Protein 5WQI (pdb70)

B-factor: mean 29.14, std 9.28, range [11.32, 88.11]

Secondary structure (DSSP, 8-state):
--HHHHHHHHHHHHHHHHH-SHHHHTTTEEEEEEEEE-SGGG-EEE-HHHHHHHHHHHHTTEEEEEEEES-GGG-EEETTTTEEEEEEEEEEEETTEEEEEEEEEEEEE-TTSSSEEEEEEEE-HHHHHHHHHHHHT---/--HHHHHHHHHHHHHHHHH-SHHHHTTTEEEEEEEEESSSTT---B-HHHHHHHHHHHTTTEEEEEEEES-GGG-EEETTTTEEEEEEEEEEEETTEEEEEEEEEEEEE-TTSSSEEEEEEEE-HHHHHHHHHHHTT---/--HHHHHHHHHHHHHHHHH-STTGGGTTEEEEEEEEEPSGGG-EEE-HHHHHHHHHHHHTTEEEEEEEES-GGG-EEETTTTEEEEEEEEEEEETTEEEEEEEEEEEEE-TTSSSEEEEEEEE-HHHHHHHHHHHTT---/--HHHHHHHHHHHHHHHHH--TTTTTTTEEEEEEEEE-SGGG--EE-HHHHHHHHHHHHTTEEEEEEEES-GGG-EEETTTTEEEEEEEEEEEETTEEEEEEEEEEEEE-TTSSSEEEEEEEE-HHHHHHHHHHHTT---/--HHHHHHHHHHHHHHHHH--TTGGGTTEEEEEEEEE-SGGG-EEE-HHHHHHHHHHHHTTBS--EEEES-GGG-EEETTTTEEEEEEEEEEEETTEEEEEEEEEEEEE-TTSSSEEEEEEEE-HHHHHHHHHHHHT---/--HHHHHHHHHHHHHHHHH-STTGGGTTEEEEEEEEE-SGGG-EEE-HHHHHHHHHHHTTTEEEEEEEES-GGG-EEETTTTEEEEEEEEEEEETTEEEEEEEEEEEEE-TTSSSEEEEEEEE-HHHHHHHHHHHTT--

Structure (mmCIF, N/CA/C/O backbone):
data_5WQI
#
_entry.id   5WQI
#
_cell.length_a   99.520
_cell.length_b   47.530
_cell.length_c   121.210
_cell.angle_alpha   90.00
_cell.angle_beta   108.09
_cell.angle_gamma   90.00
#
_symmetry.space_group_name_H-M   'P 1 21 1'
#
loop_
_entity.id
_entity.type
_entity.pdbx_description
1 polymer 'Isomerase trt14'
2 non-polymer 'CALCIUM ION'
3 non-polymer '(1R,2S,4aS,4bS,8aS,10S,10aS)-2-[(2S)-3-methoxy-2-methyl-2-oxidanyl-3-oxidanylidene-propanoyl]-2,3,4b,8,8,10a-hexamethyl-10-oxidanyl-7,9-bis(oxidanylidene)-1,4a,5,6,8a,10-hexahydrophenanthrene-1-carboxylic acid'
4 water water
#
loop_
_atom_site.group_PDB
_atom_site.id
_atom_site.type_symbol
_atom_site.label_atom_id
_atom_site.label_alt_id
_atom_site.label_comp_id
_atom_site.label_asym_id
_atom_site.label_entity_id
_atom_site.label_seq_id
_atom_site.pdbx_PDB_ins_code
_atom_site.Cartn_x
_atom_site.Cartn_y
_atom_site.Cartn_z
_atom_site.occupancy
_atom_site.B_iso_or_equiv
_atom_site.auth_seq_id
_atom_site.auth_comp_id
_atom_site.auth_asym_id
_atom_site.auth_atom_id
_atom_site.pdbx_PDB_model_num
ATOM 1 N N . PRO A 1 23 ? 21.645 57.046 32.374 1.00 34.59 3 PRO A N 1
ATOM 2 C CA . PRO A 1 23 ? 21.782 55.900 31.465 1.00 31.19 3 PRO A CA 1
ATOM 3 C C . PRO A 1 23 ? 21.835 54.560 32.202 1.00 25.51 3 PRO A C 1
ATOM 4 O O . PRO A 1 23 ? 22.536 54.414 33.222 1.00 30.96 3 PRO A O 1
ATOM 8 N N . THR A 1 24 ? 21.102 53.584 31.671 1.00 27.01 4 THR A N 1
ATOM 9 C CA . THR A 1 24 ? 21.049 52.248 32.241 1.00 24.42 4 THR A CA 1
ATOM 10 C C . THR A 1 24 ? 22.356 51.499 31.973 1.00 24.24 4 THR A C 1
ATOM 11 O O . THR A 1 24 ? 23.208 51.932 31.197 1.00 23.30 4 THR A O 1
ATOM 15 N N . ARG A 1 25 ? 22.511 50.355 32.645 1.00 23.45 5 ARG A N 1
ATOM 16 C CA . ARG A 1 25 ? 23.624 49.462 32.347 1.00 23.68 5 ARG A CA 1
ATOM 17 C C . ARG A 1 25 ? 23.663 49.098 30.866 1.00 23.13 5 ARG A C 1
ATOM 18 O O . ARG A 1 25 ? 24.723 49.120 30.232 1.00 20.49 5 ARG A O 1
ATOM 26 N N . GLU A 1 26 ? 22.503 48.785 30.295 1.00 21.45 6 GLU A N 1
ATOM 27 C CA . GLU A 1 26 ? 22.433 48.406 28.889 1.00 24.63 6 GLU A CA 1
ATOM 28 C C . GLU A 1 26 ? 22.758 49.585 27.973 1.00 22.41 6 GLU A C 1
ATOM 29 O O . GLU A 1 26 ? 23.388 49.399 26.925 1.00 23.41 6 GLU A O 1
ATOM 35 N N . ASP A 1 27 ? 22.344 50.804 28.347 1.00 17.59 7 ASP A N 1
ATOM 36 C CA . ASP A 1 27 ? 22.719 51.984 27.570 1.00 22.17 7 ASP A CA 1
ATOM 37 C C . ASP A 1 27 ? 24.235 52.135 27.491 1.00 19.57 7 ASP A C 1
ATOM 38 O O . ASP A 1 27 ? 24.789 52.395 26.412 1.00 17.59 7 ASP A O 1
ATOM 43 N N . LEU A 1 28 ? 24.917 52.023 28.641 1.00 17.37 8 LEU A N 1
ATOM 44 C CA . LEU A 1 28 ? 26.366 52.215 28.674 1.00 17.15 8 LEU A CA 1
ATOM 45 C C . LEU A 1 28 ? 27.086 51.181 27.808 1.00 18.22 8 LEU A C 1
ATOM 46 O O . LEU A 1 28 ? 28.013 51.517 27.059 1.00 16.05 8 LEU A O 1
ATOM 51 N N . VAL A 1 29 ? 26.685 49.913 27.917 1.00 16.82 9 VAL A N 1
ATOM 52 C CA . VAL A 1 29 ? 27.305 48.860 27.123 1.00 16.70 9 VAL A CA 1
ATOM 53 C C . VAL A 1 29 ? 27.059 49.094 25.639 1.00 17.05 9 VAL A C 1
ATOM 54 O O . VAL A 1 29 ? 27.961 48.913 24.814 1.00 14.81 9 VAL A O 1
ATOM 58 N N . ALA A 1 30 ? 25.851 49.548 25.281 1.00 17.70 10 ALA A N 1
ATOM 59 C CA . ALA A 1 30 ? 25.544 49.765 23.864 1.00 16.13 10 ALA A CA 1
ATOM 60 C C . ALA A 1 30 ? 26.454 50.822 23.258 1.00 17.53 10 ALA A C 1
ATOM 61 O O . ALA A 1 30 ? 26.921 50.675 22.122 1.00 14.89 10 ALA A O 1
ATOM 63 N N . THR A 1 31 ? 26.720 51.899 23.997 1.00 15.95 11 THR A N 1
ATOM 64 C CA . THR A 1 31 ? 27.656 52.904 23.490 1.00 14.75 11 THR A CA 1
ATOM 65 C C . THR A 1 31 ? 29.058 52.323 23.326 1.00 13.58 11 THR A C 1
ATOM 66 O O . THR A 1 31 ? 29.730 52.564 22.316 1.00 14.51 11 THR A O 1
ATOM 70 N N . ALA A 1 32 ? 29.520 51.555 24.313 1.00 13.92 12 ALA A N 1
ATOM 71 C CA . ALA A 1 32 ? 30.834 50.929 24.199 1.00 14.03 12 ALA A CA 1
ATOM 72 C C . ALA A 1 32 ? 30.887 49.969 23.014 1.00 12.25 12 ALA A C 1
ATOM 73 O O . ALA A 1 32 ? 31.895 49.910 22.304 1.00 17.18 12 ALA A O 1
ATOM 75 N N . LYS A 1 33 ? 29.802 49.224 22.769 1.00 12.60 13 LYS A N 1
ATOM 76 C CA . LYS A 1 33 ? 29.762 48.328 21.608 1.00 14.65 13 LYS A CA 1
ATOM 77 C C . LYS A 1 33 ? 29.719 49.110 20.295 1.00 13.15 13 LYS A C 1
ATOM 78 O O . LYS A 1 33 ? 30.294 48.674 19.283 1.00 14.28 13 LYS A O 1
ATOM 84 N N . LEU A 1 34 ? 29.026 50.258 20.273 1.00 14.50 14 LEU A N 1
ATOM 85 C CA . LEU A 1 34 ? 29.067 51.096 19.068 1.00 14.79 14 LEU A CA 1
ATOM 86 C C . LEU A 1 34 ? 30.468 51.645 18.829 1.00 14.27 14 LEU A C 1
ATOM 87 O O . LEU A 1 34 ? 30.954 51.664 17.684 1.00 14.94 14 LEU A O 1
ATOM 92 N N . PHE A 1 35 ? 31.145 52.078 19.901 1.00 14.56 15 PHE A N 1
ATOM 93 C CA . PHE A 1 35 ? 32.533 52.491 19.768 1.00 13.88 15 PHE A CA 1
ATOM 94 C C . PHE A 1 35 ? 33.358 51.410 19.082 1.00 14.96 15 PHE A C 1
ATOM 95 O O . PHE A 1 35 ? 34.116 51.691 18.145 1.00 15.11 15 PHE A O 1
ATOM 103 N N . ILE A 1 36 ? 33.232 50.164 19.554 1.00 13.02 16 ILE A N 1
ATOM 104 C CA . ILE A 1 36 ? 33.961 49.042 18.962 1.00 14.50 16 ILE A CA 1
ATOM 105 C C . ILE A 1 36 ? 33.568 48.828 17.502 1.00 14.96 16 ILE A C 1
ATOM 106 O O . ILE A 1 36 ? 34.426 48.570 16.645 1.00 15.24 16 ILE A O 1
ATOM 111 N N . ALA A 1 37 ? 32.267 48.892 17.195 1.00 13.72 17 ALA A N 1
ATOM 112 C CA . ALA A 1 37 ? 31.838 48.762 15.797 1.00 16.41 17 ALA A CA 1
ATOM 113 C C . ALA A 1 37 ? 32.559 49.767 14.902 1.00 16.35 17 ALA A C 1
ATOM 114 O O . ALA A 1 37 ? 33.119 49.411 13.853 1.00 13.63 17 ALA A O 1
ATOM 116 N N . LYS A 1 38 ? 32.580 51.034 15.320 1.00 15.62 18 LYS A N 1
ATOM 117 C CA . LYS A 1 38 ? 33.188 52.056 14.478 1.00 17.11 18 LYS A CA 1
ATOM 118 C C . LYS A 1 38 ? 34.706 51.961 14.492 1.00 16.89 18 LYS A C 1
ATOM 119 O O . LYS A 1 38 ? 35.344 52.226 13.473 1.00 17.80 18 LYS A O 1
ATOM 125 N N . TYR A 1 39 ? 35.283 51.563 15.628 1.00 17.87 19 TYR A N 1
ATOM 126 C CA . TYR A 1 39 ? 36.711 51.295 15.715 1.00 17.36 19 TYR A CA 1
ATOM 127 C C . TYR A 1 39 ? 37.155 50.296 14.656 1.00 18.74 19 TYR A C 1
ATOM 128 O O . TYR A 1 39 ? 38.218 50.459 14.039 1.00 17.17 19 TYR A O 1
ATOM 137 N N . ASN A 1 40 ? 36.348 49.257 14.427 1.00 17.19 20 ASN A N 1
ATOM 138 C CA . ASN A 1 40 ? 36.692 48.208 13.473 1.00 20.78 20 ASN A CA 1
ATOM 139 C C . ASN A 1 40 ? 36.547 48.653 12.022 1.00 20.69 20 ASN A C 1
ATOM 140 O O . ASN A 1 40 ? 37.063 47.972 11.125 1.00 19.96 20 ASN A O 1
ATOM 145 N N . GLU A 1 41 ? 35.879 49.776 11.765 1.00 18.27 21 GLU A N 1
ATOM 146 C CA . GLU A 1 41 ? 35.993 50.394 10.444 1.00 18.83 21 GLU A CA 1
ATOM 147 C C . GLU A 1 41 ? 37.369 51.012 10.226 1.00 18.07 21 GLU A C 1
ATOM 148 O O . GLU A 1 41 ? 37.786 51.194 9.074 1.00 20.54 21 GLU A O 1
ATOM 154 N N . PHE A 1 42 ? 38.062 51.353 11.310 1.00 18.05 22 PHE A N 1
ATOM 155 C CA . PHE A 1 42 ? 39.459 51.766 11.322 1.00 21.10 22 PHE A CA 1
ATOM 156 C C . PHE A 1 42 ? 39.779 52.842 10.277 1.00 21.70 22 PHE A C 1
ATOM 157 O O . PHE A 1 42 ? 40.667 52.693 9.435 1.00 21.58 22 PHE A O 1
ATOM 165 N N . THR A 1 43 ? 39.062 53.950 10.366 1.00 18.28 23 THR A N 1
ATOM 166 C CA . THR A 1 43 ? 39.364 55.153 9.606 1.00 20.61 23 THR A CA 1
ATOM 167 C C . THR A 1 43 ? 39.434 56.306 10.600 1.00 20.57 23 THR A C 1
ATOM 168 O O . THR A 1 43 ? 38.854 56.222 11.681 1.00 17.97 23 THR A O 1
ATOM 172 N N . PRO A 1 44 ? 40.171 57.376 10.279 1.00 24.35 24 PRO A N 1
ATOM 173 C CA . PRO A 1 44 ? 40.194 58.505 11.231 1.00 20.02 24 PRO A CA 1
ATOM 174 C C . PRO A 1 44 ? 38.802 59.023 11.528 1.00 23.45 24 PRO A C 1
ATOM 175 O O . PRO A 1 44 ? 38.510 59.387 12.676 1.00 25.34 24 PRO A O 1
ATOM 179 N N . GLU A 1 45 ? 37.911 59.004 10.533 1.00 20.41 25 GLU A N 1
ATOM 180 C CA . GLU A 1 45 ? 36.542 59.447 10.770 1.00 21.07 25 GLU A CA 1
ATOM 181 C C . GLU A 1 45 ? 35.817 58.504 11.718 1.00 21.27 25 GLU A C 1
ATOM 182 O O . GLU A 1 45 ? 35.056 58.953 12.580 1.00 20.08 25 GLU A O 1
ATOM 188 N N . SER A 1 46 ? 36.047 57.195 11.583 1.00 18.61 26 SER A N 1
ATOM 189 C CA . SER A 1 46 ? 35.259 56.237 12.358 1.00 18.71 26 SER A CA 1
ATOM 190 C C . SER A 1 46 ? 35.736 56.131 13.801 1.00 18.39 26 SER A C 1
ATOM 191 O O . SER A 1 46 ? 34.908 55.934 14.705 1.00 18.51 26 SER A O 1
ATOM 194 N N . ILE A 1 47 ? 37.039 56.279 14.054 1.00 16.05 27 ILE A N 1
ATOM 195 C CA . ILE A 1 47 ? 37.526 56.120 15.426 1.00 18.00 27 ILE A CA 1
ATOM 196 C C . ILE A 1 47 ? 37.207 57.323 16.304 1.00 18.23 27 ILE A C 1
ATOM 197 O O . ILE A 1 47 ? 37.345 57.235 17.527 1.00 16.55 27 ILE A O 1
ATOM 202 N N . ILE A 1 48 ? 36.783 58.449 15.719 1.00 17.54 28 ILE A N 1
ATOM 203 C CA . ILE A 1 48 ? 36.306 59.589 16.506 1.00 20.51 28 ILE A CA 1
ATOM 204 C C . ILE A 1 48 ? 34.792 59.642 16.614 1.00 18.66 28 ILE A C 1
ATOM 205 O O . ILE A 1 48 ? 34.269 60.501 17.341 1.00 17.49 28 ILE A O 1
ATOM 210 N N . SER A 1 49 ? 34.069 58.781 15.896 1.00 16.68 29 SER A N 1
ATOM 211 C CA . SER A 1 49 ? 32.648 59.017 15.671 1.00 15.02 29 SER A CA 1
ATOM 212 C C . SER A 1 49 ? 31.784 58.704 16.888 1.00 16.37 29 SER A C 1
ATOM 213 O O . SER A 1 49 ? 30.595 59.042 16.881 1.00 18.19 29 SER A O 1
ATOM 216 N N . VAL A 1 50 ? 32.343 58.081 17.926 1.00 16.01 30 VAL A N 1
ATOM 217 C CA . VAL A 1 50 ? 31.605 57.775 19.148 1.00 14.88 30 VAL A CA 1
ATOM 218 C C . VAL A 1 50 ? 32.258 58.433 20.360 1.00 16.65 30 VAL A C 1
ATOM 219 O O . VAL A 1 50 ? 32.074 57.996 21.495 1.00 17.89 30 VAL A O 1
ATOM 223 N N . ARG A 1 51 ? 33.017 59.490 20.128 1.00 16.11 31 ARG A N 1
ATOM 224 C CA . ARG A 1 51 ? 33.745 60.173 21.183 1.00 16.94 31 ARG A CA 1
ATOM 225 C C . ARG A 1 51 ? 33.265 61.616 21.302 1.00 18.92 31 ARG A C 1
ATOM 226 O O . ARG A 1 51 ? 32.871 62.235 20.312 1.00 18.46 31 ARG A O 1
ATOM 234 N N . THR A 1 52 ? 33.291 62.151 22.530 1.00 21.72 32 THR A N 1
ATOM 235 C CA . THR A 1 52 ? 33.089 63.581 22.686 1.00 23.66 32 THR A CA 1
ATOM 236 C C . THR A 1 52 ? 34.293 64.325 22.114 1.00 20.06 32 THR A C 1
ATOM 237 O O . THR A 1 52 ? 35.399 63.775 22.049 1.00 18.63 32 THR A O 1
ATOM 241 N N . PRO A 1 53 ? 34.103 65.560 21.648 1.00 19.14 33 PRO A N 1
ATOM 242 C CA . PRO A 1 53 ? 35.229 66.261 21.003 1.00 21.47 33 PRO A CA 1
ATOM 243 C C . PRO A 1 53 ? 36.354 66.619 21.954 1.00 20.75 33 PRO A C 1
ATOM 244 O O . PRO A 1 53 ? 37.503 66.733 21.510 1.00 23.78 33 PRO A O 1
ATOM 248 N N . ASN A 1 54 ? 36.076 66.804 23.237 1.00 18.69 34 ASN A N 1
ATOM 249 C CA . ASN A 1 54 ? 37.146 67.060 24.202 1.00 22.44 34 ASN A CA 1
ATOM 250 C C . ASN A 1 54 ? 37.667 65.785 24.861 1.00 23.48 34 ASN A C 1
ATOM 251 O O . ASN A 1 54 ? 38.459 65.865 25.810 1.00 21.91 34 ASN A O 1
ATOM 256 N N . SER A 1 55 ? 37.277 64.617 24.360 1.00 20.57 35 SER A N 1
ATOM 257 C CA . SER A 1 55 ? 37.678 63.362 24.982 1.00 19.36 35 SER A CA 1
ATOM 258 C C . SER A 1 55 ? 39.169 63.114 24.809 1.00 17.38 35 SER A C 1
ATOM 259 O O . SER A 1 55 ? 39.789 63.522 23.820 1.00 20.21 35 SER A O 1
ATOM 262 N N . VAL A 1 56 ? 39.751 62.419 25.777 1.00 19.43 36 VAL A N 1
ATOM 263 C CA . VAL A 1 56 ? 41.149 62.023 25.680 1.00 21.08 36 VAL A CA 1
ATOM 264 C C . VAL A 1 56 ? 41.243 60.514 25.842 1.00 23.03 36 VAL A C 1
ATOM 265 O O . VAL A 1 56 ? 40.454 59.886 26.556 1.00 22.04 36 VAL A O 1
ATOM 269 N N . SER A 1 57 ? 42.242 59.944 25.188 1.00 18.91 37 SER A N 1
ATOM 270 C CA . SER A 1 57 ? 42.468 58.509 25.165 1.00 22.65 37 SER A CA 1
ATOM 271 C C . SER A 1 57 ? 43.801 58.238 25.839 1.00 23.93 37 SER A C 1
ATOM 272 O O . SER A 1 57 ? 44.850 58.668 25.339 1.00 23.45 37 SER A O 1
ATOM 275 N N . HIS A 1 58 ? 43.752 57.542 26.968 1.00 22.80 38 HIS A N 1
ATOM 276 C CA . HIS A 1 58 ? 44.924 57.246 27.782 1.00 25.04 38 HIS A CA 1
ATOM 277 C C . HIS A 1 58 ? 45.431 55.840 27.488 1.00 25.82 38 HIS A C 1
ATOM 278 O O . HIS A 1 58 ? 44.644 54.911 27.294 1.00 25.26 38 HIS A O 1
ATOM 285 N N . ARG A 1 59 ? 46.745 55.683 27.469 1.00 24.06 39 ARG A N 1
ATOM 286 C CA . ARG A 1 59 ? 47.363 54.371 27.374 1.00 25.82 39 ARG A CA 1
ATOM 287 C C . ARG A 1 59 ? 47.995 54.062 28.724 1.00 25.68 39 ARG A C 1
ATOM 288 O O . ARG A 1 59 ? 48.842 54.827 29.198 1.00 30.34 39 ARG A O 1
ATOM 296 N N . LEU A 1 60 ? 47.561 52.966 29.349 1.00 20.40 40 LEU A N 1
ATOM 297 C CA . LEU A 1 60 ? 48.042 52.574 30.666 1.00 22.94 40 LEU A CA 1
ATOM 298 C C . LEU A 1 60 ? 49.453 52.000 30.582 1.00 21.28 40 LEU A C 1
ATOM 299 O O . LEU A 1 60 ? 49.941 51.635 29.509 1.00 20.19 40 LEU A O 1
ATOM 304 N N . PHE A 1 61 ? 50.100 51.925 31.755 1.00 22.99 41 PHE A N 1
ATOM 305 C CA . PHE A 1 61 ? 51.418 51.334 31.997 1.00 22.52 41 PHE A CA 1
ATOM 306 C C . PHE A 1 61 ? 52.539 52.308 31.647 1.00 25.04 41 PHE A C 1
ATOM 307 O O . PHE A 1 61 ? 52.542 52.910 30.560 1.00 25.01 41 PHE A O 1
ATOM 315 N N . PRO A 1 62 ? 53.503 52.481 32.560 1.00 23.11 42 PRO A N 1
ATOM 316 C CA . PRO A 1 62 ? 54.561 53.486 32.347 1.00 25.49 42 PRO A CA 1
ATOM 317 C C . PRO A 1 62 ? 55.340 53.330 31.051 1.00 24.04 42 PRO A C 1
ATOM 318 O O . PRO A 1 62 ? 55.697 54.346 30.445 1.00 31.69 42 PRO A O 1
ATOM 322 N N . THR A 1 63 ? 55.617 52.102 30.593 1.00 27.01 43 THR A N 1
ATOM 323 C CA . THR A 1 63 ? 56.476 51.959 29.420 1.00 22.31 43 THR A CA 1
ATOM 324 C C . THR A 1 63 ? 55.778 52.380 28.134 1.00 29.96 43 THR A C 1
ATOM 325 O O . THR A 1 63 ? 56.455 52.628 27.135 1.00 28.17 43 THR A O 1
ATOM 329 N N . ARG A 1 64 ? 54.448 52.476 28.136 1.00 25.90 44 ARG A N 1
ATOM 330 C CA . ARG A 1 64 ? 53.713 52.874 26.940 1.00 30.88 44 ARG A CA 1
ATOM 331 C C . ARG A 1 64 ? 52.746 54.020 27.214 1.00 32.81 44 ARG A C 1
ATOM 332 O O . ARG A 1 64 ? 51.869 54.288 26.387 1.00 33.14 44 ARG A O 1
ATOM 340 N N . ASN A 1 65 ? 52.901 54.704 28.343 1.00 30.28 45 ASN A N 1
ATOM 341 C CA . ASN A 1 65 ? 51.961 55.738 28.756 1.00 31.13 45 ASN A CA 1
ATOM 342 C C . ASN A 1 65 ? 51.869 56.842 27.709 1.00 33.62 45 ASN A C 1
ATOM 343 O O . ASN A 1 65 ? 52.879 57.305 27.175 1.00 33.67 45 ASN A O 1
ATOM 348 N N . ALA A 1 66 ? 50.642 57.246 27.398 1.00 32.17 46 ALA A N 1
ATOM 349 C CA . ALA A 1 66 ? 50.413 58.294 26.414 1.00 32.93 46 ALA A CA 1
ATOM 350 C C . ALA A 1 66 ? 48.988 58.800 26.584 1.00 33.59 46 ALA A C 1
ATOM 351 O O . ALA A 1 66 ? 48.153 58.159 27.228 1.00 30.82 46 ALA A O 1
ATOM 353 N N . THR A 1 67 ? 48.727 59.973 26.009 1.00 28.83 47 THR A N 1
ATOM 354 C CA . THR A 1 67 ? 47.425 60.622 26.079 1.00 25.49 47 THR A CA 1
ATOM 355 C C . THR A 1 67 ? 47.201 61.330 24.751 1.00 27.12 47 THR A C 1
ATOM 356 O O . THR A 1 67 ? 48.090 62.038 24.269 1.00 27.49 47 THR A O 1
ATOM 360 N N . ARG A 1 68 ? 46.037 61.116 24.144 1.00 21.42 48 ARG A N 1
ATOM 361 C CA . ARG A 1 68 ? 45.769 61.624 22.807 1.00 22.62 48 ARG A CA 1
ATOM 362 C C . ARG A 1 68 ? 44.396 62.266 22.780 1.00 23.59 48 ARG A C 1
ATOM 363 O O . ARG A 1 68 ? 43.409 61.647 23.195 1.00 22.04 48 ARG A O 1
ATOM 371 N N . ASN A 1 69 ? 44.331 63.502 22.300 1.00 24.20 49 ASN A N 1
ATOM 372 C CA . ASN A 1 69 ? 43.035 64.099 22.044 1.00 22.09 49 ASN A CA 1
ATOM 373 C C . ASN A 1 69 ? 42.520 63.590 20.700 1.00 21.09 49 ASN A C 1
ATOM 374 O O . ASN A 1 69 ? 43.133 62.733 20.050 1.00 20.05 49 ASN A O 1
ATOM 379 N N . ILE A 1 70 ? 41.379 64.135 20.278 1.00 21.67 50 ILE A N 1
ATOM 380 C CA . ILE A 1 70 ? 40.732 63.681 19.049 1.00 19.34 50 ILE A CA 1
ATOM 381 C C . ILE A 1 70 ? 41.669 63.851 17.854 1.00 21.35 50 ILE A C 1
ATOM 382 O O . ILE A 1 70 ? 41.852 62.929 17.046 1.00 19.09 50 ILE A O 1
ATOM 387 N N . GLY A 1 71 ? 42.284 65.032 17.732 1.00 19.52 51 GLY A N 1
ATOM 388 C CA . GLY A 1 71 ? 43.188 65.278 16.617 1.00 20.11 51 GLY A CA 1
ATOM 389 C C . GLY A 1 71 ? 44.390 64.351 16.618 1.00 20.99 51 GLY A C 1
ATOM 390 O O . GLY A 1 71 ? 44.777 63.820 15.576 1.00 21.96 51 GLY A O 1
ATOM 391 N N . GLU A 1 72 ? 44.985 64.130 17.792 1.00 24.85 52 GLU A N 1
ATOM 392 C CA . GLU A 1 72 ? 46.103 63.196 17.880 1.00 23.34 52 GLU A CA 1
ATOM 393 C C . GLU A 1 72 ? 45.657 61.764 17.605 1.00 22.80 52 GLU A C 1
ATOM 394 O O . GLU A 1 72 ? 46.432 60.967 17.057 1.00 21.05 52 GLU A O 1
ATOM 400 N N . SER A 1 73 ? 44.410 61.434 17.958 1.00 22.76 53 SER A N 1
ATOM 401 C CA . SER A 1 73 ? 43.869 60.101 17.689 1.00 21.01 53 SER A CA 1
ATOM 402 C C . SER A 1 73 ? 43.720 59.856 16.195 1.00 20.88 53 SER A C 1
ATOM 403 O O . SER A 1 73 ? 44.076 58.781 15.703 1.00 22.55 53 SER A O 1
ATOM 406 N N . MET A 1 74 ? 43.166 60.834 15.457 1.00 19.54 54 MET A N 1
ATOM 407 C CA . MET A 1 74 ? 43.060 60.698 14.007 1.00 20.87 54 MET A CA 1
ATOM 408 C C . MET A 1 74 ? 44.431 60.568 13.365 1.00 22.19 54 MET A C 1
ATOM 409 O O . MET A 1 74 ? 44.616 59.787 12.421 1.00 20.69 54 MET A O 1
ATOM 414 N N . GLU A 1 75 ? 45.392 61.355 13.844 1.00 20.84 55 GLU A N 1
ATOM 415 C CA . GLU A 1 75 ? 46.763 61.268 13.354 1.00 24.03 55 GLU A CA 1
ATOM 416 C C . GLU A 1 75 ? 47.350 59.887 13.623 1.00 23.20 55 GLU A C 1
ATOM 417 O O . GLU A 1 75 ? 47.957 59.276 12.739 1.00 22.89 55 GLU A O 1
ATOM 423 N N . ALA A 1 76 ? 47.162 59.376 14.844 1.00 21.70 56 ALA A N 1
ATOM 424 C CA . ALA A 1 76 ? 47.662 58.044 15.179 1.00 23.61 56 ALA A CA 1
ATOM 425 C C . ALA A 1 76 ? 47.008 56.977 14.314 1.00 22.06 56 ALA A C 1
ATOM 426 O O . ALA A 1 76 ? 47.680 56.049 13.847 1.00 23.69 56 ALA A O 1
ATOM 428 N N . CYS A 1 77 ? 45.697 57.092 14.077 1.00 23.85 57 CYS A N 1
ATOM 429 C CA . CYS A 1 77 ? 45.018 56.128 13.218 1.00 22.12 57 CYS A CA 1
ATOM 430 C C . CYS A 1 77 ? 45.598 56.146 11.808 1.00 24.41 57 CYS A C 1
ATOM 431 O O . CYS A 1 77 ? 45.849 55.091 11.214 1.00 23.71 57 CYS A O 1
ATOM 434 N N . ALA A 1 78 ? 45.810 57.339 11.243 1.00 23.38 58 ALA A N 1
ATOM 435 C CA . ALA A 1 78 ? 46.363 57.397 9.891 1.00 21.49 58 ALA A CA 1
ATOM 436 C C . ALA A 1 78 ? 47.764 56.795 9.850 1.00 23.30 58 ALA A C 1
ATOM 437 O O . ALA A 1 78 ? 48.109 56.065 8.909 1.00 22.65 58 ALA A O 1
ATOM 439 N N . ASN A 1 79 ? 48.565 57.038 10.893 1.00 20.49 59 ASN A N 1
ATOM 440 C CA . ASN A 1 79 ? 49.902 56.457 10.940 1.00 22.99 59 ASN A CA 1
ATOM 441 C C . ASN A 1 79 ? 49.846 54.942 11.089 1.00 23.68 59 ASN A C 1
ATOM 442 O O . ASN A 1 79 ? 50.635 54.227 10.462 1.00 19.98 59 ASN A O 1
ATOM 447 N N . ALA A 1 80 ? 48.936 54.438 11.928 1.00 20.96 60 ALA A N 1
ATOM 448 C CA . ALA A 1 80 ? 48.755 52.994 12.047 1.00 25.80 60 ALA A CA 1
ATOM 449 C C . ALA A 1 80 ? 48.343 52.371 10.716 1.00 23.42 60 ALA A C 1
ATOM 450 O O . ALA A 1 80 ? 48.785 51.265 10.378 1.00 23.65 60 ALA A O 1
ATOM 452 N N . LYS A 1 81 ? 47.501 53.069 9.944 1.00 20.33 61 LYS A N 1
ATOM 453 C CA . LYS A 1 81 ? 47.061 52.555 8.656 1.00 22.60 61 LYS A CA 1
ATOM 454 C C . LYS A 1 81 ? 48.208 52.432 7.656 1.00 23.30 61 LYS A C 1
ATOM 455 O O . LYS A 1 81 ? 48.086 51.681 6.685 1.00 22.11 61 LYS A O 1
ATOM 461 N N . GLU A 1 82 ? 49.310 53.158 7.861 1.00 22.74 62 GLU A N 1
ATOM 462 C CA . GLU A 1 82 ? 50.490 52.927 7.033 1.00 24.36 62 GLU A CA 1
ATOM 463 C C . GLU A 1 82 ? 51.120 51.569 7.313 1.00 23.42 62 GLU A C 1
ATOM 464 O O . GLU A 1 82 ? 51.827 51.033 6.453 1.00 23.96 62 GLU A O 1
ATOM 470 N N . VAL A 1 83 ? 50.882 50.992 8.489 1.00 23.36 63 VAL A N 1
ATOM 471 C CA . VAL A 1 83 ? 51.521 49.745 8.882 1.00 20.56 63 VAL A CA 1
ATOM 472 C C . VAL A 1 83 ? 50.545 48.577 8.849 1.00 21.42 63 VAL A C 1
ATOM 473 O O . VAL A 1 83 ? 50.886 47.497 8.362 1.00 23.93 63 VAL A O 1
ATOM 477 N N . PHE A 1 84 ? 49.315 48.795 9.309 1.00 19.94 64 PHE A N 1
ATOM 478 C CA . PHE A 1 84 ? 48.300 47.754 9.412 1.00 20.13 64 PHE A CA 1
ATOM 479 C C . PHE A 1 84 ? 47.496 47.680 8.120 1.00 24.46 64 PHE A C 1
ATOM 480 O O . PHE A 1 84 ? 46.828 48.648 7.745 1.00 24.19 64 PHE A O 1
ATOM 488 N N . LYS A 1 85 ? 47.537 46.525 7.459 1.00 24.82 65 LYS A N 1
ATOM 489 C CA . LYS A 1 85 ? 46.646 46.312 6.326 1.00 29.23 65 LYS A CA 1
ATOM 490 C C . LYS A 1 85 ? 45.206 46.150 6.792 1.00 29.70 65 LYS A C 1
ATOM 491 O O . LYS A 1 85 ? 44.276 46.546 6.091 1.00 26.89 65 LYS A O 1
ATOM 497 N N . SER A 1 86 ? 45.008 45.588 7.977 1.00 27.61 66 SER A N 1
ATOM 498 C CA . SER A 1 86 ? 43.683 45.413 8.543 1.00 24.60 66 SER A CA 1
ATOM 499 C C . SER A 1 86 ? 43.846 45.273 10.043 1.00 23.30 66 SER A C 1
ATOM 500 O O . SER A 1 86 ? 44.913 44.903 10.531 1.00 21.49 66 SER A O 1
ATOM 503 N N . LEU A 1 87 ? 42.776 45.578 10.766 1.00 26.85 67 LEU A N 1
ATOM 504 C CA . LEU A 1 87 ? 42.801 45.493 12.215 1.00 23.01 67 LEU A CA 1
ATOM 505 C C . LEU A 1 87 ? 41.374 45.368 12.722 1.00 30.32 67 LEU A C 1
ATOM 506 O O . LEU A 1 87 ? 40.514 46.179 12.364 1.00 28.33 67 LEU A O 1
ATOM 511 N N . THR A 1 88 ? 41.123 44.355 13.548 1.00 23.80 68 THR A N 1
ATOM 512 C CA . THR A 1 88 ? 39.816 44.160 14.159 1.00 23.36 68 THR A CA 1
ATOM 513 C C . THR A 1 88 ? 40.015 43.832 15.626 1.00 23.19 68 THR A C 1
ATOM 514 O O . THR A 1 88 ? 40.963 43.129 15.983 1.00 19.16 68 THR A O 1
ATOM 518 N N . VAL A 1 89 ? 39.145 44.383 16.473 1.00 21.13 69 VAL A N 1
ATOM 519 C CA . VAL A 1 89 ? 39.098 44.041 17.886 1.00 20.70 69 VAL A CA 1
ATOM 520 C C . VAL A 1 89 ? 37.740 43.425 18.174 1.00 20.17 69 VAL A C 1
ATOM 521 O O . VAL A 1 89 ? 36.741 43.723 17.509 1.00 19.43 69 VAL A O 1
ATOM 525 N N . SER A 1 90 ? 37.696 42.556 19.169 1.00 16.20 70 SER A N 1
ATOM 526 C CA . SER A 1 90 ? 36.405 41.978 19.514 1.00 18.65 70 SER A CA 1
ATOM 527 C C . SER A 1 90 ? 36.358 41.693 21.002 1.00 17.63 70 SER A C 1
ATOM 528 O O . SER A 1 90 ? 37.344 41.218 21.577 1.00 15.84 70 SER A O 1
ATOM 531 N N . VAL A 1 91 ? 35.222 42.020 21.621 1.00 15.58 71 VAL A N 1
ATOM 532 C CA . VAL A 1 91 ? 34.980 41.622 23.001 1.00 16.63 71 VAL A CA 1
ATOM 533 C C . VAL A 1 91 ? 34.908 40.107 23.035 1.00 18.16 71 VAL A C 1
ATOM 534 O O . VAL A 1 91 ? 34.122 39.498 22.303 1.00 19.30 71 VAL A O 1
ATOM 538 N N . ILE A 1 92 ? 35.742 39.496 23.871 1.00 15.68 72 ILE A N 1
ATOM 539 C CA . ILE A 1 92 ? 35.889 38.045 23.849 1.00 18.33 72 ILE A CA 1
ATOM 540 C C . ILE A 1 92 ? 34.672 37.369 24.460 1.00 16.88 72 ILE A C 1
ATOM 541 O O . ILE A 1 92 ? 34.185 36.351 23.945 1.00 17.64 72 ILE A O 1
ATOM 546 N N . ASP A 1 93 ? 34.149 37.926 25.551 1.00 14.45 73 ASP A N 1
ATOM 547 C CA . ASP A 1 93 ? 33.087 37.263 26.292 1.00 17.46 73 ASP A CA 1
ATOM 548 C C . ASP A 1 93 ? 32.332 38.339 27.050 1.00 19.90 73 ASP A C 1
ATOM 549 O O . ASP A 1 93 ? 32.903 38.982 27.936 1.00 18.18 73 ASP A O 1
ATOM 554 N N . ASP A 1 94 ? 31.060 38.550 26.704 1.00 15.87 74 ASP A N 1
ATOM 555 C CA . ASP A 1 94 ? 30.284 39.558 27.420 1.00 17.01 74 ASP A CA 1
ATOM 556 C C . ASP A 1 94 ? 30.202 39.266 28.916 1.00 19.76 74 ASP A C 1
ATOM 557 O O . ASP A 1 94 ? 29.905 40.177 29.695 1.00 16.67 74 ASP A O 1
ATOM 562 N N . ASN A 1 95 ? 30.462 38.025 29.341 1.00 18.43 75 ASN A N 1
ATOM 563 C CA . ASN A 1 95 ? 30.481 37.765 30.780 1.00 20.34 75 ASN A CA 1
ATOM 564 C C . ASN A 1 95 ? 31.640 38.469 31.485 1.00 20.97 75 ASN A C 1
ATOM 565 O O . ASN A 1 95 ? 31.563 38.672 32.703 1.00 22.98 75 ASN A O 1
ATOM 570 N N . ASP A 1 96 ? 32.716 38.804 30.759 1.00 20.35 76 ASP A N 1
ATOM 571 C CA . ASP A 1 96 ? 33.857 39.528 31.327 1.00 20.58 76 ASP A CA 1
ATOM 572 C C . ASP A 1 96 ? 33.548 41.001 31.574 1.00 21.59 76 ASP A C 1
ATOM 573 O O . ASP A 1 96 ? 34.278 41.658 32.318 1.00 19.62 76 ASP A O 1
ATOM 578 N N . THR A 1 97 ? 32.534 41.546 30.907 1.00 15.85 77 THR A N 1
ATOM 579 C CA . THR A 1 97 ? 32.331 42.987 30.873 1.00 16.98 77 THR A CA 1
ATOM 580 C C . THR A 1 97 ? 31.949 43.516 32.257 1.00 16.53 77 THR A C 1
ATOM 581 O O . THR A 1 97 ? 31.165 42.897 32.984 1.00 18.03 77 THR A O 1
ATOM 585 N N . ILE A 1 98 ? 32.531 44.658 32.626 1.00 15.21 78 ILE A N 1
ATOM 586 C CA . ILE A 1 98 ? 32.304 45.295 33.922 1.00 18.22 78 ILE A CA 1
ATOM 587 C C . ILE A 1 98 ? 31.606 46.620 33.666 1.00 18.29 78 ILE A C 1
ATOM 588 O O . ILE A 1 98 ? 32.018 47.366 32.777 1.00 15.99 78 ILE A O 1
ATOM 593 N N . VAL A 1 99 ? 30.555 46.923 34.430 1.00 15.99 79 VAL A N 1
ATOM 594 C CA . VAL A 1 99 ? 29.803 48.159 34.205 1.00 17.62 79 VAL A CA 1
ATOM 595 C C . VAL A 1 99 ? 29.536 48.839 35.537 1.00 20.14 79 VAL A C 1
ATOM 596 O O . VAL A 1 99 ? 28.953 48.233 36.440 1.00 20.03 79 VAL A O 1
ATOM 600 N N . ASP A 1 100 ? 29.904 50.115 35.630 1.00 19.53 80 ASP A N 1
ATOM 601 C CA . ASP A 1 100 ? 29.719 50.942 36.827 1.00 20.86 80 ASP A CA 1
ATOM 602 C C . ASP A 1 100 ? 28.738 52.049 36.460 1.00 20.28 80 ASP A C 1
ATOM 603 O O . ASP A 1 100 ? 29.132 53.062 35.873 1.00 19.51 80 ASP A O 1
ATOM 608 N N . GLU A 1 101 ? 27.463 51.860 36.811 1.00 20.77 81 GLU A N 1
ATOM 609 C CA . GLU A 1 101 ? 26.454 52.845 36.436 1.00 21.75 81 GLU A CA 1
ATOM 610 C C . GLU A 1 101 ? 26.703 54.195 37.090 1.00 21.39 81 GLU A C 1
ATOM 611 O O . GLU A 1 101 ? 26.321 55.231 36.536 1.00 26.80 81 GLU A O 1
ATOM 617 N N . ARG A 1 102 ? 27.359 54.215 38.245 1.00 21.27 82 ARG A N 1
ATOM 618 C CA . ARG A 1 102 ? 27.527 55.472 38.964 1.00 23.32 82 ARG A CA 1
ATOM 619 C C . ARG A 1 102 ? 28.595 56.347 38.330 1.00 24.39 82 ARG A C 1
ATOM 620 O O . ARG A 1 102 ? 28.440 57.571 38.271 1.00 21.90 82 ARG A O 1
ATOM 628 N N . THR A 1 103 ? 29.700 55.753 37.883 1.00 19.24 83 THR A N 1
ATOM 629 C CA . THR A 1 103 ? 30.722 56.518 37.187 1.00 20.64 83 THR A CA 1
ATOM 630 C C . THR A 1 103 ? 30.595 56.420 35.671 1.00 16.51 83 THR A C 1
ATOM 631 O O . THR A 1 103 ? 31.437 56.979 34.960 1.00 17.78 83 THR A O 1
ATOM 635 N N . ARG A 1 104 ? 29.556 55.739 35.171 1.00 19.79 84 ARG A N 1
ATOM 636 C CA . ARG A 1 104 ? 29.305 55.595 33.729 1.00 19.70 84 ARG A CA 1
ATOM 637 C C . ARG A 1 104 ? 30.476 54.923 33.013 1.00 19.48 84 ARG A C 1
ATOM 638 O O . ARG A 1 104 ? 30.852 55.303 31.900 1.00 18.40 84 ARG A O 1
ATOM 646 N N . LYS A 1 105 ? 31.034 53.885 33.634 1.00 18.13 85 LYS A N 1
ATOM 647 C CA . LYS A 1 105 ? 32.201 53.218 33.077 1.00 16.54 85 LYS A CA 1
ATOM 648 C C . LYS A 1 105 ? 31.873 51.790 32.658 1.00 17.21 85 LYS A C 1
ATOM 649 O O . LYS A 1 105 ? 31.042 51.106 33.263 1.00 15.13 85 LYS A O 1
ATOM 655 N N . VAL A 1 106 ? 32.536 51.365 31.591 1.00 17.60 86 VAL A N 1
ATOM 656 C CA . VAL A 1 106 ? 32.425 50.025 31.041 1.00 16.53 86 VAL A CA 1
ATOM 657 C C . VAL A 1 106 ? 33.843 49.526 30.815 1.00 16.12 86 VAL A C 1
ATOM 658 O O . VAL A 1 106 ? 34.702 50.287 30.365 1.00 16.59 86 VAL A O 1
ATOM 662 N N . VAL A 1 107 ? 34.095 48.262 31.145 1.00 14.56 87 VAL A N 1
ATOM 663 C CA . VAL A 1 107 ? 35.393 47.633 30.888 1.00 14.39 87 VAL A CA 1
ATOM 664 C C . VAL A 1 107 ? 35.181 46.440 29.952 1.00 15.31 87 VAL A C 1
ATOM 665 O O . VAL A 1 107 ? 34.389 45.541 30.255 1.00 16.87 87 VAL A O 1
ATOM 669 N N . PHE A 1 108 ? 35.881 46.439 28.816 1.00 16.15 88 PHE A N 1
ATOM 670 C CA . PHE A 1 108 ? 35.934 45.300 27.908 1.00 14.64 88 PHE A CA 1
ATOM 671 C C . PHE A 1 108 ? 37.308 44.641 27.960 1.00 15.96 88 PHE A C 1
ATOM 672 O O . PHE A 1 108 ? 38.330 45.319 28.064 1.00 15.25 88 PHE A O 1
ATOM 680 N N . TYR A 1 109 ? 37.337 43.317 27.815 1.00 14.55 89 TYR A N 1
ATOM 681 C CA . TYR A 1 109 ? 38.577 42.606 27.516 1.00 14.44 89 TYR A CA 1
ATOM 682 C C . TYR A 1 109 ? 38.478 42.084 26.087 1.00 14.82 89 TYR A C 1
ATOM 683 O O . TYR A 1 109 ? 37.531 41.366 25.748 1.00 15.30 89 TYR A O 1
ATOM 692 N N . LEU A 1 110 ? 39.439 42.465 25.249 1.00 15.21 90 LEU A N 1
ATOM 693 C CA . LEU A 1 110 ? 39.302 42.345 23.804 1.00 13.00 90 LEU A CA 1
ATOM 694 C C . LEU A 1 110 ? 40.440 41.539 23.198 1.00 16.78 90 LEU A C 1
ATOM 695 O O . LEU A 1 110 ? 41.573 41.567 23.684 1.00 14.98 90 LEU A O 1
ATOM 700 N N . ALA A 1 111 ? 40.114 40.834 22.120 1.00 16.26 91 ALA A N 1
ATOM 701 C CA . ALA A 1 111 ? 41.093 40.260 21.216 1.00 17.27 91 ALA A CA 1
ATOM 702 C C . ALA A 1 111 ? 41.336 41.247 20.085 1.00 21.11 91 ALA A C 1
ATOM 703 O O . ALA A 1 111 ? 40.392 41.839 19.554 1.00 19.60 91 ALA A O 1
ATOM 705 N N . SER A 1 112 ? 42.598 41.444 19.734 1.00 15.54 92 SER A N 1
ATOM 706 C CA . SER A 1 112 ? 42.951 42.282 18.595 1.00 17.35 92 SER A CA 1
ATOM 707 C C . SER A 1 112 ? 43.714 41.448 17.577 1.00 20.04 92 SER A C 1
ATOM 708 O O . SER A 1 112 ? 44.608 40.676 17.941 1.00 19.95 92 SER A O 1
ATOM 711 N N . ARG A 1 113 ? 43.375 41.630 16.300 1.00 18.30 93 ARG A N 1
ATOM 712 C CA . ARG A 1 113 ? 43.904 40.781 15.241 1.00 22.22 93 ARG A CA 1
ATOM 713 C C . ARG A 1 113 ? 44.086 41.617 13.982 1.00 25.26 93 ARG A C 1
ATOM 714 O O . ARG A 1 113 ? 43.217 42.422 13.641 1.00 23.40 93 ARG A O 1
ATOM 722 N N . GLY A 1 114 ? 45.216 41.439 13.302 1.00 24.76 94 GLY A N 1
ATOM 723 C CA . GLY A 1 114 ? 45.430 42.207 12.085 1.00 26.75 94 GLY A CA 1
ATOM 724 C C . GLY A 1 114 ? 46.583 41.658 11.276 1.00 23.48 94 GLY A C 1
ATOM 725 O O . GLY A 1 114 ? 47.336 40.790 11.727 1.00 26.32 94 GLY A O 1
ATOM 726 N N . ASP A 1 115 ? 46.705 42.176 10.059 1.00 25.41 95 ASP A N 1
ATOM 727 C CA . ASP A 1 115 ? 47.872 41.917 9.226 1.00 28.88 95 ASP A CA 1
ATOM 728 C C . ASP A 1 115 ? 48.587 43.234 8.954 1.00 26.17 95 ASP A C 1
ATOM 729 O O . ASP A 1 115 ? 47.948 44.275 8.770 1.00 26.95 95 ASP A O 1
ATOM 734 N N . THR A 1 116 ? 49.917 43.189 8.967 1.00 24.28 96 THR A N 1
ATOM 735 C CA . THR A 1 116 ? 50.747 44.381 8.885 1.00 23.92 96 THR A CA 1
ATOM 736 C C . THR A 1 116 ? 51.880 44.136 7.896 1.00 23.10 96 THR A C 1
ATOM 737 O O . THR A 1 116 ? 52.121 43.010 7.449 1.00 25.08 96 THR A O 1
ATOM 741 N N . ILE A 1 117 ? 52.614 45.206 7.589 1.00 25.34 97 ILE A N 1
ATOM 742 C CA . ILE A 1 117 ? 53.765 45.085 6.704 1.00 26.31 97 ILE A CA 1
ATOM 743 C C . ILE A 1 117 ? 54.921 44.347 7.352 1.00 29.90 97 ILE A C 1
ATOM 744 O O . ILE A 1 117 ? 55.900 44.040 6.668 1.00 27.22 97 ILE A O 1
ATOM 749 N N . VAL A 1 118 ? 54.849 44.055 8.652 1.00 22.06 98 VAL A N 1
ATOM 750 C CA . VAL A 1 118 ? 55.898 43.258 9.273 1.00 25.37 98 VAL A CA 1
ATOM 751 C C . VAL A 1 118 ? 55.304 41.995 9.890 1.00 27.74 98 VAL A C 1
ATOM 752 O O . VAL A 1 118 ? 55.843 41.454 10.857 1.00 26.32 98 VAL A O 1
ATOM 756 N N . GLY A 1 119 ? 54.206 41.502 9.323 1.00 28.83 99 GLY A N 1
ATOM 757 C CA . GLY A 1 119 ? 53.635 40.241 9.761 1.00 31.17 99 GLY A CA 1
ATOM 758 C C . GLY A 1 119 ? 52.370 40.402 10.586 1.00 27.38 99 GLY A C 1
ATOM 759 O O . GLY A 1 119 ? 51.820 41.491 10.758 1.00 23.56 99 GLY A O 1
ATOM 760 N N . GLU A 1 120 ? 51.912 39.269 11.112 1.00 29.43 100 GLU A N 1
ATOM 761 C CA . GLU A 1 120 ? 50.625 39.214 11.795 1.00 29.88 100 GLU A CA 1
ATOM 762 C C . GLU A 1 120 ? 50.660 39.966 13.125 1.00 27.28 100 GLU A C 1
ATOM 763 O O . GLU A 1 120 ? 51.667 39.962 13.844 1.00 23.95 100 GLU A O 1
ATOM 769 N N . TRP A 1 121 ? 49.550 40.629 13.438 1.00 26.06 101 TRP A N 1
ATOM 770 C CA . TRP A 1 121 ? 49.297 41.186 14.759 1.00 22.66 101 TRP A CA 1
ATOM 771 C C . TRP A 1 121 ? 48.248 40.330 15.455 1.00 22.26 101 TRP A C 1
ATOM 772 O O . TRP A 1 121 ? 47.164 40.108 14.909 1.00 21.84 101 TRP A O 1
ATOM 783 N N . LYS A 1 122 ? 48.570 39.862 16.660 1.00 20.28 102 LYS A N 1
ATOM 784 C CA . LYS A 1 122 ? 47.645 39.068 17.458 1.00 20.39 102 LYS A CA 1
ATOM 785 C C . LYS A 1 122 ? 47.927 39.351 18.925 1.00 20.87 102 LYS A C 1
ATOM 786 O O . LYS A 1 122 ? 49.026 39.059 19.410 1.00 19.47 102 LYS A O 1
ATOM 792 N N . SER A 1 123 ? 46.951 39.912 19.631 1.00 20.01 103 SER A N 1
ATOM 793 C CA . SER A 1 123 ? 47.169 40.299 21.022 1.00 19.14 103 SER A CA 1
ATOM 794 C C . SER A 1 123 ? 45.814 40.407 21.712 1.00 18.98 103 SER A C 1
ATOM 795 O O . SER A 1 123 ? 44.770 40.089 21.137 1.00 19.58 103 SER A O 1
ATOM 798 N N . GLU A 1 124 ? 45.847 40.832 22.974 1.00 17.09 104 GLU A N 1
ATOM 799 C CA . GLU A 1 124 ? 44.644 41.117 23.738 1.00 16.70 104 GLU A CA 1
ATOM 800 C C . GLU A 1 124 ? 44.870 42.401 24.514 1.00 16.73 104 GLU A C 1
ATOM 801 O O . GLU A 1 124 ? 46.012 42.770 24.815 1.00 18.00 104 GLU A O 1
ATOM 807 N N . CYS A 1 125 ? 43.770 43.076 24.850 1.00 15.33 105 CYS A N 1
ATOM 808 C CA . CYS A 1 125 ? 43.878 44.350 25.542 1.00 17.76 105 CYS A CA 1
ATOM 809 C C . CYS A 1 125 ? 42.629 44.598 26.380 1.00 16.73 105 CYS A C 1
ATOM 810 O O . CYS A 1 125 ? 41.584 43.973 26.189 1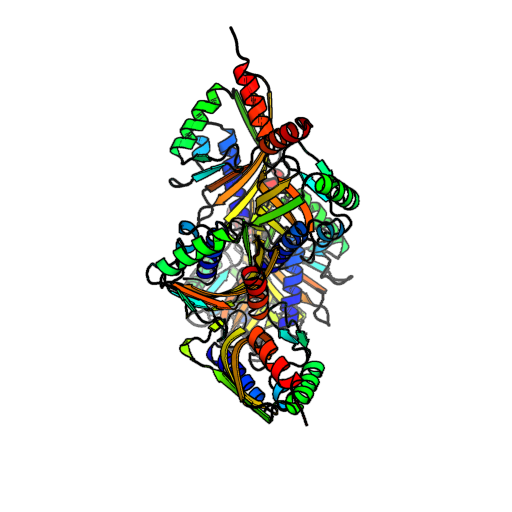.00 16.74 105 CYS A O 1
ATOM 813 N N . ILE A 1 126 ? 42.758 45.510 27.334 1.00 16.00 106 ILE A N 1
ATOM 814 C CA . ILE A 1 126 ? 41.647 45.917 28.180 1.00 15.64 106 ILE A CA 1
ATOM 815 C C . ILE A 1 126 ? 41.346 47.370 27.849 1.00 17.06 106 ILE A C 1
ATOM 816 O O . ILE A 1 126 ? 42.260 48.204 27.808 1.00 19.33 106 ILE A O 1
ATOM 821 N N . PHE A 1 127 ? 40.083 47.656 27.532 1.00 17.34 107 PHE A N 1
ATOM 822 C CA . PHE A 1 127 ? 39.612 49.016 27.288 1.00 16.59 107 PHE A CA 1
ATOM 823 C C . PHE A 1 127 ? 38.657 49.398 28.401 1.00 17.79 107 PHE A C 1
ATOM 824 O O . PHE A 1 127 ? 37.730 48.643 28.703 1.00 16.30 107 PHE A O 1
ATOM 832 N N . ILE A 1 128 ? 38.869 50.575 28.979 1.00 14.90 108 ILE A N 1
ATOM 833 C CA . ILE A 1 128 ? 37.955 51.172 29.935 1.00 15.93 108 ILE A CA 1
ATOM 834 C C . ILE A 1 128 ? 37.363 52.407 29.276 1.00 16.53 108 ILE A C 1
ATOM 835 O O . ILE A 1 128 ? 38.099 53.227 28.715 1.00 15.24 108 ILE A O 1
ATOM 840 N N . PHE A 1 129 ? 36.038 52.523 29.313 1.00 18.19 109 PHE A N 1
ATOM 841 C CA . PHE A 1 129 ? 35.332 53.666 28.754 1.00 16.55 109 PHE A CA 1
ATOM 842 C C . PHE A 1 129 ? 34.619 54.398 29.877 1.00 17.47 109 PHE A C 1
ATOM 843 O O . PHE A 1 129 ? 33.970 53.774 30.711 1.00 18.66 109 PHE A O 1
ATOM 851 N N . GLN A 1 130 ? 34.699 55.716 29.874 1.00 18.21 110 GLN A N 1
ATOM 852 C CA . GLN A 1 130 ? 33.792 56.526 30.673 1.00 18.96 110 GLN A CA 1
ATOM 853 C C . GLN A 1 130 ? 32.891 57.295 29.726 1.00 17.33 110 GLN A C 1
ATOM 854 O O . GLN A 1 130 ? 33.377 58.007 28.840 1.00 19.74 110 GLN A O 1
ATOM 860 N N . MET A 1 131 ? 31.589 57.118 29.886 1.00 16.03 111 MET A N 1
ATOM 861 C CA . MET A 1 131 ? 30.637 57.693 28.950 1.00 16.31 111 MET A CA 1
ATOM 862 C C . MET A 1 131 ? 30.284 59.117 29.350 1.00 22.38 111 MET A C 1
ATOM 863 O O . MET A 1 131 ? 30.457 59.527 30.500 1.00 20.38 111 MET A O 1
ATOM 868 N N . SER A 1 132 ? 29.739 59.857 28.386 1.00 20.72 112 SER A N 1
ATOM 869 C CA . SER A 1 132 ? 29.171 61.167 28.658 1.00 24.23 112 SER A CA 1
ATOM 870 C C . SER A 1 132 ? 28.020 61.058 29.660 1.00 23.62 112 SER A C 1
ATOM 871 O O . SER A 1 132 ? 27.511 59.972 29.968 1.00 21.79 112 SER A O 1
ATOM 874 N N . GLU A 1 133 ? 27.589 62.220 30.157 1.00 27.08 113 GLU A N 1
ATOM 875 C CA . GLU A 1 133 ? 26.491 62.230 31.119 1.00 29.22 113 GLU A CA 1
ATOM 876 C C . GLU A 1 133 ? 25.239 61.585 30.542 1.00 26.48 113 GLU A C 1
ATOM 877 O O . GLU A 1 133 ? 24.540 60.847 31.244 1.00 24.50 113 GLU A O 1
ATOM 883 N N . ASP A 1 134 ? 24.951 61.822 29.262 1.00 24.59 114 ASP A N 1
ATOM 884 C CA . ASP A 1 134 ? 23.774 61.199 28.656 1.00 29.59 114 ASP A CA 1
ATOM 885 C C . ASP A 1 134 ? 24.010 59.748 28.246 1.00 24.28 114 ASP A C 1
ATOM 886 O O . ASP A 1 134 ? 23.091 59.116 27.716 1.00 23.03 114 ASP A O 1
ATOM 891 N N . GLY A 1 135 ? 25.205 59.212 28.486 1.00 22.30 115 GLY A N 1
ATOM 892 C CA . GLY A 1 135 ? 25.510 57.830 28.190 1.00 22.78 115 GLY A CA 1
ATOM 893 C C . GLY A 1 135 ? 25.725 57.498 26.725 1.00 23.73 115 GLY A C 1
ATOM 894 O O . GLY A 1 135 ? 26.081 56.356 26.420 1.00 21.63 115 GLY A O 1
ATOM 895 N N . LYS A 1 136 ? 25.543 58.451 25.808 1.00 19.55 116 LYS A N 1
ATOM 896 C CA . LYS A 1 136 ? 25.552 58.143 24.381 1.00 21.22 116 LYS A CA 1
ATOM 897 C C . LYS A 1 136 ? 26.928 58.227 23.734 1.00 20.31 116 LYS A C 1
ATOM 898 O O . LYS A 1 136 ? 27.067 57.793 22.589 1.00 16.80 116 LYS A O 1
ATOM 904 N N . LEU A 1 137 ? 27.943 58.765 24.420 1.00 18.35 117 LEU A N 1
ATOM 905 C CA . LEU A 1 137 ? 29.255 58.953 23.816 1.00 17.76 117 LEU A CA 1
ATOM 906 C C . LEU A 1 137 ? 30.351 58.589 24.808 1.00 17.27 117 LEU A C 1
ATOM 907 O O . LEU A 1 137 ? 30.160 58.639 26.027 1.00 19.66 117 LEU A O 1
ATOM 912 N N . VAL A 1 138 ? 31.523 58.263 24.265 1.00 17.36 118 VAL A N 1
ATOM 913 C CA . VAL A 1 138 ? 32.706 57.975 25.066 1.00 16.69 118 VAL A CA 1
ATOM 914 C C . VAL A 1 138 ? 33.407 59.291 25.380 1.00 20.02 118 VAL A C 1
ATOM 915 O O . VAL A 1 138 ? 33.856 59.999 24.471 1.00 19.82 118 VAL A O 1
ATOM 919 N N . ASP A 1 139 ? 33.524 59.610 26.665 1.00 19.67 119 ASP A N 1
ATOM 920 C CA . ASP A 1 139 ? 34.149 60.853 27.089 1.00 18.58 119 ASP A CA 1
ATOM 921 C C . ASP A 1 139 ? 35.606 60.685 27.502 1.00 22.51 119 ASP A C 1
ATOM 922 O O . ASP A 1 139 ? 36.359 61.667 27.490 1.00 25.01 119 ASP A O 1
ATOM 927 N N . ARG A 1 140 ? 36.019 59.471 27.860 1.00 19.39 120 ARG A N 1
ATOM 928 C CA . ARG A 1 140 ? 37.403 59.207 28.215 1.00 18.95 120 ARG A CA 1
ATOM 929 C C . ARG A 1 140 ? 37.659 57.724 27.980 1.00 20.14 120 ARG A C 1
ATOM 930 O O . ARG A 1 140 ? 36.765 56.905 28.208 1.00 18.66 120 ARG A O 1
ATOM 938 N N . ILE A 1 141 ? 38.862 57.392 27.498 1.00 17.61 121 ILE A N 1
ATOM 939 C CA . ILE A 1 141 ? 39.280 56.012 27.266 1.00 19.16 121 ILE A CA 1
ATOM 940 C C . ILE A 1 141 ? 40.596 55.750 27.980 1.00 19.46 121 ILE A C 1
ATOM 941 O O . ILE A 1 141 ? 41.516 56.574 27.919 1.00 21.99 121 ILE A O 1
ATOM 946 N N . TRP A 1 142 ? 40.711 54.575 28.601 1.00 16.18 122 TRP A N 1
ATOM 947 C CA . TRP A 1 142 ? 41.995 54.045 29.054 1.00 18.37 122 TRP A CA 1
ATOM 948 C C . TRP A 1 142 ? 42.206 52.687 28.396 1.00 18.60 122 TRP A C 1
ATOM 949 O O . TRP A 1 142 ? 41.282 51.868 28.350 1.00 20.60 122 TRP A O 1
ATOM 960 N N . ALA A 1 143 ? 43.407 52.447 27.883 1.00 16.24 123 ALA A N 1
ATOM 961 C CA . ALA A 1 143 ? 43.687 51.212 27.164 1.00 19.15 123 ALA A CA 1
ATOM 962 C C . ALA A 1 143 ? 44.926 50.555 27.737 1.00 18.50 123 ALA A C 1
ATOM 963 O O . ALA A 1 143 ? 45.985 51.183 27.806 1.00 18.42 123 ALA A O 1
ATOM 965 N N . GLY A 1 144 ? 44.793 49.295 28.130 1.00 18.11 124 GLY A N 1
ATOM 966 C CA . GLY A 1 144 ? 45.924 48.549 28.644 1.00 18.19 124 GLY A CA 1
ATOM 967 C C . GLY A 1 144 ? 46.314 47.526 27.604 1.00 17.76 124 GLY A C 1
ATOM 968 O O . GLY A 1 144 ? 45.518 46.633 27.293 1.00 16.24 124 GLY A O 1
ATOM 969 N N . PHE A 1 145 ? 47.499 47.683 27.018 1.00 13.91 125 PHE A N 1
ATOM 970 C CA . PHE A 1 145 ? 48.022 46.742 26.041 1.00 15.60 125 PHE A CA 1
ATOM 971 C C . PHE A 1 145 ? 49.087 45.846 26.669 1.00 15.07 125 PHE A C 1
ATOM 972 O O . PHE A 1 145 ? 49.604 46.113 27.754 1.00 13.33 125 PHE A O 1
ATOM 980 N N . ASP A 1 146 ? 49.393 44.766 25.958 1.00 14.20 126 ASP A N 1
ATOM 981 C CA . ASP A 1 146 ? 50.512 43.863 26.233 1.00 17.07 126 ASP A CA 1
ATOM 982 C C . ASP A 1 146 ? 51.783 44.577 25.783 1.00 17.12 126 ASP A C 1
ATOM 983 O O . ASP A 1 146 ? 52.131 44.562 24.596 1.00 16.32 126 ASP A O 1
ATOM 988 N N . THR A 1 147 ? 52.489 45.204 26.728 1.00 14.61 127 THR A N 1
ATOM 989 C CA . THR A 1 147 ? 53.553 46.118 26.328 1.00 16.08 127 THR A CA 1
ATOM 990 C C . THR A 1 147 ? 54.764 45.365 25.789 1.00 18.65 127 THR A C 1
ATOM 991 O O . THR A 1 147 ? 55.458 45.868 24.896 1.00 16.55 127 THR A O 1
ATOM 995 N N . ALA A 1 148 ? 55.033 44.161 26.306 1.00 15.76 128 ALA A N 1
ATOM 996 C CA . ALA A 1 148 ? 56.089 43.341 25.722 1.00 19.35 128 ALA A CA 1
ATOM 997 C C . ALA A 1 148 ? 55.767 43.006 24.271 1.00 20.08 128 ALA A C 1
ATOM 998 O O . ALA A 1 148 ? 56.644 43.046 23.399 1.00 19.22 128 ALA A O 1
ATOM 1000 N N . TYR A 1 149 ? 54.499 42.707 23.984 1.00 19.25 129 TYR A N 1
ATOM 1001 C CA . TYR A 1 149 ? 54.120 42.436 22.606 1.00 18.34 129 TYR A CA 1
ATOM 1002 C C . TYR A 1 149 ? 54.302 43.677 21.736 1.00 18.77 129 TYR A C 1
ATOM 1003 O O . TYR A 1 149 ? 54.805 43.583 20.605 1.00 17.15 129 TYR A O 1
ATOM 1012 N N . MET A 1 150 ? 53.914 44.846 22.250 1.00 17.38 130 MET A N 1
ATOM 1013 C CA . MET A 1 150 ? 54.129 46.089 21.514 1.00 19.90 130 MET A CA 1
ATOM 1014 C C . MET A 1 150 ? 55.607 46.322 21.244 1.00 21.03 130 MET A C 1
ATOM 1015 O O . MET A 1 150 ? 55.980 46.749 20.145 1.00 19.91 130 MET A O 1
ATOM 1020 N N . ASP A 1 151 ? 56.464 46.068 22.241 1.00 21.06 131 ASP A N 1
ATOM 1021 C CA . ASP A 1 151 ? 57.904 46.218 22.030 1.00 21.39 131 ASP A CA 1
ATOM 1022 C C . ASP A 1 151 ? 58.405 45.275 20.947 1.00 22.02 131 ASP A C 1
ATOM 1023 O O . ASP A 1 151 ? 59.225 45.664 20.109 1.00 24.31 131 ASP A O 1
ATOM 1028 N N . GLU A 1 152 ? 57.942 44.023 20.952 1.00 20.12 132 GLU A N 1
ATOM 1029 C CA . GLU A 1 152 ? 58.364 43.096 19.905 1.00 22.99 132 GLU A CA 1
ATOM 1030 C C . GLU A 1 152 ? 57.910 43.586 18.537 1.00 25.27 132 GLU A C 1
ATOM 1031 O O . GLU A 1 152 ? 58.670 43.547 17.563 1.00 19.87 132 GLU A O 1
ATOM 1037 N N . PHE A 1 153 ? 56.674 44.066 18.454 1.00 20.49 133 PHE A N 1
ATOM 1038 C CA . PHE A 1 153 ? 56.158 44.576 17.188 1.00 22.54 133 PHE A CA 1
ATOM 1039 C C . PHE A 1 153 ? 56.964 45.772 16.698 1.00 21.14 133 PHE A C 1
ATOM 1040 O O . PHE A 1 153 ? 57.266 45.881 15.498 1.00 21.08 133 PHE A O 1
ATOM 1048 N N . GLU A 1 154 ? 57.287 46.700 17.609 1.00 22.57 134 GLU A N 1
ATOM 1049 C CA . GLU A 1 154 ? 58.092 47.869 17.260 1.00 24.04 134 GLU A CA 1
ATOM 1050 C C . GLU A 1 154 ? 59.490 47.470 16.797 1.00 26.65 134 GLU A C 1
ATOM 1051 O O . GLU A 1 154 ? 60.052 48.095 15.887 1.00 24.90 134 GLU A O 1
ATOM 1057 N N . SER A 1 155 ? 60.082 46.449 17.426 1.00 24.27 135 SER A N 1
ATOM 1058 C CA . SER A 1 155 ? 61.391 45.994 16.973 1.00 26.60 135 SER A CA 1
ATOM 1059 C C . SER A 1 155 ? 61.317 45.448 15.551 1.00 25.43 135 SER A C 1
ATOM 1060 O O . SER A 1 155 ? 62.274 45.594 14.784 1.00 25.46 135 SER A O 1
ATOM 1063 N N . ARG A 1 156 ? 60.189 44.831 15.180 1.00 23.61 136 ARG A N 1
ATOM 1064 C CA . ARG A 1 156 ? 59.989 44.440 13.785 1.00 25.48 136 ARG A CA 1
ATOM 1065 C C . ARG A 1 156 ? 59.915 45.668 12.884 1.00 25.86 136 ARG A C 1
ATOM 1066 O O . ARG A 1 156 ? 60.566 45.712 11.835 1.00 26.54 136 ARG A O 1
ATOM 1074 N N . LEU A 1 157 ? 59.161 46.695 13.296 1.00 25.59 137 LEU A N 1
ATOM 1075 C CA . LEU A 1 157 ? 59.117 47.947 12.539 1.00 25.15 137 LEU A CA 1
ATOM 1076 C C . LEU A 1 157 ? 60.491 48.603 12.459 1.00 28.93 137 LEU A C 1
ATOM 1077 O O . LEU A 1 157 ? 60.930 49.033 11.381 1.00 28.19 137 LEU A O 1
ATOM 1082 N N . ASP A 1 158 ? 61.181 48.700 13.598 1.00 26.01 138 ASP A N 1
ATOM 1083 C CA . ASP A 1 158 ? 62.491 49.337 13.671 1.00 26.49 138 ASP A CA 1
ATOM 1084 C C . ASP A 1 158 ? 63.557 48.588 12.881 1.00 28.99 138 ASP A C 1
ATOM 1085 O O . ASP A 1 158 ? 64.641 49.143 12.654 1.00 29.26 138 ASP A O 1
ATOM 1090 N N . GLY A 1 159 ? 63.277 47.362 12.451 1.00 28.54 139 GLY A N 1
ATOM 1091 C CA . GLY A 1 159 ? 64.194 46.578 11.652 1.00 30.61 139 GLY A CA 1
ATOM 1092 C C . GLY A 1 159 ? 63.888 46.550 10.172 1.00 32.19 139 GLY A C 1
ATOM 1093 O O . GLY A 1 159 ? 64.469 45.726 9.452 1.00 31.59 139 GLY A O 1
ATOM 1094 N N . ILE A 1 160 ? 62.994 47.413 9.686 1.00 29.16 140 ILE A N 1
ATOM 1095 C CA . ILE A 1 160 ? 62.701 47.457 8.260 1.00 32.80 140 ILE A CA 1
ATOM 1096 C C . ILE A 1 160 ? 63.974 47.797 7.494 1.00 31.05 140 ILE A C 1
ATOM 1097 O O . ILE A 1 160 ? 64.712 48.717 7.865 1.00 29.85 140 ILE A O 1
ATOM 1102 N N . THR A 1 161 ? 64.257 47.016 6.449 1.00 34.75 141 THR A N 1
ATOM 1103 C CA . THR A 1 161 ? 65.348 47.259 5.511 1.00 33.64 141 THR A CA 1
ATOM 1104 C C . THR A 1 161 ? 64.867 46.854 4.126 1.00 35.64 141 THR A C 1
ATOM 1105 O O . THR A 1 161 ? 63.993 45.995 3.989 1.00 37.85 141 THR A O 1
ATOM 1109 N N . PHE A 1 162 ? 65.438 47.461 3.094 1.00 32.94 142 PHE A N 1
ATOM 1110 C CA . PHE A 1 162 ? 64.888 47.230 1.752 1.00 36.08 142 PHE A CA 1
ATOM 1111 C C . PHE A 1 162 ? 65.607 46.094 1.028 1.00 33.17 142 PHE A C 1
ATOM 1112 O O . PHE A 1 162 ? 66.801 45.876 1.235 1.00 39.27 142 PHE A O 1
ATOM 1120 N N . PRO B 1 23 ? 21.795 28.211 30.087 1.00 29.93 3 PRO B N 1
ATOM 1121 C CA . PRO B 1 23 ? 22.760 29.215 29.635 1.00 26.33 3 PRO B CA 1
ATOM 1122 C C . PRO B 1 23 ? 22.131 30.593 29.482 1.00 21.76 3 PRO B C 1
ATOM 1123 O O . PRO B 1 23 ? 21.002 30.723 28.997 1.00 24.88 3 PRO B O 1
ATOM 1127 N N . THR B 1 24 ? 22.860 31.617 29.906 1.00 21.41 4 THR B N 1
ATOM 1128 C CA . THR B 1 24 ? 22.364 32.976 29.799 1.00 21.42 4 THR B CA 1
ATOM 1129 C C . THR B 1 24 ? 22.543 33.512 28.380 1.00 19.16 4 THR B C 1
ATOM 1130 O O . THR B 1 24 ? 23.159 32.886 27.516 1.00 15.52 4 THR B O 1
ATOM 1134 N N . ARG B 1 25 ? 21.995 34.709 28.162 1.00 19.56 5 ARG B N 1
ATOM 1135 C CA . ARG B 1 25 ? 22.233 35.435 26.923 1.00 20.01 5 ARG B CA 1
ATOM 1136 C C . ARG B 1 25 ? 23.724 35.581 26.658 1.00 17.39 5 ARG B C 1
ATOM 1137 O O . ARG B 1 25 ? 24.209 35.287 25.556 1.00 16.03 5 ARG B O 1
ATOM 1145 N N . GLU B 1 26 ? 24.471 36.009 27.683 1.00 18.80 6 GLU B N 1
ATOM 1146 C CA . GLU B 1 26 ? 25.908 36.208 27.547 1.00 19.45 6 GLU B CA 1
ATOM 1147 C C . GLU B 1 26 ? 26.623 34.896 27.244 1.00 16.92 6 GLU B C 1
ATOM 1148 O O . GLU B 1 26 ? 27.599 34.871 26.483 1.00 15.57 6 GLU B O 1
ATOM 1154 N N . ASP B 1 27 ? 26.170 33.801 27.857 1.00 16.25 7 ASP B N 1
ATOM 1155 C CA . ASP B 1 27 ? 26.789 32.503 27.621 1.00 18.46 7 ASP B CA 1
ATOM 1156 C C . ASP B 1 27 ? 26.609 32.086 26.168 1.00 15.40 7 ASP B C 1
ATOM 1157 O O . ASP B 1 27 ? 27.552 31.607 25.521 1.00 16.77 7 ASP B O 1
ATOM 1162 N N . LEU B 1 28 ? 25.383 32.235 25.652 1.00 13.55 8 LEU B N 1
ATOM 1163 C CA . LEU B 1 28 ? 25.107 31.863 24.263 1.00 16.82 8 LEU B CA 1
ATOM 1164 C C . LEU B 1 28 ? 25.944 32.688 23.292 1.00 14.09 8 LEU B C 1
ATOM 1165 O O . LEU B 1 28 ? 26.516 32.156 22.337 1.00 13.85 8 LEU B O 1
ATOM 1170 N N . VAL B 1 29 ? 26.020 33.996 23.519 1.00 14.11 9 VAL B N 1
ATOM 1171 C CA . VAL B 1 29 ? 26.808 34.827 22.622 1.00 15.41 9 VAL B CA 1
ATOM 1172 C C . VAL B 1 29 ? 28.291 34.511 22.763 1.00 13.29 9 VAL B C 1
ATOM 1173 O O . VAL B 1 29 ? 29.037 34.568 21.775 1.00 14.53 9 VAL B O 1
ATOM 1177 N N . ALA B 1 30 ? 28.742 34.141 23.969 1.00 13.34 10 ALA B N 1
ATOM 1178 C CA . ALA B 1 30 ? 30.157 33.824 24.138 1.00 15.23 10 ALA B CA 1
ATOM 1179 C C . ALA B 1 30 ? 30.541 32.618 23.292 1.00 14.42 10 ALA B C 1
ATOM 1180 O O . ALA B 1 30 ? 31.618 32.583 22.687 1.00 14.60 10 ALA B O 1
ATOM 1182 N N . THR B 1 31 ? 29.664 31.621 23.227 1.00 16.04 11 THR B N 1
ATOM 1183 C CA . THR B 1 31 ? 29.926 30.472 22.374 1.00 16.04 11 THR B CA 1
ATOM 1184 C C . THR B 1 31 ? 29.960 30.876 20.901 1.00 14.48 11 THR B C 1
ATOM 1185 O O . THR B 1 31 ? 30.842 30.438 20.154 1.00 15.60 11 THR B O 1
ATOM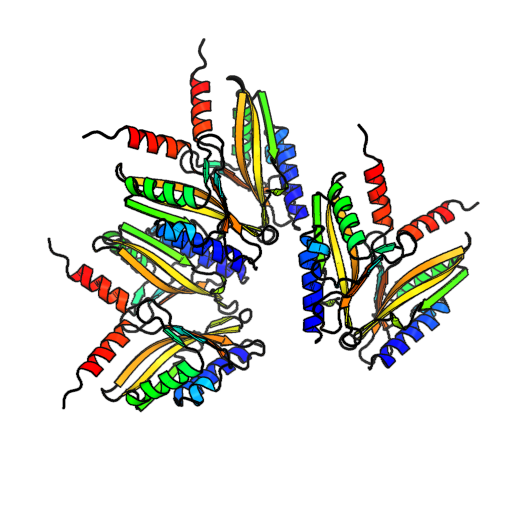 1189 N N . ALA B 1 32 ? 29.010 31.710 20.466 1.00 13.93 12 ALA B N 1
ATOM 1190 C CA . ALA B 1 32 ? 29.023 32.181 19.081 1.00 16.21 12 ALA B CA 1
ATOM 1191 C C . ALA B 1 32 ? 30.291 32.978 18.785 1.00 14.89 12 ALA B C 1
ATOM 1192 O O . ALA B 1 32 ? 30.887 32.841 17.712 1.00 14.48 12 ALA B O 1
ATOM 1194 N N . LYS B 1 33 ? 30.712 33.818 19.736 1.00 16.46 13 LYS B N 1
ATOM 1195 C CA . LYS B 1 33 ? 31.955 34.564 19.584 1.00 16.11 13 LYS B CA 1
ATOM 1196 C C . LYS B 1 33 ? 33.145 33.625 19.432 1.00 14.48 13 LYS B C 1
ATOM 1197 O O . LYS B 1 33 ? 33.995 33.821 18.552 1.00 16.12 13 LYS B O 1
ATOM 1203 N N . LEU B 1 34 ? 33.216 32.593 20.276 1.00 15.44 14 LEU B N 1
ATOM 1204 C CA . LEU B 1 34 ? 34.332 31.650 20.206 1.00 17.01 14 LEU B CA 1
ATOM 1205 C C . LEU B 1 34 ? 34.353 30.921 18.870 1.00 16.05 14 LEU B C 1
ATOM 1206 O O . LEU B 1 34 ? 35.422 30.706 18.283 1.00 17.93 14 LEU B O 1
ATOM 1211 N N . PHE B 1 35 ? 33.180 30.517 18.387 1.00 16.00 15 PHE B N 1
ATOM 1212 C CA . PHE B 1 35 ? 33.093 29.890 17.072 1.00 17.35 15 PHE B CA 1
ATOM 1213 C C . PHE B 1 35 ? 33.735 30.773 16.014 1.00 15.12 15 PHE B C 1
ATOM 1214 O O . PHE B 1 35 ? 34.553 30.312 15.210 1.00 15.30 15 PHE B O 1
ATOM 1222 N N . ILE B 1 36 ? 33.398 32.064 16.025 1.00 16.90 16 ILE B N 1
ATOM 1223 C CA . ILE B 1 36 ? 33.937 32.990 15.038 1.00 14.97 16 ILE B CA 1
ATOM 1224 C C . ILE B 1 36 ? 35.448 33.151 15.213 1.00 15.37 16 ILE B C 1
ATOM 1225 O O . ILE B 1 36 ? 36.199 33.161 14.227 1.00 17.98 16 ILE B O 1
ATOM 1230 N N . ALA B 1 37 ? 35.921 33.297 16.455 1.00 16.74 17 ALA B N 1
ATOM 1231 C CA . ALA B 1 37 ? 37.361 33.436 16.666 1.00 18.96 17 ALA B CA 1
ATOM 1232 C C . ALA B 1 37 ? 38.117 32.225 16.128 1.00 21.15 17 ALA B C 1
ATOM 1233 O O . ALA B 1 37 ? 39.158 32.377 15.476 1.00 19.50 17 ALA B O 1
ATOM 1235 N N . LYS B 1 38 ? 37.600 31.015 16.370 1.00 19.43 18 LYS B N 1
ATOM 1236 C CA . LYS B 1 38 ? 38.254 29.813 15.847 1.00 21.47 18 LYS B CA 1
ATOM 1237 C C . LYS B 1 38 ? 38.047 29.686 14.344 1.00 19.66 18 LYS B C 1
ATOM 1238 O O . LYS B 1 38 ? 38.943 29.241 13.619 1.00 20.28 18 LYS B O 1
ATOM 1244 N N . TYR B 1 39 ? 36.860 30.052 13.864 1.00 19.66 19 TYR B N 1
ATOM 1245 C CA . TYR B 1 39 ? 36.598 30.096 12.429 1.00 20.80 19 TYR B CA 1
ATOM 1246 C C . TYR B 1 39 ? 37.687 30.876 11.702 1.00 19.38 19 TYR B C 1
ATOM 1247 O O . TYR B 1 39 ? 38.199 30.433 10.662 1.00 19.16 19 TYR B O 1
ATOM 1256 N N . ASN B 1 40 ? 38.083 32.020 12.268 1.00 20.63 20 ASN B N 1
ATOM 1257 C CA . ASN B 1 40 ? 39.077 32.887 11.645 1.00 20.87 20 ASN B CA 1
ATOM 1258 C C . ASN B 1 40 ? 40.468 32.258 11.623 1.00 24.24 20 ASN B C 1
ATOM 1259 O O . ASN B 1 40 ? 41.275 32.580 10.739 1.00 23.12 20 ASN B O 1
ATOM 1264 N N . GLU B 1 41 ? 40.766 31.356 12.561 1.00 19.65 21 GLU B N 1
ATOM 1265 C CA . GLU B 1 41 ? 42.006 30.583 12.459 1.00 23.09 21 GLU B CA 1
ATOM 1266 C C . GLU B 1 41 ? 42.034 29.722 11.201 1.00 22.90 21 GLU B C 1
ATOM 1267 O O . GLU B 1 41 ? 43.113 29.423 10.681 1.00 22.77 21 GLU B O 1
ATOM 1273 N N . PHE B 1 42 ? 40.863 29.284 10.727 1.00 21.12 22 PHE B N 1
ATOM 1274 C CA . PHE B 1 42 ? 40.683 28.753 9.372 1.00 21.47 22 PHE B CA 1
ATOM 1275 C C . PHE B 1 42 ? 41.551 27.519 9.090 1.00 23.80 22 PHE B C 1
ATOM 1276 O O . PHE B 1 42 ? 42.185 27.405 8.036 1.00 23.78 22 PHE B O 1
ATOM 1284 N N . THR B 1 43 ? 41.560 26.580 10.032 1.00 20.80 23 THR B N 1
ATOM 1285 C CA . THR B 1 43 ? 42.082 25.242 9.811 1.00 21.08 23 THR B CA 1
ATOM 1286 C C . THR B 1 43 ? 40.978 24.214 10.019 1.00 22.53 23 THR B C 1
ATOM 1287 O O . THR B 1 43 ? 40.002 24.479 10.729 1.00 20.10 23 THR B O 1
ATOM 1291 N N . PRO B 1 44 ? 41.102 23.025 9.422 1.00 21.90 24 PRO B N 1
ATOM 1292 C CA . PRO B 1 44 ? 40.100 21.978 9.681 1.00 24.99 24 PRO B CA 1
ATOM 1293 C C . PRO B 1 44 ? 39.856 21.726 11.161 1.00 21.79 24 PRO B C 1
ATOM 1294 O O . PRO B 1 44 ? 38.707 21.498 11.559 1.00 23.41 24 PRO B O 1
ATOM 1298 N N . GLU B 1 45 ? 40.903 21.787 11.990 1.00 19.09 25 GLU B N 1
ATOM 1299 C CA . GLU B 1 45 ? 40.729 21.558 13.420 1.00 22.59 25 GLU B CA 1
ATOM 1300 C C . GLU B 1 45 ? 39.991 22.716 14.080 1.00 23.22 25 GLU B C 1
ATOM 1301 O O . GLU B 1 45 ? 39.152 22.502 14.961 1.00 22.43 25 GLU B O 1
ATOM 1307 N N . SER B 1 46 ? 40.312 23.950 13.688 1.00 20.58 26 SER B N 1
ATOM 1308 C CA . SER B 1 46 ? 39.740 25.101 14.372 1.00 18.70 26 SER B CA 1
ATOM 1309 C C . SER B 1 46 ? 38.264 25.265 14.023 1.00 19.72 26 SER B C 1
ATOM 1310 O O . SER B 1 46 ? 37.460 25.641 14.881 1.00 20.79 26 SER B O 1
ATOM 1313 N N . ILE B 1 47 ? 37.883 24.975 12.778 1.00 17.84 27 ILE B N 1
ATOM 1314 C CA . ILE B 1 47 ? 36.504 25.257 12.375 1.00 19.30 27 ILE B CA 1
ATOM 1315 C C . ILE B 1 47 ? 35.518 24.233 12.912 1.00 19.34 27 ILE B C 1
ATOM 1316 O O . ILE B 1 47 ? 34.303 24.469 12.837 1.00 18.64 27 ILE B O 1
ATOM 1321 N N . ILE B 1 48 ? 35.999 23.115 13.467 1.00 15.87 28 ILE B N 1
ATOM 1322 C CA . ILE B 1 48 ? 35.132 22.157 14.145 1.00 18.87 28 ILE B CA 1
ATOM 1323 C C . ILE B 1 48 ? 35.193 22.291 15.649 1.00 18.34 28 ILE B C 1
ATOM 1324 O O . ILE B 1 48 ? 34.437 21.609 16.351 1.00 19.98 28 ILE B O 1
ATOM 1329 N N . SER B 1 49 ? 36.078 23.143 16.175 1.00 17.91 29 SER B N 1
ATOM 1330 C CA . SER B 1 49 ? 36.429 23.070 17.592 1.00 16.40 29 SER B CA 1
ATOM 1331 C C . SER B 1 49 ? 35.322 23.568 18.506 1.00 19.93 29 SER B C 1
ATOM 1332 O O . SER B 1 49 ? 35.391 23.332 19.717 1.00 16.74 29 SER B O 1
ATOM 1335 N N . VAL B 1 50 ? 34.307 24.246 17.971 1.00 15.82 30 VAL B N 1
ATOM 1336 C CA . VAL B 1 50 ? 33.208 24.750 18.784 1.00 15.73 30 VAL B CA 1
ATOM 1337 C C . VAL B 1 50 ? 31.872 24.167 18.311 1.00 18.32 30 VAL B C 1
ATOM 1338 O O . VAL B 1 50 ? 30.815 24.723 18.576 1.00 18.32 30 VAL B O 1
ATOM 1342 N N . ARG B 1 51 ? 31.911 23.032 17.618 1.00 16.32 31 ARG B N 1
ATOM 1343 C CA . ARG B 1 51 ? 30.714 22.385 17.102 1.00 17.04 31 ARG B CA 1
ATOM 1344 C C . ARG B 1 51 ? 30.519 21.010 17.735 1.00 18.21 31 ARG B C 1
ATOM 1345 O O . ARG B 1 51 ? 31.488 20.290 18.009 1.00 18.75 31 ARG B O 1
ATOM 1353 N N . THR B 1 52 ? 29.249 20.643 17.936 1.00 16.52 32 THR B N 1
ATOM 1354 C CA . THR B 1 52 ? 28.937 19.280 18.341 1.00 19.37 32 THR B CA 1
ATOM 1355 C C . THR B 1 52 ? 29.244 18.319 17.191 1.00 17.47 32 THR B C 1
ATOM 1356 O O . THR B 1 52 ? 29.243 18.715 16.021 1.00 18.37 32 THR B O 1
ATOM 1360 N N . PRO B 1 53 ? 29.570 17.062 17.496 1.00 17.66 33 PRO B N 1
ATOM 1361 C CA . PRO B 1 53 ? 30.066 16.170 16.428 1.00 18.47 33 PRO B CA 1
ATOM 1362 C C . PRO B 1 53 ? 29.009 15.800 15.410 1.00 18.32 33 PRO B C 1
ATOM 1363 O O . PRO B 1 53 ? 29.369 15.469 14.276 1.00 23.58 33 PRO B O 1
ATOM 1367 N N . ASN B 1 54 ? 27.725 15.842 15.763 1.00 17.31 34 ASN B N 1
ATOM 1368 C CA . ASN B 1 54 ? 26.650 15.583 14.808 1.00 19.97 34 ASN B CA 1
ATOM 1369 C C . ASN B 1 54 ? 26.053 16.865 14.247 1.00 22.11 34 ASN B C 1
ATOM 1370 O O . ASN B 1 54 ? 25.057 16.805 13.518 1.00 20.06 34 ASN B O 1
ATOM 137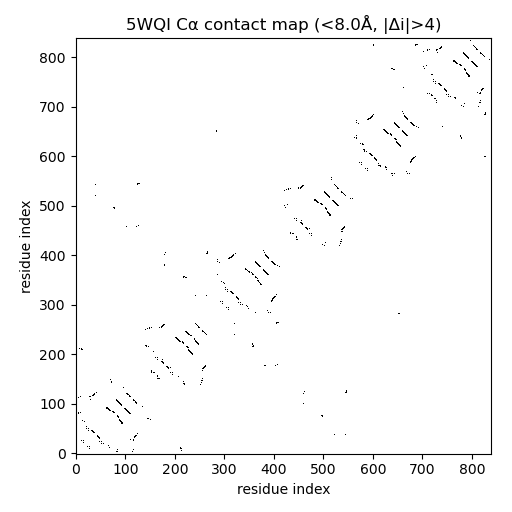5 N N . SER B 1 55 ? 26.645 18.015 14.564 1.00 18.21 35 SER B N 1
ATOM 1376 C CA . SER B 1 55 ? 26.160 19.293 14.057 1.00 17.80 35 SER B CA 1
ATOM 1377 C C . SER B 1 55 ? 26.178 19.326 12.540 1.00 16.75 35 SER B C 1
ATOM 1378 O O . SER B 1 55 ? 27.075 18.786 11.885 1.00 17.87 35 SER B O 1
ATOM 1381 N N . VAL B 1 56 ? 25.213 20.046 11.981 1.00 18.91 36 VAL B N 1
ATOM 1382 C CA . VAL B 1 56 ? 25.133 20.252 10.545 1.00 19.47 36 VAL B CA 1
ATOM 1383 C C . VAL B 1 56 ? 25.168 21.749 10.258 1.00 19.06 36 VAL B C 1
ATOM 1384 O O . VAL B 1 56 ? 24.583 22.551 10.995 1.00 20.52 36 VAL B O 1
ATOM 1388 N N . SER B 1 57 ? 25.851 22.114 9.183 1.00 21.16 37 SER B N 1
ATOM 1389 C CA . SER B 1 57 ? 25.893 23.475 8.677 1.00 20.23 37 SER B CA 1
ATOM 1390 C C . SER B 1 57 ? 25.013 23.569 7.431 1.00 21.41 37 SER B C 1
ATOM 1391 O O . SER B 1 57 ? 25.199 22.801 6.482 1.00 24.73 37 SER B O 1
ATOM 1394 N N . HIS B 1 58 ? 24.067 24.504 7.439 1.00 20.01 38 HIS B N 1
ATOM 1395 C CA . HIS B 1 58 ? 23.120 24.722 6.350 1.00 23.64 38 HIS B CA 1
ATOM 1396 C C . HIS B 1 58 ? 23.365 26.075 5.692 1.00 24.46 38 HIS B C 1
ATOM 1397 O O . HIS B 1 58 ? 24.010 26.965 6.245 1.00 19.65 38 HIS B O 1
ATOM 1404 N N . ARG B 1 59 ? 22.775 26.249 4.521 1.00 24.89 39 ARG B N 1
ATOM 1405 C CA . ARG B 1 59 ? 22.723 27.551 3.874 1.00 27.04 39 ARG B CA 1
ATOM 1406 C C . ARG B 1 59 ? 21.278 28.003 3.756 1.00 25.87 39 ARG B C 1
ATOM 1407 O O . ARG B 1 59 ? 20.365 27.185 3.586 1.00 28.30 39 ARG B O 1
ATOM 1415 N N . LEU B 1 60 ? 21.072 29.303 3.898 1.00 22.18 40 LEU B N 1
ATOM 1416 C CA . LEU B 1 60 ? 19.802 29.866 3.500 1.00 25.78 40 LEU B CA 1
ATOM 1417 C C . LEU B 1 60 ? 19.816 30.055 1.980 1.00 26.11 40 LEU B C 1
ATOM 1418 O O . LEU B 1 60 ? 20.858 29.932 1.334 1.00 28.91 40 LEU B O 1
ATOM 1423 N N . PHE B 1 61 ? 18.650 30.333 1.408 1.00 28.84 41 PHE B N 1
ATOM 1424 C CA . PHE B 1 61 ? 18.521 30.622 -0.027 1.00 26.03 41 PHE B CA 1
ATOM 1425 C C . PHE B 1 61 ? 18.762 29.395 -0.901 1.00 27.47 41 PHE B C 1
ATOM 1426 O O . PHE B 1 61 ? 19.768 28.689 -0.737 1.00 29.89 41 PHE B O 1
ATOM 1434 N N . PRO B 1 62 ? 17.880 29.139 -1.869 1.00 31.31 42 PRO B N 1
ATOM 1435 C CA . PRO B 1 62 ? 18.074 27.979 -2.753 1.00 31.04 42 PRO B CA 1
ATOM 1436 C C . PRO B 1 62 ? 19.341 28.017 -3.598 1.00 31.73 42 PRO B C 1
ATOM 1437 O O . PRO B 1 62 ? 19.941 26.955 -3.807 1.00 32.75 42 PRO B O 1
ATOM 1441 N N . THR B 1 63 ? 19.781 29.195 -4.063 1.00 28.70 43 THR B N 1
ATOM 1442 C CA . THR B 1 63 ? 20.668 29.265 -5.230 1.00 31.59 43 THR B CA 1
ATOM 1443 C C . THR B 1 63 ? 21.923 28.406 -5.073 1.00 42.81 43 THR B C 1
ATOM 1444 O O . THR B 1 63 ? 22.233 27.582 -5.945 1.00 54.66 43 THR B O 1
ATOM 1448 N N . ARG B 1 64 ? 22.667 28.586 -3.993 1.00 35.04 44 ARG B N 1
ATOM 1449 C CA . ARG B 1 64 ? 23.886 27.809 -3.786 1.00 39.24 44 ARG B CA 1
ATOM 1450 C C . ARG B 1 64 ? 23.777 26.966 -2.520 1.00 36.40 44 ARG B C 1
ATOM 1451 O O . ARG B 1 64 ? 24.736 26.817 -1.759 1.00 32.78 44 ARG B O 1
ATOM 1459 N N . ASN B 1 65 ? 22.597 26.393 -2.295 1.00 32.23 45 ASN B N 1
ATOM 1460 C CA . ASN B 1 65 ? 22.335 25.683 -1.049 1.00 33.97 45 ASN B CA 1
ATOM 1461 C C . ASN B 1 65 ? 23.281 24.498 -0.883 1.00 31.28 45 ASN B C 1
ATOM 1462 O O . ASN B 1 65 ? 23.641 23.826 -1.851 1.00 36.48 45 ASN B O 1
ATOM 1467 N N . ALA B 1 66 ? 23.681 24.242 0.365 1.00 33.14 46 ALA B N 1
ATOM 1468 C CA . ALA B 1 66 ? 24.586 23.145 0.688 1.00 29.96 46 ALA B CA 1
ATOM 1469 C C . ALA B 1 66 ? 24.466 22.817 2.175 1.00 31.81 46 ALA B C 1
ATOM 1470 O O . ALA B 1 66 ? 24.190 23.694 2.997 1.00 27.72 46 ALA B O 1
ATOM 1472 N N . THR B 1 67 ? 24.674 21.542 2.504 1.00 27.22 47 THR B N 1
ATOM 1473 C CA . THR B 1 67 ? 24.528 21.020 3.860 1.00 27.53 47 THR B CA 1
ATOM 1474 C C . THR B 1 67 ? 25.760 20.189 4.193 1.00 28.41 47 THR B C 1
ATOM 1475 O O . THR B 1 67 ? 26.136 19.306 3.417 1.00 26.97 47 THR B O 1
ATOM 1479 N N . ARG B 1 68 ? 26.406 20.480 5.328 1.00 22.28 48 ARG B N 1
ATOM 1480 C 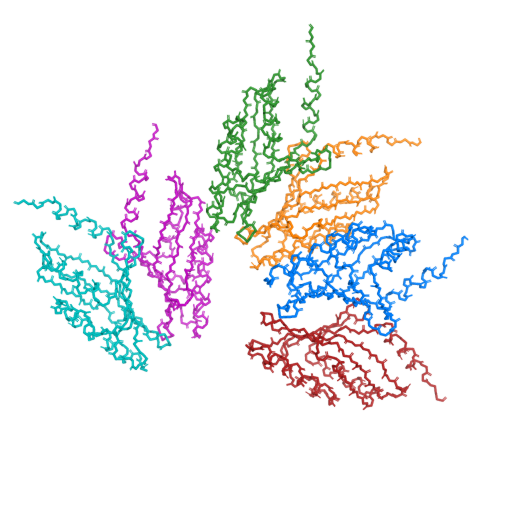CA . ARG B 1 68 ? 27.686 19.851 5.636 1.00 23.32 48 ARG B CA 1
ATOM 1481 C C . ARG B 1 68 ? 27.731 19.369 7.078 1.00 23.76 48 ARG B C 1
ATOM 1482 O O . ARG B 1 68 ? 27.493 20.147 8.011 1.00 22.24 48 ARG B O 1
ATOM 1490 N N . ASN B 1 69 ? 28.066 18.094 7.256 1.00 23.15 49 ASN B N 1
ATOM 1491 C CA . ASN B 1 69 ? 28.351 17.576 8.586 1.00 20.74 49 ASN B CA 1
ATOM 1492 C C . ASN B 1 69 ? 29.809 17.922 8.916 1.00 19.21 49 ASN B C 1
ATOM 1493 O O . ASN B 1 69 ? 30.477 18.648 8.174 1.00 18.08 49 ASN B O 1
ATOM 1498 N N . ILE B 1 70 ? 30.345 17.368 10.001 1.00 18.10 50 ILE B N 1
ATOM 1499 C CA . ILE B 1 70 ? 31.671 17.790 10.458 1.00 18.23 50 ILE B CA 1
ATOM 1500 C C . ILE B 1 70 ? 32.748 17.402 9.449 1.00 20.65 50 ILE B C 1
ATOM 1501 O O . ILE B 1 70 ? 33.620 18.213 9.110 1.00 16.83 50 ILE B O 1
ATOM 1506 N N . GLY B 1 71 ? 32.700 16.169 8.939 1.00 20.26 51 GLY B N 1
ATOM 1507 C CA . GLY B 1 71 ? 33.731 15.732 8.004 1.00 19.15 51 GLY B CA 1
ATOM 1508 C C . GLY B 1 71 ? 33.679 16.479 6.682 1.00 20.25 51 GLY B C 1
ATOM 1509 O O . GLY B 1 71 ? 34.720 16.817 6.104 1.00 20.43 51 GLY B O 1
ATOM 1510 N N . GLU B 1 72 ? 32.469 16.740 6.181 1.00 21.59 52 GLU B N 1
ATOM 1511 C CA . GLU B 1 72 ? 32.322 17.546 4.973 1.00 22.07 52 GLU B CA 1
ATOM 1512 C C . GLU B 1 72 ? 32.817 18.968 5.190 1.00 20.58 52 GLU B C 1
ATOM 1513 O O . GLU B 1 72 ? 33.389 19.575 4.273 1.00 19.97 52 GLU B O 1
ATOM 1519 N N . SER B 1 73 ? 32.618 19.509 6.398 1.00 20.33 53 SER B N 1
ATOM 1520 C CA . SER B 1 73 ? 33.102 20.856 6.691 1.00 20.77 53 SER B CA 1
ATOM 1521 C C . SER B 1 73 ? 34.620 20.900 6.711 1.00 21.27 53 SER B C 1
ATOM 1522 O O . SER B 1 73 ? 35.223 21.852 6.208 1.00 21.62 53 SER B O 1
ATOM 1525 N N . MET B 1 74 ? 35.261 19.886 7.308 1.00 19.23 54 MET B N 1
ATOM 1526 C CA . MET B 1 74 ? 36.719 19.841 7.285 1.00 20.26 54 MET B CA 1
ATOM 1527 C C . MET B 1 74 ? 37.232 19.735 5.856 1.00 20.69 54 MET B C 1
ATOM 1528 O O . MET B 1 74 ? 38.195 20.418 5.477 1.00 21.44 54 MET B O 1
ATOM 1533 N N . GLU B 1 75 ? 36.583 18.898 5.043 1.00 21.32 55 GLU B N 1
ATOM 1534 C CA . GLU B 1 75 ? 36.974 18.755 3.645 1.00 24.64 55 GLU B CA 1
ATOM 1535 C C . GLU B 1 75 ? 36.808 20.069 2.891 1.00 24.46 55 GLU B C 1
ATOM 1536 O O . GLU B 1 75 ? 37.699 20.484 2.136 1.00 24.64 55 GLU B O 1
ATOM 1542 N N . ALA B 1 76 ? 35.683 20.749 3.103 1.00 21.49 56 ALA B N 1
ATOM 1543 C CA . ALA B 1 76 ? 35.444 22.012 2.415 1.00 22.30 56 ALA B CA 1
ATOM 1544 C C . ALA B 1 76 ? 36.424 23.085 2.876 1.00 24.58 56 ALA B C 1
ATOM 1545 O O . ALA B 1 76 ? 36.859 23.923 2.074 1.00 24.54 56 ALA B O 1
ATOM 1547 N N . CYS B 1 77 ? 36.801 23.067 4.158 1.00 20.23 57 CYS B N 1
ATOM 1548 C CA . CYS B 1 77 ? 37.832 23.979 4.631 1.00 19.09 57 CYS B CA 1
ATOM 1549 C C . CYS B 1 77 ? 39.159 23.720 3.922 1.00 24.46 57 CYS B C 1
ATOM 1550 O O . CYS B 1 77 ? 39.812 24.654 3.442 1.00 21.41 57 CYS B O 1
ATOM 1553 N N . ALA B 1 78 ? 39.575 22.454 3.839 1.00 22.98 58 ALA B N 1
ATOM 1554 C CA . ALA B 1 78 ? 40.834 22.165 3.149 1.00 26.44 58 ALA B CA 1
ATOM 1555 C C . ALA B 1 78 ? 40.767 22.587 1.680 1.00 24.43 58 ALA B C 1
ATOM 1556 O O . ALA B 1 78 ? 41.724 23.156 1.142 1.00 25.33 58 ALA B O 1
ATOM 1558 N N . ASN B 1 79 ? 39.639 22.339 1.020 1.00 21.54 59 ASN B N 1
ATOM 1559 C CA . ASN B 1 79 ? 39.482 22.818 -0.347 1.00 25.66 59 ASN B CA 1
ATOM 1560 C C . ASN B 1 79 ? 39.566 24.339 -0.405 1.00 26.29 59 ASN B C 1
ATOM 1561 O O . ASN B 1 79 ? 40.271 24.895 -1.252 1.00 24.23 59 ASN B O 1
ATOM 1566 N N . ALA B 1 80 ? 38.857 25.033 0.499 1.00 23.65 60 ALA B N 1
ATOM 1567 C CA . ALA B 1 80 ? 38.834 26.496 0.446 1.00 24.06 60 ALA B CA 1
ATOM 1568 C C . ALA B 1 80 ? 40.216 27.096 0.687 1.00 22.35 60 ALA B C 1
ATOM 1569 O O . ALA B 1 80 ? 40.529 28.175 0.162 1.00 22.17 60 ALA B O 1
ATOM 1571 N N . LYS B 1 81 ? 41.064 26.416 1.461 1.00 21.80 61 LYS B N 1
ATOM 1572 C CA . LYS B 1 81 ? 42.414 26.923 1.680 1.00 21.72 61 LYS B CA 1
ATOM 1573 C C . LYS B 1 81 ? 43.269 26.878 0.415 1.00 19.74 61 LYS B C 1
ATOM 1574 O O . LYS B 1 81 ? 44.321 27.521 0.377 1.00 20.29 61 LYS B O 1
ATOM 1580 N N . GLU B 1 82 ? 42.851 26.149 -0.617 1.00 23.64 62 GLU B N 1
ATOM 1581 C CA . GLU B 1 82 ? 43.566 26.242 -1.886 1.00 22.32 62 GLU B CA 1
ATOM 1582 C C . GLU B 1 82 ? 43.316 27.579 -2.572 1.00 23.75 62 GLU B C 1
ATOM 1583 O O . GLU B 1 82 ? 44.139 28.012 -3.384 1.00 22.23 62 GLU B O 1
ATOM 1589 N N . VAL B 1 83 ? 42.215 28.244 -2.240 1.00 18.42 63 VAL B N 1
ATOM 1590 C CA . VAL B 1 83 ? 41.806 29.490 -2.879 1.00 20.25 63 VAL B CA 1
ATOM 1591 C C . VAL B 1 83 ? 42.070 30.684 -1.976 1.00 22.26 63 VAL B C 1
ATOM 1592 O O . VAL B 1 83 ? 42.615 31.696 -2.417 1.00 24.71 63 VAL B O 1
ATOM 1596 N N . PHE B 1 84 ? 41.669 30.579 -0.707 1.00 21.16 64 PHE B N 1
ATOM 1597 C CA . PHE B 1 84 ? 41.824 31.644 0.274 1.00 20.34 64 PHE B CA 1
ATOM 1598 C C . PHE B 1 84 ? 43.154 31.481 0.986 1.00 24.06 64 PHE B C 1
ATOM 1599 O O . PHE B 1 84 ? 43.362 30.494 1.698 1.00 25.03 64 PHE B O 1
ATOM 1607 N N . LYS B 1 85 ? 44.039 32.457 0.815 1.00 22.23 65 LYS B N 1
ATOM 1608 C CA . LYS B 1 85 ? 45.232 32.489 1.642 1.00 28.28 65 LYS B CA 1
ATOM 1609 C C . LYS B 1 85 ? 44.877 32.849 3.080 1.00 30.79 65 LYS B C 1
ATOM 1610 O O . LYS B 1 85 ? 45.415 32.258 4.023 1.00 31.12 65 LYS B O 1
ATOM 1616 N N . SER B 1 86 ? 43.934 33.774 3.263 1.00 24.86 66 SER B N 1
ATOM 1617 C CA . SER B 1 86 ? 43.522 34.235 4.584 1.00 25.94 66 SER B CA 1
ATOM 1618 C C . SER B 1 86 ? 42.026 34.517 4.569 1.00 29.05 66 SER B C 1
ATOM 1619 O O . SER B 1 86 ? 41.444 34.788 3.517 1.00 23.95 66 SER B O 1
ATOM 1622 N N . LEU B 1 87 ? 41.417 34.488 5.756 1.00 24.32 67 LEU B N 1
ATOM 1623 C CA . LEU B 1 87 ? 40.002 34.787 5.901 1.00 25.10 67 LEU B CA 1
ATOM 1624 C C . LEU B 1 87 ? 39.758 35.422 7.261 1.00 29.32 67 LEU B C 1
ATOM 1625 O O . LEU B 1 87 ? 40.315 34.982 8.272 1.00 27.30 67 LEU B O 1
ATOM 1630 N N . THR B 1 88 ? 38.916 36.451 7.287 1.00 25.40 68 THR B N 1
ATOM 1631 C CA . THR B 1 88 ? 38.489 37.057 8.548 1.00 24.98 68 THR B CA 1
ATOM 1632 C C . THR B 1 88 ? 37.008 37.372 8.434 1.00 27.15 68 THR B C 1
ATOM 1633 O O . THR B 1 88 ? 36.611 38.080 7.503 1.00 21.81 68 THR B O 1
ATOM 1637 N N . VAL B 1 89 ? 36.192 36.838 9.351 1.00 21.26 69 VAL B N 1
ATOM 1638 C CA . VAL B 1 89 ? 34.825 37.312 9.516 1.00 18.88 69 VAL B CA 1
ATOM 1639 C C . VAL B 1 89 ? 34.739 38.008 10.861 1.00 21.09 69 VAL B C 1
ATOM 1640 O O . VAL B 1 89 ? 35.389 37.602 11.837 1.00 18.49 69 VAL B O 1
ATOM 1644 N N . SER B 1 90 ? 33.994 39.103 10.895 1.00 18.90 70 SER B N 1
ATOM 1645 C CA . SER B 1 90 ? 33.897 39.878 12.117 1.00 16.48 70 SER B CA 1
ATOM 1646 C C . SER B 1 90 ? 32.479 40.396 12.262 1.00 18.19 70 SER B C 1
ATOM 1647 O O . SER B 1 90 ? 31.815 40.744 11.274 1.00 15.74 70 SER B O 1
ATOM 1650 N N . VAL B 1 91 ? 32.021 40.428 13.508 1.00 15.55 71 VAL B N 1
ATOM 1651 C CA . VAL B 1 91 ? 30.694 40.950 13.795 1.00 16.94 71 VAL B CA 1
ATOM 1652 C C . VAL B 1 91 ? 30.723 42.447 13.536 1.00 19.44 71 VAL B C 1
ATOM 1653 O O . VAL B 1 91 ? 31.533 43.174 14.121 1.00 18.56 71 VAL B O 1
ATOM 1657 N N . ILE B 1 92 ? 29.841 42.914 12.660 1.00 15.68 72 ILE B N 1
ATOM 1658 C CA . ILE B 1 92 ? 29.874 44.324 12.293 1.00 15.48 72 ILE B CA 1
ATOM 1659 C C . ILE B 1 92 ? 29.501 45.199 13.479 1.00 17.22 72 ILE B C 1
ATOM 1660 O O . ILE B 1 92 ? 30.184 46.188 13.770 1.00 20.30 72 ILE B O 1
ATOM 1665 N N . ASP B 1 93 ? 28.454 44.833 14.216 1.00 13.80 73 ASP B N 1
ATOM 1666 C CA . ASP B 1 93 ? 28.055 45.644 15.368 1.00 14.72 73 ASP B CA 1
ATOM 1667 C C . ASP B 1 93 ? 27.371 44.727 16.371 1.00 15.33 73 ASP B C 1
ATOM 1668 O O . ASP B 1 93 ? 26.292 44.202 16.089 1.00 14.63 73 ASP B O 1
ATOM 1673 N N . ASP B 1 94 ? 28.009 44.534 17.529 1.00 12.74 74 ASP B N 1
ATOM 1674 C CA . ASP B 1 94 ? 27.454 43.671 18.572 1.00 14.01 74 ASP B CA 1
ATOM 1675 C C . ASP B 1 94 ? 26.064 44.116 18.995 1.00 13.59 74 ASP B C 1
ATOM 1676 O O . ASP B 1 94 ? 25.285 43.307 19.508 1.00 13.99 74 ASP B O 1
ATOM 1681 N N . ASN B 1 95 ? 25.751 45.407 18.850 1.00 13.98 75 ASN B N 1
ATOM 1682 C CA . ASN B 1 95 ? 24.411 45.876 19.184 1.00 14.68 75 ASN B CA 1
ATOM 1683 C C . ASN B 1 95 ? 23.332 45.234 18.317 1.00 19.30 75 ASN B C 1
ATOM 1684 O O . ASN B 1 95 ? 22.172 45.158 18.744 1.00 16.91 75 ASN B O 1
ATOM 1689 N N . ASP B 1 96 ? 23.688 44.757 17.127 1.00 15.64 76 ASP B N 1
ATOM 1690 C CA . ASP B 1 96 ? 22.733 44.167 16.197 1.00 17.24 76 ASP B CA 1
ATOM 1691 C C . ASP B 1 96 ? 22.584 42.665 16.381 1.00 16.28 76 ASP B C 1
ATOM 1692 O O . ASP B 1 96 ? 21.722 42.0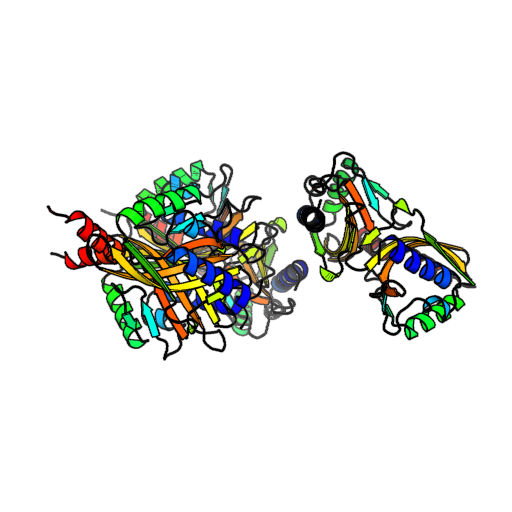57 15.738 1.00 16.57 76 ASP B O 1
ATOM 1697 N N . THR B 1 97 ? 23.373 42.076 17.268 1.00 13.91 77 THR B N 1
ATOM 1698 C CA . THR B 1 97 ? 23.295 40.648 17.547 1.00 13.81 77 THR B CA 1
ATOM 1699 C C . THR B 1 97 ? 21.956 40.291 18.185 1.00 14.06 77 THR B C 1
ATOM 1700 O O . THR B 1 97 ? 21.449 41.012 19.040 1.00 14.17 77 THR B O 1
ATOM 1704 N N . ILE B 1 98 ? 21.354 39.193 17.715 1.00 15.28 78 ILE B N 1
ATOM 1705 C CA . ILE B 1 98 ? 20.029 38.754 18.144 1.00 14.59 78 ILE B CA 1
ATOM 1706 C C . ILE B 1 98 ? 20.197 37.471 18.946 1.00 15.49 78 ILE B C 1
ATOM 1707 O O . ILE B 1 98 ? 20.935 36.572 18.525 1.00 13.49 78 ILE B O 1
ATOM 1712 N N . VAL B 1 99 ? 19.516 37.369 20.090 1.00 15.20 79 VAL B N 1
ATOM 1713 C CA . VAL B 1 99 ? 19.684 36.201 20.953 1.00 15.94 79 VAL B CA 1
ATOM 1714 C C . VAL B 1 99 ? 18.316 35.729 21.420 1.00 17.14 79 VAL B C 1
ATOM 1715 O O . VAL B 1 99 ? 17.532 36.525 21.941 1.00 16.47 79 VAL B O 1
ATOM 1719 N N . ASP B 1 100 ? 18.043 34.432 21.261 1.00 18.31 80 ASP B N 1
ATOM 1720 C CA . ASP B 1 100 ? 16.800 33.811 21.726 1.00 19.47 80 ASP B CA 1
ATOM 1721 C C . ASP B 1 100 ? 17.194 32.782 22.782 1.00 18.09 80 ASP B C 1
ATOM 1722 O O . ASP B 1 100 ? 17.642 31.679 22.447 1.00 15.99 80 ASP B O 1
ATOM 1727 N N . GLU B 1 101 ? 17.053 33.157 24.065 1.00 16.63 81 GLU B N 1
ATOM 1728 C CA . GLU B 1 101 ? 17.459 32.263 25.145 1.00 21.44 81 GLU B CA 1
ATOM 1729 C C . GLU B 1 101 ? 16.652 30.968 25.167 1.00 22.13 81 GLU B C 1
ATOM 1730 O O . GLU B 1 101 ? 17.169 29.925 25.587 1.00 26.76 81 GLU B O 1
ATOM 1736 N N . ARG B 1 102 ? 15.383 31.017 24.760 1.00 20.56 82 ARG B N 1
ATOM 1737 C CA . ARG B 1 102 ? 14.538 29.822 24.788 1.00 22.85 82 ARG B CA 1
ATOM 1738 C C . ARG B 1 102 ? 14.988 28.793 23.761 1.00 23.91 82 ARG B C 1
ATOM 1739 O O . ARG B 1 102 ? 15.098 27.601 24.071 1.00 24.11 82 ARG B O 1
ATOM 1747 N N . THR B 1 103 ? 15.211 29.215 22.519 1.00 20.78 83 THR B N 1
ATOM 1748 C CA . THR B 1 103 ? 15.656 28.280 21.498 1.00 21.39 83 THR B CA 1
ATOM 1749 C C . THR B 1 103 ? 17.175 28.188 21.416 1.00 18.12 83 THR B C 1
ATOM 1750 O O . THR B 1 103 ? 17.692 27.444 20.573 1.00 20.54 83 THR B O 1
ATOM 1754 N N . ARG B 1 104 ? 17.890 28.931 22.263 1.00 19.95 84 ARG B N 1
ATOM 1755 C CA . ARG B 1 104 ? 19.356 28.900 22.317 1.00 17.11 84 ARG B CA 1
ATOM 1756 C C . ARG B 1 104 ? 19.963 29.345 20.990 1.00 16.56 84 ARG B C 1
ATOM 1757 O O . ARG B 1 104 ? 20.945 28.773 20.511 1.00 17.44 84 ARG B O 1
ATOM 1765 N N . LYS B 1 105 ? 19.372 30.367 20.375 1.00 16.73 85 LYS B N 1
ATOM 1766 C CA . LYS B 1 105 ? 19.832 30.801 19.061 1.00 15.37 85 LYS B CA 1
ATOM 1767 C C . LYS B 1 105 ? 20.492 32.175 19.124 1.00 16.25 85 LYS B C 1
ATOM 1768 O O . LYS B 1 105 ? 20.085 33.046 19.891 1.00 14.42 85 LYS B O 1
ATOM 1774 N N . VAL B 1 106 ? 21.508 32.362 18.281 1.00 15.20 86 VAL B N 1
ATOM 1775 C CA . VAL B 1 106 ? 22.226 33.623 18.160 1.00 16.39 86 VAL B CA 1
ATOM 1776 C C . VAL B 1 106 ? 22.338 33.958 16.678 1.00 14.14 86 VAL B C 1
ATOM 1777 O O . VAL B 1 106 ? 22.615 33.073 15.864 1.00 15.12 86 VAL B O 1
ATOM 1781 N N . VAL B 1 107 ? 22.130 35.228 16.333 1.00 13.33 87 VAL B N 1
ATOM 1782 C CA . VAL B 1 107 ? 22.267 35.707 14.958 1.00 11.32 87 VAL B CA 1
ATOM 1783 C C . VAL B 1 107 ? 23.335 36.795 14.927 1.00 13.43 87 VAL B C 1
ATOM 1784 O O . VAL B 1 107 ? 23.224 37.797 15.642 1.00 13.65 87 VAL B O 1
ATOM 1788 N N . PHE B 1 108 ? 24.354 36.605 14.088 1.00 12.79 88 PHE B N 1
ATOM 1789 C CA . PHE B 1 108 ? 25.381 37.603 13.818 1.00 12.82 88 PHE B CA 1
ATOM 1790 C C . PHE B 1 108 ? 25.224 38.108 12.387 1.00 17.28 88 PHE B C 1
ATOM 1791 O O . PHE B 1 108 ? 24.943 37.320 11.480 1.00 13.39 88 PHE B O 1
ATOM 1799 N N . TYR B 1 109 ? 25.457 39.401 12.168 1.00 14.27 89 TYR B N 1
ATOM 1800 C CA . TYR B 1 109 ? 25.661 39.929 10.823 1.00 16.04 89 TYR B CA 1
ATOM 1801 C C . TYR B 1 109 ? 27.127 40.341 10.709 1.00 14.40 89 TYR B C 1
ATOM 1802 O O . TYR B 1 109 ? 27.616 41.158 11.504 1.00 16.56 89 TYR B O 1
ATOM 1811 N N . LEU B 1 110 ? 27.826 39.760 9.732 1.00 15.21 90 LEU B N 1
ATOM 1812 C CA . LEU B 1 110 ? 29.282 39.732 9.700 1.00 16.32 90 LEU B CA 1
ATOM 1813 C C . LEU B 1 110 ? 29.826 40.348 8.421 1.00 16.40 90 LEU B C 1
ATOM 1814 O O . LEU B 1 110 ? 29.215 40.252 7.353 1.00 14.83 90 LEU B O 1
ATOM 1819 N N . ALA B 1 111 ? 30.991 40.967 8.559 1.00 15.24 91 ALA B N 1
ATOM 1820 C CA . ALA B 1 111 ? 31.840 41.310 7.435 1.00 17.27 91 ALA B CA 1
ATOM 1821 C C . ALA B 1 111 ? 32.791 40.151 7.168 1.00 18.80 91 ALA B C 1
ATOM 1822 O O . ALA B 1 111 ? 33.340 39.569 8.099 1.00 17.45 91 ALA B O 1
ATOM 1824 N N . SER B 1 112 ? 32.962 39.789 5.897 1.00 15.31 92 SER B N 1
ATOM 1825 C CA . SER B 1 112 ? 33.929 38.766 5.522 1.00 15.47 92 SER B CA 1
ATOM 1826 C C . SER B 1 112 ? 34.975 39.392 4.610 1.00 21.91 92 SER B C 1
ATOM 1827 O O . SER B 1 112 ? 34.643 40.179 3.717 1.00 17.43 92 SER B O 1
ATOM 1830 N N . ARG B 1 113 ? 36.242 39.064 4.863 1.00 21.16 93 ARG B N 1
ATOM 1831 C CA . ARG B 1 113 ? 37.360 39.606 4.098 1.00 23.50 93 ARG B CA 1
ATOM 1832 C C . ARG B 1 113 ? 38.393 38.514 3.890 1.00 23.57 93 ARG B C 1
ATOM 1833 O O . ARG B 1 113 ? 38.731 37.786 4.828 1.00 23.23 93 ARG B O 1
ATOM 1841 N N . GLY B 1 114 ? 38.901 38.401 2.679 1.00 24.99 94 GLY B N 1
ATOM 1842 C CA . GLY B 1 114 ? 39.902 37.388 2.406 1.00 25.01 94 GLY B CA 1
ATOM 1843 C C . GLY B 1 114 ? 40.876 37.833 1.341 1.00 22.06 94 GLY B C 1
ATOM 1844 O O . GLY B 1 114 ? 40.564 38.675 0.493 1.00 22.25 94 GLY B O 1
ATOM 1845 N N . ASP B 1 115 ? 42.068 37.261 1.396 1.00 25.05 95 ASP B N 1
ATOM 1846 C CA . ASP B 1 115 ? 43.027 37.334 0.306 1.00 25.98 95 ASP B CA 1
ATOM 1847 C C . ASP B 1 115 ? 42.998 35.995 -0.417 1.00 21.42 95 ASP B C 1
ATOM 1848 O O . ASP B 1 115 ? 43.142 34.946 0.217 1.00 24.22 95 ASP B O 1
ATOM 1853 N N . THR B 1 116 ? 42.772 36.024 -1.726 1.00 23.13 96 THR B N 1
ATOM 1854 C CA . THR B 1 116 ? 42.554 34.798 -2.482 1.00 24.37 96 THR B CA 1
ATOM 1855 C C . THR B 1 116 ? 43.453 34.790 -3.708 1.00 25.26 96 THR B C 1
ATOM 1856 O O . THR B 1 116 ? 44.093 35.791 -4.045 1.00 22.50 96 THR B O 1
ATOM 1860 N N . ILE B 1 117 ? 43.494 33.638 -4.382 1.00 20.59 97 ILE B N 1
ATOM 1861 C CA . ILE B 1 117 ? 44.324 33.529 -5.573 1.00 26.65 97 ILE B CA 1
ATOM 1862 C C . ILE B 1 117 ? 43.781 34.367 -6.717 1.00 29.26 97 ILE B C 1
ATOM 1863 O O . ILE B 1 117 ? 44.490 34.582 -7.699 1.00 26.38 97 ILE B O 1
ATOM 1868 N N . VAL B 1 118 ? 42.552 34.876 -6.614 1.00 22.71 98 VAL B N 1
ATOM 1869 C CA . VAL B 1 118 ? 42.045 35.781 -7.637 1.00 26.70 98 VAL B CA 1
ATOM 1870 C C . VAL B 1 118 ? 41.822 37.186 -7.078 1.00 23.73 98 VAL B C 1
ATOM 1871 O O . VAL B 1 118 ? 41.058 37.973 -7.641 1.00 28.32 98 VAL B O 1
ATOM 1875 N N . GLY B 1 119 ? 42.476 37.508 -5.979 1.00 22.65 99 GLY B N 1
ATOM 1876 C CA . GLY B 1 119 ? 42.391 38.845 -5.429 1.00 27.09 99 GLY B CA 1
ATOM 1877 C C . GLY B 1 119 ? 41.487 38.952 -4.216 1.00 26.60 99 GLY B C 1
ATOM 1878 O O . GLY B 1 119 ? 41.259 37.965 -3.506 1.00 23.50 99 GLY B O 1
ATOM 1879 N N . GLU B 1 120 ? 40.956 40.148 -3.985 1.00 22.43 100 GLU B N 1
ATOM 1880 C CA . GLU B 1 120 ? 40.244 40.430 -2.744 1.00 25.17 100 GLU B CA 1
ATOM 1881 C C . GLU B 1 120 ? 38.886 39.738 -2.703 1.00 24.03 100 GLU B C 1
ATOM 1882 O O . GLU B 1 120 ? 38.122 39.774 -3.673 1.00 22.47 100 GLU B O 1
ATOM 1888 N N . TRP B 1 121 ? 38.575 39.138 -1.553 1.00 21.39 101 TRP B N 1
ATOM 1889 C CA . TRP B 1 121 ? 37.215 38.738 -1.203 1.00 20.54 101 TRP B CA 1
ATOM 1890 C C . TRP B 1 121 ? 36.667 39.744 -0.195 1.00 18.48 101 TRP B C 1
ATOM 1891 O O . TRP B 1 121 ? 37.313 40.028 0.820 1.00 18.99 101 TRP B O 1
ATOM 1902 N N . LYS B 1 122 ? 35.489 40.292 -0.476 1.00 18.95 102 LYS B N 1
ATOM 1903 C CA . LYS B 1 122 ? 34.917 41.306 0.406 1.00 18.88 102 LYS B CA 1
ATOM 1904 C C . LYS B 1 122 ? 33.409 41.164 0.360 1.00 17.52 102 LYS B C 1
ATOM 1905 O O . LYS B 1 122 ? 32.796 41.430 -0.674 1.00 14.85 102 LYS B O 1
ATOM 1911 N N . SER B 1 123 ? 32.798 40.759 1.470 1.00 16.89 103 SER B N 1
ATOM 1912 C CA . SER B 1 123 ? 31.364 40.529 1.412 1.00 15.01 103 SER B CA 1
ATOM 1913 C C . SER B 1 123 ? 30.778 40.677 2.812 1.00 16.51 103 SER B C 1
ATOM 1914 O O . SER B 1 123 ? 31.449 41.133 3.740 1.00 13.58 103 SER B O 1
ATOM 1917 N N . GLU B 1 124 ? 29.507 40.319 2.951 1.00 17.15 104 GLU B N 1
ATOM 1918 C CA . GLU B 1 124 ? 28.856 40.270 4.257 1.00 14.35 104 GLU B CA 1
ATOM 1919 C C . GLU B 1 124 ? 27.972 39.034 4.278 1.00 16.21 104 GLU B C 1
ATOM 1920 O O . GLU B 1 124 ? 27.563 38.531 3.228 1.00 15.87 104 GLU B O 1
ATOM 1926 N N . CYS B 1 125 ? 27.661 38.557 5.484 1.00 14.32 105 CYS B N 1
ATOM 1927 C CA . CYS B 1 125 ? 26.865 37.349 5.610 1.00 15.13 105 CYS B CA 1
ATOM 1928 C C . CYS B 1 125 ? 26.148 37.340 6.952 1.00 16.72 105 CYS B C 1
ATOM 1929 O O . CYS B 1 125 ? 26.561 38.005 7.912 1.00 15.65 105 CYS B O 1
ATOM 1932 N N . ILE B 1 126 ? 25.061 36.570 7.009 1.00 14.22 106 ILE B N 1
ATOM 1933 C CA . ILE B 1 126 ? 24.309 36.347 8.242 1.00 14.96 106 ILE B CA 1
ATOM 1934 C C . ILE B 1 126 ? 24.545 34.910 8.688 1.00 15.36 106 ILE B C 1
ATOM 1935 O O . ILE B 1 126 ? 24.416 33.975 7.887 1.00 18.00 106 ILE B O 1
ATOM 1940 N N . PHE B 1 127 ? 24.947 34.737 9.946 1.00 16.53 107 PHE B N 1
ATOM 1941 C CA . PHE B 1 127 ? 25.153 33.423 10.544 1.00 13.78 107 PHE B CA 1
ATOM 1942 C C . PHE B 1 127 ? 24.115 33.244 11.639 1.00 17.29 107 PHE B C 1
ATOM 1943 O O . PHE B 1 127 ? 23.991 34.103 12.516 1.00 15.23 107 PHE B O 1
ATOM 1951 N N . ILE B 1 128 ? 23.354 32.155 11.578 1.00 14.78 108 ILE B N 1
ATOM 1952 C CA . ILE B 1 128 ? 22.436 31.792 12.653 1.00 16.54 108 ILE B CA 1
ATOM 1953 C C . ILE B 1 128 ? 22.986 30.552 13.338 1.00 16.22 108 ILE B C 1
ATOM 1954 O O . ILE B 1 128 ? 23.294 29.553 12.677 1.00 16.03 108 ILE B O 1
ATOM 1959 N N . PHE B 1 129 ? 23.094 30.605 14.654 1.00 15.05 109 PHE B N 1
ATOM 1960 C CA . PHE B 1 129 ? 23.604 29.494 15.435 1.00 17.18 109 PHE B CA 1
ATOM 1961 C C . PHE B 1 129 ? 22.488 28.980 16.324 1.00 18.26 109 PHE B C 1
ATOM 1962 O O . PHE B 1 129 ? 21.737 29.771 16.902 1.00 19.59 109 PHE B O 1
ATOM 1970 N N . GLN B 1 130 ? 22.394 27.668 16.468 1.00 16.18 110 GLN B N 1
ATOM 1971 C CA . GLN B 1 130 ? 21.641 27.095 17.577 1.00 18.07 110 GLN B CA 1
ATOM 1972 C C . GLN B 1 130 ? 22.623 26.340 18.460 1.00 20.81 110 GLN B C 1
ATOM 1973 O O . GLN B 1 130 ? 23.368 25.477 17.974 1.00 19.22 110 GLN B O 1
ATOM 1979 N N . MET B 1 131 ? 22.635 26.669 19.748 1.00 18.28 111 MET B N 1
ATOM 1980 C CA . MET B 1 131 ? 23.620 26.082 20.639 1.00 21.04 111 MET B CA 1
ATOM 1981 C C . MET B 1 131 ? 23.103 24.778 21.249 1.00 22.12 111 MET B C 1
ATOM 1982 O O . MET B 1 131 ? 21.904 24.491 21.254 1.00 23.86 111 MET B O 1
ATOM 1987 N N . SER B 1 132 ? 24.042 23.982 21.742 1.00 18.80 112 SER B N 1
ATOM 1988 C CA . SER B 1 132 ? 23.731 22.794 22.521 1.00 24.18 112 SER B CA 1
ATOM 1989 C C . SER B 1 132 ? 22.956 23.168 23.785 1.00 23.73 112 SER B C 1
ATOM 1990 O O . SER B 1 132 ? 22.930 24.326 24.211 1.00 20.99 112 SER B O 1
ATOM 1993 N N . GLU B 1 133 ? 22.337 22.155 24.403 1.00 26.63 113 GLU B N 1
ATOM 1994 C CA . GLU B 1 133 ? 21.505 22.411 25.576 1.00 27.56 113 GLU B CA 1
ATOM 1995 C C . GLU B 1 133 ? 22.282 23.142 26.667 1.00 24.12 113 GLU B C 1
ATOM 1996 O O . GLU B 1 133 ? 21.728 24.001 27.361 1.00 24.14 113 GLU B O 1
ATOM 2002 N N . ASP B 1 134 ? 23.566 22.832 26.830 1.00 23.92 114 ASP B N 1
ATOM 2003 C CA . ASP B 1 134 ? 24.344 23.505 27.860 1.00 26.28 114 ASP B CA 1
ATOM 2004 C C . ASP B 1 134 ? 24.892 24.856 27.404 1.00 23.70 114 ASP B C 1
ATOM 2005 O O . ASP B 1 134 ? 25.563 25.526 28.192 1.00 20.67 114 ASP B O 1
ATOM 2010 N N . GLY B 1 135 ? 24.635 25.256 26.154 1.00 24.37 115 GLY B N 1
ATOM 2011 C CA . GLY B 1 135 ? 25.028 26.558 25.646 1.00 23.69 115 GLY B CA 1
ATOM 2012 C C . GLY B 1 135 ? 26.468 26.691 25.184 1.00 21.39 115 GLY B C 1
ATOM 2013 O O . GLY B 1 135 ? 26.838 27.754 24.663 1.00 20.48 115 GLY B O 1
ATOM 2014 N N . LYS B 1 136 ? 27.287 25.657 25.327 1.00 20.61 116 LYS B N 1
ATOM 2015 C CA . LYS B 1 136 ? 28.733 25.771 25.139 1.00 20.62 116 LYS B CA 1
ATOM 2016 C C . LYS B 1 136 ? 29.205 25.394 23.740 1.00 22.55 116 LYS B C 1
ATOM 2017 O O . LYS B 1 136 ? 30.371 25.630 23.410 1.00 18.98 116 LYS B O 1
ATOM 2023 N N . LEU B 1 137 ? 28.343 24.825 22.914 1.00 16.44 117 LEU B N 1
ATOM 2024 C CA . LEU B 1 137 ? 28.740 24.351 21.597 1.00 18.55 117 LEU B CA 1
ATOM 2025 C C . LEU B 1 137 ? 27.694 24.757 20.579 1.00 21.06 117 LEU B C 1
ATOM 2026 O O . LEU B 1 137 ? 26.521 24.928 20.904 1.00 20.07 117 LEU B O 1
ATOM 2031 N N . VAL B 1 138 ? 28.136 24.903 19.337 1.00 19.41 118 VAL B N 1
ATOM 2032 C CA . VAL B 1 138 ? 27.226 25.154 18.228 1.00 21.04 118 VAL B CA 1
ATOM 2033 C C . VAL B 1 138 ? 26.684 23.820 17.731 1.00 18.98 118 VAL B C 1
ATOM 2034 O O . VAL B 1 138 ? 27.447 22.963 17.273 1.00 18.71 118 VAL B O 1
ATOM 2038 N N . ASP B 1 139 ? 25.368 23.653 17.793 1.00 17.66 119 ASP B N 1
ATOM 2039 C CA . ASP B 1 139 ? 24.729 22.407 17.377 1.00 20.43 119 ASP B CA 1
ATOM 2040 C C . ASP B 1 139 ? 24.184 22.442 15.952 1.00 21.10 119 ASP B C 1
ATOM 2041 O O . ASP B 1 139 ? 24.106 21.394 15.301 1.00 20.50 119 ASP B O 1
ATOM 2046 N N . ARG B 1 140 ? 23.790 23.611 15.456 1.00 19.03 120 ARG B N 1
ATOM 2047 C CA . ARG B 1 140 ? 23.343 23.785 14.081 1.00 19.89 120 ARG B CA 1
ATOM 2048 C C . ARG B 1 140 ? 23.771 25.175 13.637 1.00 18.63 120 ARG B C 1
ATOM 2049 O O . ARG B 1 140 ? 23.787 26.098 14.452 1.00 17.03 120 ARG B O 1
ATOM 2057 N N . ILE B 1 141 ? 24.146 25.317 12.362 1.00 19.02 121 ILE B N 1
ATOM 2058 C CA . ILE B 1 141 ? 24.514 26.609 11.779 1.00 17.38 121 ILE B CA 1
ATOM 2059 C C . ILE B 1 141 ? 23.729 26.812 10.491 1.00 19.57 121 ILE B C 1
ATOM 2060 O O . ILE B 1 141 ? 23.652 25.896 9.663 1.00 20.14 121 ILE B O 1
ATOM 2065 N N . TRP B 1 142 ? 23.187 28.022 10.297 1.00 15.42 122 TRP B N 1
ATOM 2066 C CA . TRP B 1 142 ? 22.648 28.441 9.004 1.00 16.67 122 TRP B CA 1
ATOM 2067 C C . TRP B 1 142 ? 23.404 29.685 8.549 1.00 17.04 122 TRP B C 1
ATOM 2068 O O . TRP B 1 142 ? 23.537 30.648 9.315 1.00 20.98 122 TRP B O 1
ATOM 2079 N N . ALA B 1 143 ? 23.909 29.662 7.320 1.00 16.17 123 ALA B N 1
ATOM 2080 C CA . ALA B 1 143 ? 24.676 30.770 6.759 1.00 15.98 123 ALA B CA 1
ATOM 2081 C C . ALA B 1 143 ? 23.930 31.364 5.567 1.00 18.47 123 ALA B C 1
ATOM 2082 O O . ALA B 1 143 ? 23.675 30.665 4.583 1.00 18.59 123 ALA B O 1
ATOM 2084 N N . GLY B 1 144 ? 23.600 32.652 5.651 1.00 14.99 124 GLY B N 1
ATOM 2085 C CA . GLY B 1 144 ? 23.047 33.369 4.523 1.00 18.37 124 GLY B CA 1
ATOM 2086 C C . GLY B 1 144 ? 24.105 34.223 3.851 1.00 17.82 124 GLY B C 1
ATOM 2087 O O . GLY B 1 144 ? 24.563 35.211 4.429 1.00 15.74 124 GLY B O 1
ATOM 2088 N N . PHE B 1 145 ? 24.527 33.831 2.656 1.00 14.69 125 PHE B N 1
ATOM 2089 C CA . PHE B 1 145 ? 25.563 34.540 1.916 1.00 14.14 125 PHE B CA 1
ATOM 2090 C C . PHE B 1 145 ? 24.935 35.426 0.843 1.00 16.96 125 PHE B C 1
ATOM 2091 O O . PHE B 1 145 ? 23.769 35.267 0.472 1.00 16.49 125 PHE B O 1
ATOM 2099 N N . ASP B 1 146 ? 25.719 36.397 0.383 1.00 16.58 126 ASP B N 1
ATOM 2100 C CA . ASP B 1 146 ? 25.381 37.237 -0.765 1.00 16.90 126 ASP B CA 1
ATOM 2101 C C . ASP B 1 146 ? 25.609 36.389 -2.016 1.00 19.43 126 ASP B C 1
ATOM 2102 O O . ASP B 1 146 ? 26.734 36.285 -2.505 1.00 17.04 126 ASP B O 1
ATOM 2107 N N . THR B 1 147 ? 24.545 35.770 -2.532 1.00 16.29 127 THR B N 1
ATOM 2108 C CA . THR B 1 147 ? 24.725 34.726 -3.546 1.00 19.15 127 THR B CA 1
ATOM 2109 C C . THR B 1 147 ? 25.179 35.290 -4.892 1.00 21.61 127 THR B C 1
ATOM 2110 O O . THR B 1 147 ? 25.911 34.611 -5.620 1.00 19.06 127 THR B O 1
ATOM 2114 N N . ALA B 1 148 ? 24.770 36.517 -5.237 1.00 20.11 128 ALA B N 1
ATOM 2115 C CA . ALA B 1 148 ? 25.274 37.147 -6.457 1.00 19.54 128 ALA B CA 1
ATOM 2116 C C . ALA B 1 148 ? 26.775 37.413 -6.357 1.00 20.86 128 ALA B C 1
ATOM 2117 O O . ALA B 1 148 ? 27.510 37.233 -7.339 1.00 18.86 128 ALA B O 1
ATOM 2119 N N . TYR B 1 149 ? 27.255 37.816 -5.177 1.00 19.41 129 TYR B N 1
ATOM 2120 C CA . TYR B 1 149 ? 28.696 38.011 -5.004 1.00 19.55 129 TYR B CA 1
ATOM 2121 C C . TYR B 1 149 ? 29.450 36.689 -5.105 1.00 18.97 129 TYR B C 1
ATOM 2122 O O . TYR B 1 149 ? 30.565 36.647 -5.640 1.00 20.08 129 TYR B O 1
ATOM 2131 N N . MET B 1 150 ? 28.874 35.602 -4.584 1.00 18.61 130 MET B N 1
ATOM 2132 C CA . MET B 1 150 ? 29.498 34.294 -4.769 1.00 22.22 130 MET B CA 1
ATOM 2133 C C . MET B 1 150 ? 29.614 33.967 -6.248 1.00 24.98 130 MET B C 1
ATOM 2134 O O . MET B 1 150 ? 30.663 33.506 -6.718 1.00 23.78 130 MET B O 1
ATOM 2139 N N . ASP B 1 151 ? 28.539 34.205 -6.997 1.00 23.31 131 ASP B N 1
ATOM 2140 C CA . ASP B 1 151 ? 28.568 33.968 -8.440 1.00 27.61 131 ASP B CA 1
ATOM 2141 C C . ASP B 1 151 ? 29.686 34.755 -9.102 1.00 23.73 131 ASP B C 1
ATOM 2142 O O . ASP B 1 151 ? 30.444 34.213 -9.916 1.00 27.64 131 ASP B O 1
ATOM 2147 N N . GLU B 1 152 ? 29.795 36.046 -8.772 1.00 23.15 132 GLU B N 1
ATOM 2148 C CA . GLU B 1 152 ? 30.883 36.863 -9.296 1.00 23.12 132 GLU B CA 1
ATOM 2149 C C . GLU B 1 152 ? 32.242 36.280 -8.928 1.00 28.66 132 GLU B C 1
ATOM 2150 O O . GLU B 1 152 ? 33.158 36.238 -9.764 1.00 23.68 132 GLU B O 1
ATOM 2156 N N . PHE B 1 153 ? 32.395 35.820 -7.682 1.00 24.27 133 PHE B N 1
ATOM 2157 C CA . PHE B 1 153 ? 33.685 35.280 -7.266 1.00 22.41 133 PHE B CA 1
ATOM 2158 C C . PHE B 1 153 ? 34.024 34.005 -8.025 1.00 24.43 133 PHE B C 1
ATOM 2159 O O . PHE B 1 153 ? 35.172 33.816 -8.442 1.00 26.28 133 PHE B O 1
ATOM 2167 N N . GLU B 1 154 ? 33.050 33.117 -8.216 1.00 24.86 134 GLU B N 1
ATOM 2168 C CA . GLU B 1 154 ? 33.332 31.927 -9.005 1.00 28.71 134 GLU B CA 1
ATOM 2169 C C . GLU B 1 154 ? 33.671 32.282 -10.448 1.00 28.00 134 GLU B C 1
ATOM 2170 O O . GLU B 1 154 ? 34.494 31.609 -11.077 1.00 27.84 134 GLU B O 1
ATOM 2176 N N . SER B 1 155 ? 33.064 33.336 -10.995 1.00 28.08 135 SER B N 1
ATOM 2177 C CA . SER B 1 155 ? 33.422 33.715 -12.355 1.00 29.76 135 SER B CA 1
ATOM 2178 C C . SER B 1 155 ? 34.853 34.234 -12.416 1.00 31.37 135 SER B C 1
ATOM 2179 O O . SER B 1 155 ? 35.528 34.078 -13.444 1.00 29.30 135 SER B O 1
ATOM 2182 N N . ARG B 1 156 ? 35.339 34.832 -11.323 1.00 25.92 136 ARG B N 1
ATOM 2183 C CA . ARG B 1 156 ? 36.752 35.183 -11.229 1.00 28.25 136 ARG B CA 1
ATOM 2184 C C . ARG B 1 156 ? 37.614 33.929 -11.141 1.00 26.93 136 ARG B C 1
ATOM 2185 O O . ARG B 1 156 ? 38.629 33.811 -11.839 1.00 30.92 136 ARG B O 1
ATOM 2193 N N . LEU B 1 157 ? 37.232 32.984 -10.275 1.00 24.28 137 LEU B N 1
ATOM 2194 C CA . LEU B 1 157 ? 37.930 31.701 -10.227 1.00 24.85 137 LEU B CA 1
ATOM 2195 C C . LEU B 1 157 ? 37.944 31.036 -11.597 1.00 28.05 137 LEU B C 1
ATOM 2196 O O . LEU B 1 157 ? 39.000 30.612 -12.083 1.00 29.04 137 LEU B O 1
ATOM 2201 N N . ASP B 1 158 ? 36.775 30.929 -12.233 1.00 24.84 138 ASP B N 1
ATOM 2202 C CA . ASP B 1 158 ? 36.714 30.311 -13.558 1.00 28.25 138 ASP B CA 1
ATOM 2203 C C . ASP B 1 158 ? 37.384 31.142 -14.641 1.00 28.06 138 ASP B C 1
ATOM 2204 O O . ASP B 1 158 ? 37.432 30.686 -15.787 1.00 29.10 138 ASP B O 1
ATOM 2209 N N . GLY B 1 159 ? 37.899 32.325 -14.321 1.00 28.66 139 GLY B N 1
ATOM 2210 C CA . GLY B 1 159 ? 38.606 33.167 -15.264 1.00 30.97 139 GLY B CA 1
ATOM 2211 C C . GLY B 1 159 ? 40.114 33.135 -15.143 1.00 32.63 139 GLY B C 1
ATOM 2212 O O . GLY B 1 159 ? 40.787 33.918 -15.826 1.00 31.68 139 GLY B O 1
ATOM 2213 N N . ILE B 1 160 ? 40.663 32.256 -14.298 1.00 24.68 140 ILE B N 1
ATOM 2214 C CA . ILE B 1 160 ? 42.106 32.141 -14.116 1.00 32.28 140 ILE B CA 1
ATOM 2215 C C . ILE B 1 160 ? 42.796 31.886 -15.451 1.00 33.98 140 ILE B C 1
ATOM 2216 O O . ILE B 1 160 ? 42.411 30.978 -16.196 1.00 30.18 140 ILE B O 1
ATOM 2221 N N . THR B 1 161 ? 43.831 32.680 -15.756 1.00 36.86 141 THR B N 1
ATOM 2222 C CA . THR B 1 161 ? 44.677 32.443 -16.925 1.00 37.64 141 THR B CA 1
ATOM 2223 C C . THR B 1 161 ? 46.139 32.663 -16.553 1.00 38.46 141 THR B C 1
ATOM 2224 O O . THR B 1 161 ? 46.462 33.561 -15.768 1.00 35.99 141 THR B O 1
ATOM 2228 N N . PHE B 1 162 ? 47.015 31.824 -17.101 1.00 35.77 142 PHE B N 1
ATOM 2229 C CA . PHE B 1 162 ? 48.463 32.033 -17.026 1.00 33.78 142 PHE B CA 1
ATOM 2230 C C . PHE B 1 162 ? 49.143 31.301 -18.179 1.00 35.30 142 PHE B C 1
ATOM 2231 O O . PHE B 1 162 ? 48.467 30.769 -19.057 1.00 37.29 142 PHE B O 1
ATOM 2239 N N . PRO C 1 23 ? 6.866 44.043 26.021 1.00 35.38 3 PRO C N 1
ATOM 2240 C CA . PRO C 1 23 ? 6.172 43.102 25.129 1.00 29.17 3 PRO C CA 1
ATOM 2241 C C . PRO C 1 23 ? 6.650 41.673 25.341 1.00 29.58 3 PRO C C 1
ATOM 2242 O O . PRO C 1 23 ? 7.853 41.433 25.452 1.00 31.75 3 PRO C O 1
ATOM 2246 N N . THR C 1 24 ? 5.714 40.736 25.397 1.00 27.42 4 THR C N 1
ATOM 2247 C CA . THR C 1 24 ? 6.065 39.353 25.653 1.00 30.88 4 THR C CA 1
ATOM 2248 C C . THR C 1 24 ? 6.564 38.693 24.371 1.00 29.43 4 THR C C 1
ATOM 2249 O O . THR C 1 24 ? 6.464 39.244 23.274 1.00 25.91 4 THR C O 1
ATOM 2253 N N . ARG C 1 25 ? 7.129 37.499 24.534 1.00 27.93 5 ARG C N 1
ATOM 2254 C CA . ARG C 1 25 ? 7.520 36.697 23.384 1.00 27.09 5 ARG C CA 1
ATOM 2255 C C . ARG C 1 25 ? 6.355 36.538 22.418 1.00 29.86 5 ARG C C 1
ATOM 2256 O O . ARG C 1 25 ? 6.494 36.742 21.206 1.00 25.80 5 ARG C O 1
ATOM 2264 N N . GLU C 1 26 ? 5.183 36.194 22.954 1.00 26.75 6 GLU C N 1
ATOM 2265 C CA . GLU C 1 26 ? 4.012 35.969 22.120 1.00 28.17 6 GLU C CA 1
ATOM 2266 C C . GLU C 1 26 ? 3.482 37.260 21.501 1.00 25.91 6 GLU C C 1
ATOM 2267 O O . GLU C 1 26 ? 2.960 37.229 20.380 1.00 26.78 6 GLU C O 1
ATOM 2273 N N . ASP C 1 27 ? 3.588 38.393 22.205 1.00 22.61 7 ASP C N 1
ATOM 2274 C CA . ASP C 1 27 ? 3.186 39.665 21.605 1.00 27.95 7 ASP C CA 1
ATOM 2275 C C . ASP C 1 27 ? 4.022 39.979 20.372 1.00 25.79 7 ASP C C 1
ATOM 2276 O O . ASP C 1 27 ? 3.495 40.419 19.344 1.00 26.02 7 ASP C O 1
ATOM 2281 N N . LEU C 1 28 ? 5.339 39.788 20.471 1.00 23.93 8 LEU C N 1
ATOM 2282 C CA . LEU C 1 28 ? 6.225 40.145 19.368 1.00 25.86 8 LEU C CA 1
ATOM 2283 C C . LEU C 1 28 ? 5.937 39.295 18.137 1.00 23.32 8 LEU C C 1
ATOM 2284 O O . LEU C 1 28 ? 5.834 39.819 17.020 1.00 24.09 8 LEU C O 1
ATOM 2289 N N . VAL C 1 29 ? 5.788 37.978 18.325 1.00 22.83 9 VAL C N 1
ATOM 2290 C CA . VAL C 1 29 ? 5.494 37.091 17.196 1.00 21.47 9 VAL C CA 1
ATOM 2291 C C . VAL C 1 29 ? 4.170 37.479 16.534 1.00 26.57 9 VAL C C 1
ATOM 2292 O O . VAL C 1 29 ? 4.062 37.520 15.298 1.00 24.37 9 VAL C O 1
ATOM 2296 N N . ALA C 1 30 ? 3.145 37.776 17.341 1.00 25.40 10 ALA C N 1
ATOM 2297 C CA . ALA C 1 30 ? 1.850 38.141 16.768 1.00 24.42 10 ALA C CA 1
ATOM 2298 C C . ALA C 1 30 ? 1.963 39.389 15.902 1.00 24.29 10 ALA C C 1
ATOM 2299 O O . ALA C 1 30 ? 1.420 39.428 14.794 1.00 25.85 10 ALA C O 1
ATOM 2301 N N . THR C 1 31 ? 2.689 40.408 16.367 1.00 24.61 11 THR C N 1
ATOM 2302 C CA . THR C 1 31 ? 2.871 41.604 15.547 1.00 25.77 11 THR C CA 1
ATOM 2303 C C . THR C 1 31 ? 3.611 41.266 14.254 1.00 26.88 11 THR C C 1
ATOM 2304 O O . THR C 1 31 ? 3.214 41.704 13.167 1.00 27.09 11 THR C O 1
ATOM 2308 N N . ALA C 1 32 ? 4.666 40.450 14.347 1.00 25.13 12 ALA C N 1
ATOM 2309 C CA . ALA C 1 32 ? 5.380 40.030 13.142 1.00 25.17 12 ALA C CA 1
ATOM 2310 C C . ALA C 1 32 ? 4.465 39.265 12.186 1.00 25.72 12 ALA C C 1
ATOM 2311 O O . ALA C 1 32 ? 4.518 39.469 10.965 1.00 23.31 12 ALA C O 1
ATOM 2313 N N . LYS C 1 33 ? 3.617 38.382 12.718 1.00 26.21 13 LYS C N 1
ATOM 2314 C CA . LYS C 1 33 ? 2.706 37.637 11.851 1.00 27.64 13 LYS C CA 1
ATOM 2315 C C . LYS C 1 33 ? 1.632 38.539 11.249 1.00 27.85 13 LYS C C 1
ATOM 2316 O O . LYS C 1 33 ? 1.207 38.321 10.109 1.00 29.61 13 LYS C O 1
ATOM 2322 N N . LEU C 1 34 ? 1.191 39.550 11.995 1.00 27.28 14 LEU C N 1
ATOM 2323 C CA . LEU C 1 34 ? 0.282 40.547 11.444 1.00 30.18 14 LEU C CA 1
ATOM 2324 C C . LEU C 1 34 ? 0.935 41.324 10.306 1.00 27.52 14 LEU C C 1
ATOM 2325 O O . LEU C 1 34 ? 0.283 41.640 9.298 1.00 28.51 14 LEU C O 1
ATOM 2330 N N . PHE C 1 35 ? 2.225 41.643 10.446 1.00 23.20 15 PHE C N 1
ATOM 2331 C CA . PHE C 1 35 ? 2.953 42.263 9.344 1.00 25.64 15 PHE C CA 1
ATOM 2332 C C . PHE C 1 35 ? 2.937 41.364 8.113 1.00 24.32 15 PHE C C 1
ATOM 2333 O O . PHE C 1 35 ? 2.725 41.833 6.991 1.00 25.57 15 PHE C O 1
ATOM 2341 N N . ILE C 1 36 ? 3.196 40.070 8.303 1.00 21.70 16 ILE C N 1
ATOM 2342 C CA . ILE C 1 36 ? 3.197 39.143 7.172 1.00 25.00 16 ILE C CA 1
ATOM 2343 C C . ILE C 1 36 ? 1.815 39.084 6.524 1.00 28.71 16 ILE C C 1
ATOM 2344 O O . ILE C 1 36 ? 1.687 39.081 5.290 1.00 26.43 16 ILE C O 1
ATOM 2349 N N . ALA C 1 37 ? 0.760 39.053 7.344 1.00 27.70 17 ALA C N 1
ATOM 2350 C CA . ALA C 1 37 ? -0.600 38.977 6.813 1.00 29.52 17 ALA C CA 1
ATOM 2351 C C . ALA C 1 37 ? -0.925 40.194 5.953 1.00 29.25 17 ALA C C 1
ATOM 2352 O O . ALA C 1 37 ? -1.410 40.056 4.826 1.00 31.41 17 ALA C O 1
ATOM 2354 N N . LYS C 1 38 ? -0.653 41.399 6.463 1.00 30.93 18 LYS C N 1
ATOM 2355 C CA . LYS C 1 38 ? -0.872 42.600 5.658 1.00 32.60 18 LYS C CA 1
ATOM 2356 C C . LYS C 1 38 ? 0.086 42.670 4.472 1.00 35.53 18 LYS C C 1
ATOM 2357 O O . LYS C 1 38 ? -0.266 43.209 3.415 1.00 33.81 18 LYS C O 1
ATOM 2363 N N . TYR C 1 39 ? 1.298 42.142 4.634 1.00 30.79 19 TYR C N 1
ATOM 2364 C CA . TYR C 1 39 ? 2.247 42.080 3.531 1.00 29.46 19 TYR C CA 1
ATOM 2365 C C . TYR C 1 39 ? 1.676 41.297 2.358 1.00 31.52 19 TYR C C 1
ATOM 2366 O O . TYR C 1 39 ? 1.786 41.723 1.202 1.00 31.78 19 TYR C O 1
ATOM 2375 N N . ASN C 1 40 ? 1.054 40.148 2.637 1.00 30.63 20 ASN C N 1
ATOM 2376 C CA . ASN C 1 40 ? 0.485 39.317 1.586 1.00 31.49 20 ASN C CA 1
ATOM 2377 C C . ASN C 1 40 ? -0.745 39.943 0.934 1.00 33.21 20 ASN C C 1
ATOM 2378 O O . ASN C 1 40 ? -1.150 39.484 -0.140 1.00 34.25 20 ASN C O 1
ATOM 2383 N N . GLU C 1 41 ? -1.342 40.976 1.539 1.00 29.45 21 GLU C N 1
ATOM 2384 C CA . GLU C 1 41 ? -2.310 41.785 0.796 1.00 33.14 21 GLU C CA 1
ATOM 2385 C C . GLU C 1 41 ? -1.635 42.488 -0.375 1.00 35.21 21 GLU C C 1
ATOM 2386 O O . GLU C 1 41 ? -2.255 42.701 -1.425 1.00 31.99 21 GLU C O 1
ATOM 2392 N N . PHE C 1 42 ? -0.364 42.855 -0.208 1.00 33.63 22 PHE C N 1
ATOM 2393 C CA . PHE C 1 42 ? 0.484 43.338 -1.299 1.00 30.61 22 PHE C CA 1
ATOM 2394 C C . PHE C 1 42 ? -0.097 44.595 -1.947 1.00 33.24 22 PHE C C 1
ATOM 2395 O O . PHE C 1 42 ? -0.225 44.698 -3.170 1.00 32.96 22 PHE C O 1
ATOM 2403 N N . THR C 1 43 ? -0.462 45.560 -1.106 1.00 30.83 23 THR C N 1
ATOM 2404 C CA . THR C 1 43 ? -0.759 46.901 -1.579 1.00 30.87 23 THR C CA 1
ATOM 2405 C C . THR C 1 43 ? 0.168 47.887 -0.884 1.00 32.06 23 THR C C 1
ATOM 2406 O O . THR C 1 43 ? 0.645 47.616 0.230 1.00 29.44 23 THR C O 1
ATOM 2410 N N . PRO C 1 44 ? 0.464 49.029 -1.512 1.00 27.85 24 PRO C N 1
ATOM 2411 C CA . PRO C 1 44 ? 1.303 50.025 -0.831 1.00 29.13 24 PRO C CA 1
ATOM 2412 C C . PRO C 1 44 ? 0.773 50.394 0.540 1.00 33.90 24 PRO C C 1
ATOM 2413 O O . PRO C 1 44 ? 1.562 50.652 1.461 1.00 33.01 24 PRO C O 1
ATOM 2417 N N . GLU C 1 45 ? -0.551 50.404 0.705 1.00 31.56 25 GLU C N 1
ATOM 2418 C CA . GLU C 1 45 ? -1.131 50.685 2.012 1.00 36.18 25 GLU C CA 1
ATOM 2419 C C . GLU C 1 45 ? -0.872 49.541 2.987 1.00 34.74 25 GLU C C 1
ATOM 2420 O O . GLU C 1 45 ? -0.493 49.767 4.144 1.00 34.20 25 GLU C O 1
ATOM 2426 N N . SER C 1 46 ? -1.072 48.302 2.534 1.00 31.76 26 SER C N 1
ATOM 2427 C CA . SER C 1 46 ? -1.008 47.163 3.443 1.00 32.45 26 SER C CA 1
ATOM 2428 C C . SER C 1 46 ? 0.408 46.919 3.961 1.00 32.93 26 SER C C 1
ATOM 2429 O O . SER C 1 46 ? 0.578 46.531 5.123 1.00 28.11 26 SER C O 1
ATOM 2432 N N . ILE C 1 47 ? 1.429 47.155 3.129 1.00 26.75 27 ILE C N 1
ATOM 2433 C CA . ILE C 1 47 ? 2.802 46.834 3.522 1.00 28.71 27 ILE C CA 1
ATOM 2434 C C . ILE C 1 47 ? 3.392 47.858 4.476 1.00 31.23 27 ILE C C 1
ATOM 2435 O O . ILE C 1 47 ? 4.468 47.616 5.044 1.00 29.14 27 ILE C O 1
ATOM 2440 N N . ILE C 1 48 ? 2.708 48.981 4.693 1.00 28.86 28 ILE C N 1
ATOM 2441 C CA . ILE C 1 48 ? 3.099 49.956 5.702 1.00 31.21 28 ILE C CA 1
ATOM 2442 C C . ILE C 1 48 ? 2.130 50.004 6.876 1.00 28.81 28 ILE C C 1
ATOM 2443 O O . ILE C 1 48 ? 2.361 50.767 7.819 1.00 31.64 28 ILE C O 1
ATOM 2448 N N . SER C 1 49 ? 1.051 49.217 6.851 1.00 30.65 29 SER C N 1
ATOM 2449 C CA . SER C 1 49 ? 0.008 49.360 7.859 1.00 33.65 29 SER C CA 1
ATOM 2450 C C . SER C 1 49 ? 0.441 48.876 9.242 1.00 31.92 29 SER C C 1
ATOM 2451 O O . SER C 1 49 ? -0.231 49.197 10.228 1.00 30.01 29 SER C O 1
ATOM 2454 N N . VAL C 1 50 ? 1.523 48.106 9.343 1.00 31.45 30 VAL C N 1
ATOM 2455 C CA . VAL C 1 50 ? 2.004 47.628 10.632 1.00 28.98 30 VAL C CA 1
ATOM 2456 C C . VAL C 1 50 ? 3.372 48.226 10.965 1.00 30.02 30 VAL C C 1
ATOM 2457 O O . VAL C 1 50 ? 4.080 47.717 11.824 1.00 32.18 30 VAL C O 1
ATOM 2461 N N . ARG C 1 51 ? 3.749 49.317 10.313 1.00 25.61 31 ARG C N 1
ATOM 2462 C CA . ARG C 1 51 ? 5.028 49.955 10.569 1.00 29.70 31 ARG C CA 1
ATOM 2463 C C . ARG C 1 51 ? 4.828 51.268 11.307 1.00 28.17 31 ARG C C 1
ATOM 2464 O O . ARG C 1 51 ? 3.751 51.871 11.265 1.00 30.91 31 ARG C O 1
ATOM 2472 N N . THR C 1 52 ? 5.882 51.687 12.032 1.00 25.42 32 THR C N 1
ATOM 2473 C CA . THR C 1 52 ? 5.878 53.003 12.651 1.00 27.38 32 THR C CA 1
ATOM 2474 C C . THR C 1 52 ? 6.146 54.064 11.585 1.00 30.61 32 THR C C 1
ATOM 2475 O O . THR C 1 52 ? 6.763 53.774 10.558 1.00 28.26 32 THR C O 1
ATOM 2479 N N . PRO C 1 53 ? 5.693 55.302 11.804 1.00 35.34 33 PRO C N 1
ATOM 2480 C CA . PRO C 1 53 ? 5.897 56.340 10.775 1.00 33.24 33 PRO C CA 1
ATOM 2481 C C . PRO C 1 53 ? 7.363 56.611 10.453 1.00 31.27 33 PRO C C 1
ATOM 2482 O O . PRO C 1 53 ? 7.671 56.949 9.304 1.00 32.75 33 PRO C O 1
ATOM 2486 N N . ASN C 1 54 ? 8.274 56.475 11.414 1.00 31.88 34 ASN C N 1
ATOM 2487 C CA . ASN C 1 54 ? 9.697 56.676 11.159 1.00 36.36 34 ASN C CA 1
ATOM 2488 C C . ASN C 1 54 ? 10.450 55.369 10.916 1.00 29.67 34 ASN C C 1
ATOM 2489 O O . ASN C 1 54 ? 11.681 55.375 10.893 1.00 30.46 34 ASN C O 1
ATOM 2494 N N . SER C 1 55 ? 9.741 54.259 10.727 1.00 31.10 35 SER C N 1
ATOM 2495 C CA . SER C 1 55 ? 10.389 52.972 10.509 1.00 26.72 35 SER C CA 1
ATOM 2496 C C . SER C 1 55 ? 11.202 52.974 9.215 1.00 30.84 35 SER C C 1
ATOM 2497 O O . SER C 1 55 ? 10.851 53.634 8.231 1.00 26.92 35 SER C O 1
ATOM 2500 N N . VAL C 1 56 ? 12.283 52.197 9.215 1.00 26.11 36 VAL C N 1
ATOM 2501 C CA . VAL C 1 56 ? 13.140 52.031 8.047 1.00 26.49 36 VAL C CA 1
ATOM 2502 C C . VAL C 1 56 ? 13.280 50.541 7.746 1.00 29.47 36 VAL C C 1
ATOM 2503 O O . VAL C 1 56 ? 13.328 49.716 8.663 1.00 28.11 36 VAL C O 1
ATOM 2507 N N . SER C 1 57 ? 13.316 50.192 6.463 1.00 25.27 37 SER C N 1
ATOM 2508 C CA . SER C 1 57 ? 13.545 48.819 6.031 1.00 25.71 37 SER C CA 1
ATOM 2509 C C . SER C 1 57 ? 14.917 48.741 5.368 1.00 28.04 37 SER C C 1
ATOM 2510 O O . SER C 1 57 ? 15.180 49.464 4.401 1.00 29.32 37 SER C O 1
ATOM 2513 N N . HIS C 1 58 ? 15.791 47.893 5.910 1.00 24.76 38 HIS C N 1
ATOM 2514 C CA . HIS C 1 58 ? 17.131 47.671 5.387 1.00 23.56 38 HIS C CA 1
ATOM 2515 C C . HIS C 1 58 ? 17.147 46.403 4.553 1.00 24.39 38 HIS C C 1
ATOM 2516 O O . HIS C 1 58 ? 16.631 45.363 4.966 1.00 23.83 38 HIS C O 1
ATOM 2523 N N . ARG C 1 59 ? 17.756 46.475 3.390 1.00 25.02 39 ARG C N 1
ATOM 2524 C CA . ARG C 1 59 ? 17.997 45.279 2.604 1.00 23.61 39 ARG C CA 1
ATOM 2525 C C . ARG C 1 59 ? 19.439 44.866 2.862 1.00 23.55 39 ARG C C 1
ATOM 2526 O O . ARG C 1 59 ? 20.351 45.679 2.698 1.00 26.06 39 ARG C O 1
ATOM 2534 N N . LEU C 1 60 ? 19.631 43.626 3.300 1.00 18.10 40 LEU C N 1
ATOM 2535 C CA . LEU C 1 60 ? 20.957 43.117 3.619 1.00 20.02 40 LEU C CA 1
ATOM 2536 C C . LEU C 1 60 ? 21.752 42.829 2.348 1.00 19.02 40 LEU C C 1
ATOM 2537 O O . LEU C 1 60 ? 21.198 42.714 1.256 1.00 20.70 40 LEU C O 1
ATOM 2542 N N . PHE C 1 61 ? 23.073 42.678 2.533 1.00 19.17 41 PHE C N 1
ATOM 2543 C CA . PHE C 1 61 ? 24.090 42.237 1.584 1.00 20.49 41 PHE C CA 1
ATOM 2544 C C . PHE C 1 61 ? 24.542 43.379 0.675 1.00 21.69 41 PHE C C 1
ATOM 2545 O O . PHE C 1 61 ? 23.723 44.186 0.209 1.00 21.13 41 PHE C O 1
ATOM 2553 N N . PRO C 1 62 ? 25.846 43.458 0.396 1.00 18.67 42 PRO C N 1
ATOM 2554 C CA . PRO C 1 62 ? 26.355 44.575 -0.414 1.00 23.03 42 PRO C CA 1
ATOM 2555 C C . PRO C 1 62 ? 25.717 44.700 -1.792 1.00 23.79 42 PRO C C 1
ATOM 2556 O O . PRO C 1 62 ? 25.423 45.827 -2.205 1.00 27.94 42 PRO C O 1
ATOM 2560 N N . THR C 1 63 ? 25.504 43.599 -2.530 1.00 20.12 43 THR C N 1
ATOM 2561 C CA . THR C 1 63 ? 25.035 43.754 -3.912 1.00 24.22 43 THR C CA 1
ATOM 2562 C C . THR C 1 63 ? 23.623 44.327 -3.982 1.00 28.04 43 THR C C 1
ATOM 2563 O O . THR C 1 63 ? 23.220 44.836 -5.035 1.00 25.31 43 THR C O 1
ATOM 2567 N N . ARG C 1 64 ? 22.860 44.275 -2.892 1.00 26.57 44 ARG C N 1
ATOM 2568 C CA . ARG C 1 64 ? 21.510 44.822 -2.920 1.00 28.69 44 ARG C CA 1
ATOM 2569 C C . ARG C 1 64 ? 21.265 45.831 -1.803 1.00 29.98 44 ARG C C 1
ATOM 2570 O O . ARG C 1 64 ? 20.110 46.103 -1.471 1.00 32.91 44 ARG C O 1
ATOM 2578 N N . ASN C 1 65 ? 22.324 46.406 -1.239 1.00 28.07 45 ASN C N 1
ATOM 2579 C CA . ASN C 1 65 ? 22.197 47.264 -0.068 1.00 32.36 45 ASN C CA 1
ATOM 2580 C C . ASN C 1 65 ? 21.258 48.435 -0.341 1.00 37.47 45 ASN C C 1
ATOM 2581 O O . ASN C 1 65 ? 21.422 49.165 -1.321 1.00 33.48 45 ASN C O 1
ATOM 2586 N N . ALA C 1 66 ? 20.266 48.609 0.532 1.00 35.22 46 ALA C N 1
ATOM 2587 C CA . ALA C 1 66 ? 19.306 49.690 0.366 1.00 37.34 46 ALA C CA 1
ATOM 2588 C C . ALA C 1 66 ? 18.625 49.969 1.693 1.00 34.46 46 ALA C C 1
ATOM 2589 O O . ALA C 1 66 ? 18.638 49.147 2.612 1.00 34.21 46 ALA C O 1
ATOM 2591 N N . THR C 1 67 ? 18.005 51.142 1.759 1.00 35.99 47 THR C N 1
ATOM 2592 C CA . THR C 1 67 ? 17.287 51.609 2.932 1.00 34.92 47 THR C CA 1
ATOM 2593 C C . THR C 1 67 ? 16.076 52.403 2.456 1.00 35.90 47 THR C C 1
ATOM 2594 O O . THR C 1 67 ? 16.218 53.301 1.622 1.00 35.06 47 THR C O 1
ATOM 2598 N N . ARG C 1 68 ? 14.888 52.056 2.954 1.00 31.10 48 ARG C N 1
ATOM 2599 C CA . ARG C 1 68 ? 13.651 52.679 2.494 1.00 29.65 48 ARG C CA 1
ATOM 2600 C C . ARG C 1 68 ? 12.777 53.051 3.681 1.00 31.17 48 ARG C C 1
ATOM 2601 O O . ARG C 1 68 ? 12.428 52.187 4.492 1.00 26.73 48 ARG C O 1
ATOM 2609 N N . ASN C 1 69 ? 12.392 54.325 3.756 1.00 31.01 49 ASN C N 1
ATOM 2610 C CA . ASN C 1 69 ? 11.381 54.760 4.708 1.00 28.47 49 ASN C CA 1
ATOM 2611 C C . ASN C 1 69 ? 9.987 54.358 4.219 1.00 29.49 49 ASN C C 1
ATOM 2612 O O . ASN C 1 69 ? 9.821 53.684 3.193 1.00 29.34 49 ASN C O 1
ATOM 2617 N N . ILE C 1 70 ? 8.961 54.772 4.971 1.00 28.66 50 ILE C N 1
ATOM 2618 C CA . ILE C 1 70 ? 7.590 54.396 4.633 1.00 29.50 50 ILE C CA 1
ATOM 2619 C C . ILE C 1 70 ? 7.244 54.827 3.212 1.00 28.94 50 ILE C C 1
ATOM 2620 O O . ILE C 1 70 ? 6.614 54.077 2.454 1.00 28.17 50 ILE C O 1
ATOM 2625 N N . GLY C 1 71 ? 7.641 56.041 2.834 1.00 30.16 51 GLY C N 1
ATOM 2626 C CA . GLY C 1 71 ? 7.286 56.550 1.518 1.00 29.47 51 GLY C CA 1
ATOM 2627 C C . GLY C 1 71 ? 7.972 55.806 0.390 1.00 30.88 51 GLY C C 1
ATOM 2628 O O . GLY C 1 71 ? 7.336 55.454 -0.611 1.00 32.90 51 GLY C O 1
ATOM 2629 N N . GLU C 1 72 ? 9.277 55.550 0.533 1.00 29.11 52 GLU C N 1
ATOM 2630 C CA . GLU C 1 72 ? 9.998 54.800 -0.489 1.00 30.34 52 GLU C CA 1
ATOM 2631 C C . GLU C 1 72 ? 9.509 53.359 -0.563 1.00 30.57 52 GLU C C 1
ATOM 2632 O O . GLU C 1 72 ? 9.520 52.754 -1.641 1.00 30.65 52 GLU C O 1
ATOM 2638 N N . SER C 1 73 ? 9.038 52.813 0.560 1.00 27.60 53 SER C N 1
ATOM 2639 C CA . SER C 1 73 ? 8.470 51.470 0.565 1.00 27.90 53 SER C CA 1
ATOM 2640 C C . SER C 1 73 ? 7.157 51.427 -0.205 1.00 26.97 53 SER C C 1
ATOM 2641 O O . SER C 1 73 ? 6.918 50.505 -0.993 1.00 28.53 53 SER C O 1
ATOM 2644 N N . MET C 1 74 ? 6.271 52.394 0.041 1.00 27.84 54 MET C N 1
ATOM 2645 C CA . MET C 1 74 ? 5.036 52.454 -0.736 1.00 29.18 54 MET C CA 1
ATOM 2646 C C . MET C 1 74 ? 5.342 52.570 -2.220 1.00 27.69 54 MET C C 1
ATOM 2647 O O . MET C 1 74 ? 4.712 51.905 -3.050 1.00 28.09 54 MET C O 1
ATOM 2652 N N . GLU C 1 75 ? 6.326 53.396 -2.564 1.00 30.28 55 GLU C N 1
ATOM 2653 C CA . GLU C 1 75 ? 6.693 53.588 -3.963 1.00 33.46 55 GLU C CA 1
ATOM 2654 C C . GLU C 1 75 ? 7.216 52.295 -4.574 1.00 33.01 55 GLU C C 1
ATOM 2655 O O . GLU C 1 75 ? 6.820 51.911 -5.682 1.00 30.65 55 GLU C O 1
ATOM 2661 N N . ALA C 1 76 ? 8.104 51.600 -3.853 1.00 31.34 56 ALA C N 1
ATOM 2662 C CA . ALA C 1 76 ? 8.660 50.347 -4.350 1.00 29.72 56 ALA C CA 1
ATOM 2663 C C . ALA C 1 76 ? 7.589 49.280 -4.489 1.00 30.08 56 ALA C C 1
ATOM 2664 O O . ALA C 1 76 ? 7.676 48.431 -5.381 1.00 28.05 56 ALA C O 1
ATOM 2666 N N . CYS C 1 77 ? 6.575 49.300 -3.619 1.00 27.14 57 CYS C N 1
ATOM 2667 C CA . CYS C 1 77 ? 5.497 48.330 -3.745 1.00 27.00 57 CYS C CA 1
ATOM 2668 C C . CYS C 1 77 ? 4.685 48.575 -5.011 1.00 28.14 57 CYS C C 1
ATOM 2669 O O . CYS C 1 77 ? 4.371 47.632 -5.746 1.00 26.53 57 CYS C O 1
ATOM 2672 N N . ALA C 1 78 ? 4.323 49.833 -5.275 1.00 30.48 58 ALA C N 1
ATOM 2673 C CA . ALA C 1 78 ? 3.578 50.136 -6.496 1.00 26.43 58 ALA C CA 1
ATOM 2674 C C . ALA C 1 78 ? 4.358 49.699 -7.734 1.00 26.80 58 ALA C C 1
ATOM 2675 O O . ALA C 1 78 ? 3.794 49.081 -8.644 1.00 31.76 58 ALA C O 1
ATOM 2677 N N . ASN C 1 79 ? 5.664 49.984 -7.766 1.00 27.57 59 ASN C N 1
ATOM 2678 C CA . ASN C 1 79 ? 6.519 49.522 -8.859 1.00 30.63 59 ASN C CA 1
ATOM 2679 C C . ASN C 1 79 ? 6.513 48.003 -8.980 1.00 30.94 59 ASN C C 1
ATOM 2680 O O . ASN C 1 79 ? 6.434 47.464 -10.091 1.00 30.73 59 ASN C O 1
ATOM 2685 N N . ALA C 1 80 ? 6.606 47.292 -7.850 1.00 28.66 60 ALA C N 1
ATOM 2686 C CA . ALA C 1 80 ? 6.665 45.836 -7.910 1.00 27.26 60 ALA C CA 1
ATOM 2687 C C . ALA C 1 80 ? 5.362 45.234 -8.422 1.00 24.08 60 ALA C C 1
ATOM 2688 O O . ALA C 1 80 ? 5.381 44.169 -9.053 1.00 25.79 60 ALA C O 1
ATOM 2690 N N . LYS C 1 81 ? 4.225 45.888 -8.161 1.00 22.55 61 LYS C N 1
ATOM 2691 C CA . LYS C 1 81 ? 2.942 45.366 -8.622 1.00 29.13 61 LYS C CA 1
ATOM 2692 C C . LYS C 1 81 ? 2.793 45.442 -10.142 1.00 26.28 61 LYS C C 1
ATOM 2693 O O . LYS C 1 81 ? 1.928 44.758 -10.701 1.00 27.83 61 LYS C O 1
ATOM 2699 N N . GLU C 1 82 ? 3.621 46.246 -10.815 1.00 26.92 62 GLU C N 1
ATOM 2700 C CA . GLU C 1 82 ? 3.666 46.226 -12.277 1.00 28.97 62 GLU C CA 1
ATOM 2701 C C . GLU C 1 82 ? 4.183 44.892 -12.800 1.00 31.90 62 GLU C C 1
ATOM 2702 O O . GLU C 1 82 ? 3.841 44.482 -13.917 1.00 29.22 62 GLU C O 1
ATOM 2708 N N . VAL C 1 83 ? 5.020 44.218 -12.019 1.00 23.60 63 VAL C N 1
ATOM 2709 C CA . VAL C 1 83 ? 5.659 42.981 -12.431 1.00 24.46 63 VAL C CA 1
ATOM 2710 C C . VAL C 1 83 ? 5.023 41.776 -11.758 1.00 25.57 63 VAL C C 1
ATOM 2711 O O . VAL C 1 83 ? 4.836 40.734 -12.389 1.00 26.27 63 VAL C O 1
ATOM 2715 N N . PHE C 1 84 ? 4.703 41.903 -10.472 1.00 26.96 64 PHE C N 1
ATOM 2716 C CA . PHE C 1 84 ? 4.121 40.814 -9.693 1.00 27.69 64 PHE C CA 1
ATOM 2717 C C . PHE C 1 84 ? 2.602 40.885 -9.783 1.00 30.40 64 PHE C C 1
ATOM 2718 O O . PHE C 1 84 ? 1.982 41.807 -9.242 1.00 30.58 64 PHE C O 1
ATOM 2726 N N . LYS C 1 85 ? 2.007 39.910 -10.470 1.00 29.92 65 LYS C N 1
ATOM 2727 C CA . LYS C 1 85 ? 0.554 39.788 -10.467 1.00 35.38 65 LYS C CA 1
ATOM 2728 C C . LYS C 1 85 ? 0.054 39.350 -9.102 1.00 34.68 65 LYS C C 1
ATOM 2729 O O . LYS C 1 85 ? -1.052 39.717 -8.695 1.00 33.72 65 LYS C O 1
ATOM 2735 N N . SER C 1 86 ? 0.863 38.578 -8.381 1.00 33.80 66 SER C N 1
ATOM 2736 C CA . SER C 1 86 ? 0.518 38.127 -7.044 1.00 30.94 66 SER C CA 1
ATOM 2737 C C . SER C 1 86 ? 1.808 37.801 -6.315 1.00 34.24 66 SER C C 1
ATOM 2738 O O . SER C 1 86 ? 2.815 37.461 -6.938 1.00 32.84 66 SER C O 1
ATOM 2741 N N . LEU C 1 87 ? 1.760 37.892 -4.994 1.00 33.66 67 LEU C N 1
ATOM 2742 C CA . LEU C 1 87 ? 2.921 37.580 -4.174 1.00 33.87 67 LEU C CA 1
ATOM 2743 C C . LEU C 1 87 ? 2.439 37.029 -2.843 1.00 33.69 67 LEU C C 1
ATOM 2744 O O . LEU C 1 87 ? 1.587 37.643 -2.194 1.00 37.77 67 LEU C O 1
ATOM 2749 N N . THR C 1 88 ? 2.964 35.872 -2.449 1.00 28.06 68 THR C N 1
ATOM 2750 C CA . THR C 1 88 ? 2.722 35.335 -1.116 1.00 32.23 68 THR C CA 1
ATOM 2751 C C . THR C 1 88 ? 4.055 34.985 -0.476 1.00 33.61 68 THR C C 1
ATOM 2752 O O . THR C 1 88 ? 4.925 34.391 -1.125 1.00 32.05 68 THR C O 1
ATOM 2756 N N . VAL C 1 89 ? 4.217 35.375 0.784 1.00 31.61 69 VAL C N 1
ATOM 2757 C CA . VAL C 1 89 ? 5.339 34.949 1.608 1.00 31.81 69 VAL C CA 1
ATOM 2758 C C . VAL C 1 89 ? 4.772 34.252 2.835 1.00 31.54 69 VAL C C 1
ATOM 2759 O O . VAL C 1 89 ? 3.767 34.689 3.406 1.00 34.23 69 VAL C O 1
ATOM 2763 N N . SER C 1 90 ? 5.380 33.138 3.206 1.00 27.47 70 SER C N 1
ATOM 2764 C CA . SER C 1 90 ? 4.842 32.352 4.299 1.00 31.14 70 SER C CA 1
ATOM 2765 C C . SER C 1 90 ? 5.980 31.808 5.149 1.00 27.23 70 SER C C 1
ATOM 2766 O O . SER C 1 90 ? 7.033 31.416 4.630 1.00 24.37 70 SER C O 1
ATOM 2769 N N . VAL C 1 91 ? 5.754 31.793 6.460 1.00 25.82 71 VAL C N 1
ATOM 2770 C CA . VAL C 1 91 ? 6.731 31.223 7.374 1.00 24.29 71 VAL C CA 1
ATOM 2771 C C . VAL C 1 91 ? 6.861 29.745 7.062 1.00 26.69 71 VAL C C 1
ATOM 2772 O O . VAL C 1 91 ? 5.872 29.002 7.092 1.00 31.84 71 VAL C O 1
ATOM 2776 N N . ILE C 1 92 ? 8.077 29.310 6.733 1.00 25.66 72 ILE C N 1
ATOM 2777 C CA . ILE C 1 92 ? 8.261 27.931 6.295 1.00 29.09 72 ILE C CA 1
ATOM 2778 C C . ILE C 1 92 ? 8.016 26.964 7.446 1.00 35.42 72 ILE C C 1
ATOM 2779 O O . ILE C 1 92 ? 7.429 25.890 7.257 1.00 30.06 72 ILE C O 1
ATOM 2784 N N . ASP C 1 93 ? 8.423 27.342 8.657 1.00 30.25 73 ASP C N 1
ATOM 2785 C CA . ASP C 1 93 ? 8.318 26.450 9.807 1.00 30.87 73 ASP C CA 1
ATOM 2786 C C . ASP C 1 93 ? 8.366 27.304 11.068 1.00 32.07 73 ASP C C 1
ATOM 2787 O O . ASP C 1 93 ? 9.431 27.829 11.417 1.00 29.30 73 ASP C O 1
ATOM 2792 N N . ASP C 1 94 ? 7.225 27.420 11.757 1.00 32.72 74 ASP C N 1
ATOM 2793 C CA . ASP C 1 94 ? 7.176 28.194 12.995 1.00 33.10 74 ASP C CA 1
ATOM 2794 C C . ASP C 1 94 ? 8.192 27.730 14.029 1.00 31.38 74 ASP C C 1
ATOM 2795 O O . ASP C 1 94 ? 8.562 28.520 14.903 1.00 28.85 74 ASP C O 1
ATOM 2800 N N . ASN C 1 95 ? 8.647 26.474 13.967 1.00 30.87 75 ASN C N 1
ATOM 2801 C CA . ASN C 1 95 ? 9.633 26.022 14.944 1.00 33.38 75 ASN C CA 1
ATOM 2802 C C . ASN C 1 95 ? 10.987 26.692 14.754 1.00 29.96 75 ASN C C 1
ATOM 2803 O O . ASN C 1 95 ? 11.813 26.654 15.665 1.00 27.31 75 ASN C O 1
ATOM 2808 N N . ASP C 1 96 ? 11.234 27.299 13.600 1.00 28.94 76 ASP C N 1
ATOM 2809 C CA . ASP C 1 96 ? 12.515 27.929 13.330 1.00 27.31 76 ASP C CA 1
ATOM 2810 C C . ASP C 1 96 ? 12.539 29.409 13.678 1.00 25.46 76 ASP C C 1
ATOM 2811 O O . ASP C 1 96 ? 13.609 30.025 13.613 1.00 24.86 76 ASP C O 1
ATOM 2816 N N . THR C 1 97 ? 11.393 29.988 14.027 1.00 24.39 77 THR C N 1
ATOM 2817 C CA . THR C 1 97 ? 11.312 31.410 14.327 1.00 20.17 77 THR C CA 1
ATOM 2818 C C . THR C 1 97 ? 12.159 31.764 15.545 1.00 22.11 77 THR C C 1
ATOM 2819 O O . THR C 1 97 ? 12.241 31.002 16.513 1.00 21.42 77 THR C O 1
ATOM 2823 N N . ILE C 1 98 ? 12.807 32.926 15.486 1.00 18.40 78 ILE C N 1
ATOM 2824 C CA . ILE C 1 98 ? 13.730 33.386 16.520 1.00 17.81 78 ILE C CA 1
ATOM 2825 C C . ILE C 1 98 ? 13.112 34.604 17.178 1.00 16.71 78 ILE C C 1
ATOM 2826 O O . ILE C 1 98 ? 12.697 35.533 16.482 1.00 18.08 78 ILE C O 1
ATOM 2831 N N . VAL C 1 99 ? 13.052 34.615 18.509 1.00 17.26 79 VAL C N 1
ATOM 2832 C CA . VAL C 1 99 ? 12.454 35.744 19.224 1.00 19.71 79 VAL C CA 1
ATOM 2833 C C . VAL C 1 99 ? 13.406 36.211 20.319 1.00 17.85 79 VAL C C 1
ATOM 2834 O O . VAL C 1 99 ? 13.773 35.434 21.203 1.00 19.66 79 VAL C O 1
ATOM 2838 N N . ASP C 1 100 ? 13.775 37.480 20.268 1.00 17.20 80 ASP C N 1
ATOM 2839 C CA . ASP C 1 100 ? 14.664 38.123 21.232 1.00 18.96 80 ASP C CA 1
ATOM 2840 C C . ASP C 1 100 ? 13.843 39.168 21.979 1.00 20.58 80 ASP C C 1
ATOM 2841 O O . ASP C 1 100 ? 13.688 40.298 21.511 1.00 16.65 80 ASP C O 1
ATOM 2846 N N . GLU C 1 101 ? 13.359 38.800 23.167 1.00 19.74 81 GLU C N 1
ATOM 2847 C CA . GLU C 1 101 ? 12.515 39.717 23.924 1.00 22.43 81 GLU C CA 1
ATOM 2848 C C . GLU C 1 101 ? 13.259 40.982 24.315 1.00 21.37 81 GLU C C 1
ATOM 2849 O O . GLU C 1 101 ? 12.652 42.052 24.393 1.00 24.77 81 GLU C O 1
ATOM 2855 N N . ARG C 1 102 ? 14.569 40.887 24.556 1.00 22.49 82 ARG C N 1
ATOM 2856 C CA . ARG C 1 102 ? 15.312 42.048 25.037 1.00 23.41 82 ARG C CA 1
ATOM 2857 C C . ARG C 1 102 ? 15.409 43.144 23.981 1.00 26.12 82 ARG C C 1
ATOM 2858 O O . ARG C 1 102 ? 15.323 44.334 24.309 1.00 26.78 82 ARG C O 1
ATOM 2866 N N . THR C 1 103 ? 15.628 42.777 22.719 1.00 21.54 83 THR C N 1
ATOM 2867 C CA . THR C 1 103 ? 15.725 43.763 21.652 1.00 21.74 83 THR C CA 1
ATOM 2868 C C . THR C 1 103 ? 14.437 43.867 20.834 1.00 21.81 83 THR C C 1
ATOM 2869 O O . THR C 1 103 ? 14.413 44.573 19.815 1.00 20.25 83 THR C O 1
ATOM 2873 N N . ARG C 1 104 ? 13.384 43.160 21.253 1.00 19.82 84 ARG C N 1
ATOM 2874 C CA . ARG C 1 104 ? 12.078 43.174 20.595 1.00 22.39 84 ARG C CA 1
ATOM 2875 C C . ARG C 1 104 ? 12.185 42.742 19.136 1.00 20.53 84 ARG C C 1
ATOM 2876 O O . ARG C 1 104 ? 11.542 43.318 18.256 1.00 19.00 84 ARG C O 1
ATOM 2884 N N . LYS C 1 105 ? 12.971 41.697 18.881 1.00 17.76 85 LYS C N 1
ATOM 2885 C CA . LYS C 1 105 ? 13.204 41.239 17.521 1.00 17.16 85 LYS C CA 1
ATOM 2886 C C . LYS C 1 105 ? 12.613 39.857 17.280 1.00 18.80 85 LYS C C 1
ATOM 2887 O O . LYS C 1 105 ? 12.620 38.993 18.165 1.00 18.89 85 LYS C O 1
ATOM 2893 N N . VAL C 1 106 ? 12.075 39.676 16.076 1.00 16.05 86 VAL C N 1
ATOM 2894 C CA . VAL C 1 106 ? 11.586 38.395 15.587 1.00 16.64 86 VAL C CA 1
ATOM 2895 C C . VAL C 1 106 ? 12.251 38.146 14.240 1.00 15.89 86 VAL C C 1
ATOM 2896 O O . VAL C 1 106 ? 12.397 39.072 13.435 1.00 17.15 86 VAL C O 1
ATOM 2900 N N . VAL C 1 107 ? 12.656 36.903 13.997 1.00 15.92 87 VAL C N 1
ATOM 2901 C CA . VAL C 1 107 ? 13.275 36.506 12.735 1.00 16.69 87 VAL C CA 1
ATOM 2902 C C . VAL C 1 107 ? 12.419 35.403 12.129 1.00 17.53 87 VAL C C 1
ATOM 2903 O O . VAL C 1 107 ? 12.195 34.366 12.771 1.00 17.91 87 VAL C O 1
ATOM 2907 N N . PHE C 1 108 ? 11.941 35.628 10.900 1.00 18.18 88 PHE C N 1
ATOM 2908 C CA . PHE C 1 108 ? 11.212 34.640 10.111 1.00 19.67 88 PHE C CA 1
ATOM 2909 C C . PHE C 1 108 ? 12.079 34.178 8.947 1.00 19.25 88 PHE C C 1
ATOM 2910 O O . PHE C 1 108 ? 12.733 34.996 8.294 1.00 20.55 88 PHE C O 1
ATOM 2918 N N . TYR C 1 109 ? 12.076 32.880 8.670 1.00 18.66 89 TYR C N 1
ATOM 2919 C CA . TYR C 1 109 ? 12.608 32.366 7.412 1.00 18.62 89 TYR C CA 1
ATOM 2920 C C . TYR C 1 109 ? 11.423 31.994 6.516 1.00 23.23 89 TYR C C 1
ATOM 2921 O O . TYR C 1 109 ? 10.614 31.135 6.875 1.00 22.72 89 TYR C O 1
ATOM 2930 N N . LEU C 1 110 ? 11.325 32.639 5.356 1.00 23.32 90 LEU C N 1
ATOM 2931 C CA . LEU C 1 110 ? 10.087 32.679 4.592 1.00 20.95 90 LEU C CA 1
ATOM 2932 C C . LEU C 1 110 ? 10.265 32.105 3.192 1.00 24.51 90 LEU C C 1
ATOM 2933 O O . LEU C 1 110 ? 11.324 32.247 2.576 1.00 22.66 90 LEU C O 1
ATOM 2938 N N . ALA C 1 111 ? 9.201 31.471 2.690 1.00 22.41 91 ALA C N 1
ATOM 2939 C CA . ALA C 1 111 ? 9.084 31.114 1.283 1.00 28.30 91 ALA C CA 1
ATOM 2940 C C . ALA C 1 111 ? 8.382 32.251 0.557 1.00 27.59 91 ALA C C 1
ATOM 2941 O O . ALA C 1 111 ? 7.409 32.801 1.070 1.00 25.84 91 ALA C O 1
ATOM 2943 N N . SER C 1 112 ? 8.895 32.628 -0.615 1.00 26.77 92 SER C N 1
ATOM 2944 C CA . SER C 1 112 ? 8.274 33.667 -1.425 1.00 29.07 92 SER C CA 1
ATOM 2945 C C . SER C 1 112 ? 7.867 33.054 -2.754 1.00 31.72 92 SER C C 1
ATOM 2946 O O . SER C 1 112 ? 8.680 32.392 -3.403 1.00 28.95 92 SER C O 1
ATOM 2949 N N . ARG C 1 113 ? 6.602 33.239 -3.131 1.00 30.13 93 ARG C N 1
ATOM 2950 C CA . ARG C 1 113 ? 6.072 32.689 -4.369 1.00 33.31 93 ARG C CA 1
ATOM 2951 C C . ARG C 1 113 ? 5.297 33.796 -5.069 1.00 30.20 93 ARG C C 1
ATOM 2952 O O . ARG C 1 113 ? 4.508 34.496 -4.429 1.00 30.33 93 ARG C O 1
ATOM 2960 N N . GLY C 1 114 ? 5.572 34.002 -6.357 1.00 32.19 94 GLY C N 1
ATOM 2961 C CA . GLY C 1 114 ? 4.857 35.029 -7.094 1.00 32.72 94 GLY C CA 1
ATOM 2962 C C . GLY C 1 114 ? 4.537 34.669 -8.532 1.00 31.19 94 GLY C C 1
ATOM 2963 O O . GLY C 1 114 ? 5.284 33.933 -9.186 1.00 31.38 94 GLY C O 1
ATOM 2964 N N . ASP C 1 115 ? 3.408 35.169 -9.029 1.00 34.12 95 ASP C N 1
ATOM 2965 C CA . ASP C 1 115 ? 3.045 35.073 -10.436 1.00 33.90 95 ASP C CA 1
ATOM 2966 C C . ASP C 1 115 ? 3.413 36.403 -11.087 1.00 30.72 95 ASP C C 1
ATOM 2967 O O . ASP C 1 115 ? 2.878 37.447 -10.702 1.00 31.64 95 ASP C O 1
ATOM 2972 N N . THR C 1 116 ? 4.350 36.378 -12.032 1.00 28.19 96 THR C N 1
ATOM 2973 C CA . THR C 1 116 ? 4.859 37.620 -12.593 1.00 27.50 96 THR C CA 1
ATOM 2974 C C . THR C 1 116 ? 4.656 37.655 -14.103 1.00 29.76 96 THR C C 1
ATOM 2975 O O . THR C 1 116 ? 4.318 36.655 -14.743 1.00 28.25 96 THR C O 1
ATOM 2979 N N . ILE C 1 117 ? 4.904 38.836 -14.669 1.00 28.23 97 ILE C N 1
ATOM 2980 C CA . ILE C 1 117 ? 4.809 38.996 -16.110 1.00 30.43 97 ILE C CA 1
ATOM 2981 C C . ILE C 1 117 ? 5.872 38.185 -16.841 1.00 32.72 97 ILE C C 1
ATOM 2982 O O . ILE C 1 117 ? 5.753 37.979 -18.051 1.00 33.15 97 ILE C O 1
ATOM 2987 N N . VAL C 1 118 ? 6.919 37.717 -16.157 1.00 26.54 98 VAL C N 1
ATOM 2988 C CA . VAL C 1 118 ? 7.910 36.893 -16.841 1.00 29.23 98 VAL C CA 1
ATOM 2989 C C . VAL C 1 118 ? 7.914 35.482 -16.268 1.00 29.19 98 VAL C C 1
ATOM 2990 O O . VAL C 1 118 ? 8.916 34.764 -16.363 1.00 33.98 98 VAL C O 1
ATOM 2994 N N . GLY C 1 119 ? 6.800 35.064 -15.692 1.00 27.85 99 GLY C N 1
ATOM 2995 C CA . GLY C 1 119 ? 6.694 33.722 -15.158 1.00 31.33 99 GLY C CA 1
ATOM 2996 C C . GLY C 1 119 ? 6.769 33.672 -13.643 1.00 29.90 99 GLY C C 1
ATOM 2997 O O . GLY C 1 119 ? 6.543 34.653 -12.933 1.00 27.26 99 GLY C O 1
ATOM 2998 N N . GLU C 1 120 ? 7.090 32.484 -13.148 1.00 32.98 100 GLU C N 1
ATOM 2999 C CA . GLU C 1 120 ? 6.997 32.197 -11.725 1.00 32.41 100 GLU C CA 1
ATOM 3000 C C . GLU C 1 120 ? 8.150 32.850 -10.965 1.00 30.17 100 GLU C C 1
ATOM 3001 O O . GLU C 1 120 ? 9.298 32.846 -11.421 1.00 31.90 100 GLU C O 1
ATOM 3007 N N . TRP C 1 121 ? 7.825 33.450 -9.822 1.00 28.89 101 TRP C N 1
ATOM 3008 C CA . TRP C 1 121 ? 8.815 33.825 -8.822 1.00 28.81 101 TRP C CA 1
ATOM 3009 C C . TRP C 1 121 ? 8.797 32.751 -7.742 1.00 26.25 101 TRP C C 1
ATOM 3010 O O . TRP C 1 121 ? 7.728 32.401 -7.233 1.00 26.36 101 TRP C O 1
ATOM 3021 N N . LYS C 1 122 ? 9.970 32.211 -7.418 1.00 25.00 102 LYS C N 1
ATOM 3022 C CA . LYS C 1 122 ? 10.067 31.172 -6.393 1.00 31.14 102 LYS C CA 1
ATOM 3023 C C . LYS C 1 122 ? 11.379 31.366 -5.641 1.00 27.78 102 LYS C C 1
ATOM 3024 O O . LYS C 1 122 ? 12.449 31.207 -6.229 1.00 25.34 102 LYS C O 1
ATOM 3030 N N . SER C 1 123 ? 11.316 31.726 -4.362 1.00 26.20 103 SER C N 1
ATOM 3031 C CA . SER C 1 123 ? 12.558 31.986 -3.635 1.00 27.68 103 SER C CA 1
ATOM 3032 C C . SER C 1 123 ? 12.285 31.900 -2.136 1.00 26.10 103 SER C C 1
ATOM 3033 O O . SER C 1 123 ? 11.180 31.577 -1.702 1.00 25.94 103 SER C O 1
ATOM 3036 N N . GLU C 1 124 ? 13.315 32.184 -1.346 1.00 23.93 104 GLU C N 1
ATOM 3037 C CA . GLU C 1 124 ? 13.205 32.226 0.105 1.00 23.46 104 GLU C CA 1
ATOM 3038 C C . GLU C 1 124 ? 13.948 33.452 0.605 1.00 22.06 104 GLU C C 1
ATOM 3039 O O . GLU C 1 124 ? 14.858 33.962 -0.058 1.00 21.56 104 GLU C O 1
ATOM 3045 N N . CYS C 1 125 ? 13.553 33.928 1.782 1.00 20.27 105 CYS C N 1
ATOM 3046 C CA . CYS C 1 125 ? 14.149 35.134 2.321 1.00 18.86 105 CYS C CA 1
ATOM 3047 C C . CYS C 1 125 ? 14.051 35.120 3.837 1.00 19.96 105 CYS C C 1
ATOM 3048 O O . CYS C 1 125 ? 13.215 34.429 4.426 1.00 20.17 105 CYS C O 1
ATOM 3051 N N . ILE C 1 126 ? 14.933 35.889 4.464 1.00 18.85 106 ILE C N 1
ATOM 3052 C CA . ILE C 1 126 ? 14.964 36.021 5.915 1.00 18.05 106 ILE C CA 1
ATOM 3053 C C . ILE C 1 126 ? 14.584 37.456 6.251 1.00 17.96 106 ILE C C 1
ATOM 3054 O O . ILE C 1 126 ? 15.097 38.396 5.637 1.00 18.66 106 ILE C O 1
ATOM 3059 N N . PHE C 1 127 ? 13.599 37.617 7.135 1.00 17.54 107 PHE C N 1
ATOM 3060 C CA . PHE C 1 127 ? 13.112 38.924 7.568 1.00 19.83 107 PHE C CA 1
ATOM 3061 C C . PHE C 1 127 ? 13.388 39.069 9.054 1.00 19.77 107 PHE C C 1
ATOM 3062 O O . PHE C 1 127 ? 13.014 38.194 9.841 1.00 16.50 107 PHE C O 1
ATOM 3070 N N . ILE C 1 128 ? 14.008 40.177 9.440 1.00 15.88 108 ILE C N 1
ATOM 3071 C CA . ILE C 1 128 ? 14.209 40.511 10.845 1.00 19.57 108 ILE C CA 1
ATOM 3072 C C . ILE C 1 128 ? 13.367 41.734 11.152 1.00 18.58 108 ILE C C 1
ATOM 3073 O O . ILE C 1 128 ? 13.499 42.765 10.486 1.00 19.78 108 ILE C O 1
ATOM 3078 N N . PHE C 1 129 ? 12.504 41.625 12.155 1.00 17.45 109 PHE C N 1
ATOM 3079 C CA . PHE C 1 129 ? 11.663 42.728 12.593 1.00 19.29 109 PHE C CA 1
ATOM 3080 C C . PHE C 1 129 ? 12.105 43.172 13.978 1.00 20.11 109 PHE C C 1
ATOM 3081 O O . PHE C 1 129 ? 12.249 42.334 14.864 1.00 19.90 109 PHE C O 1
ATOM 3089 N N . GLN C 1 130 ? 12.284 44.479 14.175 1.00 18.69 110 GLN C N 1
ATOM 3090 C CA . GLN C 1 130 ? 12.388 45.043 15.516 1.00 19.20 110 GLN C CA 1
ATOM 3091 C C . GLN C 1 130 ? 11.096 45.791 15.820 1.00 23.05 110 GLN C C 1
ATOM 3092 O O . GLN C 1 130 ? 10.729 46.725 15.096 1.00 19.55 110 GLN C O 1
ATOM 3098 N N . MET C 1 131 ? 10.418 45.384 16.886 1.00 20.85 111 MET C N 1
ATOM 3099 C CA . MET C 1 131 ? 9.118 45.963 17.179 1.00 23.22 111 MET C CA 1
ATOM 3100 C C . MET C 1 131 ? 9.273 47.283 17.921 1.00 24.50 111 MET C C 1
ATOM 3101 O O . MET C 1 131 ? 10.312 47.578 18.508 1.00 22.91 111 MET C O 1
ATOM 3106 N N . SER C 1 132 ? 8.222 48.096 17.860 1.00 25.49 112 SER C N 1
ATOM 3107 C CA . SER C 1 132 ? 8.180 49.308 18.656 1.00 28.52 112 SER C CA 1
ATOM 3108 C C . SER C 1 132 ? 8.220 48.947 20.140 1.00 27.00 112 SER C C 1
ATOM 3109 O O . SER C 1 132 ? 8.084 47.785 20.529 1.00 27.40 112 SER C O 1
ATOM 3112 N N . GLU C 1 133 ? 8.381 49.974 20.975 1.00 28.46 113 GLU C N 1
ATOM 3113 C CA . GLU C 1 133 ? 8.492 49.742 22.414 1.00 33.03 113 GLU C CA 1
ATOM 3114 C C . GLU C 1 133 ? 7.251 49.053 22.976 1.00 30.48 113 GLU C C 1
ATOM 3115 O O . GLU C 1 133 ? 7.356 48.184 23.849 1.00 29.86 113 GLU C O 1
ATOM 3121 N N . ASP C 1 134 ? 6.068 49.402 22.485 1.00 32.29 114 ASP C N 1
ATOM 3122 C CA . ASP C 1 134 ? 4.879 48.733 22.998 1.00 31.97 114 ASP C CA 1
ATOM 3123 C C . ASP C 1 134 ? 4.599 47.399 22.313 1.00 34.52 114 ASP C C 1
ATOM 3124 O O . ASP C 1 134 ? 3.607 46.742 22.651 1.00 31.99 114 ASP C O 1
ATOM 3129 N N . GLY C 1 135 ? 5.428 46.992 21.353 1.00 32.13 115 GLY C N 1
ATOM 3130 C CA . GLY C 1 135 ? 5.258 45.713 20.697 1.00 31.35 115 GLY C CA 1
ATOM 3131 C C . GLY C 1 135 ? 4.192 45.662 19.624 1.00 28.26 115 GLY C C 1
ATOM 3132 O O . GLY C 1 135 ? 3.995 44.599 19.023 1.00 31.03 115 GLY C O 1
ATOM 3133 N N . LYS C 1 136 ? 3.511 46.771 19.351 1.00 31.40 116 LYS C N 1
ATOM 3134 C CA . LYS C 1 136 ? 2.339 46.768 18.486 1.00 30.77 116 LYS C CA 1
ATOM 3135 C C . LYS C 1 136 ? 2.653 47.054 17.021 1.00 30.97 116 LYS C C 1
ATOM 3136 O O . LYS C 1 136 ? 1.827 46.744 16.151 1.00 27.49 116 LYS C O 1
ATOM 3142 N N . LEU C 1 137 ? 3.814 47.632 16.725 1.00 26.81 117 LEU C N 1
ATOM 3143 C CA . LEU C 1 137 ? 4.158 48.001 15.360 1.00 24.93 117 LEU C CA 1
ATOM 3144 C C . LEU C 1 137 ? 5.605 47.615 15.057 1.00 26.77 117 LEU C C 1
ATOM 3145 O O . LEU C 1 137 ? 6.427 47.440 15.958 1.00 23.66 117 LEU C O 1
ATOM 3150 N N . VAL C 1 138 ? 5.912 47.507 13.771 1.00 24.91 118 VAL C N 1
ATOM 3151 C CA . VAL C 1 138 ? 7.268 47.203 13.327 1.00 25.07 118 VAL C CA 1
ATOM 3152 C C . VAL C 1 138 ? 8.022 48.510 13.146 1.00 24.49 118 VAL C C 1
ATOM 3153 O O . VAL C 1 138 ? 7.662 49.336 12.295 1.00 25.97 118 VAL C O 1
ATOM 3157 N N . ASP C 1 139 ? 9.084 48.684 13.931 1.00 22.52 119 ASP C N 1
ATOM 3158 C CA . ASP C 1 139 ? 9.905 49.888 13.939 1.00 23.04 119 ASP C CA 1
ATOM 3159 C C . ASP C 1 139 ? 11.137 49.797 13.046 1.00 28.35 119 ASP C C 1
ATOM 3160 O O . ASP C 1 139 ? 11.627 50.830 12.578 1.00 26.11 119 ASP C O 1
ATOM 3165 N N . ARG C 1 140 ? 11.660 48.597 12.812 1.00 24.03 120 ARG C N 1
ATOM 3166 C CA . ARG C 1 140 ? 12.785 48.424 11.907 1.00 24.17 120 ARG C CA 1
ATOM 3167 C C . ARG C 1 140 ? 12.661 47.058 11.257 1.00 22.67 120 ARG C C 1
ATOM 3168 O O . ARG C 1 140 ? 12.143 46.118 11.865 1.00 23.16 120 ARG C O 1
ATOM 3176 N N . ILE C 1 141 ? 13.125 46.960 10.011 1.00 21.24 121 ILE C N 1
ATOM 3177 C CA . ILE C 1 141 ? 13.103 45.720 9.245 1.00 22.72 121 ILE C CA 1
ATOM 3178 C C . ILE C 1 141 ? 14.460 45.542 8.581 1.00 22.64 121 ILE C C 1
ATOM 3179 O O . ILE C 1 141 ? 15.043 46.508 8.073 1.00 25.20 121 ILE C O 1
ATOM 3184 N N . TRP C 1 142 ? 14.949 44.306 8.569 1.00 17.17 122 TRP C N 1
ATOM 3185 C CA . TRP C 1 142 ? 16.080 43.920 7.733 1.00 19.82 122 TRP C CA 1
ATOM 3186 C C . TRP C 1 142 ? 15.644 42.717 6.919 1.00 18.99 122 TRP C C 1
ATOM 3187 O O . TRP C 1 142 ? 15.068 41.776 7.472 1.00 20.48 122 TRP C O 1
ATOM 3198 N N . ALA C 1 143 ? 15.904 42.745 5.613 1.00 18.00 123 ALA C N 1
ATOM 3199 C CA . ALA C 1 143 ? 15.467 41.694 4.697 1.00 18.16 123 ALA C CA 1
ATOM 3200 C C . ALA C 1 143 ? 16.676 41.142 3.955 1.00 18.75 123 ALA C C 1
ATOM 3201 O O . ALA C 1 143 ? 17.403 41.895 3.308 1.00 17.67 123 ALA C O 1
ATOM 3203 N N . GLY C 1 144 ? 16.888 39.834 4.052 1.00 17.63 124 GLY C N 1
ATOM 3204 C CA . GLY C 1 144 ? 17.952 39.187 3.306 1.00 16.99 124 GLY C CA 1
ATOM 3205 C C . GLY C 1 144 ? 17.392 38.319 2.195 1.00 19.18 124 GLY C C 1
ATOM 3206 O O . GLY C 1 144 ? 16.756 37.292 2.454 1.00 19.53 124 GLY C O 1
ATOM 3207 N N . PHE C 1 145 ? 17.593 38.743 0.952 1.00 16.38 125 PHE C N 1
ATOM 3208 C CA . PHE C 1 145 ? 17.129 38.005 -0.209 1.00 15.59 125 PHE C CA 1
ATOM 3209 C C . PHE C 1 145 ? 18.271 37.218 -0.843 1.00 18.75 125 PHE C C 1
ATOM 3210 O O . PHE C 1 145 ? 19.458 37.456 -0.572 1.00 16.13 125 PHE C O 1
ATOM 3218 N N . ASP C 1 146 ? 17.882 36.260 -1.688 1.00 17.42 126 ASP C N 1
ATOM 3219 C CA . ASP C 1 146 ? 18.787 35.519 -2.568 1.00 19.58 126 ASP C CA 1
ATOM 3220 C C . ASP C 1 146 ? 19.163 36.452 -3.713 1.00 19.76 126 ASP C C 1
ATOM 3221 O O . ASP C 1 146 ? 18.386 36.646 -4.653 1.00 17.48 126 ASP C O 1
ATOM 3226 N N . THR C 1 147 ? 20.344 37.065 -3.630 1.00 16.29 127 THR C N 1
ATOM 3227 C CA . THR C 1 147 ? 20.661 38.111 -4.594 1.00 19.11 127 THR C CA 1
ATOM 3228 C C . THR C 1 147 ? 20.970 37.545 -5.977 1.00 19.88 127 THR C C 1
ATOM 3229 O O . THR C 1 147 ? 20.718 38.214 -6.983 1.00 19.07 127 THR C O 1
ATOM 3233 N N . ALA C 1 148 ? 21.530 36.338 -6.056 1.00 18.16 128 ALA C N 1
ATOM 3234 C CA . ALA C 1 148 ? 21.719 35.725 -7.366 1.00 20.13 128 ALA C CA 1
ATOM 3235 C C . ALA C 1 148 ? 20.377 35.501 -8.054 1.00 21.58 128 ALA C C 1
ATOM 3236 O O . ALA C 1 148 ? 20.236 35.719 -9.265 1.00 20.76 128 ALA C O 1
ATOM 3238 N N . TYR C 1 149 ? 19.374 35.083 -7.289 1.00 19.27 129 TYR C N 1
ATOM 3239 C CA . TYR C 1 149 ? 18.059 34.885 -7.874 1.00 20.09 129 TYR C CA 1
ATOM 3240 C C . TYR C 1 149 ? 17.458 36.208 -8.330 1.00 22.90 129 TYR C C 1
ATOM 3241 O O . TYR C 1 149 ? 16.845 36.271 -9.403 1.00 20.64 129 TYR C O 1
ATOM 3250 N N . MET C 1 150 ? 17.639 37.277 -7.543 1.00 18.84 130 MET C N 1
ATOM 3251 C CA . MET C 1 150 ? 17.176 38.591 -7.975 1.00 20.83 130 MET C CA 1
ATOM 3252 C C . MET C 1 150 ? 17.840 39.001 -9.285 1.00 24.35 130 MET C C 1
ATOM 3253 O O . MET C 1 150 ? 17.172 39.517 -10.186 1.00 24.72 130 MET C O 1
ATOM 3258 N N . ASP C 1 151 ? 19.148 38.757 -9.419 1.00 22.32 131 ASP C N 1
ATOM 3259 C CA . ASP C 1 151 ? 19.826 39.052 -10.685 1.00 25.46 131 ASP C CA 1
ATOM 3260 C C . ASP C 1 151 ? 19.235 38.242 -11.833 1.00 27.99 131 ASP C C 1
ATOM 3261 O O . ASP C 1 151 ? 18.989 38.773 -12.925 1.00 25.74 131 ASP C O 1
ATOM 3266 N N . GLU C 1 152 ? 19.014 36.943 -11.607 1.00 24.09 132 GLU C N 1
ATOM 3267 C CA . GLU C 1 152 ? 18.435 36.095 -12.643 1.00 26.94 132 GLU C CA 1
ATOM 3268 C C . GLU C 1 152 ? 17.037 36.568 -13.032 1.00 29.97 132 GLU C C 1
ATOM 3269 O O . GLU C 1 152 ? 16.669 36.540 -14.217 1.00 25.48 132 GLU C O 1
ATOM 3275 N N . PHE C 1 153 ? 16.237 36.992 -12.045 1.00 22.94 133 PHE C N 1
ATOM 3276 C CA . PHE C 1 153 ? 14.888 37.474 -12.332 1.00 26.61 133 PHE C CA 1
ATOM 3277 C C . PHE C 1 153 ? 14.919 38.769 -13.138 1.00 29.25 133 PHE C C 1
ATOM 3278 O O . PHE C 1 153 ? 14.112 38.950 -14.061 1.00 28.63 133 PHE C O 1
ATOM 3286 N N . GLU C 1 154 ? 15.844 39.679 -12.810 1.00 28.79 134 GLU C N 1
ATOM 3287 C CA . GLU C 1 154 ? 15.973 40.908 -13.589 1.00 32.18 134 GLU C CA 1
ATOM 3288 C C . GLU C 1 154 ? 16.459 40.630 -15.006 1.00 35.28 134 GLU C C 1
ATOM 3289 O O . GLU C 1 154 ? 16.115 41.379 -15.929 1.00 33.56 134 GLU C O 1
ATOM 3295 N N . SER C 1 155 ? 17.248 39.568 -15.205 1.00 30.06 135 SER C N 1
ATOM 3296 C CA . SER C 1 155 ? 17.638 39.211 -16.566 1.00 34.57 135 SER C CA 1
ATOM 3297 C C . SER C 1 155 ? 16.444 38.677 -17.353 1.00 34.12 135 SER C C 1
ATOM 3298 O O . SER C 1 155 ? 16.352 38.891 -18.567 1.00 33.76 135 SER C O 1
ATOM 3301 N N . ARG C 1 156 ? 15.530 37.965 -16.684 1.00 28.29 136 ARG C N 1
ATOM 3302 C CA . ARG C 1 156 ? 14.275 37.584 -17.326 1.00 34.23 136 ARG C CA 1
ATOM 3303 C C . ARG C 1 156 ? 13.479 38.815 -17.736 1.00 34.06 136 ARG C C 1
ATOM 3304 O O . ARG C 1 156 ? 12.952 38.875 -18.853 1.00 32.99 136 ARG C O 1
ATOM 3312 N N . LEU C 1 157 ? 13.414 39.825 -16.862 1.00 32.63 137 LEU C N 1
ATOM 3313 C CA . LEU C 1 157 ? 12.724 41.064 -17.212 1.00 33.11 137 LEU C CA 1
ATOM 3314 C C . LEU C 1 157 ? 13.363 41.732 -18.426 1.00 39.33 137 LEU C C 1
ATOM 3315 O O . LEU C 1 157 ? 12.668 42.350 -19.241 1.00 41.46 137 LEU C O 1
ATOM 3320 N N . ASP C 1 158 ? 14.684 41.616 -18.572 1.00 38.34 138 ASP C N 1
ATOM 3321 C CA . ASP C 1 158 ? 15.316 42.176 -19.760 1.00 38.97 138 ASP C CA 1
ATOM 3322 C C . ASP C 1 158 ? 14.976 41.409 -21.027 1.00 40.45 138 ASP C C 1
ATOM 3323 O O . ASP C 1 158 ? 15.252 41.905 -22.123 1.00 41.43 138 ASP C O 1
ATOM 3328 N N . GLY C 1 159 ? 14.387 40.226 -20.907 1.00 37.79 139 GLY C N 1
ATOM 3329 C CA . GLY C 1 159 ? 14.022 39.415 -22.040 1.00 39.94 139 GLY C CA 1
ATOM 3330 C C . GLY C 1 159 ? 12.651 39.673 -22.616 1.00 45.12 139 GLY C C 1
ATOM 3331 O O . GLY C 1 159 ? 12.232 38.941 -23.518 1.00 47.22 139 GLY C O 1
ATOM 3332 N N . ILE C 1 160 ? 11.918 40.674 -22.123 1.00 44.24 140 ILE C N 1
ATOM 3333 C CA . ILE C 1 160 ? 10.658 41.037 -22.760 1.00 43.97 140 ILE C CA 1
ATOM 3334 C C . ILE C 1 160 ? 10.958 41.748 -24.072 1.00 44.67 140 ILE C C 1
ATOM 3335 O O . ILE C 1 160 ? 11.739 42.709 -24.118 1.00 39.22 140 ILE C O 1
ATOM 3340 N N . THR C 1 161 ? 10.344 41.268 -25.148 1.00 47.14 141 THR C N 1
ATOM 3341 C CA . THR C 1 161 ? 10.522 41.847 -26.469 1.00 51.02 141 THR C CA 1
ATOM 3342 C C . THR C 1 161 ? 9.188 41.823 -27.201 1.00 51.82 141 THR C C 1
ATOM 3343 O O . THR C 1 161 ? 8.293 41.036 -26.881 1.00 51.44 141 THR C O 1
ATOM 3347 N N . PHE C 1 162 ? 9.061 42.703 -28.187 1.00 50.45 142 PHE C N 1
ATOM 3348 C CA . PHE C 1 162 ? 7.861 42.748 -29.013 1.00 50.04 142 PHE C CA 1
ATOM 3349 C C . PHE C 1 162 ? 8.141 42.243 -30.418 1.00 47.96 142 PHE C C 1
ATOM 3350 O O . PHE C 1 162 ? 7.339 41.500 -30.974 1.00 49.34 142 PHE C O 1
ATOM 3358 N N . PRO D 1 23 ? 25.786 42.674 48.749 1.00 39.50 3 PRO D N 1
ATOM 3359 C CA . PRO D 1 23 ? 26.865 43.569 49.187 1.00 34.62 3 PRO D CA 1
ATOM 3360 C C . PRO D 1 23 ? 26.787 44.926 48.504 1.00 32.55 3 PRO D C 1
ATOM 3361 O O . PRO D 1 23 ? 26.528 44.983 47.304 1.00 39.02 3 PRO D O 1
ATOM 3365 N N . THR D 1 24 ? 27.009 46.003 49.250 1.00 30.35 4 THR D N 1
ATOM 3366 C CA . THR D 1 24 ? 26.895 47.335 48.681 1.00 30.29 4 THR D CA 1
ATOM 3367 C C . THR D 1 24 ? 28.167 47.701 47.924 1.00 29.62 4 THR D C 1
ATOM 3368 O O . THR D 1 24 ? 29.155 46.961 47.920 1.00 29.45 4 THR D O 1
ATOM 3372 N N . ARG D 1 25 ? 28.144 48.873 47.284 1.00 26.34 5 ARG D N 1
ATOM 3373 C CA . ARG D 1 25 ? 29.353 49.384 46.649 1.00 28.74 5 ARG D CA 1
ATOM 3374 C C . ARG D 1 25 ? 30.470 49.556 47.671 1.00 30.41 5 ARG D C 1
ATOM 3375 O O . ARG D 1 25 ? 31.622 49.175 47.423 1.00 26.43 5 ARG D O 1
ATOM 3383 N N . GLU D 1 26 ? 30.144 50.117 48.835 1.00 29.90 6 GLU D N 1
ATOM 3384 C CA . GLU D 1 26 ? 31.154 50.319 49.867 1.00 30.25 6 GLU D CA 1
ATOM 3385 C C . GLU D 1 26 ? 31.641 48.988 50.435 1.00 27.15 6 GLU D C 1
ATOM 3386 O O . GLU D 1 26 ? 32.830 48.844 50.745 1.00 30.34 6 GLU D O 1
ATOM 3392 N N . ASP D 1 27 ? 30.736 48.009 50.582 1.00 26.62 7 ASP D N 1
ATOM 3393 C CA . ASP D 1 27 ? 31.136 46.655 50.972 1.00 26.62 7 ASP D CA 1
ATOM 3394 C C . ASP D 1 27 ? 32.214 46.121 50.038 1.00 29.36 7 ASP D C 1
ATOM 3395 O O . ASP D 1 27 ? 33.241 45.593 50.485 1.00 23.02 7 ASP D O 1
ATOM 3400 N N . LEU D 1 28 ? 31.964 46.211 48.726 1.00 24.32 8 LEU D N 1
ATOM 3401 C CA . LEU D 1 28 ? 32.868 45.617 47.747 1.00 23.67 8 LEU D CA 1
ATOM 3402 C C . LEU D 1 28 ? 34.238 46.277 47.788 1.00 23.28 8 LEU D C 1
ATOM 3403 O O . LEU D 1 28 ? 35.268 45.589 47.767 1.00 23.69 8 LEU D O 1
ATOM 3408 N N . VAL D 1 29 ? 34.273 47.610 47.838 1.00 20.59 9 VAL D N 1
ATOM 3409 C CA . VAL D 1 29 ? 35.553 48.308 47.877 1.00 23.56 9 VAL D CA 1
ATOM 3410 C C . VAL D 1 29 ? 36.320 47.941 49.143 1.00 25.14 9 VAL D C 1
ATOM 3411 O O . VAL D 1 29 ? 37.541 47.756 49.113 1.00 22.14 9 VAL D O 1
ATOM 3415 N N . ALA D 1 30 ? 35.615 47.813 50.269 1.00 25.55 10 ALA D N 1
ATOM 3416 C CA . ALA D 1 30 ? 36.295 47.511 51.529 1.00 23.41 10 ALA D CA 1
ATOM 3417 C C . ALA D 1 30 ? 37.023 46.176 51.450 1.00 23.34 10 ALA D C 1
ATOM 3418 O O . ALA D 1 30 ? 38.170 46.049 51.896 1.00 25.35 10 ALA D O 1
ATOM 3420 N N . THR D 1 31 ? 36.365 45.162 50.885 1.00 23.15 11 THR D N 1
ATOM 3421 C CA . THR D 1 31 ? 36.985 43.850 50.778 1.00 24.47 11 THR D CA 1
ATOM 3422 C C . THR D 1 31 ? 38.185 43.895 49.839 1.00 26.83 11 THR D C 1
ATOM 3423 O O . THR D 1 31 ? 39.253 43.356 50.157 1.00 24.10 11 THR D O 1
ATOM 3427 N N . ALA D 1 32 ? 38.033 44.557 48.686 1.00 23.51 12 ALA D N 1
ATOM 3428 C CA . ALA D 1 32 ? 39.172 44.786 47.799 1.00 21.69 12 ALA D CA 1
ATOM 3429 C C . ALA D 1 32 ? 40.307 45.508 48.519 1.00 22.49 12 ALA D C 1
ATOM 3430 O O . ALA D 1 32 ? 41.476 45.137 48.374 1.00 23.16 12 ALA D O 1
ATOM 3432 N N . LYS D 1 33 ? 39.987 46.563 49.277 1.00 23.18 13 LYS D N 1
ATOM 3433 C CA . LYS D 1 33 ? 41.045 47.287 49.975 1.00 26.60 13 LYS D CA 1
ATOM 3434 C C . LYS D 1 33 ? 41.708 46.422 51.042 1.00 24.20 13 LYS D C 1
ATOM 3435 O O . LYS D 1 33 ? 42.919 46.541 51.269 1.00 25.90 13 LYS D O 1
ATOM 3441 N N . LEU D 1 34 ? 40.952 45.532 51.681 1.00 26.11 14 LEU D N 1
ATOM 3442 C CA . LEU D 1 34 ? 41.569 44.602 52.616 1.00 27.72 14 LEU D CA 1
ATOM 3443 C C . LEU D 1 34 ? 42.492 43.640 51.884 1.00 26.09 14 LEU D C 1
ATOM 3444 O O . LEU D 1 34 ? 43.599 43.351 52.354 1.00 24.12 14 LEU D O 1
ATOM 3449 N N . PHE D 1 35 ? 42.066 43.152 50.713 1.00 20.11 15 PHE D N 1
ATOM 3450 C CA . PHE D 1 35 ? 42.946 42.295 49.929 1.00 22.88 15 PHE D CA 1
ATOM 3451 C C . PHE D 1 35 ? 44.281 42.976 49.666 1.00 21.69 15 PHE D C 1
ATOM 3452 O O . PHE D 1 35 ? 45.336 42.343 49.739 1.00 24.81 15 PHE D O 1
ATOM 3460 N N . ILE D 1 36 ? 44.245 44.262 49.320 1.00 22.22 16 ILE D N 1
ATOM 3461 C CA . ILE D 1 36 ? 45.471 45.001 49.037 1.00 20.81 16 ILE D CA 1
ATOM 3462 C C . ILE D 1 36 ? 46.346 45.098 50.288 1.00 25.88 16 ILE D C 1
ATOM 3463 O O . ILE D 1 36 ? 47.568 44.918 50.221 1.00 22.09 16 ILE D O 1
ATOM 3468 N N . ALA D 1 37 ? 45.741 45.407 51.439 1.00 26.14 17 ALA D N 1
ATOM 3469 C CA . ALA D 1 37 ? 46.513 45.528 52.677 1.00 25.91 17 ALA D CA 1
ATOM 3470 C C . ALA D 1 37 ? 47.251 44.233 52.985 1.00 24.18 17 ALA D C 1
ATOM 3471 O O . ALA D 1 37 ? 48.449 44.241 53.291 1.00 26.30 17 ALA D O 1
ATOM 3473 N N . LYS D 1 38 ? 46.553 43.102 52.876 1.00 24.54 18 LYS D N 1
ATOM 3474 C CA . LYS D 1 38 ? 47.167 41.811 53.152 1.00 26.84 18 LYS D CA 1
ATOM 3475 C C . LYS D 1 38 ? 48.142 41.408 52.051 1.00 29.10 18 LYS D C 1
ATOM 3476 O O . LYS D 1 38 ? 49.121 40.700 52.315 1.00 27.49 18 LYS D O 1
ATOM 3482 N N . TYR D 1 39 ? 47.881 41.833 50.814 1.00 23.34 19 TYR D N 1
ATOM 3483 C CA . TYR D 1 39 ? 48.841 41.652 49.733 1.00 22.25 19 TYR D CA 1
ATOM 3484 C C . TYR D 1 39 ? 50.167 42.300 50.089 1.00 23.00 19 TYR D C 1
ATOM 3485 O O . TYR D 1 39 ? 51.236 41.703 49.915 1.00 23.05 19 TYR D O 1
ATOM 3494 N N . ASN D 1 40 ? 50.113 43.528 50.602 1.00 20.76 20 ASN D N 1
ATOM 3495 C CA . ASN D 1 40 ? 51.342 44.245 50.922 1.00 25.88 20 ASN D CA 1
ATOM 3496 C C . ASN D 1 40 ? 52.082 43.620 52.099 1.00 27.17 20 ASN D C 1
ATOM 3497 O O . ASN D 1 40 ? 53.307 43.747 52.185 1.00 25.81 20 ASN D O 1
ATOM 3502 N N . GLU D 1 41 ? 51.372 42.934 53.000 1.00 28.76 21 GLU D N 1
ATOM 3503 C CA . GLU D 1 41 ? 52.067 42.148 54.018 1.00 27.47 21 GLU D CA 1
ATOM 3504 C C . GLU D 1 41 ? 52.914 41.051 53.385 1.00 28.05 21 GLU D C 1
ATOM 3505 O O . GLU D 1 41 ? 53.985 40.723 53.902 1.00 27.63 21 GLU D O 1
ATOM 3511 N N . PHE D 1 42 ? 52.445 40.461 52.283 1.00 28.84 22 PHE D N 1
ATOM 3512 C CA . PHE D 1 42 ? 53.304 39.737 51.344 1.00 26.46 22 PHE D CA 1
ATOM 3513 C C . PHE D 1 42 ? 53.959 38.496 51.971 1.00 30.15 22 PHE D C 1
ATOM 3514 O O . PHE D 1 42 ? 55.169 38.277 51.861 1.00 27.81 22 PHE D O 1
ATOM 3522 N N . THR D 1 43 ? 53.143 37.675 52.626 1.00 28.72 23 THR D N 1
ATOM 3523 C CA . THR D 1 43 ? 53.498 36.324 53.031 1.00 29.45 23 THR D CA 1
ATOM 3524 C C . THR D 1 43 ? 52.553 35.339 52.350 1.00 29.43 23 THR D C 1
ATOM 3525 O O . THR D 1 43 ? 51.447 35.714 51.949 1.00 30.45 23 THR D O 1
ATOM 3529 N N . PRO D 1 44 ? 52.954 34.074 52.192 1.00 31.86 24 PRO D N 1
ATOM 3530 C CA . PRO D 1 44 ? 52.054 33.106 51.544 1.00 30.89 24 PRO D CA 1
ATOM 3531 C C . PRO D 1 44 ? 50.689 33.008 52.201 1.00 33.48 24 PRO D C 1
ATOM 3532 O O . PRO D 1 44 ? 49.690 32.802 51.502 1.00 29.46 24 PRO D O 1
ATOM 3536 N N . GLU D 1 45 ? 50.611 33.171 53.523 1.00 31.97 25 GLU D N 1
ATOM 3537 C CA . GLU D 1 45 ? 49.317 33.132 54.193 1.00 35.27 25 GLU D CA 1
ATOM 3538 C C . GLU D 1 45 ? 48.545 34.431 54.003 1.00 30.39 25 GLU D C 1
ATOM 3539 O O . GLU D 1 45 ? 47.326 34.400 53.798 1.00 30.16 25 GLU D O 1
ATOM 3545 N N . SER D 1 46 ? 49.227 35.578 54.068 1.00 29.67 26 SER D N 1
ATOM 3546 C CA . SER D 1 46 ? 48.512 36.848 53.981 1.00 29.95 26 SER D CA 1
ATOM 3547 C C . SER D 1 46 ? 47.899 37.064 52.600 1.00 28.26 26 SER D C 1
ATOM 3548 O O . SER D 1 46 ? 46.827 37.671 52.492 1.00 27.62 26 SER D O 1
ATOM 3551 N N . ILE D 1 47 ? 48.556 36.581 51.540 1.00 29.05 27 ILE D N 1
ATOM 3552 C CA . ILE D 1 47 ? 48.069 36.845 50.185 1.00 29.03 27 ILE D CA 1
ATOM 3553 C C . ILE D 1 47 ? 46.895 35.957 49.805 1.00 31.10 27 ILE D C 1
ATOM 3554 O O . ILE D 1 47 ? 46.234 36.220 48.786 1.00 30.38 27 ILE D O 1
ATOM 3559 N N . ILE D 1 48 ? 46.602 34.923 50.596 1.00 28.70 28 ILE D N 1
ATOM 3560 C CA . ILE D 1 48 ? 45.391 34.128 50.408 1.00 29.67 28 ILE D CA 1
ATOM 3561 C C . ILE D 1 48 ? 44.336 34.395 51.470 1.00 29.66 28 ILE D C 1
ATOM 3562 O O . ILE D 1 48 ? 43.211 33.883 51.342 1.00 31.49 28 ILE D O 1
ATOM 3567 N N . SER D 1 49 ? 44.646 35.197 52.492 1.00 28.06 29 SER D N 1
ATOM 3568 C CA . SER D 1 49 ? 43.761 35.349 53.643 1.00 33.79 29 SER D CA 1
ATOM 3569 C C . SER D 1 49 ? 42.418 35.970 53.283 1.00 33.49 29 SER D C 1
ATOM 3570 O O . SER D 1 49 ? 41.448 35.791 54.027 1.00 30.20 29 SER D O 1
ATOM 3573 N N . VAL D 1 50 ? 42.341 36.702 52.176 1.00 29.54 30 VAL D N 1
ATOM 3574 C CA . VAL D 1 50 ? 41.110 37.353 51.757 1.00 27.75 30 VAL D CA 1
ATOM 3575 C C . VAL D 1 50 ? 40.520 36.665 50.529 1.00 28.52 30 VAL D C 1
ATOM 3576 O O . VAL D 1 50 ? 39.670 37.229 49.846 1.00 31.51 30 VAL D O 1
ATOM 3580 N N . ARG D 1 51 ? 40.961 35.452 50.231 1.00 29.14 31 ARG D N 1
ATOM 3581 C CA . ARG D 1 51 ? 40.475 34.723 49.074 1.00 26.96 31 ARG D CA 1
ATOM 3582 C C . ARG D 1 51 ? 39.629 33.530 49.503 1.00 32.92 31 ARG D C 1
ATOM 3583 O O . ARG D 1 51 ? 39.840 32.949 50.570 1.00 29.48 31 ARG D O 1
ATOM 3591 N N . THR D 1 52 ? 38.660 33.183 48.659 1.00 30.36 32 THR D N 1
ATOM 3592 C CA . THR D 1 52 ? 37.876 31.979 48.859 1.00 32.93 32 THR D CA 1
ATOM 3593 C C . THR D 1 52 ? 38.737 30.752 48.569 1.00 32.74 32 THR D C 1
ATOM 3594 O O . THR D 1 52 ? 39.724 30.840 47.838 1.00 32.32 32 THR D O 1
ATOM 3598 N N . PRO D 1 53 ? 38.387 29.593 49.138 1.00 36.93 33 PRO D N 1
ATOM 3599 C CA . PRO D 1 53 ? 39.239 28.399 48.960 1.00 37.57 33 PRO D CA 1
ATOM 3600 C C . PRO D 1 53 ? 39.380 27.928 47.520 1.00 35.31 33 PRO D C 1
ATOM 3601 O O . PRO D 1 53 ? 40.438 27.396 47.163 1.00 37.20 33 PRO D O 1
ATOM 3605 N N . ASN D 1 54 ? 38.355 28.091 46.684 1.00 33.73 34 ASN D N 1
ATOM 3606 C CA . ASN D 1 54 ? 38.436 27.715 45.277 1.00 34.20 34 ASN D CA 1
ATOM 3607 C C . ASN D 1 54 ? 38.827 28.880 44.374 1.00 32.38 34 ASN D C 1
ATOM 3608 O O . ASN D 1 54 ? 38.737 28.755 43.148 1.00 31.43 34 ASN D O 1
ATOM 3613 N N . SER D 1 55 ? 39.255 30.001 44.947 1.00 32.70 35 SER D N 1
ATOM 3614 C CA . SER D 1 55 ? 39.540 31.184 44.151 1.00 30.61 35 SER D CA 1
ATOM 3615 C C . SER D 1 55 ? 40.726 30.949 43.220 1.00 31.94 35 SER D C 1
ATOM 3616 O O . SER D 1 55 ? 41.630 30.157 43.501 1.00 28.00 35 SER D O 1
ATOM 3619 N N . VAL D 1 56 ? 40.709 31.656 42.093 1.00 27.56 36 VAL D N 1
ATOM 3620 C CA . VAL D 1 56 ? 41.726 31.543 41.059 1.00 27.79 36 VAL D CA 1
ATOM 3621 C C . VAL D 1 56 ? 42.200 32.946 40.695 1.00 27.19 36 VAL D C 1
ATOM 3622 O O . VAL D 1 56 ? 41.400 33.887 40.633 1.00 24.64 36 VAL D O 1
ATOM 3626 N N . SER D 1 57 ? 43.502 33.089 40.486 1.00 26.14 37 SER D N 1
ATOM 3627 C CA . SER D 1 57 ? 44.113 34.338 40.059 1.00 28.14 37 SER D CA 1
ATOM 3628 C C . SER D 1 57 ? 44.520 34.210 38.597 1.00 29.45 37 SER D C 1
ATOM 3629 O O . SER D 1 57 ? 45.233 33.271 38.231 1.00 31.66 37 SER D O 1
ATOM 3632 N N . HIS D 1 58 ? 44.064 35.144 37.769 1.00 25.78 38 HIS D N 1
ATOM 3633 C CA . HIS D 1 58 ? 44.384 35.136 36.350 1.00 28.14 38 HIS D CA 1
ATOM 3634 C C . HIS D 1 58 ? 45.340 36.267 36.015 1.00 28.91 38 HIS D C 1
ATOM 3635 O O . HIS D 1 58 ? 45.346 37.318 36.665 1.00 25.82 38 HIS D O 1
ATOM 3642 N N . ARG D 1 59 ? 46.133 36.046 34.976 1.00 26.23 39 ARG D N 1
ATOM 3643 C CA . ARG D 1 59 ? 46.904 37.109 34.357 1.00 31.57 39 ARG D CA 1
ATOM 3644 C C . ARG D 1 59 ? 46.173 37.608 33.128 1.00 30.88 39 ARG D C 1
ATOM 3645 O O . ARG D 1 59 ? 45.527 36.836 32.410 1.00 31.72 39 ARG D O 1
ATOM 3653 N N . LEU D 1 60 ? 46.225 38.906 32.921 1.00 24.91 40 LEU D N 1
ATOM 3654 C CA . LEU D 1 60 ? 45.819 39.397 31.626 1.00 25.33 40 LEU D CA 1
ATOM 3655 C C . LEU D 1 60 ? 47.037 39.361 30.712 1.00 24.64 40 LEU D C 1
ATOM 3656 O O . LEU D 1 60 ? 48.185 39.340 31.173 1.00 21.55 40 LEU D O 1
ATOM 3661 N N . PHE D 1 61 ? 46.764 39.304 29.415 1.00 23.21 41 PHE D N 1
ATOM 3662 C CA . PHE D 1 61 ? 47.725 39.480 28.330 1.00 20.96 41 PHE D CA 1
ATOM 3663 C C . PHE D 1 61 ? 48.424 38.167 28.003 1.00 22.99 41 PHE D C 1
ATOM 3664 O O . PHE D 1 61 ? 48.919 37.464 28.896 1.00 24.89 41 PHE D O 1
ATOM 3672 N N . PRO D 1 62 ? 48.507 37.834 26.722 1.00 22.98 42 PRO D N 1
ATOM 3673 C CA . PRO D 1 62 ? 49.152 36.573 26.320 1.00 24.30 42 PRO D CA 1
ATOM 3674 C C . PRO D 1 62 ? 50.585 36.377 26.817 1.00 25.65 42 PRO D C 1
ATOM 3675 O O . PRO D 1 62 ? 50.936 35.247 27.169 1.00 28.44 42 PRO D O 1
ATOM 3679 N N . THR D 1 63 ? 51.428 37.421 26.867 1.00 22.24 43 THR D N 1
ATOM 3680 C CA . THR D 1 63 ? 52.865 37.169 27.055 1.00 25.47 43 THR D CA 1
ATOM 3681 C C . THR D 1 63 ? 53.213 36.694 28.471 1.00 32.71 43 THR D C 1
ATOM 3682 O O . THR D 1 63 ? 54.177 35.946 28.649 1.00 34.95 43 THR D O 1
ATOM 3686 N N . ARG D 1 64 ? 52.479 37.085 29.502 1.00 32.21 44 ARG D N 1
ATOM 3687 C CA . ARG D 1 64 ? 52.796 36.495 30.801 1.00 39.83 44 ARG D CA 1
ATOM 3688 C C . ARG D 1 64 ? 51.605 35.764 31.404 1.00 41.21 44 ARG D C 1
ATOM 3689 O O . ARG D 1 64 ? 51.429 35.744 32.625 1.00 44.15 44 ARG D O 1
ATOM 3697 N N . ASN D 1 65 ? 50.804 35.152 30.542 1.00 30.55 45 ASN D N 1
ATOM 3698 C CA . ASN D 1 65 ? 49.585 34.477 30.954 1.00 38.84 45 ASN D CA 1
ATOM 3699 C C . ASN D 1 65 ? 49.883 33.404 31.998 1.00 40.80 45 ASN D C 1
ATOM 3700 O O . ASN D 1 65 ? 50.712 32.521 31.771 1.00 37.62 45 ASN D O 1
ATOM 3705 N N . ALA D 1 66 ? 49.228 33.508 33.156 1.00 39.39 46 ALA D N 1
ATOM 3706 C CA . ALA D 1 66 ? 49.335 32.500 34.203 1.00 38.41 46 ALA D CA 1
ATOM 3707 C C . ALA D 1 66 ? 48.024 32.448 34.968 1.00 36.93 46 ALA D C 1
ATOM 3708 O O . ALA D 1 66 ? 47.318 33.451 35.091 1.00 38.76 46 ALA D O 1
ATOM 3710 N N . THR D 1 67 ? 47.699 31.263 35.474 1.00 38.76 47 THR D N 1
ATOM 3711 C CA . THR D 1 67 ? 46.496 31.043 36.265 1.00 34.49 47 THR D CA 1
ATOM 3712 C C . THR D 1 67 ? 46.887 30.235 37.491 1.00 35.22 47 THR D C 1
ATOM 3713 O O . THR D 1 67 ? 47.550 29.203 37.360 1.00 31.04 47 THR D O 1
ATOM 3717 N N . ARG D 1 68 ? 46.504 30.705 38.679 1.00 29.01 48 ARG D N 1
ATOM 3718 C CA . ARG D 1 68 ? 46.994 30.099 39.909 1.00 32.97 48 ARG D CA 1
ATOM 3719 C C . ARG D 1 68 ? 45.864 29.947 40.915 1.00 34.22 48 ARG D C 1
ATOM 3720 O O . ARG D 1 68 ? 45.139 30.909 41.187 1.00 30.17 48 ARG D O 1
ATOM 3728 N N . ASN D 1 69 ? 45.741 28.748 41.480 1.00 32.75 49 ASN D N 1
ATOM 3729 C CA . ASN D 1 69 ? 44.833 28.516 42.593 1.00 30.15 49 ASN D CA 1
ATOM 3730 C C . ASN D 1 69 ? 45.512 28.933 43.901 1.00 31.94 49 ASN D C 1
ATOM 3731 O O . ASN D 1 69 ? 46.584 29.544 43.913 1.00 31.64 49 ASN D O 1
ATOM 3736 N N . ILE D 1 70 ? 44.882 28.596 45.027 1.00 33.24 50 ILE D N 1
ATOM 3737 C CA . ILE D 1 70 ? 45.397 29.012 46.330 1.00 31.19 50 ILE D CA 1
ATOM 3738 C C . ILE D 1 70 ? 46.790 28.438 46.570 1.00 29.49 50 ILE D C 1
ATOM 3739 O O . ILE D 1 70 ? 47.726 29.163 46.928 1.00 32.21 50 ILE D O 1
ATOM 3744 N N . GLY D 1 71 ? 46.949 27.126 46.387 1.00 33.28 51 GLY D N 1
ATOM 3745 C CA . GLY D 1 71 ? 48.258 26.520 46.592 1.00 29.68 51 GLY D CA 1
ATOM 3746 C C . GLY D 1 71 ? 49.316 27.080 45.659 1.00 32.26 51 GLY D C 1
ATOM 3747 O O . GLY D 1 71 ? 50.437 27.382 46.079 1.00 36.67 51 GLY D O 1
ATOM 3748 N N . GLU D 1 72 ? 48.969 27.238 44.380 1.00 31.75 52 GLU D N 1
ATOM 3749 C CA . GLU D 1 72 ? 49.910 27.796 43.417 1.00 31.74 52 GLU D CA 1
ATOM 3750 C C . GLU D 1 72 ? 50.267 29.240 43.750 1.00 33.35 52 GLU D C 1
ATOM 3751 O O . GLU D 1 72 ? 51.420 29.648 43.559 1.00 31.72 52 GLU D O 1
ATOM 3757 N N . SER D 1 73 ? 49.310 30.013 44.274 1.00 30.11 53 SER D N 1
ATOM 3758 C CA . SER D 1 73 ? 49.591 31.394 44.664 1.00 29.73 53 SER D CA 1
ATOM 3759 C C . SER D 1 73 ? 50.528 31.465 45.862 1.00 30.17 53 SER D C 1
ATOM 3760 O O . SER D 1 73 ? 51.396 32.342 45.921 1.00 30.12 53 SER D O 1
ATOM 3763 N N . MET D 1 74 ? 50.343 30.583 46.847 1.00 29.31 54 MET D N 1
ATOM 3764 C CA . MET D 1 74 ? 51.248 30.562 47.991 1.00 30.57 54 MET D CA 1
ATOM 3765 C C . MET D 1 74 ? 52.673 30.263 47.553 1.00 28.85 54 MET D C 1
ATOM 3766 O O . MET D 1 74 ? 53.618 30.950 47.960 1.00 29.26 54 MET D O 1
ATOM 3771 N N . GLU D 1 75 ? 52.850 29.237 46.718 1.00 31.48 55 GLU D N 1
ATOM 3772 C CA . GLU D 1 75 ? 54.189 28.881 46.271 1.00 37.34 55 GLU D CA 1
ATOM 3773 C C . GLU D 1 75 ? 54.812 30.015 45.464 1.00 33.93 55 GLU D C 1
ATOM 3774 O O . GLU D 1 75 ? 56.003 30.308 45.606 1.00 33.28 55 GLU D O 1
ATOM 3780 N N . ALA D 1 76 ? 54.015 30.667 44.616 1.00 30.37 56 ALA D N 1
ATOM 3781 C CA . ALA D 1 76 ? 54.523 31.789 43.832 1.00 30.08 56 ALA D CA 1
ATOM 3782 C C . ALA D 1 76 ? 54.929 32.950 44.729 1.00 28.23 56 ALA D C 1
ATOM 3783 O O . ALA D 1 76 ? 55.906 33.651 44.438 1.00 31.36 56 ALA D O 1
ATOM 3785 N N . CYS D 1 77 ? 54.194 33.176 45.821 1.00 25.13 57 CYS D N 1
ATOM 3786 C CA . CYS D 1 77 ? 54.598 34.197 46.779 1.00 28.51 57 CYS D CA 1
ATOM 3787 C C . CYS D 1 77 ? 55.954 33.860 47.383 1.00 28.11 57 CYS D C 1
ATOM 3788 O O . CYS D 1 77 ? 56.847 34.711 47.448 1.00 28.90 57 CYS D O 1
ATOM 3791 N N . ALA D 1 78 ? 56.120 32.614 47.833 1.00 28.77 58 ALA D N 1
ATOM 3792 C CA . ALA D 1 78 ? 57.381 32.220 48.456 1.00 30.39 58 ALA D CA 1
ATOM 3793 C C . ALA D 1 78 ? 58.548 32.420 47.496 1.00 29.75 58 ALA D C 1
ATOM 3794 O O . ALA D 1 78 ? 59.584 32.980 47.875 1.00 30.85 58 ALA D O 1
ATOM 3796 N N . ASN D 1 79 ? 58.380 32.005 46.236 1.00 31.01 59 ASN D N 1
ATOM 3797 C CA . ASN D 1 79 ? 59.401 32.248 45.221 1.00 29.00 59 ASN D CA 1
ATOM 3798 C C . ASN D 1 79 ? 59.691 33.735 45.073 1.00 31.62 59 ASN D C 1
ATOM 3799 O O . ASN D 1 79 ? 60.855 34.153 45.041 1.00 31.53 59 ASN D O 1
ATOM 3804 N N . ALA D 1 80 ? 58.638 34.552 44.970 1.00 31.35 60 ALA D N 1
ATOM 3805 C CA . ALA D 1 80 ? 58.829 35.978 44.745 1.00 29.88 60 ALA D CA 1
ATOM 3806 C C . ALA D 1 80 ? 59.530 36.642 45.916 1.00 27.63 60 ALA D C 1
ATOM 3807 O O . ALA D 1 80 ? 60.284 37.599 45.718 1.00 24.13 60 ALA D O 1
ATOM 3809 N N . LYS D 1 81 ? 59.301 36.149 47.137 1.00 28.68 61 LYS D N 1
ATOM 3810 C CA . LYS D 1 81 ? 59.953 36.712 48.309 1.00 25.17 61 LYS D CA 1
ATOM 3811 C C . LYS D 1 81 ? 61.468 36.510 48.290 1.00 26.42 61 LYS D C 1
ATOM 3812 O O . LYS D 1 81 ? 62.180 37.199 49.027 1.00 27.19 61 LYS D O 1
ATOM 3818 N N . GLU D 1 82 ? 61.971 35.582 47.477 1.00 26.77 62 GLU D N 1
ATOM 3819 C CA . GLU D 1 82 ? 63.412 35.452 47.283 1.00 30.03 62 GLU D CA 1
ATOM 3820 C C . GLU D 1 82 ? 64.003 36.639 46.531 1.00 31.65 62 GLU D C 1
ATOM 3821 O O . GLU D 1 82 ? 65.216 36.877 46.615 1.00 28.84 62 GLU D O 1
ATOM 3827 N N . VAL D 1 83 ? 63.177 37.386 45.803 1.00 24.42 63 VAL D N 1
ATOM 3828 C CA . VAL D 1 83 ? 63.628 38.517 45.015 1.00 24.12 63 VAL D CA 1
ATOM 3829 C C . VAL D 1 83 ? 63.137 39.836 45.592 1.00 21.88 63 VAL D C 1
ATOM 3830 O O . VAL D 1 83 ? 63.897 40.803 45.655 1.00 24.60 63 VAL D O 1
ATOM 3834 N N . PHE D 1 84 ? 61.868 39.897 46.005 1.00 23.50 64 PHE D N 1
ATOM 3835 C CA . PHE D 1 84 ? 61.265 41.118 46.533 1.00 23.96 64 PHE D CA 1
ATOM 3836 C C . PHE D 1 84 ? 61.410 41.141 48.050 1.00 27.95 64 PHE D C 1
ATOM 3837 O O . PHE D 1 84 ? 60.778 40.344 48.751 1.00 26.79 64 PHE D O 1
ATOM 3845 N N . LYS D 1 85 ? 62.227 42.072 48.549 1.00 28.42 65 LYS D N 1
ATOM 3846 C CA . LYS D 1 85 ? 62.372 42.248 49.989 1.00 30.79 65 LYS D CA 1
ATOM 3847 C C . LYS D 1 85 ? 61.131 42.895 50.577 1.00 30.84 65 LYS D C 1
ATOM 3848 O O . LYS D 1 85 ? 60.715 42.571 51.697 1.00 28.46 65 LYS D O 1
ATOM 3854 N N . SER D 1 86 ? 60.534 43.820 49.832 1.00 24.60 66 SER D N 1
ATOM 3855 C CA . SER D 1 86 ? 59.384 44.563 50.306 1.00 25.12 66 SER D CA 1
ATOM 3856 C C . SER D 1 86 ? 58.542 44.942 49.098 1.00 23.58 66 SER D C 1
ATOM 3857 O O . SER D 1 86 ? 59.074 45.192 48.017 1.00 24.60 66 SER D O 1
ATOM 3860 N N . LEU D 1 87 ? 57.228 44.976 49.289 1.00 23.45 67 LEU D N 1
ATOM 3861 C CA . LEU D 1 87 ? 56.314 45.279 48.194 1.00 24.74 67 LEU D CA 1
ATOM 3862 C C . LEU D 1 87 ? 55.189 46.161 48.703 1.00 26.09 67 LEU D C 1
ATOM 3863 O O . LEU D 1 87 ? 54.635 45.913 49.778 1.00 24.33 67 LEU D O 1
ATOM 3868 N N . THR D 1 88 ? 54.860 47.196 47.929 1.00 25.70 68 THR D N 1
ATOM 3869 C CA . THR D 1 88 ? 53.704 48.036 48.219 1.00 22.88 68 THR D CA 1
ATOM 3870 C C . THR D 1 88 ? 52.971 48.327 46.917 1.00 21.29 68 THR D C 1
ATOM 3871 O O . THR D 1 88 ? 53.549 48.904 45.989 1.00 22.40 68 THR D O 1
ATOM 3875 N N . VAL D 1 89 ? 51.719 47.903 46.837 1.00 24.05 69 VAL D N 1
ATOM 3876 C CA . VAL D 1 89 ? 50.827 48.323 45.762 1.00 23.92 69 VAL D CA 1
ATOM 3877 C C . VAL D 1 89 ? 49.805 49.259 46.388 1.00 24.72 69 VAL D C 1
ATOM 3878 O O . VAL D 1 89 ? 49.339 49.027 47.511 1.00 25.62 69 VAL D O 1
ATOM 3882 N N . SER D 1 90 ? 49.518 50.361 45.702 1.00 20.54 70 SER D N 1
ATOM 3883 C CA . SER D 1 90 ? 48.610 51.350 46.256 1.00 18.81 70 SER D CA 1
ATOM 3884 C C . SER D 1 90 ? 47.726 51.906 45.154 1.00 22.83 70 SER D C 1
ATOM 3885 O O . SER D 1 90 ? 48.180 52.102 44.021 1.00 18.59 70 SER D O 1
ATOM 3888 N N . VAL D 1 91 ? 46.458 52.136 45.502 1.00 20.83 71 VAL D N 1
ATOM 3889 C CA . VAL D 1 91 ? 45.532 52.771 44.580 1.00 21.83 71 VAL D CA 1
ATOM 3890 C C . VAL D 1 91 ? 46.016 54.179 44.297 1.00 25.04 71 VAL D C 1
ATOM 3891 O O . VAL D 1 91 ? 46.261 54.970 45.216 1.00 25.24 71 VAL D O 1
ATOM 3895 N N . ILE D 1 92 ? 46.160 54.505 43.018 1.00 21.44 72 ILE D N 1
ATOM 3896 C CA . ILE D 1 92 ? 46.674 55.818 42.667 1.00 23.94 72 ILE D CA 1
ATOM 3897 C C . ILE D 1 92 ? 45.624 56.890 42.923 1.00 26.25 72 ILE D C 1
ATOM 3898 O O . ILE D 1 92 ? 45.927 57.966 43.458 1.00 24.07 72 ILE D O 1
ATOM 3903 N N . ASP D 1 93 ? 44.372 56.607 42.578 1.00 25.54 73 ASP D N 1
ATOM 3904 C CA . ASP D 1 93 ? 43.322 57.616 42.662 1.00 26.87 73 ASP D CA 1
ATOM 3905 C C . ASP D 1 93 ? 42.011 56.895 42.920 1.00 28.44 73 ASP D C 1
ATOM 3906 O O . ASP D 1 93 ? 41.499 56.215 42.024 1.00 24.96 73 ASP D O 1
ATOM 3911 N N . ASP D 1 94 ? 41.473 57.048 44.137 1.00 27.36 74 ASP D N 1
ATOM 3912 C CA . ASP D 1 94 ? 40.199 56.417 44.474 1.00 26.24 74 ASP D CA 1
ATOM 3913 C C . ASP D 1 94 ? 39.092 56.842 43.523 1.00 27.23 74 ASP D C 1
ATOM 3914 O O . ASP D 1 94 ? 38.120 56.101 43.337 1.00 28.07 74 ASP D O 1
ATOM 3919 N N . ASN D 1 95 ? 39.203 58.037 42.940 1.00 27.14 75 ASN D N 1
ATOM 3920 C CA . ASN D 1 95 ? 38.218 58.499 41.971 1.00 28.93 75 ASN D CA 1
ATOM 3921 C C . ASN D 1 95 ? 38.207 57.659 40.705 1.00 29.50 75 ASN D C 1
ATOM 3922 O O . ASN D 1 95 ? 37.206 57.667 39.986 1.00 29.90 75 ASN D O 1
ATOM 3927 N N . ASP D 1 96 ? 39.292 56.948 40.414 1.00 27.59 76 ASP D N 1
ATOM 3928 C CA . ASP D 1 96 ? 39.380 56.108 39.232 1.00 23.88 76 ASP D CA 1
ATOM 3929 C C . ASP D 1 96 ? 38.865 54.695 39.464 1.00 25.96 76 ASP D C 1
ATOM 3930 O O . ASP D 1 96 ? 38.787 53.912 38.508 1.00 19.52 76 ASP D O 1
ATOM 3935 N N . THR D 1 97 ? 38.496 54.364 40.696 1.00 19.18 77 THR D N 1
ATOM 3936 C CA . THR D 1 97 ? 38.074 53.012 41.023 1.00 18.37 77 THR D CA 1
ATOM 3937 C C . THR D 1 97 ? 36.722 52.715 40.390 1.00 16.40 77 THR D C 1
ATOM 3938 O O . THR D 1 97 ? 35.837 53.574 40.341 1.00 19.22 77 THR D O 1
ATOM 3942 N N . ILE D 1 98 ? 36.574 51.495 39.882 1.00 18.22 78 ILE D N 1
ATOM 3943 C CA . ILE D 1 98 ? 35.377 51.055 39.175 1.00 16.62 78 ILE D CA 1
ATOM 3944 C C . ILE D 1 98 ? 34.701 49.990 40.022 1.00 17.65 78 ILE D C 1
ATOM 3945 O O . ILE D 1 98 ? 35.354 49.032 40.451 1.00 17.97 78 ILE D O 1
ATOM 3950 N N . VAL D 1 99 ? 33.398 50.135 40.253 1.00 16.42 79 VAL D N 1
ATOM 3951 C CA . VAL D 1 99 ? 32.659 49.159 41.048 1.00 18.74 79 VAL D CA 1
ATOM 3952 C C . VAL D 1 99 ? 31.409 48.749 40.293 1.00 18.04 79 VAL D C 1
ATOM 3953 O O . VAL D 1 99 ? 30.618 49.602 39.876 1.00 19.97 79 VAL D O 1
ATOM 3957 N N . ASP D 1 100 ? 31.225 47.446 40.136 1.00 18.81 80 ASP D N 1
ATOM 3958 C CA . ASP D 1 100 ? 30.059 46.877 39.464 1.00 22.44 80 ASP D CA 1
ATOM 3959 C C . ASP D 1 100 ? 29.305 46.063 40.506 1.00 21.38 80 ASP D C 1
ATOM 3960 O O . ASP D 1 100 ? 29.682 44.921 40.800 1.00 21.64 80 ASP D O 1
ATOM 3965 N N . GLU D 1 101 ? 28.230 46.646 41.049 1.00 21.83 81 GLU D N 1
ATOM 3966 C CA . GLU D 1 101 ? 27.472 45.948 42.086 1.00 28.32 81 GLU D CA 1
ATOM 3967 C C . GLU D 1 101 ? 26.836 44.671 41.567 1.00 25.74 81 GLU D C 1
ATOM 3968 O O . GLU D 1 101 ? 26.682 43.706 42.327 1.00 27.04 81 GLU D O 1
ATOM 3974 N N . ARG D 1 102 ? 26.481 44.628 40.281 1.00 22.18 82 ARG D N 1
ATOM 3975 C CA . ARG D 1 102 ? 25.749 43.469 39.772 1.00 23.90 82 ARG D CA 1
ATOM 3976 C C . ARG D 1 102 ? 26.642 42.239 39.663 1.00 24.37 82 ARG D C 1
ATOM 3977 O O . ARG D 1 102 ? 26.205 41.119 39.953 1.00 23.93 82 ARG D O 1
ATOM 3985 N N . THR D 1 103 ? 27.883 42.417 39.224 1.00 20.46 83 THR D N 1
ATOM 3986 C CA . THR D 1 103 ? 28.827 41.316 39.114 1.00 18.50 83 THR D CA 1
ATOM 3987 C C . THR D 1 103 ? 29.782 41.248 40.303 1.00 21.32 83 THR D C 1
ATOM 3988 O O . THR D 1 103 ? 30.654 40.378 40.325 1.00 23.61 83 THR D O 1
ATOM 3992 N N . ARG D 1 104 ? 29.617 42.132 41.288 1.00 21.15 84 ARG D N 1
ATOM 3993 C CA . ARG D 1 104 ? 30.461 42.181 42.490 1.00 21.33 84 ARG D CA 1
ATOM 3994 C C . ARG D 1 104 ? 31.936 42.345 42.133 1.00 22.85 84 ARG D C 1
ATOM 3995 O O . ARG D 1 104 ? 32.808 41.690 42.707 1.00 21.30 84 ARG D O 1
ATOM 4003 N N . LYS D 1 105 ? 32.231 43.230 41.188 1.00 20.22 85 LYS D N 1
ATOM 4004 C CA . LYS D 1 105 ? 33.600 43.421 40.733 1.00 19.39 85 LYS D CA 1
ATOM 4005 C C . LYS D 1 105 ? 34.129 44.798 41.119 1.00 19.45 85 LYS D C 1
ATOM 4006 O O . LYS D 1 105 ? 33.392 45.787 41.122 1.00 20.15 85 LYS D O 1
ATOM 4012 N N . VAL D 1 106 ? 35.416 44.851 41.459 1.00 17.72 86 VAL D N 1
ATOM 4013 C CA . VAL D 1 106 ? 36.113 46.103 41.715 1.00 19.50 86 VAL D CA 1
ATOM 4014 C C . VAL D 1 106 ? 37.368 46.129 40.849 1.00 17.33 86 VAL D C 1
ATOM 4015 O O . VAL D 1 106 ? 38.033 45.101 40.681 1.00 20.09 86 VAL D O 1
ATOM 4019 N N . VAL D 1 107 ? 37.670 47.297 40.284 1.00 15.87 87 VAL D N 1
ATOM 4020 C CA . VAL D 1 107 ? 38.876 47.529 39.498 1.00 18.33 87 VAL D CA 1
ATOM 4021 C C . VAL D 1 107 ? 39.666 48.653 40.156 1.00 18.25 87 VAL D C 1
ATOM 4022 O O . VAL D 1 107 ? 39.126 49.741 40.390 1.00 17.72 87 VAL D O 1
ATOM 4026 N N . PHE D 1 108 ? 40.939 48.386 40.453 1.00 18.25 88 PHE D N 1
ATOM 4027 C CA . PHE D 1 108 ? 41.898 49.382 40.913 1.00 20.29 88 PHE D CA 1
ATOM 4028 C C . PHE D 1 108 ? 42.978 49.566 39.853 1.00 17.32 88 PHE D C 1
ATOM 4029 O O . PHE D 1 108 ? 43.442 48.589 39.261 1.00 17.97 88 PHE D O 1
ATOM 4037 N N . TYR D 1 109 ? 43.416 50.801 39.651 1.00 17.15 89 TYR D N 1
ATOM 4038 C CA . TYR D 1 109 ? 44.667 51.064 38.951 1.00 16.56 89 TYR D CA 1
ATOM 4039 C C . TYR D 1 109 ? 45.712 51.392 40.010 1.00 18.19 89 TYR D C 1
ATOM 4040 O O . TYR D 1 109 ? 45.536 52.336 40.788 1.00 21.63 89 TYR D O 1
ATOM 4049 N N . LEU D 1 110 ? 46.780 50.608 40.053 1.00 18.06 90 LEU D N 1
ATOM 4050 C CA . LEU D 1 110 ? 47.686 50.620 41.197 1.00 20.78 90 LEU D CA 1
ATOM 4051 C C . LEU D 1 110 ? 49.092 51.002 40.772 1.00 18.07 90 LEU D C 1
ATOM 4052 O O . LEU D 1 110 ? 49.541 50.625 39.692 1.00 19.03 90 LEU D O 1
ATOM 4057 N N . ALA D 1 111 ? 49.784 51.745 41.637 1.00 22.27 91 ALA D N 1
ATOM 4058 C CA . ALA D 1 111 ? 51.237 51.835 41.588 1.00 21.76 91 ALA D CA 1
ATOM 4059 C C . ALA D 1 111 ? 51.833 50.660 42.354 1.00 23.64 91 ALA D C 1
ATOM 4060 O O . ALA D 1 111 ? 51.315 50.264 43.402 1.00 23.13 91 ALA D O 1
ATOM 4062 N N . SER D 1 112 ? 52.908 50.086 41.819 1.00 20.02 92 SER D N 1
ATOM 4063 C CA . SER D 1 112 ? 53.619 49.006 42.490 1.00 20.10 92 SER D CA 1
ATOM 4064 C C . SER D 1 112 ? 55.054 49.446 42.748 1.00 21.04 92 SER D C 1
ATOM 4065 O O . SER D 1 112 ? 55.715 50.007 41.869 1.00 20.20 92 SER D O 1
ATOM 4068 N N . ARG D 1 113 ? 55.522 49.200 43.965 1.00 22.22 93 ARG D N 1
ATOM 4069 C CA . ARG D 1 113 ? 56.836 49.655 44.396 1.00 22.28 93 ARG D CA 1
ATOM 4070 C C . ARG D 1 113 ? 57.491 48.534 45.187 1.00 25.44 93 ARG D C 1
ATOM 4071 O O . ARG D 1 113 ? 56.863 47.944 46.073 1.00 20.48 93 ARG D O 1
ATOM 4079 N N . GLY D 1 114 ? 58.735 48.219 44.845 1.00 23.70 94 GLY D N 1
ATOM 4080 C CA . GLY D 1 114 ? 59.371 47.073 45.445 1.00 24.55 94 GLY D CA 1
ATOM 4081 C C . GLY D 1 114 ? 60.834 47.305 45.731 1.00 23.62 94 GLY D C 1
ATOM 4082 O O . GLY D 1 114 ? 61.523 48.006 44.979 1.00 24.62 94 GLY D O 1
ATOM 4083 N N . ASP D 1 115 ? 61.294 46.747 46.849 1.00 23.63 95 ASP D N 1
ATOM 4084 C CA . ASP D 1 115 ? 62.706 46.662 47.195 1.00 23.47 95 ASP D CA 1
ATOM 4085 C C . ASP D 1 115 ? 63.150 45.246 46.844 1.00 21.96 95 ASP D C 1
ATOM 4086 O O . ASP D 1 115 ? 62.634 44.275 47.402 1.00 24.81 95 ASP D O 1
ATOM 4091 N N . THR D 1 116 ? 64.070 45.113 45.893 1.00 22.27 96 THR D N 1
ATOM 4092 C CA . THR D 1 116 ? 64.430 43.795 45.389 1.00 22.93 96 THR D CA 1
ATOM 4093 C C . THR D 1 116 ? 65.939 43.608 45.439 1.00 21.68 96 THR D C 1
ATOM 4094 O O . THR D 1 116 ? 66.695 44.556 45.629 1.00 22.88 96 THR D O 1
ATOM 4098 N N . ILE D 1 117 ? 66.370 42.364 45.217 1.00 25.52 97 ILE D N 1
ATOM 4099 C CA . ILE D 1 117 ? 67.793 42.037 45.218 1.00 26.90 97 ILE D CA 1
ATOM 4100 C C . ILE D 1 117 ? 68.568 42.670 44.070 1.00 28.96 97 ILE D C 1
ATOM 4101 O O . ILE D 1 117 ? 69.804 42.689 44.116 1.00 30.93 97 ILE D O 1
ATOM 4106 N N . VAL D 1 118 ? 67.896 43.204 43.052 1.00 25.69 98 VAL D N 1
ATOM 4107 C CA . VAL D 1 118 ? 68.578 43.958 42.004 1.00 22.85 98 VAL D CA 1
ATOM 4108 C C . VAL D 1 118 ? 68.156 45.426 42.007 1.00 22.79 98 VAL D C 1
ATOM 4109 O O . VAL D 1 118 ? 68.233 46.093 40.974 1.00 29.59 98 VAL D O 1
ATOM 4113 N N . GLY D 1 119 ? 67.693 45.938 43.137 1.00 21.86 99 GLY D N 1
ATOM 4114 C CA . GLY D 1 119 ? 67.344 47.343 43.231 1.00 23.12 99 GLY D CA 1
ATOM 4115 C C . GLY D 1 119 ? 65.848 47.596 43.162 1.00 26.76 99 GLY D C 1
ATOM 4116 O O . GLY D 1 119 ? 65.019 46.717 43.396 1.00 23.31 99 GLY D O 1
ATOM 4117 N N . GLU D 1 120 ? 65.509 48.831 42.799 1.00 24.78 100 GLU D N 1
ATOM 4118 C CA . GLU D 1 120 ? 64.132 49.296 42.909 1.00 24.64 100 GLU D CA 1
ATOM 4119 C C . GLU D 1 120 ? 63.245 48.695 41.826 1.00 23.67 100 GLU D C 1
ATOM 4120 O O . GLU D 1 120 ? 63.628 48.614 40.656 1.00 23.96 100 GLU D O 1
ATOM 4126 N N . TRP D 1 121 ? 62.051 48.279 42.237 1.00 22.16 101 TRP D N 1
ATOM 4127 C CA . TRP D 1 121 ? 60.955 47.957 41.334 1.00 23.18 101 TRP D CA 1
ATOM 4128 C C . TRP D 1 121 ? 59.960 49.109 41.367 1.00 22.06 101 TRP D C 1
ATOM 4129 O O . TRP D 1 121 ? 59.552 49.543 42.447 1.00 22.04 101 TRP D O 1
ATOM 4140 N N . LYS D 1 122 ? 59.568 49.608 40.192 1.00 20.14 102 LYS D N 1
ATOM 4141 C CA . LYS D 1 122 ? 58.563 50.663 40.126 1.00 21.06 102 LYS D CA 1
ATOM 4142 C C . LYS D 1 122 ? 57.731 50.463 38.867 1.00 24.17 102 LYS D C 1
ATOM 4143 O O . LYS D 1 122 ? 58.263 50.503 37.755 1.00 19.59 102 LYS D O 1
ATOM 4149 N N . SER D 1 123 ? 56.436 50.244 39.043 1.00 21.25 103 SER D N 1
ATOM 4150 C CA . SER D 1 123 ? 55.570 49.958 37.909 1.00 20.67 103 SER D CA 1
ATOM 4151 C C . SER D 1 123 ? 54.148 50.346 38.284 1.00 20.57 103 SER D C 1
ATOM 4152 O O . SER D 1 123 ? 53.907 51.003 39.302 1.00 20.18 103 SER D O 1
ATOM 4155 N N . GLU D 1 124 ? 53.206 49.963 37.421 1.00 19.70 104 GLU D N 1
ATOM 4156 C CA . GLU D 1 124 ? 51.784 50.143 37.654 1.00 18.67 104 GLU D CA 1
ATOM 4157 C C . GLU D 1 124 ? 51.070 48.913 37.118 1.00 18.89 104 GLU D C 1
ATOM 4158 O O . GLU D 1 124 ? 51.560 48.231 36.212 1.00 19.89 104 GLU D O 1
ATOM 4164 N N . CYS D 1 125 ? 49.899 48.632 37.687 1.00 19.51 105 CYS D N 1
ATOM 4165 C CA . CYS D 1 125 ? 49.147 47.462 37.269 1.00 16.43 105 CYS D CA 1
ATOM 4166 C C . CYS D 1 125 ? 47.667 47.709 37.493 1.00 19.36 105 CYS D C 1
ATOM 4167 O O . CYS D 1 125 ? 47.265 48.626 38.211 1.00 18.35 105 CYS D O 1
ATOM 4170 N N . ILE D 1 126 ? 46.853 46.895 36.832 1.00 17.73 106 ILE D N 1
ATOM 4171 C CA . ILE D 1 126 ? 45.412 46.954 36.995 1.00 19.02 106 ILE D CA 1
ATOM 4172 C C . ILE D 1 126 ? 44.973 45.646 37.633 1.00 15.97 106 ILE D C 1
ATOM 4173 O O . ILE D 1 126 ? 45.350 44.566 37.171 1.00 18.51 106 ILE D O 1
ATOM 4178 N N . PHE D 1 127 ? 44.214 45.740 38.722 1.00 18.67 107 PHE D N 1
ATOM 4179 C CA . PHE D 1 127 ? 43.691 44.569 39.413 1.00 17.48 107 PHE D CA 1
ATOM 4180 C C . PHE D 1 127 ? 42.176 44.574 39.305 1.00 18.43 107 PHE D C 1
ATOM 4181 O O . PHE D 1 127 ? 41.538 45.591 39.595 1.00 18.03 107 PHE D O 1
ATOM 4189 N N . ILE D 1 128 ? 41.608 43.435 38.933 1.00 16.14 108 ILE D N 1
ATOM 4190 C CA . ILE D 1 128 ? 40.163 43.247 38.904 1.00 15.83 108 ILE D CA 1
ATOM 4191 C C . ILE D 1 128 ? 39.812 42.158 39.903 1.00 17.32 108 ILE D C 1
ATOM 4192 O O . ILE D 1 128 ? 40.327 41.036 39.806 1.00 20.00 108 ILE D O 1
ATOM 4197 N N . PHE D 1 129 ? 38.937 42.486 40.853 1.00 16.67 109 PHE D N 1
ATOM 4198 C CA . PHE D 1 129 ? 38.455 41.546 41.857 1.00 19.58 109 PHE D CA 1
ATOM 4199 C C . PHE D 1 129 ? 36.996 41.218 41.609 1.00 20.70 109 PHE D C 1
ATOM 4200 O O . PHE D 1 129 ? 36.198 42.114 41.323 1.00 22.80 109 PHE D O 1
ATOM 4208 N N . GLN D 1 130 ? 36.636 39.948 41.746 1.00 19.87 110 GLN D N 1
ATOM 4209 C CA . GLN D 1 130 ? 35.231 39.563 41.851 1.00 19.37 110 GLN D CA 1
ATOM 4210 C C . GLN D 1 130 ? 35.008 38.961 43.229 1.00 23.27 110 GLN D C 1
ATOM 4211 O O . GLN D 1 130 ? 35.647 37.966 43.586 1.00 22.31 110 GLN D O 1
ATOM 4217 N N . MET D 1 131 ? 34.099 39.554 43.987 1.00 20.74 111 MET D N 1
ATOM 4218 C CA . MET D 1 131 ? 33.886 39.153 45.367 1.00 24.29 111 MET D CA 1
ATOM 4219 C C . MET D 1 131 ? 32.913 37.980 45.448 1.00 24.81 111 MET D C 1
ATOM 4220 O O . MET D 1 131 ? 32.109 37.734 44.540 1.00 24.90 111 MET D O 1
ATOM 4225 N N . SER D 1 132 ? 33.007 37.243 46.555 1.00 28.14 112 SER D N 1
ATOM 4226 C CA . SER D 1 132 ? 32.042 36.195 46.860 1.00 28.34 112 SER D CA 1
ATOM 4227 C C . SER D 1 132 ? 30.642 36.788 47.006 1.00 30.53 112 SER D C 1
ATOM 4228 O O . SER D 1 132 ? 30.462 38.000 47.109 1.00 28.79 112 SER D O 1
ATOM 4231 N N . GLU D 1 133 ? 29.643 35.894 47.032 1.00 34.71 113 GLU D N 1
ATOM 4232 C CA . GLU D 1 133 ? 28.244 36.314 47.087 1.00 36.43 113 GLU D CA 1
ATOM 4233 C C . GLU D 1 133 ? 27.970 37.223 48.274 1.00 32.95 113 GLU D C 1
ATOM 4234 O O . GLU D 1 133 ? 27.200 38.185 48.163 1.00 34.29 113 GLU D O 1
ATOM 4240 N N . ASP D 1 134 ? 28.573 36.926 49.421 1.00 33.78 114 ASP D N 1
ATOM 4241 C CA . ASP D 1 134 ? 28.382 37.758 50.601 1.00 36.48 114 ASP D CA 1
ATOM 4242 C C . ASP D 1 134 ? 29.276 38.987 50.595 1.00 33.89 114 ASP D C 1
ATOM 4243 O O . ASP D 1 134 ? 29.116 39.858 51.458 1.00 34.89 114 ASP D O 1
ATOM 4248 N N . GLY D 1 135 ? 30.191 39.084 49.633 1.00 31.78 115 GLY D N 1
ATOM 4249 C CA . GLY D 1 135 ? 31.035 40.245 49.497 1.00 28.62 115 GLY D CA 1
ATOM 4250 C C . GLY D 1 135 ? 32.240 40.277 50.405 1.00 31.58 115 GLY D C 1
ATOM 4251 O O . GLY D 1 135 ? 32.963 41.277 50.405 1.00 33.63 115 GLY D O 1
ATOM 4252 N N . LYS D 1 136 ? 32.491 39.226 51.182 1.00 33.37 116 LYS D N 1
ATOM 4253 C CA . LYS D 1 136 ? 33.530 39.317 52.200 1.00 33.35 116 LYS D CA 1
ATOM 4254 C C . LYS D 1 136 ? 34.878 38.773 51.753 1.00 29.96 116 LYS D C 1
ATOM 4255 O O . LYS D 1 136 ? 35.888 39.096 52.388 1.00 28.94 116 LYS D O 1
ATOM 4261 N N . LEU D 1 137 ? 34.928 37.974 50.688 1.00 27.28 117 LEU D N 1
ATOM 4262 C CA . LEU D 1 137 ? 36.180 37.425 50.187 1.00 29.01 117 LEU D CA 1
ATOM 4263 C C . LEU D 1 137 ? 36.319 37.669 48.690 1.00 24.70 117 LEU D C 1
ATOM 4264 O O . LEU D 1 137 ? 35.349 37.980 47.989 1.00 27.00 117 LEU D O 1
ATOM 4269 N N . VAL D 1 138 ? 37.551 37.522 48.208 1.00 25.23 118 VAL D N 1
ATOM 4270 C CA . VAL D 1 138 ? 37.848 37.608 46.780 1.00 23.74 118 VAL D CA 1
ATOM 4271 C C . VAL D 1 138 ? 37.705 36.219 46.176 1.00 26.69 118 VAL D C 1
ATOM 4272 O O . VAL D 1 138 ? 38.462 35.301 46.522 1.00 27.03 118 VAL D O 1
ATOM 4276 N N . ASP D 1 139 ? 36.746 36.068 45.259 1.00 25.98 119 ASP D N 1
ATOM 4277 C CA . ASP D 1 139 ? 36.515 34.790 44.600 1.00 25.64 119 ASP D CA 1
ATOM 4278 C C . ASP D 1 139 ? 37.329 34.623 43.325 1.00 26.96 119 ASP D C 1
ATOM 4279 O O . ASP D 1 139 ? 37.632 33.491 42.937 1.00 27.77 119 ASP D O 1
ATOM 4284 N N . ARG D 1 140 ? 37.672 35.719 42.654 1.00 22.94 120 ARG D N 1
ATOM 4285 C CA . ARG D 1 140 ? 38.421 35.659 41.413 1.00 22.71 120 ARG D CA 1
ATOM 4286 C C . ARG D 1 140 ? 39.192 36.963 41.264 1.00 20.44 120 ARG D C 1
ATOM 4287 O O . ARG D 1 140 ? 38.716 38.019 41.685 1.00 18.95 120 ARG D O 1
ATOM 4295 N N . ILE D 1 141 ? 40.397 36.871 40.679 1.00 21.15 121 ILE D N 1
ATOM 4296 C CA . ILE D 1 141 ? 41.303 38.004 40.488 1.00 22.63 121 ILE D CA 1
ATOM 4297 C C . ILE D 1 141 ? 41.832 37.984 39.060 1.00 21.41 121 ILE D C 1
ATOM 4298 O O . ILE D 1 141 ? 42.219 36.929 38.551 1.00 24.51 121 ILE D O 1
ATOM 4303 N N . TRP D 1 142 ? 41.891 39.156 38.428 1.00 17.65 122 TRP D N 1
ATOM 4304 C CA . TRP D 1 142 ? 42.617 39.307 37.176 1.00 19.02 122 TRP D CA 1
ATOM 4305 C C . TRP D 1 142 ? 43.619 40.434 37.346 1.00 17.14 122 TRP D C 1
ATOM 4306 O O . TRP D 1 142 ? 43.267 41.507 37.847 1.00 18.55 122 TRP D O 1
ATOM 4317 N N . ALA D 1 143 ? 44.861 40.202 36.930 1.00 17.40 123 ALA D N 1
ATOM 4318 C CA . ALA D 1 143 ? 45.920 41.191 37.089 1.00 20.76 123 ALA D CA 1
ATOM 4319 C C . ALA D 1 143 ? 46.535 41.516 35.736 1.00 20.70 123 ALA D C 1
ATOM 4320 O O . ALA D 1 143 ? 46.965 40.612 35.012 1.00 18.89 123 ALA D O 1
ATOM 4322 N N . GLY D 1 144 ? 46.565 42.805 35.400 1.00 17.54 124 GLY D N 1
ATOM 4323 C CA . GLY D 1 144 ? 47.263 43.267 34.216 1.00 17.37 124 GLY D CA 1
ATOM 4324 C C . GLY D 1 144 ? 48.527 44.009 34.604 1.00 16.77 124 GLY D C 1
ATOM 4325 O O . GLY D 1 144 ? 48.457 45.088 35.200 1.00 18.47 124 GLY D O 1
ATOM 4326 N N . PHE D 1 145 ? 49.679 43.437 34.278 1.00 14.55 125 PHE D N 1
ATOM 4327 C CA . PHE D 1 145 ? 50.980 44.037 34.545 1.00 16.12 125 PHE D CA 1
ATOM 4328 C C . PHE D 1 145 ? 51.555 44.633 33.270 1.00 17.69 125 PHE D C 1
ATOM 4329 O O . PHE D 1 145 ? 51.111 44.330 32.161 1.00 15.28 125 PHE D O 1
ATOM 4337 N N . ASP D 1 146 ? 52.571 45.476 33.457 1.00 14.73 126 ASP D N 1
ATOM 4338 C CA . ASP D 1 146 ? 53.359 46.070 32.377 1.00 16.66 126 ASP D CA 1
ATOM 4339 C C . ASP D 1 146 ? 54.355 45.008 31.951 1.00 19.41 126 ASP D C 1
ATOM 4340 O O . ASP D 1 146 ? 55.398 44.821 32.593 1.00 17.56 126 ASP D O 1
ATOM 4345 N N . THR D 1 147 ? 54.028 44.272 30.886 1.00 15.18 127 THR D N 1
ATOM 4346 C CA . THR D 1 147 ? 54.816 43.086 30.579 1.00 18.84 127 THR D CA 1
ATOM 4347 C C . THR D 1 147 ? 56.195 43.436 30.035 1.00 19.82 127 THR D C 1
ATOM 4348 O O . THR D 1 147 ? 57.143 42.669 30.242 1.00 19.01 127 THR D O 1
ATOM 4352 N N . ALA D 1 148 ? 56.334 44.577 29.348 1.00 16.18 128 ALA D N 1
ATOM 4353 C CA . ALA D 1 148 ? 57.657 45.027 28.931 1.00 18.75 128 ALA D CA 1
ATOM 4354 C C . ALA D 1 148 ? 58.540 45.302 30.140 1.00 21.06 128 ALA D C 1
ATOM 4355 O O . ALA D 1 148 ? 59.728 44.966 30.139 1.00 17.37 128 ALA D O 1
ATOM 4357 N N . TYR D 1 149 ? 57.976 45.919 31.178 1.00 18.36 129 TYR D N 1
ATOM 4358 C CA . TYR D 1 149 ? 58.771 46.200 32.369 1.00 18.81 129 TYR D CA 1
ATOM 4359 C C . TYR D 1 149 ? 59.157 44.910 33.083 1.00 20.72 129 TYR D C 1
ATOM 4360 O O . TYR D 1 149 ? 60.267 44.805 33.619 1.00 22.28 129 TYR D O 1
ATOM 4369 N N . MET D 1 150 ? 58.244 43.928 33.120 1.00 18.74 130 MET D N 1
ATOM 4370 C CA . MET D 1 150 ? 58.587 42.609 33.657 1.00 23.71 130 MET D CA 1
ATOM 4371 C C . MET D 1 150 ? 59.771 42.003 32.907 1.00 26.14 130 MET D C 1
ATOM 4372 O O . MET D 1 150 ? 60.653 41.393 33.516 1.00 20.89 130 MET D O 1
ATOM 4377 N N . ASP D 1 151 ? 59.803 42.147 31.578 1.00 21.57 131 ASP D N 1
ATOM 4378 C CA . ASP D 1 151 ? 60.956 41.667 30.818 1.00 24.79 131 ASP D CA 1
ATOM 4379 C C . ASP D 1 151 ? 62.222 42.438 31.171 1.00 23.30 131 ASP D C 1
ATOM 4380 O O . ASP D 1 151 ? 63.313 41.856 31.234 1.00 27.56 131 ASP D O 1
ATOM 4385 N N . GLU D 1 152 ? 62.108 43.758 31.333 1.00 21.42 132 GLU D N 1
ATOM 4386 C CA . GLU D 1 152 ? 63.264 44.557 31.723 1.00 26.46 132 GLU D CA 1
ATOM 4387 C C . GLU D 1 152 ? 63.786 44.122 33.086 1.00 27.89 132 GLU D C 1
ATOM 4388 O O . GLU D 1 152 ? 65.001 44.078 33.313 1.00 25.63 132 GLU D O 1
ATOM 4394 N N . PHE D 1 153 ? 62.874 43.808 34.006 1.00 21.65 133 PHE D N 1
ATOM 4395 C CA . PHE D 1 153 ? 63.275 43.405 35.352 1.00 22.90 133 PHE D CA 1
ATOM 4396 C C . PHE D 1 153 ? 63.951 42.039 35.342 1.00 23.90 133 PHE D C 1
ATOM 4397 O O . PHE D 1 153 ? 64.998 41.850 35.974 1.00 25.15 133 PHE D O 1
ATOM 4405 N N . GLU D 1 154 ? 63.368 41.073 34.633 1.00 24.20 134 GLU D N 1
ATOM 4406 C CA . GLU D 1 154 ? 64.032 39.783 34.475 1.00 28.92 134 GLU D CA 1
ATOM 4407 C C . GLU D 1 154 ? 65.415 39.934 33.845 1.00 28.99 134 GLU D C 1
ATOM 4408 O O . GLU D 1 154 ? 66.346 39.201 34.202 1.00 28.02 134 GLU D O 1
ATOM 4414 N N . SER D 1 155 ? 65.576 40.871 32.902 1.00 25.63 135 SER D N 1
ATOM 4415 C CA . SER D 1 155 ? 66.913 41.127 32.374 1.00 24.08 135 SER D CA 1
ATOM 4416 C C . SER D 1 155 ? 67.853 41.624 33.471 1.00 30.77 135 SER D C 1
ATOM 4417 O O . SER D 1 155 ? 69.044 41.288 33.477 1.00 23.79 135 SER D O 1
ATOM 4420 N N . ARG D 1 156 ? 67.339 42.436 34.400 1.00 26.02 136 ARG D N 1
ATOM 4421 C CA . ARG D 1 156 ? 68.158 42.866 35.530 1.00 27.86 136 ARG D CA 1
ATOM 4422 C C . ARG D 1 156 ? 68.535 41.685 36.411 1.00 29.28 136 ARG D C 1
ATOM 4423 O O . ARG D 1 156 ? 69.686 41.576 36.859 1.00 29.84 136 ARG D O 1
ATOM 4431 N N . LEU D 1 157 ? 67.565 40.811 36.700 1.00 28.26 137 LEU D N 1
ATOM 4432 C CA . LEU D 1 157 ? 67.843 39.617 37.491 1.00 30.61 137 LEU D CA 1
ATOM 4433 C C . LEU D 1 157 ? 68.891 38.749 36.820 1.00 29.95 137 LEU D C 1
ATOM 4434 O O . LEU D 1 157 ? 69.787 38.214 37.484 1.00 28.31 137 LEU D O 1
ATOM 4439 N N . ASP D 1 158 ? 68.783 38.579 35.504 1.00 30.04 138 ASP D N 1
ATOM 4440 C CA . ASP D 1 158 ? 69.716 37.719 34.799 1.00 31.50 138 ASP D CA 1
ATOM 4441 C C . ASP D 1 158 ? 71.104 38.337 34.697 1.00 30.56 138 ASP D C 1
ATOM 4442 O O . ASP D 1 158 ? 72.028 37.669 34.224 1.00 33.07 138 ASP D O 1
ATOM 4447 N N . GLY D 1 159 ? 71.282 39.575 35.146 1.00 26.32 139 GLY D N 1
ATOM 4448 C CA . GLY D 1 159 ? 72.582 40.207 35.153 1.00 28.41 139 GLY D CA 1
ATOM 4449 C C . GLY D 1 159 ? 73.331 40.122 36.466 1.00 31.60 139 GLY D C 1
ATOM 4450 O O . GLY D 1 159 ? 74.401 40.731 36.582 1.00 33.08 139 GLY D O 1
ATOM 4451 N N . ILE D 1 160 ? 72.799 39.406 37.464 1.00 25.72 140 ILE D N 1
ATOM 4452 C CA . ILE D 1 160 ? 73.469 39.305 38.760 1.00 28.88 140 ILE D CA 1
ATOM 4453 C C . ILE D 1 160 ? 74.848 38.701 38.560 1.00 30.98 140 ILE D C 1
ATOM 4454 O O . ILE D 1 160 ? 74.985 37.607 37.997 1.00 29.49 140 ILE D O 1
ATOM 4459 N N . THR D 1 161 ? 75.878 39.411 39.031 1.00 32.65 141 THR D N 1
ATOM 4460 C CA . THR D 1 161 ? 77.270 39.023 38.813 1.00 32.04 141 THR D CA 1
ATOM 4461 C C . THR D 1 161 ? 78.047 39.131 40.118 1.00 34.40 141 THR D C 1
ATOM 4462 O O . THR D 1 161 ? 78.025 40.184 40.760 1.00 38.82 141 THR D O 1
ATOM 4466 N N . PHE D 1 162 ? 78.742 38.062 40.498 1.00 30.46 142 PHE D N 1
ATOM 4467 C CA . PHE D 1 162 ? 79.573 38.083 41.712 1.00 33.83 142 PHE D CA 1
ATOM 4468 C C . PHE D 1 162 ? 80.987 38.597 41.455 1.00 34.45 142 PHE D C 1
ATOM 4469 O O . PHE D 1 162 ? 81.482 38.525 40.329 1.00 34.77 142 PHE D O 1
ATOM 4477 N N . PRO E 1 23 ? 17.273 20.802 52.850 1.00 43.02 3 PRO E N 1
ATOM 4478 C CA . PRO E 1 23 ? 17.338 21.804 51.782 1.00 40.50 3 PRO E CA 1
ATOM 4479 C C . PRO E 1 23 ? 17.053 23.206 52.299 1.00 39.68 3 PRO E C 1
ATOM 4480 O O . PRO E 1 23 ? 16.169 23.372 53.140 1.00 38.52 3 PRO E O 1
ATOM 4484 N N . THR E 1 24 ? 17.781 24.202 51.807 1.00 38.82 4 THR E N 1
ATOM 4485 C CA . THR E 1 24 ? 17.513 25.565 52.233 1.00 38.19 4 THR E CA 1
ATOM 4486 C C . THR E 1 24 ? 16.300 26.126 51.493 1.00 41.22 4 THR E C 1
ATOM 4487 O O . THR E 1 24 ? 15.739 25.498 50.590 1.00 37.66 4 THR E O 1
ATOM 4491 N N . ARG E 1 25 ? 15.888 27.328 51.900 1.00 38.50 5 ARG E N 1
ATOM 4492 C CA . ARG E 1 25 ? 14.876 28.048 51.137 1.00 42.45 5 ARG E CA 1
ATOM 4493 C C . ARG E 1 25 ? 15.346 28.276 49.703 1.00 42.01 5 ARG E C 1
ATOM 4494 O O . ARG E 1 25 ? 14.566 28.141 48.750 1.00 33.74 5 ARG E O 1
ATOM 4502 N N . GLU E 1 26 ? 16.630 28.593 49.532 1.00 40.82 6 GLU E N 1
ATOM 4503 C CA . GLU E 1 26 ? 17.167 28.857 48.202 1.00 40.56 6 GLU E CA 1
ATOM 4504 C C . GLU E 1 26 ? 17.194 27.593 47.354 1.00 38.22 6 GLU E C 1
ATOM 4505 O O . GLU E 1 26 ? 16.922 27.648 46.150 1.00 39.98 6 GLU E O 1
ATOM 4511 N N . ASP E 1 27 ? 17.512 26.445 47.964 1.00 35.25 7 ASP E N 1
ATOM 4512 C CA . ASP E 1 27 ? 17.509 25.184 47.225 1.00 37.02 7 ASP E CA 1
ATOM 4513 C C . ASP E 1 27 ? 16.119 24.855 46.698 1.00 37.66 7 ASP E C 1
ATOM 4514 O O . ASP E 1 27 ? 15.971 24.389 45.560 1.00 33.49 7 ASP E O 1
ATOM 4519 N N . LEU E 1 28 ? 15.092 25.062 47.528 1.00 35.60 8 LEU E N 1
ATOM 4520 C CA . LEU E 1 28 ? 13.725 24.735 47.131 1.00 34.98 8 LEU E CA 1
ATOM 4521 C C . LEU E 1 28 ? 13.263 25.606 45.971 1.00 29.97 8 LEU E C 1
ATOM 4522 O O . LEU E 1 28 ? 12.663 25.107 45.014 1.00 34.26 8 LEU E O 1
ATOM 4527 N N . VAL E 1 29 ? 13.522 26.914 46.048 1.00 30.53 9 VAL E N 1
ATOM 4528 C CA . VAL E 1 29 ? 13.129 27.816 44.971 1.00 32.32 9 VAL E CA 1
ATOM 4529 C C . VAL E 1 29 ? 13.876 27.470 43.692 1.00 37.11 9 VAL E C 1
ATOM 4530 O O . VAL E 1 29 ? 13.305 27.497 42.592 1.00 32.57 9 VAL E O 1
ATOM 4534 N N . ALA E 1 30 ? 15.162 27.133 43.819 1.00 32.89 10 ALA E N 1
ATOM 4535 C CA . ALA E 1 30 ? 15.953 26.731 42.662 1.00 34.36 10 ALA E CA 1
ATOM 4536 C C . ALA E 1 30 ? 15.314 25.552 41.942 1.00 33.99 10 ALA E C 1
ATOM 4537 O O . ALA E 1 30 ? 15.098 25.599 40.726 1.00 35.22 10 ALA E O 1
ATOM 4539 N N . THR E 1 31 ? 15.000 24.484 42.681 1.00 30.12 11 THR E N 1
ATOM 4540 C CA . THR E 1 31 ? 14.414 23.300 42.061 1.00 34.14 11 THR E CA 1
ATOM 4541 C C . THR E 1 31 ? 13.068 23.619 41.409 1.00 35.54 11 THR E C 1
ATOM 4542 O O . THR E 1 31 ? 12.756 23.106 40.326 1.00 31.42 11 THR E O 1
ATOM 4546 N N . ALA E 1 32 ? 12.266 24.475 42.049 1.00 32.86 12 ALA E N 1
ATOM 4547 C CA . ALA E 1 32 ? 10.995 24.883 41.463 1.00 33.68 12 ALA E CA 1
ATOM 4548 C C . ALA E 1 32 ? 11.215 25.659 40.169 1.00 35.28 12 ALA E C 1
ATOM 4549 O O . ALA E 1 32 ? 10.536 25.416 39.162 1.00 32.59 12 ALA E O 1
ATOM 4551 N N . LYS E 1 33 ? 12.165 26.604 40.180 1.00 36.95 13 LYS E N 1
ATOM 4552 C CA . LYS E 1 33 ? 12.505 27.336 38.962 1.00 36.11 13 LYS E CA 1
ATOM 4553 C C . LYS E 1 33 ? 12.963 26.392 37.855 1.00 35.44 13 LYS E C 1
ATOM 4554 O O . LYS E 1 33 ? 12.624 26.589 36.680 1.00 33.85 13 LYS E O 1
ATOM 4560 N N . LEU E 1 34 ? 13.733 25.361 38.210 1.00 34.05 14 LEU E N 1
ATOM 4561 C CA . LEU E 1 34 ? 14.186 24.394 37.216 1.00 36.97 14 LEU E CA 1
ATOM 4562 C C . LEU E 1 34 ? 13.001 23.685 36.581 1.00 38.18 14 LEU E C 1
ATOM 4563 O O . LEU E 1 34 ? 12.935 23.526 35.355 1.00 32.91 14 LEU E O 1
ATOM 4568 N N . PHE E 1 35 ? 12.053 23.244 37.411 1.00 34.48 15 PHE E N 1
ATOM 4569 C CA . PHE E 1 35 ? 10.816 22.681 36.890 1.00 31.60 15 PHE E CA 1
ATOM 4570 C C . PHE E 1 35 ? 10.169 23.631 35.893 1.00 33.13 15 PHE E C 1
ATOM 4571 O O . PHE E 1 35 ? 9.739 23.219 34.810 1.00 35.34 15 PHE E O 1
ATOM 4579 N N . ILE E 1 36 ? 10.094 24.914 36.243 1.00 30.54 16 ILE E N 1
ATOM 4580 C CA . ILE E 1 36 ? 9.447 25.885 35.369 1.00 31.59 16 ILE E CA 1
ATOM 4581 C C . ILE E 1 36 ? 10.192 25.993 34.043 1.00 35.75 16 ILE E C 1
ATOM 4582 O O . ILE E 1 36 ? 9.584 25.951 32.965 1.00 33.06 16 ILE E O 1
ATOM 4587 N N . ALA E 1 37 ? 11.518 26.138 34.098 1.00 32.35 17 ALA E N 1
ATOM 4588 C CA . ALA E 1 37 ? 12.296 26.241 32.862 1.00 35.13 17 ALA E CA 1
ATOM 4589 C C . ALA E 1 37 ? 12.081 25.017 31.979 1.00 36.31 17 ALA E C 1
ATOM 4590 O O . ALA E 1 37 ? 11.800 25.144 30.780 1.00 36.34 17 ALA E O 1
ATOM 4592 N N . LYS E 1 38 ? 12.184 23.817 32.563 1.00 34.32 18 LYS E N 1
ATOM 4593 C CA . LYS E 1 38 ? 11.917 22.603 31.799 1.00 37.85 18 LYS E CA 1
ATOM 4594 C C . LYS E 1 38 ? 10.479 22.565 31.304 1.00 39.45 18 LYS E C 1
ATOM 4595 O O . LYS E 1 38 ? 10.205 22.049 30.214 1.00 40.10 18 LYS E O 1
ATOM 4601 N N . TYR E 1 39 ? 9.551 23.106 32.088 1.00 37.43 19 TYR E N 1
ATOM 4602 C CA . TYR E 1 39 ? 8.160 23.177 31.663 1.00 37.65 19 TYR E CA 1
ATOM 4603 C C . TYR E 1 39 ? 8.030 23.971 30.371 1.00 36.81 19 TYR E C 1
ATOM 4604 O O . TYR E 1 39 ? 7.343 23.549 29.433 1.00 34.69 19 TYR E O 1
ATOM 4613 N N . ASN E 1 40 ? 8.690 25.130 30.309 1.00 34.77 20 ASN E N 1
ATOM 4614 C CA . ASN E 1 40 ? 8.618 25.970 29.123 1.00 39.20 20 ASN E CA 1
ATOM 4615 C C . ASN E 1 40 ? 9.203 25.286 27.901 1.00 38.54 20 ASN E C 1
ATOM 4616 O O . ASN E 1 40 ? 8.849 25.649 26.776 1.00 36.41 20 ASN E O 1
ATOM 4621 N N . GLU E 1 41 ? 10.087 24.308 28.096 1.00 39.20 21 GLU E N 1
ATOM 4622 C CA . GLU E 1 41 ? 10.546 23.507 26.968 1.00 43.27 21 GLU E CA 1
ATOM 4623 C C . GLU E 1 41 ? 9.415 22.659 26.411 1.00 41.35 21 GLU E C 1
ATOM 4624 O O . GLU E 1 41 ? 9.396 22.364 25.212 1.00 38.51 21 GLU E O 1
ATOM 4630 N N . PHE E 1 42 ? 8.483 22.254 27.272 1.00 39.07 22 PHE E N 1
ATOM 4631 C CA . PHE E 1 42 ? 7.180 21.716 26.881 1.00 36.54 22 PHE E CA 1
ATOM 4632 C C . PHE E 1 42 ? 7.310 20.540 25.912 1.00 40.36 22 PHE E C 1
ATOM 4633 O O . PHE E 1 42 ? 6.773 20.544 24.801 1.00 36.06 22 PHE E O 1
ATOM 4641 N N . THR E 1 43 ? 8.028 19.517 26.364 1.00 34.20 23 THR E N 1
ATOM 4642 C CA . THR E 1 43 ? 8.054 18.224 25.707 1.00 36.22 23 THR E CA 1
ATOM 4643 C C . THR E 1 43 ? 7.695 17.155 26.726 1.00 35.96 23 THR E C 1
ATOM 4644 O O . THR E 1 43 ? 7.894 17.358 27.926 1.00 38.16 23 THR E O 1
ATOM 4648 N N . PRO E 1 44 ? 7.155 16.014 26.284 1.00 37.13 24 PRO E N 1
ATOM 4649 C CA . PRO E 1 44 ? 6.826 14.940 27.241 1.00 37.13 24 PRO E CA 1
ATOM 4650 C C . PRO E 1 44 ? 7.990 14.524 28.128 1.00 41.81 24 PRO E C 1
ATOM 4651 O O . PRO E 1 44 ? 7.790 14.231 29.314 1.00 39.83 24 PRO E O 1
ATOM 4655 N N . GLU E 1 45 ? 9.205 14.479 27.578 1.00 44.08 25 GLU E N 1
ATOM 4656 C CA . GLU E 1 45 ? 10.381 14.174 28.386 1.00 46.56 25 GLU E CA 1
ATOM 4657 C C . GLU E 1 45 ? 10.696 15.305 29.357 1.00 39.75 25 GLU E C 1
ATOM 4658 O O . GLU E 1 45 ? 11.026 15.057 30.524 1.00 47.59 25 GLU E O 1
ATOM 4664 N N . SER E 1 46 ? 10.615 16.553 28.890 1.00 39.13 26 SER E N 1
ATOM 4665 C CA . SER E 1 46 ? 11.083 17.666 29.707 1.00 40.04 26 SER E CA 1
ATOM 4666 C C . SER E 1 46 ? 10.188 17.891 30.926 1.00 40.05 26 SER E C 1
ATOM 4667 O O . SER E 1 46 ? 10.686 18.234 32.005 1.00 35.31 26 SER E O 1
ATOM 4670 N N . ILE E 1 47 ? 8.871 17.697 30.784 1.00 38.56 27 ILE E N 1
ATOM 4671 C CA . ILE E 1 47 ? 7.952 18.033 31.871 1.00 36.91 27 ILE E CA 1
ATOM 4672 C C . ILE E 1 47 ? 8.002 17.056 33.037 1.00 40.56 27 ILE E C 1
ATOM 4673 O O . ILE E 1 47 ? 7.437 17.353 34.098 1.00 34.22 27 ILE E O 1
ATOM 4678 N N . ILE E 1 48 ? 8.663 15.908 32.883 1.00 39.08 28 ILE E N 1
ATOM 4679 C CA . ILE E 1 48 ? 8.822 14.941 33.965 1.00 37.58 28 ILE E CA 1
ATOM 4680 C C . ILE E 1 48 ? 10.260 14.825 34.431 1.00 40.00 28 ILE E C 1
ATOM 4681 O O . ILE E 1 48 ? 10.557 13.970 35.278 1.00 42.68 28 ILE E O 1
ATOM 4686 N N . SER E 1 49 ? 11.164 15.653 33.908 1.00 37.16 29 SER E N 1
ATOM 4687 C CA . SER E 1 49 ? 12.591 15.474 34.147 1.00 40.44 29 SER E CA 1
ATOM 4688 C C . SER E 1 49 ? 13.045 16.004 35.504 1.00 39.74 29 SER E C 1
ATOM 4689 O O . SER E 1 49 ? 14.112 15.603 35.982 1.00 39.93 29 SER E O 1
ATOM 4692 N N . VAL E 1 50 ? 12.276 16.895 36.123 1.00 39.38 30 VAL E N 1
ATOM 4693 C CA . VAL E 1 50 ? 12.551 17.382 37.470 1.00 33.55 30 VAL E CA 1
ATOM 4694 C C . VAL E 1 50 ? 11.571 16.771 38.472 1.00 38.24 30 VAL E C 1
ATOM 4695 O O . VAL E 1 50 ? 11.305 17.346 39.523 1.00 38.96 30 VAL E O 1
ATOM 4699 N N . ARG E 1 51 ? 11.027 15.604 38.150 1.00 41.55 31 ARG E N 1
ATOM 4700 C CA . ARG E 1 51 ? 10.016 14.951 38.961 1.00 39.49 31 ARG E CA 1
ATOM 4701 C C . ARG E 1 51 ? 10.518 13.581 39.385 1.00 41.27 31 ARG E C 1
ATOM 4702 O O . ARG E 1 51 ? 11.236 12.909 38.640 1.00 40.26 31 ARG E O 1
ATOM 4710 N N . THR E 1 52 ? 10.140 13.180 40.594 1.00 41.42 32 THR E N 1
ATOM 4711 C CA . THR E 1 52 ? 10.516 11.871 41.095 1.00 41.48 32 THR E CA 1
ATOM 4712 C C . THR E 1 52 ? 9.707 10.782 40.387 1.00 45.57 32 THR E C 1
ATOM 4713 O O . THR E 1 52 ? 8.608 11.040 39.887 1.00 42.98 32 THR E O 1
ATOM 4717 N N . PRO E 1 53 ? 10.236 9.557 40.328 1.00 45.52 33 PRO E N 1
ATOM 4718 C CA . PRO E 1 53 ? 9.518 8.471 39.637 1.00 47.84 33 PRO E CA 1
ATOM 4719 C C . PRO E 1 53 ? 8.082 8.246 40.097 1.00 49.16 33 PRO E C 1
ATOM 4720 O O . PRO E 1 53 ? 7.229 7.909 39.267 1.00 45.03 33 PRO E O 1
ATOM 4724 N N . ASN E 1 54 ? 7.780 8.408 41.383 1.00 47.88 34 ASN E N 1
ATOM 4725 C CA . ASN E 1 54 ? 6.441 8.119 41.884 1.00 47.98 34 ASN E CA 1
ATOM 4726 C C . ASN E 1 54 ? 5.620 9.375 42.170 1.00 44.28 34 ASN E C 1
ATOM 4727 O O . ASN E 1 54 ? 4.529 9.272 42.743 1.00 38.77 34 ASN E O 1
ATOM 4732 N N . SER E 1 55 ? 6.115 10.547 41.779 1.00 40.03 35 SER E N 1
ATOM 4733 C CA . SER E 1 55 ? 5.395 11.797 41.987 1.00 40.16 35 SER E CA 1
ATOM 4734 C C . SER E 1 55 ? 4.041 11.780 41.285 1.00 38.25 35 SER E C 1
ATOM 4735 O O . SER E 1 55 ? 3.862 11.135 40.250 1.00 38.33 35 SER E O 1
ATOM 4738 N N . VAL E 1 56 ? 3.077 12.498 41.859 1.00 39.70 36 VAL E N 1
ATOM 4739 C CA . VAL E 1 56 ? 1.779 12.701 41.228 1.00 38.39 36 VAL E CA 1
ATOM 4740 C C . VAL E 1 56 ? 1.525 14.197 41.116 1.00 37.11 36 VAL E C 1
ATOM 4741 O O . VAL E 1 56 ? 2.000 14.998 41.930 1.00 31.67 36 VAL E O 1
ATOM 4745 N N . SER E 1 57 ? 0.786 14.569 40.075 1.00 33.63 37 SER E N 1
ATOM 4746 C CA . SER E 1 57 ? 0.372 15.942 39.844 1.00 34.24 37 SER E CA 1
ATOM 4747 C C . SER E 1 57 ? -1.141 16.037 40.012 1.00 33.32 37 SER E C 1
ATOM 4748 O O . SER E 1 57 ? -1.885 15.234 39.435 1.00 34.27 37 SER E O 1
ATOM 4751 N N . HIS E 1 58 ? -1.589 16.998 40.815 1.00 32.83 38 HIS E N 1
ATOM 4752 C CA . HIS E 1 58 ? -3.004 17.206 41.096 1.00 30.17 38 HIS E CA 1
ATOM 4753 C C . HIS E 1 58 ? -3.462 18.507 40.454 1.00 29.46 38 HIS E C 1
ATOM 4754 O O . HIS E 1 58 ? -2.768 19.528 40.538 1.00 27.59 38 HIS E O 1
ATOM 4761 N N . ARG E 1 59 ? -4.630 18.469 39.811 1.00 31.39 39 ARG E N 1
ATOM 4762 C CA . ARG E 1 59 ? -5.313 19.675 39.357 1.00 28.75 39 ARG E CA 1
ATOM 4763 C C . ARG E 1 59 ? -6.358 20.042 40.402 1.00 28.48 39 ARG E C 1
ATOM 4764 O O . ARG E 1 59 ? -7.283 19.260 40.658 1.00 32.06 39 ARG E O 1
ATOM 4772 N N . LEU E 1 60 ? -6.196 21.216 41.013 1.00 25.15 40 LEU E N 1
ATOM 4773 C CA . LEU E 1 60 ? -7.127 21.722 42.006 1.00 22.54 40 LEU E CA 1
ATOM 4774 C C . LEU E 1 60 ? -8.486 22.070 41.384 1.00 23.20 40 LEU E C 1
ATOM 4775 O O . LEU E 1 60 ? -8.623 22.239 40.171 1.00 25.02 40 LEU E O 1
ATOM 4780 N N . PHE E 1 61 ? -9.496 22.223 42.276 1.00 24.88 41 PHE E N 1
ATOM 4781 C CA . PHE E 1 61 ? -10.863 22.683 4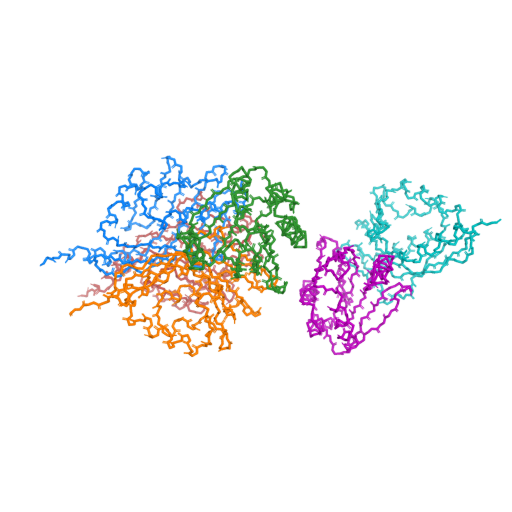2.015 1.00 22.67 41 PHE E CA 1
ATOM 4782 C C . PHE E 1 61 ? -11.732 21.559 41.448 1.00 22.76 41 PHE E C 1
ATOM 4783 O O . PHE E 1 61 ? -11.314 20.842 40.525 1.00 23.85 41 PHE E O 1
ATOM 4791 N N . PRO E 1 62 ? -12.946 21.376 41.975 1.00 20.73 42 PRO E N 1
ATOM 4792 C CA . PRO E 1 62 ? -13.766 20.226 41.543 1.00 23.60 42 PRO E CA 1
ATOM 4793 C C . PRO E 1 62 ? -14.014 20.140 40.042 1.00 23.94 42 PRO E C 1
ATOM 4794 O O . PRO E 1 62 ? -14.036 19.025 39.515 1.00 25.91 42 PRO E O 1
ATOM 4798 N N . THR E 1 63 ? -14.220 21.259 39.332 1.00 24.33 43 THR E N 1
ATOM 4799 C CA . THR E 1 63 ? -14.588 21.133 37.920 1.00 24.39 43 THR E CA 1
ATOM 4800 C C . THR E 1 63 ? -13.450 20.594 37.063 1.00 29.09 43 THR E C 1
ATOM 4801 O O . THR E 1 63 ? -13.700 20.123 35.950 1.00 27.42 43 THR E O 1
ATOM 4805 N N . ARG E 1 64 ? -12.205 20.653 37.534 1.00 27.46 44 ARG E N 1
ATOM 4806 C CA . ARG E 1 64 ? -11.105 20.104 36.745 1.00 33.44 44 ARG E CA 1
ATOM 4807 C C . ARG E 1 64 ? -10.271 19.105 37.537 1.00 34.37 44 ARG E C 1
ATOM 4808 O O . ARG E 1 64 ? -9.106 18.877 37.199 1.00 33.24 44 ARG E O 1
ATOM 4816 N N . ASN E 1 65 ? -10.852 18.507 38.573 1.00 34.07 45 ASN E N 1
ATOM 4817 C CA . ASN E 1 65 ? -10.108 17.616 39.451 1.00 34.92 45 ASN E CA 1
ATOM 4818 C C . ASN E 1 65 ? -9.510 16.458 38.663 1.00 36.61 45 ASN E C 1
ATOM 4819 O O . ASN E 1 65 ? -10.188 15.814 37.860 1.00 35.34 45 ASN E O 1
ATOM 4824 N N . ALA E 1 66 ? -8.223 16.214 38.884 1.00 34.11 46 ALA E N 1
ATOM 4825 C CA . ALA E 1 66 ? -7.528 15.121 38.225 1.00 37.48 46 ALA E CA 1
ATOM 4826 C C . ALA E 1 66 ? -6.217 14.887 38.954 1.00 38.26 46 ALA E C 1
ATOM 4827 O O . ALA E 1 66 ? -5.723 15.750 39.689 1.00 35.60 46 ALA E O 1
ATOM 4829 N N . THR E 1 67 ? -5.678 13.691 38.763 1.00 38.14 47 THR E N 1
ATOM 4830 C CA . THR E 1 67 ? -4.406 13.306 39.350 1.00 35.99 47 THR E CA 1
ATOM 4831 C C . THR E 1 67 ? -3.664 12.483 38.310 1.00 41.55 47 THR E C 1
ATOM 4832 O O . THR E 1 67 ? -4.241 11.559 37.727 1.00 40.27 47 THR E O 1
ATOM 4836 N N . ARG E 1 68 ? -2.410 12.843 38.044 1.00 37.88 48 ARG E N 1
ATOM 4837 C CA . ARG E 1 68 ? -1.639 12.205 36.985 1.00 41.82 48 ARG E CA 1
ATOM 4838 C C . ARG E 1 68 ? -0.272 11.793 37.505 1.00 38.82 48 ARG E C 1
ATOM 4839 O O . ARG E 1 68 ? 0.482 12.628 38.013 1.00 34.60 48 ARG E O 1
ATOM 4847 N N . ASN E 1 69 ? 0.050 10.514 37.350 1.00 37.51 49 ASN E N 1
ATOM 4848 C CA . ASN E 1 69 ? 1.390 10.021 37.639 1.00 38.09 49 ASN E CA 1
ATOM 4849 C C . ASN E 1 69 ? 2.343 10.465 36.527 1.00 41.03 49 ASN E C 1
ATOM 4850 O O . ASN E 1 69 ? 2.014 11.292 35.671 1.00 41.46 49 ASN E O 1
ATOM 4855 N N . ILE E 1 70 ? 3.544 9.887 36.516 1.00 39.96 50 ILE E N 1
ATOM 4856 C CA . ILE E 1 70 ? 4.572 10.354 35.593 1.00 43.21 50 ILE E CA 1
ATOM 4857 C C . ILE E 1 70 ? 4.187 10.043 34.148 1.00 43.62 50 ILE E C 1
ATOM 4858 O O . ILE E 1 70 ? 4.397 10.866 33.249 1.00 43.11 50 ILE E O 1
ATOM 4863 N N . GLY E 1 71 ? 3.576 8.883 33.905 1.00 39.87 51 GLY E N 1
ATOM 4864 C CA . GLY E 1 71 ? 3.269 8.470 32.548 1.00 43.29 51 GLY E CA 1
ATOM 4865 C C . GLY E 1 71 ? 2.042 9.168 32.007 1.00 40.32 51 GLY E C 1
ATOM 4866 O O . GLY E 1 71 ? 2.026 9.622 30.857 1.00 39.54 51 GLY E O 1
ATOM 4867 N N . GLU E 1 72 ? 1.001 9.252 32.840 1.00 40.19 52 GLU E N 1
ATOM 4868 C CA . GLU E 1 72 ? -0.178 10.029 32.479 1.00 39.00 52 GLU E CA 1
ATOM 4869 C C . GLU E 1 72 ? 0.191 11.472 32.172 1.00 40.47 52 GLU E C 1
ATOM 4870 O O . GLU E 1 72 ? -0.411 12.092 31.288 1.00 37.53 52 GLU E O 1
ATOM 4876 N N . SER E 1 73 ? 1.189 12.016 32.877 1.00 37.18 53 SER E N 1
ATOM 4877 C CA . SER E 1 73 ? 1.645 13.373 32.597 1.00 36.47 53 SER E CA 1
ATOM 4878 C C . SER E 1 73 ? 2.291 13.469 31.221 1.00 37.20 53 SER E C 1
ATOM 4879 O O . SER E 1 73 ? 2.109 14.467 30.512 1.00 32.62 53 SER E O 1
ATOM 4882 N N . MET E 1 74 ? 3.071 12.456 30.836 1.00 37.21 54 MET E N 1
ATOM 4883 C CA . MET E 1 74 ? 3.682 12.464 29.509 1.00 36.98 54 MET E CA 1
ATOM 4884 C C . MET E 1 74 ? 2.621 12.403 28.420 1.00 38.79 54 MET E C 1
ATOM 4885 O O . MET E 1 74 ? 2.710 13.116 27.414 1.00 37.94 54 MET E O 1
ATOM 4890 N N . GLU E 1 75 ? 1.599 11.565 28.615 1.00 43.75 55 GLU E N 1
ATOM 4891 C CA . GLU E 1 75 ? 0.524 11.468 27.634 1.00 45.35 55 GLU E CA 1
ATOM 4892 C C . GLU E 1 75 ? -0.247 12.778 27.532 1.00 43.73 55 GLU E C 1
ATOM 4893 O O . GLU E 1 75 ? -0.556 13.244 26.428 1.00 43.43 55 GLU E O 1
ATOM 4899 N N . ALA E 1 76 ? -0.559 13.396 28.673 1.00 41.27 56 ALA E N 1
ATOM 4900 C CA . ALA E 1 76 ? -1.295 14.654 28.640 1.00 39.91 56 ALA E CA 1
ATOM 4901 C C . ALA E 1 76 ? -0.480 15.749 27.966 1.00 36.10 56 ALA E C 1
ATOM 4902 O O . ALA E 1 76 ? -1.040 16.615 27.286 1.00 34.16 56 ALA E O 1
ATOM 4904 N N . CYS E 1 77 ? 0.847 15.730 28.136 1.00 35.50 57 CYS E N 1
ATOM 4905 C CA . CYS E 1 77 ? 1.672 16.725 27.457 1.00 32.94 57 CYS E CA 1
ATOM 4906 C C . CYS E 1 77 ? 1.639 16.516 25.951 1.00 34.48 57 CYS E C 1
ATOM 4907 O O . CYS E 1 77 ? 1.501 17.478 25.188 1.00 34.06 57 CYS E O 1
ATOM 4910 N N . ALA E 1 78 ? 1.789 15.262 25.512 1.00 34.23 58 ALA E N 1
ATOM 4911 C CA . ALA E 1 78 ? 1.755 14.954 24.084 1.00 38.02 58 ALA E CA 1
ATOM 4912 C C . ALA E 1 78 ? 0.438 15.390 23.459 1.00 38.11 58 ALA E C 1
ATOM 4913 O O . ALA E 1 78 ? 0.421 15.977 22.371 1.00 39.11 58 ALA E O 1
ATOM 4915 N N . ASN E 1 79 ? -0.676 15.121 24.139 1.00 37.23 59 ASN E N 1
ATOM 4916 C CA . ASN E 1 79 ? -1.975 15.532 23.618 1.00 40.42 59 ASN E CA 1
ATOM 4917 C C . ASN E 1 79 ? -2.111 17.050 23.592 1.00 37.91 59 ASN E C 1
ATOM 4918 O O . ASN E 1 79 ? -2.726 17.606 22.675 1.00 34.00 59 ASN E O 1
ATOM 4923 N N . ALA E 1 80 ? -1.543 17.740 24.584 1.00 34.66 60 ALA E N 1
ATOM 4924 C CA . ALA E 1 80 ? -1.650 19.193 24.606 1.00 33.11 60 ALA E CA 1
ATOM 4925 C C . ALA E 1 80 ? -0.823 19.837 23.502 1.00 30.35 60 ALA E C 1
ATOM 4926 O O . ALA E 1 80 ? -1.156 20.933 23.042 1.00 27.72 60 ALA E O 1
ATOM 4928 N N . LYS E 1 81 ? 0.269 19.192 23.088 1.00 32.19 61 LYS E N 1
ATOM 4929 C CA . LYS E 1 81 ? 1.090 19.737 22.014 1.00 31.92 61 LYS E CA 1
ATOM 4930 C C . LYS E 1 81 ? 0.351 19.732 20.681 1.00 33.77 61 LYS E C 1
ATOM 4931 O O . LYS E 1 81 ? 0.748 20.453 19.760 1.00 31.04 61 LYS E O 1
ATOM 4937 N N . GLU E 1 82 ? -0.715 18.938 20.562 1.00 33.45 62 GLU E N 1
ATOM 4938 C CA . GLU E 1 82 ? -1.547 18.969 19.363 1.00 32.32 62 GLU E CA 1
ATOM 4939 C C . GLU E 1 82 ? -2.289 20.289 19.216 1.00 31.85 62 GLU E C 1
ATOM 4940 O O . GLU E 1 82 ? -2.674 20.653 18.100 1.00 32.49 62 GLU E O 1
ATOM 4946 N N . VAL E 1 83 ? -2.502 21.010 20.315 1.00 26.90 63 VAL E N 1
ATOM 4947 C CA . VAL E 1 83 ? -3.261 22.247 20.307 1.00 26.30 63 VAL E CA 1
ATOM 4948 C C . VAL E 1 83 ? -2.367 23.461 20.519 1.00 30.23 63 VAL E C 1
ATOM 4949 O O . VAL E 1 83 ? -2.565 24.493 19.877 1.00 26.60 63 VAL E O 1
ATOM 4953 N N . PHE E 1 84 ? -1.383 23.363 21.422 1.00 29.42 64 PHE E N 1
ATOM 4954 C CA . PHE E 1 84 ? -0.506 24.486 21.734 1.00 29.56 64 PHE E CA 1
ATOM 4955 C C . PHE E 1 84 ? 0.694 24.478 20.794 1.00 31.10 64 PHE E C 1
ATOM 4956 O O . PHE E 1 84 ? 1.462 23.509 20.767 1.00 32.48 64 PHE E O 1
ATOM 4964 N N . LYS E 1 85 ? 0.851 25.555 20.023 1.00 32.34 65 LYS E N 1
ATOM 4965 C CA . LYS E 1 85 ? 2.030 25.683 19.168 1.00 38.45 65 LYS E CA 1
ATOM 4966 C C . LYS E 1 85 ? 3.230 26.183 19.968 1.00 38.91 65 LYS E C 1
ATOM 4967 O O . LYS E 1 85 ? 4.360 25.731 19.753 1.00 39.39 65 LYS E O 1
ATOM 4973 N N . SER E 1 86 ? 2.994 27.119 20.889 1.00 36.05 66 SER E N 1
ATOM 4974 C CA . SER E 1 86 ? 3.998 27.605 21.824 1.00 34.73 66 SER E CA 1
ATOM 4975 C C . SER E 1 86 ? 3.355 27.734 23.198 1.00 35.17 66 SER E C 1
ATOM 4976 O O . SER E 1 86 ? 2.131 27.837 23.323 1.00 32.82 66 SER E O 1
ATOM 4979 N N . LEU E 1 87 ? 4.191 27.735 24.234 1.00 34.40 67 LEU E N 1
ATOM 4980 C CA . LEU E 1 87 ? 3.710 27.891 25.600 1.00 36.11 67 LEU E CA 1
ATOM 4981 C C . LEU E 1 87 ? 4.796 28.549 26.436 1.00 37.98 67 LEU E C 1
ATOM 4982 O O . LEU E 1 87 ? 5.955 28.124 26.393 1.00 36.91 67 LEU E O 1
ATOM 4987 N N . THR E 1 88 ? 4.415 29.583 27.188 1.00 35.90 68 THR E N 1
ATOM 4988 C CA . THR E 1 88 ? 5.308 30.265 28.122 1.00 34.80 68 THR E CA 1
ATOM 4989 C C . THR E 1 88 ? 4.595 30.386 29.461 1.00 33.98 68 THR E C 1
ATOM 4990 O O . THR E 1 88 ? 3.494 30.938 29.527 1.00 31.46 68 THR E O 1
ATOM 4994 N N . VAL E 1 89 ? 5.219 29.876 30.522 1.00 32.64 69 VAL E N 1
ATOM 4995 C CA . VAL E 1 89 ? 4.738 30.059 31.887 1.00 33.87 69 VAL E CA 1
ATOM 4996 C C . VAL E 1 89 ? 5.836 30.766 32.674 1.00 32.25 69 VAL E C 1
ATOM 4997 O O . VAL E 1 89 ? 6.987 30.314 32.682 1.00 32.17 69 VAL E O 1
ATOM 5001 N N . SER E 1 90 ? 5.498 31.895 33.295 1.00 29.73 70 SER E N 1
ATOM 5002 C CA . SER E 1 90 ? 6.512 32.671 33.998 1.00 35.47 70 SER E CA 1
ATOM 5003 C C . SER E 1 90 ? 5.988 33.183 35.331 1.00 32.96 70 SER E C 1
ATOM 5004 O O . SER E 1 90 ? 4.814 33.547 35.459 1.00 25.87 70 SER E O 1
ATOM 5007 N N . VAL E 1 91 ? 6.881 33.210 36.322 1.00 31.33 71 VAL E N 1
ATOM 5008 C CA . VAL E 1 91 ? 6.558 33.825 37.599 1.00 28.59 71 VAL E CA 1
ATOM 5009 C C . VAL E 1 91 ? 6.276 35.302 37.382 1.00 29.51 71 VAL E C 1
ATOM 5010 O O . VAL E 1 91 ? 7.079 36.023 36.779 1.00 30.95 71 VAL E O 1
ATOM 5014 N N . ILE E 1 92 ? 5.127 35.763 37.875 1.00 28.16 72 ILE E N 1
ATOM 5015 C CA . ILE E 1 92 ? 4.766 37.165 37.698 1.00 28.54 72 ILE E CA 1
ATOM 5016 C C . ILE E 1 92 ? 5.555 38.068 38.645 1.00 34.21 72 ILE E C 1
ATOM 5017 O O . ILE E 1 92 ? 5.995 39.156 38.259 1.00 30.93 72 ILE E O 1
ATOM 5022 N N . ASP E 1 93 ? 5.746 37.651 39.894 1.00 33.19 73 ASP E N 1
ATOM 5023 C CA . ASP E 1 93 ? 6.427 38.504 40.867 1.00 33.70 73 ASP E CA 1
ATOM 5024 C C . ASP E 1 93 ? 7.118 37.604 41.879 1.00 36.17 73 ASP E C 1
ATOM 5025 O O . ASP E 1 93 ? 6.451 36.878 42.623 1.00 33.00 73 ASP E O 1
ATOM 5030 N N . ASP E 1 94 ? 8.452 37.659 41.904 1.00 35.77 74 ASP E N 1
ATOM 5031 C CA . ASP E 1 94 ? 9.204 36.854 42.858 1.00 34.96 74 ASP E CA 1
ATOM 5032 C C . ASP E 1 94 ? 8.858 37.227 44.293 1.00 33.70 74 ASP E C 1
ATOM 5033 O O . ASP E 1 94 ? 8.970 36.388 45.195 1.00 31.65 74 ASP E O 1
ATOM 5038 N N . ASN E 1 95 ? 8.408 38.465 44.522 1.00 32.76 75 ASN E N 1
ATOM 5039 C CA . ASN E 1 95 ? 8.016 38.868 45.867 1.00 38.51 75 ASN E CA 1
ATOM 5040 C C . ASN E 1 95 ? 6.821 38.082 46.385 1.00 37.32 75 ASN E C 1
ATOM 5041 O O . ASN E 1 95 ? 6.637 37.987 47.602 1.00 36.84 75 ASN E O 1
ATOM 5046 N N . ASP E 1 96 ? 6.001 37.526 45.498 1.00 33.57 76 ASP E N 1
ATOM 5047 C CA . ASP E 1 96 ? 4.808 36.817 45.926 1.00 31.67 76 ASP E CA 1
ATOM 5048 C C . ASP E 1 96 ? 5.046 35.330 46.142 1.00 30.38 76 ASP E C 1
ATOM 5049 O O . ASP E 1 96 ? 4.151 34.645 46.649 1.00 29.72 76 ASP E O 1
ATOM 5054 N N . THR E 1 97 ? 6.229 34.826 45.799 1.00 28.33 77 THR E N 1
ATOM 5055 C CA . THR E 1 97 ? 6.524 33.411 45.973 1.00 30.01 77 THR E CA 1
ATOM 5056 C C . THR E 1 97 ? 6.524 33.034 47.449 1.00 30.93 77 THR E C 1
ATOM 5057 O O . THR E 1 97 ? 7.041 33.770 48.292 1.00 27.07 77 THR E O 1
ATOM 5061 N N . ILE E 1 98 ? 5.939 31.874 47.749 1.00 28.30 78 ILE E N 1
ATOM 5062 C CA . ILE E 1 98 ? 5.789 31.363 49.108 1.00 26.01 78 ILE E CA 1
ATOM 5063 C C . ILE E 1 98 ? 6.662 30.125 49.233 1.00 24.94 78 ILE E C 1
ATOM 5064 O O . ILE E 1 98 ? 6.650 29.266 48.346 1.00 26.32 78 ILE E O 1
ATOM 5069 N N . VAL E 1 99 ? 7.422 30.024 50.329 1.00 25.66 79 VAL E N 1
ATOM 5070 C CA . VAL E 1 99 ? 8.307 28.885 50.556 1.00 24.58 79 VAL E CA 1
ATOM 5071 C C . VAL E 1 99 ? 8.117 28.369 51.975 1.00 26.32 79 VAL E C 1
ATOM 5072 O O . VAL E 1 99 ? 8.217 29.135 52.937 1.00 26.44 79 VAL E O 1
ATOM 5076 N N . ASP E 1 100 ? 7.865 27.075 52.103 1.00 27.53 80 ASP E N 1
ATOM 5077 C CA . ASP E 1 100 ? 7.694 26.417 53.395 1.00 26.93 80 ASP E CA 1
ATOM 5078 C C . ASP E 1 100 ? 8.867 25.454 53.561 1.00 26.15 80 ASP E C 1
ATOM 5079 O O . ASP E 1 100 ? 8.829 24.326 53.060 1.00 26.15 80 ASP E O 1
ATOM 5084 N N . GLU E 1 101 ? 9.902 25.901 54.282 1.00 30.53 81 GLU E N 1
ATOM 5085 C CA . GLU E 1 101 ? 11.090 25.068 54.455 1.00 28.93 81 GLU E CA 1
ATOM 5086 C C . GLU E 1 101 ? 10.756 23.750 55.132 1.00 30.09 81 GLU E C 1
ATOM 5087 O O . GLU E 1 101 ? 11.402 22.733 54.858 1.00 34.22 81 GLU E O 1
ATOM 5093 N N . ARG E 1 102 ? 9.746 23.739 56.005 1.00 25.89 82 ARG E N 1
ATOM 5094 C CA . ARG E 1 102 ? 9.473 22.546 56.797 1.00 26.42 82 ARG E CA 1
ATOM 5095 C C . ARG E 1 102 ? 8.833 21.444 55.967 1.00 28.42 82 ARG E C 1
ATOM 5096 O O . ARG E 1 102 ? 9.153 20.263 56.145 1.00 28.54 82 ARG E O 1
ATOM 5104 N N . THR E 1 103 ? 7.895 21.797 55.087 1.00 28.46 83 THR E N 1
ATOM 5105 C CA . THR E 1 103 ? 7.233 20.817 54.243 1.00 29.73 83 THR E CA 1
ATOM 5106 C C . THR E 1 103 ? 7.843 20.742 52.851 1.00 28.23 83 THR E C 1
ATOM 5107 O O . THR E 1 103 ? 7.367 19.954 52.029 1.00 26.68 83 THR E O 1
ATOM 5111 N N . ARG E 1 104 ? 8.885 21.541 52.583 1.00 28.65 84 ARG E N 1
ATOM 5112 C CA . ARG E 1 104 ? 9.604 21.538 51.303 1.00 27.63 84 ARG E CA 1
ATOM 5113 C C . ARG E 1 104 ? 8.693 21.960 50.151 1.00 30.31 84 ARG E C 1
ATOM 5114 O O . ARG E 1 104 ? 8.696 21.348 49.079 1.00 28.96 84 ARG E O 1
ATOM 5122 N N . LYS E 1 105 ? 7.917 23.024 50.372 1.00 25.75 85 LYS E N 1
ATOM 5123 C CA . LYS E 1 105 ? 6.895 23.471 49.428 1.00 24.83 85 LYS E CA 1
ATOM 5124 C C . LYS E 1 105 ? 7.191 24.882 48.935 1.00 23.15 85 LYS E C 1
ATOM 5125 O O . LYS E 1 105 ? 7.656 25.738 49.695 1.00 25.12 85 LYS E O 1
ATOM 5131 N N . VAL E 1 106 ? 6.918 25.112 47.653 1.00 23.64 86 VAL E N 1
ATOM 5132 C CA . VAL E 1 106 ? 7.070 26.411 47.009 1.00 21.78 86 VAL E CA 1
ATOM 5133 C C . VAL E 1 106 ? 5.784 26.708 46.248 1.00 23.44 86 VAL E C 1
ATOM 5134 O O . VAL E 1 106 ? 5.228 25.815 45.603 1.00 21.81 86 VAL E O 1
ATOM 5138 N N . VAL E 1 107 ? 5.312 27.951 46.324 1.00 20.43 87 VAL E N 1
ATOM 5139 C CA . VAL E 1 107 ? 4.113 28.380 45.610 1.00 22.68 87 VAL E CA 1
ATOM 5140 C C . VAL E 1 107 ? 4.483 29.528 44.677 1.00 25.90 87 VAL E C 1
ATOM 5141 O O . VAL E 1 107 ? 5.021 30.550 45.125 1.00 24.12 87 VAL E O 1
ATOM 5145 N N . PHE E 1 108 ? 4.179 29.358 43.383 1.00 25.71 88 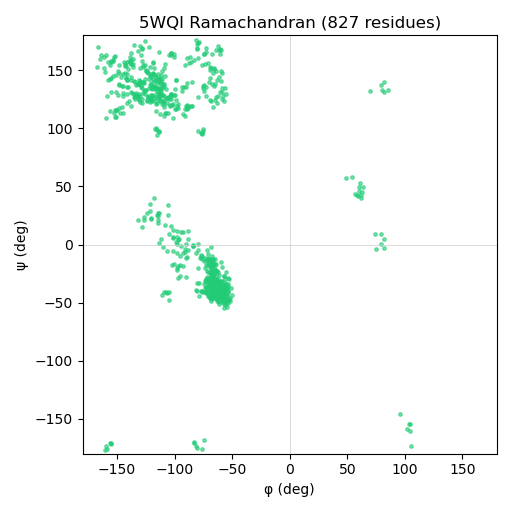PHE E N 1
ATOM 5146 C CA . PHE E 1 108 ? 4.314 30.379 42.345 1.00 26.72 88 PHE E CA 1
ATOM 5147 C C . PHE E 1 108 ? 2.935 30.791 41.842 1.00 23.58 88 PHE E C 1
ATOM 5148 O O . PHE E 1 108 ? 2.074 29.937 41.640 1.00 21.47 88 PHE E O 1
ATOM 5156 N N . TYR E 1 109 ? 2.728 32.088 41.611 1.00 22.06 89 TYR E N 1
ATOM 5157 C CA . TYR E 1 109 ? 1.614 32.558 40.800 1.00 24.62 89 TYR E CA 1
ATOM 5158 C C . TYR E 1 109 ? 2.179 32.923 39.430 1.00 25.82 89 TYR E C 1
ATOM 5159 O O . TYR E 1 109 ? 3.061 33.781 39.325 1.00 26.38 89 TYR E O 1
ATOM 5168 N N . LEU E 1 110 ? 1.682 32.262 38.390 1.00 25.59 90 LEU E N 1
ATOM 5169 C CA . LEU E 1 110 ? 2.336 32.244 37.091 1.00 23.81 90 LEU E CA 1
ATOM 5170 C C . LEU E 1 110 ? 1.444 32.852 36.016 1.00 27.55 90 LEU E C 1
ATOM 5171 O O . LEU E 1 110 ? 0.213 32.741 36.067 1.00 24.59 90 LEU E O 1
ATOM 5176 N N . ALA E 1 111 ? 2.079 33.501 35.037 1.00 26.76 91 ALA E N 1
ATOM 5177 C CA . ALA E 1 111 ? 1.405 33.853 33.795 1.00 28.88 91 ALA E CA 1
ATOM 5178 C C . ALA E 1 111 ? 1.560 32.700 32.816 1.00 27.43 91 ALA E C 1
ATOM 5179 O O . ALA E 1 111 ? 2.626 32.090 32.735 1.00 29.06 91 ALA E O 1
ATOM 5181 N N . SER E 1 112 ? 0.485 32.380 32.086 1.00 27.35 92 SER E N 1
ATOM 5182 C CA . SER E 1 112 ? 0.552 31.374 31.033 1.00 24.54 92 SER E CA 1
ATOM 5183 C C . SER E 1 112 ? 0.162 32.029 29.716 1.00 27.66 92 SER E C 1
ATOM 5184 O O . SER E 1 112 ? -0.807 32.801 29.655 1.00 24.31 92 SER E O 1
ATOM 5187 N N . ARG E 1 113 ? 0.946 31.748 28.679 1.00 30.20 93 ARG E N 1
ATOM 5188 C CA . ARG E 1 113 ? 0.783 32.403 27.392 1.00 31.64 93 ARG E CA 1
ATOM 5189 C C . ARG E 1 113 ? 1.117 31.383 26.314 1.00 30.87 93 ARG E C 1
ATOM 5190 O O . ARG E 1 113 ? 2.068 30.610 26.450 1.00 33.25 93 ARG E O 1
ATOM 5198 N N . GLY E 1 114 ? 0.307 31.344 25.265 1.00 34.38 94 GLY E N 1
ATOM 5199 C CA . GLY E 1 114 ? 0.542 30.388 24.199 1.00 31.44 94 GLY E CA 1
ATOM 5200 C C . GLY E 1 114 ? -0.161 30.773 22.931 1.00 28.40 94 GLY E C 1
ATOM 5201 O O . GLY E 1 114 ? -1.204 31.443 22.941 1.00 32.30 94 GLY E O 1
ATOM 5202 N N . ASP E 1 115 ? 0.409 30.353 21.809 1.00 33.64 95 ASP E N 1
ATOM 5203 C CA . ASP E 1 115 ? -0.270 30.399 20.526 1.00 32.83 95 ASP E CA 1
ATOM 5204 C C . ASP E 1 115 ? -0.793 29.000 20.228 1.00 31.02 95 ASP E C 1
ATOM 5205 O O . ASP E 1 115 ? -0.046 28.023 20.316 1.00 31.71 95 ASP E O 1
ATOM 5210 N N . THR E 1 116 ? -2.076 28.898 19.902 1.00 30.36 96 THR E N 1
ATOM 5211 C CA . THR E 1 116 ? -2.694 27.598 19.722 1.00 30.81 96 THR E CA 1
ATOM 5212 C C . THR E 1 116 ? -3.349 27.538 18.352 1.00 29.58 96 THR E C 1
ATOM 5213 O O . THR E 1 116 ? -3.422 28.536 17.635 1.00 28.51 96 THR E O 1
ATOM 5217 N N . ILE E 1 117 ? -3.868 26.354 18.019 1.00 30.30 97 ILE E N 1
ATOM 5218 C CA . ILE E 1 117 ? -4.555 26.172 16.745 1.00 33.07 97 ILE E CA 1
ATOM 5219 C C . ILE E 1 117 ? -5.863 26.940 16.661 1.00 32.83 97 ILE E C 1
ATOM 5220 O O . ILE E 1 117 ? -6.454 26.998 15.580 1.00 30.98 97 ILE E O 1
ATOM 5225 N N . VAL E 1 118 ? -6.343 27.518 17.767 1.00 26.69 98 VAL E N 1
ATOM 5226 C CA . VAL E 1 118 ? -7.545 28.348 17.727 1.00 25.86 98 VAL E CA 1
ATOM 5227 C C . VAL E 1 118 ? -7.238 29.723 18.300 1.00 25.21 98 VAL E C 1
ATOM 5228 O O . VAL E 1 118 ? -8.126 30.409 18.818 1.00 34.74 98 VAL E O 1
ATOM 5232 N N . GLY E 1 119 ? -5.989 30.138 18.209 1.00 28.89 99 GLY E N 1
ATOM 5233 C CA . GLY E 1 119 ? -5.608 31.485 18.549 1.00 29.12 99 GLY E CA 1
ATOM 5234 C C . GLY E 1 119 ? -4.893 31.577 19.884 1.00 29.43 99 GLY E C 1
ATOM 5235 O O . GLY E 1 119 ? -4.275 30.626 20.371 1.00 27.12 99 GLY E O 1
ATOM 5236 N N . GLU E 1 120 ? -4.988 32.756 20.482 1.00 27.92 100 GLU E N 1
ATOM 5237 C CA . GLU E 1 120 ? -4.165 33.083 21.638 1.00 32.72 100 GLU E CA 1
ATOM 5238 C C . GLU E 1 120 ? -4.681 32.379 22.889 1.00 27.99 100 GLU E C 1
ATOM 5239 O O . GLU E 1 120 ? -5.890 32.344 23.140 1.00 26.82 100 GLU E O 1
ATOM 5245 N N . TRP E 1 121 ? -3.764 31.787 23.651 1.00 29.68 101 TRP E N 1
ATOM 5246 C CA . TRP E 1 121 ? -4.024 31.374 25.024 1.00 29.87 101 TRP E CA 1
ATOM 5247 C C . TRP E 1 121 ? -3.373 32.387 25.953 1.00 31.61 101 TRP E C 1
ATOM 5248 O O . TRP E 1 121 ? -2.191 32.711 25.794 1.00 27.70 101 TRP E O 1
ATOM 5259 N N . LYS E 1 122 ? -4.141 32.888 26.917 1.00 29.77 102 LYS E N 1
ATOM 5260 C CA . LYS E 1 122 ? -3.609 33.861 27.862 1.00 30.13 102 LYS E CA 1
ATOM 5261 C C . LYS E 1 122 ? -4.375 33.729 29.165 1.00 25.89 102 LYS E C 1
ATOM 5262 O O . LYS E 1 122 ? -5.579 34.004 29.197 1.00 23.63 102 LYS E O 1
ATOM 5268 N N . SER E 1 123 ? -3.680 33.331 30.226 1.00 27.80 103 SER E N 1
ATOM 5269 C CA . SER E 1 123 ? -4.329 33.060 31.501 1.00 25.16 103 SER E CA 1
ATOM 5270 C C . SER E 1 123 ? -3.297 33.211 32.617 1.00 28.79 103 SER E C 1
ATOM 5271 O O . SER E 1 123 ? -2.176 33.684 32.394 1.00 25.63 103 SER E O 1
ATOM 5274 N N . GLU E 1 124 ? -3.688 32.816 33.829 1.00 22.89 104 GLU E N 1
ATOM 5275 C CA . GLU E 1 124 ? -2.775 32.743 34.965 1.00 25.65 104 GLU E CA 1
ATOM 5276 C C . GLU E 1 124 ? -3.081 31.471 35.747 1.00 24.05 104 GLU E C 1
ATOM 5277 O O . GLU E 1 124 ? -4.160 30.883 35.610 1.00 21.58 104 GLU E O 1
ATOM 5283 N N . CYS E 1 125 ? -2.124 31.036 36.569 1.00 22.53 105 CYS E N 1
ATOM 5284 C CA . CYS E 1 125 ? -2.323 29.821 37.348 1.00 21.89 105 CYS E CA 1
ATOM 5285 C C . CYS E 1 125 ? -1.441 29.846 38.589 1.00 23.18 105 CYS E C 1
ATOM 5286 O O . CYS E 1 125 ? -0.424 30.548 38.647 1.00 23.67 105 CYS E O 1
ATOM 5289 N N . ILE E 1 126 ? -1.847 29.071 39.589 1.00 20.74 106 ILE E N 1
ATOM 5290 C CA . ILE E 1 126 ? -1.077 28.917 40.814 1.00 20.62 106 ILE E CA 1
ATOM 5291 C C . ILE E 1 126 ? -0.528 27.495 40.837 1.00 21.52 106 ILE E C 1
ATOM 5292 O O . ILE E 1 126 ? -1.262 26.531 40.587 1.00 22.01 106 ILE E O 1
ATOM 5297 N N . PHE E 1 127 ? 0.781 27.366 41.049 1.00 21.26 107 PHE E N 1
ATOM 5298 C CA . PHE E 1 127 ? 1.447 26.072 41.109 1.00 20.77 107 PHE E CA 1
ATOM 5299 C C . PHE E 1 127 ? 2.072 25.891 42.486 1.00 25.48 107 PHE E C 1
ATOM 5300 O O . PHE E 1 127 ? 2.719 26.807 42.998 1.00 23.52 107 PHE E O 1
ATOM 5308 N N . ILE E 1 128 ? 1.898 24.707 43.065 1.00 23.53 108 ILE E N 1
ATOM 5309 C CA . ILE E 1 128 ? 2.494 24.352 44.347 1.00 24.26 108 ILE E CA 1
ATOM 5310 C C . ILE E 1 128 ? 3.330 23.104 44.146 1.00 26.06 108 ILE E C 1
ATOM 5311 O O . ILE E 1 128 ? 2.826 22.088 43.658 1.00 27.32 108 ILE E O 1
ATOM 5316 N N . PHE E 1 129 ? 4.594 23.172 44.551 1.00 23.95 109 PHE E N 1
ATOM 5317 C CA . PHE E 1 129 ? 5.527 22.061 44.426 1.00 24.77 109 PHE E CA 1
ATOM 5318 C C . PHE E 1 129 ? 5.917 21.590 45.812 1.00 25.33 109 PHE E C 1
ATOM 5319 O O . PHE E 1 129 ? 6.255 22.416 46.657 1.00 25.69 109 PHE E O 1
ATOM 5327 N N . GLN E 1 130 ? 5.917 20.277 46.032 1.00 28.11 110 GLN E N 1
ATOM 5328 C CA . GLN E 1 130 ? 6.565 19.693 47.202 1.00 29.34 110 GLN E CA 1
ATOM 5329 C C . GLN E 1 130 ? 7.805 18.941 46.740 1.00 32.50 110 GLN E C 1
ATOM 5330 O O . GLN E 1 130 ? 7.702 17.974 45.977 1.00 30.39 110 GLN E O 1
ATOM 5336 N N . MET E 1 131 ? 8.966 19.373 47.218 1.00 31.65 111 MET E N 1
ATOM 5337 C CA . MET E 1 131 ? 10.217 18.782 46.782 1.00 31.10 111 MET E CA 1
ATOM 5338 C C . MET E 1 131 ? 10.479 17.464 47.503 1.00 33.61 111 MET E C 1
ATOM 5339 O O . MET E 1 131 ? 9.912 17.170 48.562 1.00 32.45 111 MET E O 1
ATOM 5344 N N . SER E 1 132 ? 11.356 16.664 46.902 1.00 34.45 112 SER E N 1
ATOM 5345 C CA . SER E 1 132 ? 11.874 15.470 47.543 1.00 35.08 112 SER E CA 1
ATOM 5346 C C . SER E 1 132 ? 12.679 15.856 48.789 1.00 36.27 112 SER E C 1
ATOM 5347 O O . SER E 1 132 ? 13.021 17.025 49.010 1.00 34.19 112 SER E O 1
ATOM 5350 N N . GLU E 1 133 ? 12.987 14.852 49.614 1.00 39.93 113 GLU E N 1
ATOM 5351 C CA . GLU E 1 133 ? 13.652 15.145 50.883 1.00 40.28 113 GLU E CA 1
ATOM 5352 C C . GLU E 1 133 ? 14.991 15.842 50.677 1.00 37.06 113 GLU E C 1
ATOM 5353 O O . GLU E 1 133 ? 15.381 16.676 51.498 1.00 41.33 113 GLU E O 1
ATOM 5359 N N . ASP E 1 134 ? 15.696 15.548 49.580 1.00 41.27 114 ASP E N 1
ATOM 5360 C CA . ASP E 1 134 ? 16.947 16.246 49.294 1.00 40.59 114 ASP E CA 1
ATOM 5361 C C . ASP E 1 134 ? 16.739 17.576 48.580 1.00 40.85 114 ASP E C 1
ATOM 5362 O O . ASP E 1 134 ? 17.725 18.265 48.291 1.00 39.71 114 ASP E O 1
ATOM 5367 N N . GLY E 1 135 ? 15.495 17.942 48.276 1.00 37.47 115 GLY E N 1
ATOM 5368 C CA . GLY E 1 135 ? 15.197 19.232 47.688 1.00 39.29 115 GLY E CA 1
ATOM 5369 C C . GLY E 1 135 ? 15.575 19.386 46.233 1.00 36.68 115 GLY E C 1
ATOM 5370 O O . GLY E 1 135 ? 15.511 20.504 45.710 1.00 36.45 115 GLY E O 1
ATOM 5371 N N . LYS E 1 136 ? 15.967 18.303 45.564 1.00 37.25 116 LYS E N 1
ATOM 5372 C CA . LYS E 1 136 ? 16.486 18.385 44.207 1.00 40.56 116 LYS E CA 1
ATOM 5373 C C . LYS E 1 136 ? 15.476 17.976 43.141 1.00 39.62 116 LYS E C 1
ATOM 5374 O O . LYS E 1 136 ? 15.670 18.309 41.967 1.00 40.95 116 LYS E O 1
ATOM 5380 N N . LEU E 1 137 ? 14.411 17.271 43.514 1.00 39.05 117 LEU E N 1
ATOM 5381 C CA . LEU E 1 137 ? 13.373 16.869 42.579 1.00 35.53 117 LEU E CA 1
ATOM 5382 C C . LEU E 1 137 ? 12.011 17.286 43.118 1.00 35.93 117 LEU E C 1
ATOM 5383 O O . LEU E 1 137 ? 11.837 17.495 44.321 1.00 34.11 117 LEU E O 1
ATOM 5388 N N . VAL E 1 138 ? 11.041 17.397 42.210 1.00 36.17 118 VAL E N 1
ATOM 5389 C CA . VAL E 1 138 ? 9.661 17.703 42.575 1.00 33.07 118 VAL E CA 1
ATOM 5390 C C . VAL E 1 138 ? 8.944 16.392 42.862 1.00 33.88 118 VAL E C 1
ATOM 5391 O O . VAL E 1 138 ? 8.811 15.541 41.977 1.00 37.64 118 VAL E O 1
ATOM 5395 N N . ASP E 1 139 ? 8.478 16.225 44.098 1.00 31.89 119 ASP E N 1
ATOM 5396 C CA . ASP E 1 139 ? 7.809 14.989 44.480 1.00 34.98 119 ASP E CA 1
ATOM 5397 C C . ASP E 1 139 ? 6.291 15.081 44.404 1.00 35.90 119 ASP E C 1
ATOM 5398 O O . ASP E 1 139 ? 5.626 14.041 44.355 1.00 36.97 119 ASP E O 1
ATOM 5403 N N . ARG E 1 140 ? 5.732 16.286 44.389 1.00 32.00 120 ARG E N 1
ATOM 5404 C CA . ARG E 1 140 ? 4.287 16.452 44.315 1.00 34.36 120 ARG E CA 1
ATOM 5405 C C . ARG E 1 140 ? 3.991 17.815 43.707 1.00 30.25 120 ARG E C 1
ATOM 5406 O O . ARG E 1 140 ? 4.712 18.783 43.965 1.00 28.34 120 ARG E O 1
ATOM 5414 N N . ILE E 1 141 ? 2.939 17.887 42.885 1.00 28.57 121 ILE E N 1
ATOM 5415 C CA . ILE E 1 141 ? 2.508 19.145 42.289 1.00 26.17 121 ILE E CA 1
ATOM 5416 C C . ILE E 1 141 ? 1.006 19.300 42.487 1.00 27.73 121 ILE E C 1
ATOM 5417 O O . ILE E 1 141 ? 0.255 18.323 42.401 1.00 28.72 121 ILE E O 1
ATOM 5422 N N . TRP E 1 142 ? 0.580 20.531 42.763 1.00 23.84 122 TRP E N 1
ATOM 5423 C CA . TRP E 1 142 ? -0.818 20.942 42.728 1.00 26.76 122 TRP E CA 1
ATOM 5424 C C . TRP E 1 142 ? -0.906 22.155 41.816 1.00 26.08 122 TRP E C 1
ATOM 5425 O O . TRP E 1 142 ? -0.144 23.112 41.988 1.00 24.45 122 TRP E O 1
ATOM 5436 N N . ALA E 1 143 ? -1.833 22.131 40.862 1.00 21.85 123 ALA E N 1
ATOM 5437 C CA . ALA E 1 143 ? -1.979 23.227 39.914 1.00 21.78 123 ALA E CA 1
ATOM 5438 C C . ALA E 1 143 ? -3.395 23.776 39.976 1.00 19.71 123 ALA E C 1
ATOM 5439 O O . ALA E 1 143 ? -4.366 23.022 39.863 1.00 21.89 123 ALA E O 1
ATOM 5441 N N . GLY E 1 144 ? -3.507 25.085 40.157 1.00 20.26 124 GLY E N 1
ATOM 5442 C CA . GLY E 1 144 ? -4.806 25.731 40.159 1.00 20.25 124 GLY E CA 1
ATOM 5443 C C . GLY E 1 144 ? -4.953 26.643 38.963 1.00 23.16 124 GLY E C 1
ATOM 5444 O O . GLY E 1 144 ? -4.253 27.652 38.851 1.00 21.63 124 GLY E O 1
ATOM 5445 N N . PHE E 1 145 ? -5.844 26.279 38.051 1.00 21.35 125 PHE E N 1
ATOM 5446 C CA . PHE E 1 145 ? -6.062 27.005 36.809 1.00 18.86 125 PHE E CA 1
ATOM 5447 C C . PHE E 1 145 ? -7.347 27.818 36.875 1.00 20.33 125 PHE E C 1
ATOM 5448 O O . PHE E 1 145 ? -8.207 27.582 37.717 1.00 21.22 125 PHE E O 1
ATOM 5456 N N . ASP E 1 146 ? -7.466 28.776 35.951 1.00 17.95 126 ASP E N 1
ATOM 5457 C CA . ASP E 1 146 ? -8.681 29.554 35.736 1.00 18.91 126 ASP E CA 1
ATOM 5458 C C . ASP E 1 146 ? -9.635 28.645 34.965 1.00 21.76 126 ASP E C 1
ATOM 5459 O O . ASP E 1 146 ? -9.544 28.520 33.738 1.00 19.76 126 ASP E O 1
ATOM 5464 N N . THR E 1 147 ? -10.535 27.965 35.683 1.00 18.85 127 THR E N 1
ATOM 5465 C CA . THR E 1 147 ? -11.296 26.892 35.042 1.00 18.20 127 THR E CA 1
ATOM 5466 C C . THR E 1 147 ? -12.344 27.430 34.068 1.00 17.82 127 THR E C 1
ATOM 5467 O O . THR E 1 147 ? -12.669 26.760 33.077 1.00 21.51 127 THR E O 1
ATOM 5471 N N . ALA E 1 148 ? -12.877 28.626 34.324 1.00 16.99 128 ALA E N 1
ATOM 5472 C CA . ALA E 1 148 ? -13.795 29.237 33.372 1.00 20.80 128 ALA E CA 1
ATOM 5473 C C . ALA E 1 148 ? -13.086 29.504 32.055 1.00 22.74 128 ALA E C 1
ATOM 5474 O O . ALA E 1 148 ? -13.660 29.307 30.974 1.00 24.71 128 ALA E O 1
ATOM 5476 N N . TYR E 1 149 ? -11.821 29.925 32.129 1.00 19.28 129 TYR E N 1
ATOM 5477 C CA . TYR E 1 149 ? -11.057 30.155 30.909 1.00 21.39 129 TYR E CA 1
ATOM 5478 C C . TYR E 1 149 ? -10.813 28.853 30.162 1.00 21.50 129 TYR E C 1
ATOM 5479 O O . TYR E 1 149 ? -10.929 28.817 28.928 1.00 22.44 129 TYR E O 1
ATOM 5488 N N . MET E 1 150 ? -10.484 27.773 30.885 1.00 18.15 130 MET E N 1
ATOM 5489 C CA . MET E 1 150 ? -10.353 26.462 30.249 1.00 22.62 130 MET E CA 1
ATOM 5490 C C . MET E 1 150 ? -11.635 26.080 29.510 1.00 25.01 130 MET E C 1
ATOM 5491 O O . MET E 1 150 ? -11.590 25.572 28.383 1.00 24.92 130 MET E O 1
ATOM 5496 N N . ASP E 1 151 ? -12.790 26.308 30.141 1.00 23.43 131 ASP E N 1
ATOM 5497 C CA . ASP E 1 151 ? -14.074 26.086 29.475 1.00 26.87 131 ASP E CA 1
ATOM 5498 C C . ASP E 1 151 ? -14.191 26.908 28.191 1.00 26.27 131 ASP E C 1
ATOM 5499 O O . ASP E 1 151 ? -14.552 26.378 27.131 1.00 26.93 131 ASP E O 1
ATOM 5504 N N . GLU E 1 152 ? -13.929 28.217 28.282 1.00 24.79 132 GLU E N 1
ATOM 5505 C CA . GLU E 1 152 ? -14.013 29.087 27.113 1.00 26.69 132 GLU E CA 1
ATOM 5506 C C . GLU E 1 152 ? -13.070 28.616 26.016 1.00 26.70 132 GLU E C 1
ATOM 5507 O O . GLU E 1 152 ? -13.402 28.687 24.827 1.00 27.64 132 GLU E O 1
ATOM 5513 N N . PHE E 1 153 ? -11.897 28.110 26.399 1.00 24.33 133 PHE E N 1
ATOM 5514 C CA . PHE E 1 153 ? -10.934 27.659 25.403 1.00 25.34 133 PHE E CA 1
ATOM 5515 C C . PHE E 1 153 ? -11.407 26.385 24.716 1.00 28.13 133 PHE E C 1
ATOM 5516 O O . PHE E 1 153 ? -11.325 26.270 23.482 1.00 28.29 133 PHE E O 1
ATOM 5524 N N . GLU E 1 154 ? -11.920 25.424 25.491 1.00 26.69 134 GLU E N 1
ATOM 5525 C CA . GLU E 1 154 ? -12.459 24.203 24.900 1.00 30.73 134 GLU E CA 1
ATOM 5526 C C . GLU E 1 154 ? -13.645 24.493 23.993 1.00 31.02 134 GLU E C 1
ATOM 5527 O O . GLU E 1 154 ? -13.865 23.769 23.019 1.00 32.08 134 GLU E O 1
ATOM 5533 N N . SER E 1 155 ? -14.420 25.537 24.295 1.00 28.80 135 SER E N 1
ATOM 5534 C CA . SER E 1 155 ? -15.479 25.951 23.386 1.00 31.14 135 SER E CA 1
ATOM 5535 C C . SER E 1 155 ? -14.905 26.446 22.062 1.00 36.52 135 SER E C 1
ATOM 5536 O O . SER E 1 155 ? -15.483 26.206 20.996 1.00 32.08 135 SER E O 1
ATOM 5539 N N . ARG E 1 156 ? -13.760 27.133 22.111 1.00 31.09 136 ARG E N 1
ATOM 5540 C CA . ARG E 1 156 ? -13.089 27.544 20.882 1.00 30.05 136 ARG E CA 1
ATOM 5541 C C . ARG E 1 156 ? -12.650 26.333 20.067 1.00 31.57 136 ARG E C 1
ATOM 5542 O O . ARG E 1 156 ? -12.861 26.288 18.851 1.00 35.28 136 ARG E O 1
ATOM 5550 N N . LEU E 1 157 ? -12.069 25.328 20.726 1.00 31.35 137 LEU E N 1
ATOM 5551 C CA . LEU E 1 157 ? -11.699 24.098 20.028 1.00 33.82 137 LEU E CA 1
ATOM 5552 C C . LEU E 1 157 ? -12.912 23.441 19.383 1.00 39.78 137 LEU E C 1
ATOM 5553 O O . LEU E 1 157 ? -12.851 23.007 18.226 1.00 41.47 137 LEU E O 1
ATOM 5558 N N . ASP E 1 158 ? -14.030 23.366 20.115 1.00 37.11 138 ASP E N 1
ATOM 5559 C CA . ASP E 1 158 ? -15.267 22.821 19.566 1.00 39.15 138 ASP E CA 1
ATOM 5560 C C . ASP E 1 158 ? -15.768 23.589 18.352 1.00 39.04 138 ASP E C 1
ATOM 5561 O O . ASP E 1 158 ? -16.622 23.072 17.627 1.00 39.80 138 ASP E O 1
ATOM 5566 N N . GLY E 1 159 ? -15.260 24.791 18.104 1.00 38.26 139 GLY E N 1
ATOM 5567 C CA . GLY E 1 159 ? -15.663 25.581 16.962 1.00 39.22 139 GLY E CA 1
ATOM 5568 C C . GLY E 1 159 ? -14.873 25.334 15.697 1.00 46.17 139 GLY E C 1
ATOM 5569 O O . GLY E 1 159 ? -14.985 26.115 14.746 1.00 46.87 139 GLY E O 1
ATOM 5570 N N . ILE E 1 160 ? -14.068 24.279 15.651 1.00 44.65 140 ILE E N 1
ATOM 5571 C CA . ILE E 1 160 ? -13.325 23.948 14.441 1.00 45.92 140 ILE E CA 1
ATOM 5572 C C . ILE E 1 160 ? -14.260 23.237 13.469 1.00 45.21 140 ILE E C 1
ATOM 5573 O O . ILE E 1 160 ? -14.920 22.253 13.830 1.00 40.94 140 ILE E O 1
ATOM 5578 N N . THR E 1 161 ? -14.332 23.741 12.239 1.00 43.40 141 THR E N 1
ATOM 5579 C CA . THR E 1 161 ? -15.116 23.105 11.187 1.00 46.67 141 THR E CA 1
ATOM 5580 C C . THR E 1 161 ? -14.336 23.120 9.882 1.00 47.43 141 THR E C 1
ATOM 5581 O O . THR E 1 161 ? -13.361 23.860 9.720 1.00 45.75 141 THR E O 1
ATOM 5585 N N . PHE E 1 162 ? -14.797 22.295 8.944 1.00 48.18 142 PHE E N 1
ATOM 5586 C CA . PHE E 1 162 ? -14.234 22.246 7.599 1.00 47.80 142 PHE E CA 1
ATOM 5587 C C . PHE E 1 162 ? -15.294 22.578 6.554 1.00 47.12 142 PHE E C 1
ATOM 5588 O O . PHE E 1 162 ? -16.241 23.315 6.836 1.00 51.27 142 PHE E O 1
ATOM 5596 N N . PRO F 1 23 ? 6.516 35.549 64.875 1.00 42.29 3 PRO F N 1
ATOM 5597 C CA . PRO F 1 23 ? 5.482 34.512 64.977 1.00 30.52 3 PRO F CA 1
ATOM 5598 C C . PRO F 1 23 ? 5.974 33.150 64.485 1.00 32.30 3 PRO F C 1
ATOM 5599 O O . PRO F 1 23 ? 6.636 33.103 63.450 1.00 36.65 3 PRO F O 1
ATOM 5603 N N . THR F 1 24 ? 5.680 32.070 65.209 1.00 30.44 4 THR F N 1
ATOM 5604 C CA . THR F 1 24 ? 5.973 30.748 64.676 1.00 32.80 4 THR F CA 1
ATOM 5605 C C . THR F 1 24 ? 4.877 30.318 63.702 1.00 31.90 4 THR F C 1
ATOM 5606 O O . THR F 1 24 ? 3.836 30.966 63.570 1.00 30.00 4 THR F O 1
ATOM 5610 N N . ARG F 1 25 ? 5.105 29.187 63.033 1.00 28.58 5 ARG F N 1
ATOM 5611 C CA . ARG F 1 25 ? 4.097 28.715 62.099 1.00 32.09 5 ARG F CA 1
ATOM 5612 C C . ARG F 1 25 ? 2.814 28.326 62.828 1.00 31.41 5 ARG F C 1
ATOM 5613 O O . ARG F 1 25 ? 1.725 28.412 62.249 1.00 28.13 5 ARG F O 1
ATOM 5621 N N . GLU F 1 26 ? 2.897 27.960 64.111 1.00 26.00 6 GLU F N 1
ATOM 5622 C CA . GLU F 1 26 ? 1.657 27.691 64.841 1.00 28.27 6 GLU F CA 1
ATOM 5623 C C . GLU F 1 26 ? 0.889 28.981 65.108 1.00 29.23 6 GLU F C 1
ATOM 5624 O O . GLU F 1 26 ? -0.349 28.998 65.033 1.00 27.85 6 GLU F O 1
ATOM 5630 N N . ASP F 1 27 ? 1.606 30.072 65.401 1.00 29.18 7 ASP F N 1
ATOM 5631 C CA . ASP F 1 27 ? 0.958 31.367 65.596 1.00 26.74 7 ASP F CA 1
ATOM 5632 C C . ASP F 1 27 ? 0.278 31.860 64.323 1.00 30.38 7 ASP F C 1
ATOM 5633 O O . ASP F 1 27 ? -0.828 32.417 64.376 1.00 26.46 7 ASP F O 1
ATOM 5638 N N . LEU F 1 28 ? 0.962 31.738 63.183 1.00 26.43 8 LEU F N 1
ATOM 5639 C CA . LEU F 1 28 ? 0.388 32.204 61.922 1.00 30.62 8 LEU F CA 1
ATOM 5640 C C . LEU F 1 28 ? -0.856 31.410 61.559 1.00 24.60 8 LEU F C 1
ATOM 5641 O O . LEU F 1 28 ? -1.876 31.986 61.164 1.00 27.98 8 LEU F O 1
ATOM 5646 N N . VAL F 1 29 ? -0.795 30.086 61.696 1.00 22.64 9 VAL F N 1
ATOM 5647 C CA . VAL F 1 29 ? -1.963 29.256 61.426 1.00 24.14 9 VAL F CA 1
ATOM 5648 C C . VAL F 1 29 ? -3.121 29.640 62.339 1.00 26.61 9 VAL F C 1
ATOM 5649 O O . VAL F 1 29 ? -4.272 29.718 61.895 1.00 24.29 9 VAL F O 1
ATOM 5653 N N . ALA F 1 30 ? -2.840 29.898 63.625 1.00 24.56 10 ALA F N 1
ATOM 5654 C CA . ALA F 1 30 ? -3.917 30.223 64.562 1.00 25.39 10 ALA F CA 1
ATOM 5655 C C . ALA F 1 30 ? -4.679 31.469 64.120 1.00 24.33 10 ALA F C 1
ATOM 5656 O O . ALA F 1 30 ? -5.916 31.492 64.141 1.00 26.85 10 ALA F O 1
ATOM 5658 N N . THR F 1 31 ? -3.959 32.510 63.703 1.00 23.39 11 THR F N 1
ATOM 5659 C CA . THR F 1 31 ? -4.617 33.711 63.204 1.00 26.74 11 THR F CA 1
ATOM 5660 C C . THR F 1 31 ? -5.423 33.409 61.943 1.00 29.29 11 THR F C 1
ATOM 5661 O O . THR F 1 31 ? -6.582 33.829 61.810 1.00 29.85 11 THR F O 1
ATOM 5665 N N . ALA F 1 32 ? -4.826 32.671 61.007 1.00 26.96 12 ALA F N 1
ATOM 5666 C CA . ALA F 1 32 ? -5.559 32.317 59.796 1.00 26.88 12 ALA F CA 1
ATOM 5667 C C . ALA F 1 32 ? -6.833 31.552 60.134 1.00 28.35 12 ALA F C 1
ATOM 5668 O O . ALA F 1 32 ? -7.889 31.801 59.538 1.00 23.87 12 ALA F O 1
ATOM 5670 N N . LYS F 1 33 ? -6.771 30.644 61.115 1.00 25.75 13 LYS F N 1
ATOM 5671 C CA . LYS F 1 33 ? -7.980 29.913 61.483 1.00 25.80 13 LYS F CA 1
ATOM 5672 C C . LYS F 1 33 ? -8.973 30.812 62.211 1.00 26.60 13 LYS F C 1
ATOM 5673 O O . LYS F 1 33 ? -10.186 30.577 62.138 1.00 29.28 13 LYS F O 1
ATOM 5679 N N . LEU F 1 34 ? -8.487 31.845 62.899 1.00 28.86 14 LEU F N 1
ATOM 5680 C CA . LEU F 1 34 ? -9.396 32.816 63.490 1.00 30.08 14 LEU F CA 1
ATOM 5681 C C . LEU F 1 34 ? -10.101 33.626 62.408 1.00 28.21 14 LEU F C 1
ATOM 5682 O O . LEU F 1 34 ? -11.311 33.861 62.497 1.00 26.35 14 LEU F O 1
ATOM 5687 N N . PHE F 1 35 ? -9.368 34.045 61.372 1.00 27.50 15 PHE F N 1
ATOM 5688 C CA . PHE F 1 35 ? -10.012 34.663 60.216 1.00 27.43 15 PHE F CA 1
ATOM 5689 C C . PHE F 1 35 ? -11.111 33.765 59.669 1.00 25.48 15 PHE F C 1
ATOM 5690 O O . PHE F 1 35 ? -12.230 34.223 59.402 1.00 27.89 15 PHE F O 1
ATOM 5698 N N . ILE F 1 36 ? -10.801 32.479 59.487 1.00 22.59 16 ILE F N 1
ATOM 5699 C CA . ILE F 1 36 ? -11.781 31.544 58.946 1.00 24.46 16 ILE F CA 1
ATOM 5700 C C . ILE F 1 36 ? -13.006 31.471 59.851 1.00 25.52 16 ILE F C 1
ATOM 5701 O O . ILE F 1 36 ? -14.150 31.485 59.377 1.00 24.98 16 ILE F O 1
ATOM 5706 N N . ALA F 1 37 ? -12.793 31.425 61.168 1.00 27.20 17 ALA F N 1
ATOM 5707 C CA . ALA F 1 37 ? -13.924 31.358 62.090 1.00 26.32 17 ALA F CA 1
ATOM 5708 C C . ALA F 1 37 ? -14.798 32.602 61.974 1.00 26.80 17 ALA F C 1
ATOM 5709 O O . ALA F 1 37 ? -16.021 32.500 61.839 1.00 30.12 17 ALA F O 1
ATOM 5711 N N . LYS F 1 38 ? -14.186 33.789 62.004 1.00 27.40 18 LYS F N 1
ATOM 5712 C CA . LYS F 1 38 ? -14.960 35.012 61.808 1.00 28.79 18 LYS F CA 1
ATOM 5713 C C . LYS F 1 38 ? -15.582 35.055 60.418 1.00 30.66 18 LYS F C 1
ATOM 5714 O O . LYS F 1 38 ? -16.746 35.446 60.254 1.00 32.33 18 LYS F O 1
ATOM 5720 N N . TYR F 1 39 ? -14.819 34.654 59.406 1.00 28.22 19 TYR F N 1
ATOM 5721 C CA . TYR F 1 39 ? -15.339 34.606 58.043 1.00 27.45 19 TYR F CA 1
ATOM 5722 C C . TYR F 1 39 ? -16.618 33.784 57.969 1.00 27.86 19 TYR F C 1
ATOM 5723 O O . TYR F 1 39 ? -17.575 34.166 57.281 1.00 27.87 19 TYR F O 1
ATOM 5732 N N . ASN F 1 40 ? -16.658 32.657 58.684 1.00 21.95 20 ASN F N 1
ATOM 5733 C CA . ASN F 1 40 ? -17.821 31.778 58.661 1.00 24.68 20 ASN F CA 1
ATOM 5734 C C . ASN F 1 40 ? -19.039 32.387 59.352 1.00 30.58 20 ASN F C 1
ATOM 5735 O O . ASN F 1 40 ? -20.161 31.936 59.099 1.00 29.08 20 ASN F O 1
ATOM 5740 N N . GLU F 1 41 ? -18.857 33.392 60.217 1.00 28.86 21 GLU F N 1
ATOM 5741 C CA . GLU F 1 41 ? -20.026 34.107 60.717 1.00 30.71 21 GLU F CA 1
ATOM 5742 C C . GLU F 1 41 ? -20.719 34.885 59.605 1.00 33.06 21 GLU F C 1
ATOM 5743 O O . GLU F 1 41 ? -21.925 35.139 59.698 1.00 31.80 21 GLU F O 1
ATOM 5749 N N . PHE F 1 42 ? -19.981 35.264 58.563 1.00 31.54 22 PHE F N 1
ATOM 5750 C CA . PHE F 1 42 ? -20.566 35.716 57.303 1.00 33.70 22 PHE F CA 1
ATOM 5751 C C . PHE F 1 42 ? -21.434 36.961 57.490 1.00 31.60 22 PHE F C 1
ATOM 5752 O O . PHE F 1 42 ? -22.598 36.999 57.093 1.00 31.28 22 PHE F O 1
ATOM 5760 N N . THR F 1 43 ? -20.857 37.985 58.111 1.00 29.14 23 THR F N 1
ATOM 5761 C CA . THR F 1 43 ? -21.441 39.313 58.164 1.00 29.12 23 THR F CA 1
ATOM 5762 C C . THR F 1 43 ? -20.397 40.305 57.683 1.00 30.72 23 THR F C 1
ATOM 5763 O O . THR F 1 43 ? -19.196 40.042 57.790 1.00 31.45 23 THR F O 1
ATOM 5767 N N . PRO F 1 44 ? -20.816 41.443 57.131 1.00 31.69 24 PRO F N 1
ATOM 5768 C CA . PRO F 1 44 ? -19.825 42.441 56.693 1.00 33.58 24 PRO F CA 1
ATOM 5769 C C . PRO F 1 44 ? -18.816 42.828 57.769 1.00 33.49 24 PRO F C 1
ATOM 5770 O O . PRO F 1 44 ? -17.672 43.158 57.431 1.00 35.95 24 PRO F O 1
ATOM 5774 N N . GLU F 1 45 ? -19.186 42.787 59.051 1.00 36.04 25 GLU F N 1
ATOM 5775 C CA . GLU F 1 45 ? -18.208 43.101 60.094 1.00 34.60 25 GLU F CA 1
ATOM 5776 C C . GLU F 1 45 ? -17.295 41.922 60.395 1.00 32.87 25 GLU F C 1
ATOM 5777 O O . GLU F 1 45 ? -16.096 42.111 60.621 1.00 36.03 25 GLU F O 1
ATOM 5783 N N . SER F 1 46 ? -17.840 40.706 60.426 1.00 31.62 26 SER F N 1
ATOM 5784 C CA . SER F 1 46 ? -17.013 39.561 60.795 1.00 31.95 26 SER F CA 1
ATOM 5785 C C . SER F 1 46 ? -15.939 39.289 59.748 1.00 34.65 26 SER F C 1
ATOM 5786 O O . SER F 1 46 ? -14.807 38.940 60.097 1.00 28.24 26 SER F O 1
ATOM 5789 N N . ILE F 1 47 ? -16.253 39.471 58.461 1.00 31.44 27 ILE F N 1
ATOM 5790 C CA . ILE F 1 47 ? -15.277 39.112 57.440 1.00 27.25 27 ILE F CA 1
ATOM 5791 C C . ILE F 1 47 ? -14.085 40.056 57.398 1.00 33.65 27 ILE F C 1
ATOM 5792 O O . ILE F 1 47 ? -13.074 39.731 56.771 1.00 29.63 27 ILE F O 1
ATOM 5797 N N . ILE F 1 48 ? -14.153 41.210 58.056 1.00 35.29 28 ILE F N 1
ATOM 5798 C CA . ILE F 1 48 ? -12.995 42.090 58.127 1.00 36.20 28 ILE F CA 1
ATOM 5799 C C . ILE F 1 48 ? -12.442 42.223 59.535 1.00 37.50 28 ILE F C 1
ATOM 5800 O O . ILE F 1 48 ? -11.462 42.955 59.729 1.00 41.38 28 ILE F O 1
ATOM 5805 N N . SER F 1 49 ? -13.021 41.540 60.523 1.00 36.03 29 SER F N 1
ATOM 5806 C CA . SER F 1 49 ? -12.609 41.779 61.904 1.00 41.39 29 SER F CA 1
ATOM 5807 C C . SER F 1 49 ? -11.215 41.242 62.225 1.00 41.48 29 SER F C 1
ATOM 5808 O O . SER F 1 49 ? -10.674 41.585 63.282 1.00 41.16 29 SER F O 1
ATOM 5811 N N . VAL F 1 50 ? -10.615 40.428 61.356 1.00 35.94 30 VAL F N 1
ATOM 5812 C CA . VAL F 1 50 ? -9.262 39.927 61.599 1.00 38.13 30 VAL F CA 1
ATOM 5813 C C . VAL F 1 50 ? -8.313 40.515 60.556 1.00 37.09 30 VAL F C 1
ATOM 5814 O O . VAL F 1 50 ? -7.271 39.930 60.235 1.00 35.74 30 VAL F O 1
ATOM 5818 N N . ARG F 1 51 ? -8.653 41.694 60.040 1.00 37.46 31 ARG F N 1
ATOM 5819 C CA . ARG F 1 51 ? -7.913 42.322 58.954 1.00 35.06 31 ARG F CA 1
ATOM 5820 C C . ARG F 1 51 ? -7.376 43.683 59.376 1.00 34.65 31 ARG F C 1
ATOM 5821 O O . ARG F 1 51 ? -8.073 44.458 60.034 1.00 39.91 31 ARG F O 1
ATOM 5829 N N . THR F 1 52 ? -6.138 43.969 58.979 1.00 39.60 32 THR F N 1
ATOM 5830 C CA . THR F 1 52 ? -5.533 45.260 59.263 1.00 41.12 32 THR F CA 1
ATOM 5831 C C . THR F 1 52 ? -6.265 46.367 58.502 1.00 45.47 32 THR F C 1
ATOM 5832 O O . THR F 1 52 ? -6.762 46.144 57.394 1.00 45.10 32 THR F O 1
ATOM 5836 N N . PRO F 1 53 ? -6.337 47.577 59.070 1.00 48.78 33 PRO F N 1
ATOM 5837 C CA . PRO F 1 53 ? -7.186 48.623 58.466 1.00 47.53 33 PRO F CA 1
ATOM 5838 C C . PRO F 1 53 ? -6.872 48.933 57.011 1.00 45.83 33 PRO F C 1
ATOM 5839 O O . PRO F 1 53 ? -7.779 49.319 56.266 1.00 49.04 33 PRO F O 1
ATOM 5843 N N . ASN F 1 54 ? -5.624 48.779 56.574 1.00 43.98 34 ASN F N 1
ATOM 5844 C CA . ASN F 1 54 ? -5.267 49.021 55.184 1.00 48.26 34 ASN F CA 1
ATOM 5845 C C . ASN F 1 54 ? -5.095 47.727 54.395 1.00 45.98 34 ASN F C 1
ATOM 5846 O O . ASN F 1 54 ? -4.519 47.744 53.299 1.00 45.52 34 ASN F O 1
ATOM 5851 N N . SER F 1 55 ? -5.593 46.612 54.924 1.00 43.60 35 SER F N 1
ATOM 5852 C CA . SER F 1 55 ? -5.451 45.336 54.243 1.00 42.01 35 SER F CA 1
ATOM 5853 C C . SER F 1 55 ? -6.225 45.339 52.935 1.00 38.95 35 SER F C 1
ATOM 5854 O O . SER F 1 55 ? -7.231 46.036 52.778 1.00 41.44 35 SER F O 1
ATOM 5857 N N . VAL F 1 56 ? -5.753 44.541 51.992 1.00 40.08 36 VAL F N 1
ATOM 5858 C CA . VAL F 1 56 ? -6.431 44.411 50.715 1.00 39.37 36 VAL F CA 1
ATOM 5859 C C . VAL F 1 56 ? -6.609 42.933 50.405 1.00 37.57 36 VAL F C 1
ATOM 5860 O O . VAL F 1 56 ? -5.834 42.082 50.853 1.00 32.03 36 VAL F O 1
ATOM 5864 N N . SER F 1 57 ? -7.658 42.629 49.651 1.00 34.40 37 SER F N 1
ATOM 5865 C CA . SER F 1 57 ? -8.026 41.257 49.333 1.00 33.73 37 SER F CA 1
ATOM 5866 C C . SER F 1 57 ? -8.083 41.105 47.822 1.00 32.54 37 SER F C 1
ATOM 5867 O O . SER F 1 57 ? -8.811 41.843 47.152 1.00 32.66 37 SER F O 1
ATOM 5870 N N . HIS F 1 58 ? -7.329 40.149 47.292 1.00 29.23 38 HIS F N 1
ATOM 5871 C CA . HIS F 1 58 ? -7.233 39.921 45.857 1.00 28.91 38 HIS F CA 1
ATOM 5872 C C . HIS F 1 58 ? -7.981 38.650 45.478 1.00 26.76 38 HIS F C 1
ATOM 5873 O O . HIS F 1 58 ? -7.816 37.609 46.121 1.00 21.91 38 HIS F O 1
ATOM 5880 N N . ARG F 1 59 ? -8.781 38.722 44.422 1.00 27.50 39 ARG F N 1
ATOM 5881 C CA . ARG F 1 59 ? -9.358 37.529 43.819 1.00 25.26 39 ARG F CA 1
ATOM 5882 C C . ARG F 1 59 ? -8.489 37.125 42.637 1.00 25.12 39 ARG F C 1
ATOM 5883 O O . ARG F 1 59 ? -8.300 37.917 41.705 1.00 28.51 39 ARG F O 1
ATOM 5891 N N . LEU F 1 60 ? -7.957 35.903 42.681 1.00 21.29 40 LEU F N 1
ATOM 5892 C CA . LEU F 1 60 ? -7.061 35.414 41.642 1.00 19.17 40 LEU F CA 1
ATOM 5893 C C . LEU F 1 60 ? -7.828 35.110 40.346 1.00 21.36 40 LEU F C 1
ATOM 5894 O O . LEU F 1 60 ? -9.059 35.027 40.326 1.00 19.52 40 LEU F O 1
ATOM 5899 N N . PHE F 1 61 ? -7.057 34.947 39.263 1.00 21.88 41 PHE F N 1
ATOM 5900 C CA . PHE F 1 61 ? -7.438 34.502 37.915 1.00 23.97 41 PHE F CA 1
ATOM 5901 C C . PHE F 1 61 ? -8.065 35.628 37.101 1.00 21.62 41 PHE F C 1
ATOM 5902 O O . PHE F 1 61 ? -8.898 36.390 37.606 1.00 22.74 41 PHE F O 1
ATOM 5910 N N . PRO F 1 62 ? -7.683 35.753 35.825 1.00 24.37 42 PRO F N 1
ATOM 5911 C CA . PRO F 1 62 ? -8.182 36.877 35.012 1.00 27.46 42 PRO F CA 1
ATOM 5912 C C . PRO F 1 62 ? -9.698 36.947 34.890 1.00 23.19 42 PRO F C 1
ATOM 5913 O O . PRO F 1 62 ? -10.247 38.054 34.856 1.00 26.18 42 PRO F O 1
ATOM 5917 N N . THR F 1 63 ? -10.409 35.819 34.840 1.00 22.45 43 THR F N 1
ATOM 5918 C CA . THR F 1 63 ? -11.848 35.936 34.608 1.00 25.50 43 THR F CA 1
ATOM 5919 C C . THR F 1 63 ? -12.580 36.513 35.812 1.00 29.21 43 THR F C 1
ATOM 5920 O O . THR F 1 63 ? -13.704 36.986 35.664 1.00 24.58 43 THR F O 1
ATOM 5924 N N . ARG F 1 64 ? -11.962 36.505 36.995 1.00 26.72 44 ARG F N 1
ATOM 5925 C CA . ARG F 1 64 ? -12.595 37.028 38.200 1.00 27.19 44 ARG F CA 1
ATOM 5926 C C . ARG F 1 64 ? -11.665 37.968 38.956 1.00 29.46 44 ARG F C 1
ATOM 5927 O O . ARG F 1 64 ? -11.860 38.200 40.155 1.00 30.95 44 ARG F O 1
ATOM 5935 N N . ASN F 1 65 ? -10.664 38.511 38.271 1.00 30.46 45 ASN F N 1
ATOM 5936 C CA . ASN F 1 65 ? -9.689 39.386 38.904 1.00 31.36 45 ASN F CA 1
ATOM 5937 C C . ASN F 1 65 ? -10.384 40.563 39.585 1.00 33.39 45 ASN F C 1
ATOM 5938 O O . ASN F 1 65 ? -11.297 41.177 39.021 1.00 32.98 45 ASN F O 1
ATOM 5943 N N . ALA F 1 66 ? -9.961 40.858 40.815 1.00 32.47 46 ALA F N 1
ATOM 5944 C CA . ALA F 1 66 ? -10.568 41.889 41.648 1.00 33.21 46 ALA F CA 1
ATOM 5945 C C . ALA F 1 66 ? -9.653 42.169 42.832 1.00 33.89 46 ALA F C 1
ATOM 5946 O O . ALA F 1 66 ? -8.904 41.293 43.277 1.00 29.05 46 ALA F O 1
ATOM 5948 N N . THR F 1 67 ? -9.735 43.394 43.343 1.00 33.90 47 THR F N 1
ATOM 5949 C CA . THR F 1 67 ? -8.945 43.820 44.493 1.00 34.32 47 THR F CA 1
ATOM 5950 C C . THR F 1 67 ? -9.811 44.713 45.364 1.00 37.49 47 THR F C 1
ATOM 5951 O O . THR F 1 67 ? -10.304 45.744 44.896 1.00 35.25 47 THR F O 1
ATOM 5955 N N . ARG F 1 68 ? -9.999 44.324 46.627 1.00 34.48 48 ARG F N 1
ATOM 5956 C CA . ARG F 1 68 ? -10.938 45.004 47.511 1.00 35.00 48 ARG F CA 1
ATOM 5957 C C . ARG F 1 68 ? -10.253 45.411 48.808 1.00 39.43 48 ARG F C 1
ATOM 5958 O O . ARG F 1 68 ? -9.573 44.597 49.443 1.00 35.57 48 ARG F O 1
ATOM 5966 N N . ASN F 1 69 ? -10.432 46.672 49.192 1.00 38.49 49 ASN F N 1
ATOM 5967 C CA . ASN F 1 69 ? -9.994 47.139 50.496 1.00 39.77 49 ASN F CA 1
ATOM 5968 C C . ASN F 1 69 ? -11.059 46.752 51.517 1.00 37.87 49 ASN F C 1
ATOM 5969 O O . ASN F 1 69 ? -12.039 46.075 51.198 1.00 37.66 49 ASN F O 1
ATOM 5974 N N . ILE F 1 70 ? -10.892 47.214 52.755 1.00 36.38 50 ILE F N 1
ATOM 5975 C CA . ILE F 1 70 ? -11.804 46.826 53.828 1.00 36.89 50 ILE F CA 1
ATOM 5976 C C . ILE F 1 70 ? -13.241 47.191 53.477 1.00 33.70 50 ILE F C 1
ATOM 5977 O O . ILE F 1 70 ? -14.139 46.343 53.507 1.00 34.92 50 ILE F O 1
ATOM 5982 N N . GLY F 1 71 ? -13.481 48.459 53.144 1.00 36.11 51 GLY F N 1
ATOM 5983 C CA . GLY F 1 71 ? -14.842 48.889 52.856 1.00 35.62 51 GLY F CA 1
ATOM 5984 C C . GLY F 1 71 ? -15.466 48.139 51.693 1.00 39.22 51 GLY F C 1
ATOM 5985 O O . GLY F 1 71 ? -16.633 47.745 51.750 1.00 39.00 51 GLY F O 1
ATOM 5986 N N . GLU F 1 72 ? -14.697 47.928 50.621 1.00 37.56 52 GLU F N 1
ATOM 5987 C CA . GLU F 1 72 ? -15.229 47.213 49.465 1.00 39.95 52 GLU F CA 1
ATOM 5988 C C . GLU F 1 72 ? -15.568 45.767 49.802 1.00 36.62 52 GLU F C 1
ATOM 5989 O O . GLU F 1 72 ? -16.506 45.202 49.224 1.00 31.72 52 GLU F O 1
ATOM 5995 N N . SER F 1 73 ? -14.827 45.153 50.732 1.00 34.57 53 SER F N 1
ATOM 5996 C CA . SER F 1 73 ? -15.139 43.782 51.123 1.00 33.74 53 SER F CA 1
ATOM 5997 C C . SER F 1 73 ? -16.465 43.711 51.870 1.00 31.89 53 SER F C 1
ATOM 5998 O O . SER F 1 73 ? -17.273 42.807 51.624 1.00 30.78 53 SER F O 1
ATOM 6001 N N . MET F 1 74 ? -16.708 44.650 52.791 1.00 32.37 54 MET F N 1
ATOM 6002 C CA . MET F 1 74 ? -18.002 44.693 53.470 1.00 35.85 54 MET F CA 1
ATOM 6003 C C . MET F 1 74 ? -19.140 44.823 52.464 1.00 31.40 54 MET F C 1
ATOM 6004 O O . MET F 1 74 ? -20.144 44.105 52.545 1.00 30.53 54 MET F O 1
ATOM 6009 N N . GLU F 1 75 ? -18.989 45.724 51.492 1.00 36.72 55 GLU F N 1
ATOM 6010 C CA . GLU F 1 75 ? -20.037 45.923 50.495 1.00 36.87 55 GLU F CA 1
ATOM 6011 C C . GLU F 1 75 ? -20.254 44.668 49.656 1.00 33.68 55 GLU F C 1
ATOM 6012 O O . GLU F 1 75 ? -21.398 44.274 49.397 1.00 32.74 55 GLU F O 1
ATOM 6018 N N . ALA F 1 76 ? -19.168 44.025 49.223 1.00 33.31 56 ALA F N 1
ATOM 6019 C CA . ALA F 1 76 ? -19.307 42.784 48.463 1.00 33.05 56 ALA F CA 1
ATOM 6020 C C . ALA F 1 76 ? -19.923 41.679 49.316 1.00 30.43 56 ALA F C 1
ATOM 6021 O O . ALA F 1 76 ? -20.706 40.863 48.815 1.00 29.00 56 ALA F O 1
ATOM 6023 N N . CYS F 1 77 ? -19.588 41.635 50.609 1.00 29.49 57 CYS F N 1
ATOM 6024 C CA . CYS F 1 77 ? -20.214 40.652 51.486 1.00 27.45 57 CYS F CA 1
ATOM 6025 C C . CYS F 1 77 ? -21.715 40.889 51.593 1.00 26.88 57 CYS F C 1
ATOM 6026 O O . CYS F 1 77 ? -22.507 39.947 51.520 1.00 27.89 57 CYS F O 1
ATOM 6029 N N . ALA F 1 78 ? -22.124 42.144 51.791 1.00 30.14 58 ALA F N 1
ATOM 6030 C CA . ALA F 1 78 ? -23.549 42.417 51.952 1.00 31.50 58 ALA F CA 1
ATOM 6031 C C . ALA F 1 78 ? -24.305 42.131 50.662 1.00 31.48 58 ALA F C 1
ATOM 6032 O O . ALA F 1 78 ? -25.436 41.639 50.696 1.00 29.03 58 ALA F O 1
ATOM 6034 N N . ASN F 1 79 ? -23.680 42.409 49.511 1.00 32.00 59 ASN F N 1
ATOM 6035 C CA . ASN F 1 79 ? -24.293 42.044 48.236 1.00 33.42 59 ASN F CA 1
ATOM 6036 C C . ASN F 1 79 ? -24.398 40.533 48.093 1.00 32.90 59 ASN F C 1
ATOM 6037 O O . ASN F 1 79 ? -25.424 40.019 47.637 1.00 27.50 59 ASN F O 1
ATOM 6042 N N . ALA F 1 80 ? -23.354 39.800 48.505 1.00 28.92 60 ALA F N 1
ATOM 6043 C CA . ALA F 1 80 ? -23.396 38.345 48.407 1.00 27.20 60 ALA F CA 1
ATOM 6044 C C . ALA F 1 80 ? -24.463 37.752 49.317 1.00 26.22 60 ALA F C 1
ATOM 6045 O O . ALA F 1 80 ? -25.062 36.721 48.986 1.00 26.96 60 ALA F O 1
ATOM 6047 N N . LYS F 1 81 ? -24.717 38.383 50.469 1.00 28.83 61 LYS F N 1
ATOM 6048 C CA . LYS F 1 81 ? -25.724 37.860 51.385 1.00 29.76 61 LYS F CA 1
ATOM 6049 C C . LYS F 1 81 ? -27.138 37.984 50.834 1.00 30.40 61 LYS F C 1
ATOM 6050 O O . LYS F 1 81 ? -28.053 37.348 51.367 1.00 30.43 61 LYS F O 1
ATOM 6056 N N . GLU F 1 82 ? -27.339 38.768 49.775 1.00 28.99 62 GLU F N 1
ATOM 6057 C CA . GLU F 1 82 ? -28.635 38.762 49.110 1.00 31.08 62 GLU F CA 1
ATOM 6058 C C . GLU F 1 82 ? -28.904 37.443 48.397 1.00 30.45 62 GLU F C 1
ATOM 6059 O O . GLU F 1 82 ? -30.068 37.097 48.182 1.00 31.94 62 GLU F O 1
ATOM 6065 N N . VAL F 1 83 ? -27.863 36.698 48.036 1.00 27.26 63 VAL F N 1
ATOM 6066 C CA . VAL F 1 83 ? -28.013 35.403 47.392 1.00 26.03 63 VAL F CA 1
ATOM 6067 C C . VAL F 1 83 ? -27.671 34.258 48.338 1.00 26.99 63 VAL F C 1
ATOM 6068 O O . VAL F 1 83 ? -28.369 33.242 48.363 1.00 24.78 63 VAL F O 1
ATOM 6072 N N . PHE F 1 84 ? -26.607 34.406 49.126 1.00 27.75 64 PHE F N 1
ATOM 6073 C CA . PHE F 1 84 ? -26.193 33.374 50.071 1.00 26.94 64 PHE F CA 1
ATOM 6074 C C . PHE F 1 84 ? -26.903 33.581 51.407 1.00 27.55 64 PHE F C 1
ATOM 6075 O O . PHE F 1 84 ? -26.731 34.621 52.051 1.00 31.73 64 PHE F O 1
ATOM 6083 N N . LYS F 1 85 ? -27.691 32.593 51.826 1.00 24.76 65 LYS F N 1
ATOM 6084 C CA . LYS F 1 85 ? -28.263 32.650 53.168 1.00 33.31 65 LYS F CA 1
ATOM 6085 C C . LYS F 1 85 ? -27.257 32.206 54.220 1.00 32.98 65 LYS F C 1
ATOM 6086 O O . LYS F 1 85 ? -27.272 32.718 55.344 1.00 32.78 65 LYS F O 1
ATOM 6092 N N . SER F 1 86 ? -26.383 31.267 53.869 1.00 28.74 66 SER F N 1
ATOM 6093 C CA . SER F 1 86 ? -25.304 30.821 54.738 1.00 33.16 66 SER F CA 1
ATOM 6094 C C . SER F 1 86 ? -24.079 30.543 53.885 1.00 30.01 66 SER F C 1
ATOM 6095 O O . SER F 1 86 ? -24.191 30.244 52.694 1.00 29.12 66 SER F O 1
ATOM 6098 N N . LEU F 1 87 ? -22.909 30.623 54.508 1.00 30.28 67 LEU F N 1
ATOM 6099 C CA . LEU F 1 87 ? -21.671 30.300 53.813 1.00 28.70 67 LEU F CA 1
ATOM 6100 C C . LEU F 1 87 ? -20.639 29.878 54.845 1.00 31.48 67 LEU F C 1
ATOM 6101 O O . LEU F 1 87 ? -20.468 30.567 55.855 1.00 29.08 67 LEU F O 1
ATOM 6106 N N . THR F 1 88 ? -19.972 28.750 54.607 1.00 27.09 68 THR F N 1
ATOM 6107 C CA . THR F 1 88 ? -18.855 28.355 55.458 1.00 31.30 68 THR F CA 1
ATOM 6108 C C . THR F 1 88 ? -17.737 27.756 54.618 1.00 29.90 68 THR F C 1
ATOM 6109 O O . THR F 1 88 ? -17.966 27.171 53.554 1.00 27.63 68 THR F O 1
ATOM 6113 N N . VAL F 1 89 ? -16.517 27.909 55.114 1.00 28.31 69 VAL F N 1
ATOM 6114 C CA . VAL F 1 89 ? -15.366 27.229 54.546 1.00 26.29 69 VAL F CA 1
ATOM 6115 C C . VAL F 1 89 ? -14.682 26.448 55.660 1.00 26.41 69 VAL F C 1
ATOM 6116 O O . VAL F 1 89 ? -14.741 26.820 56.841 1.00 24.57 69 VAL F O 1
ATOM 6120 N N . SER F 1 90 ? -14.043 25.344 55.282 1.00 23.94 70 SER F N 1
ATOM 6121 C CA . SER F 1 90 ? -13.256 24.585 56.243 1.00 24.88 70 SER F CA 1
ATOM 6122 C C . SER F 1 90 ? -11.986 24.068 55.589 1.00 24.77 70 SER F C 1
ATOM 6123 O O . SER F 1 90 ? -11.963 23.750 54.396 1.00 21.58 70 SER F O 1
ATOM 6126 N N . VAL F 1 91 ? -10.933 23.991 56.403 1.00 23.97 71 VAL F N 1
ATOM 6127 C CA . VAL F 1 91 ? -9.655 23.419 55.998 1.00 23.64 71 VAL F CA 1
ATOM 6128 C C . VAL F 1 91 ? -9.849 21.930 55.763 1.00 26.32 71 VAL F C 1
ATOM 6129 O O . VAL F 1 91 ? -10.203 21.184 56.681 1.00 25.26 71 VAL F O 1
ATOM 6133 N N . ILE F 1 92 ? -9.614 21.485 54.530 1.00 21.96 72 ILE F N 1
ATOM 6134 C CA . ILE F 1 92 ? -9.865 20.086 54.204 1.00 24.59 72 ILE F CA 1
ATOM 6135 C C . ILE F 1 92 ? -8.879 19.177 54.925 1.00 29.43 72 ILE F C 1
ATOM 6136 O O . ILE F 1 92 ? -9.260 18.138 55.478 1.00 29.73 72 ILE F O 1
ATOM 6141 N N . ASP F 1 93 ? -7.606 19.552 54.942 1.00 26.48 73 ASP F N 1
ATOM 6142 C CA . ASP F 1 93 ? -6.568 18.671 55.466 1.00 27.95 73 ASP F CA 1
ATOM 6143 C C . ASP F 1 93 ? -5.455 19.555 55.997 1.00 26.96 73 ASP F C 1
ATOM 6144 O O . ASP F 1 93 ? -4.757 20.202 55.211 1.00 26.83 73 ASP F O 1
ATOM 6149 N N . ASP F 1 94 ? -5.308 19.583 57.330 1.00 28.17 74 ASP F N 1
ATOM 6150 C CA . ASP F 1 94 ? -4.231 20.335 57.964 1.00 27.10 74 ASP F CA 1
ATOM 6151 C C . ASP F 1 94 ? -2.869 19.947 57.406 1.00 27.79 74 ASP F C 1
ATOM 6152 O O . ASP F 1 94 ? -1.945 20.770 57.414 1.00 22.02 74 ASP F O 1
ATOM 6157 N N . ASN F 1 95 ? -2.717 18.697 56.942 1.00 27.93 75 ASN F N 1
ATOM 6158 C CA . ASN F 1 95 ? -1.431 18.229 56.423 1.00 31.19 75 ASN F CA 1
ATOM 6159 C C . ASN F 1 95 ? -1.026 18.935 55.139 1.00 30.53 75 ASN F C 1
ATOM 6160 O O . ASN F 1 95 ? 0.164 18.955 54.803 1.00 32.15 75 ASN F O 1
ATOM 6165 N N . ASP F 1 96 ? -1.983 19.499 54.409 1.00 31.15 76 ASP F N 1
ATOM 6166 C CA . ASP F 1 96 ? -1.681 20.221 53.183 1.00 28.79 76 ASP F CA 1
ATOM 6167 C C . ASP F 1 96 ? -1.416 21.706 53.405 1.00 26.07 76 ASP F C 1
ATOM 6168 O O . ASP F 1 96 ? -0.948 22.377 52.479 1.00 28.02 76 ASP F O 1
ATOM 6173 N N . THR F 1 97 ? -1.700 22.233 54.594 1.00 25.46 77 THR F N 1
ATOM 6174 C CA . THR F 1 97 ? -1.493 23.652 54.856 1.00 23.89 77 THR F CA 1
ATOM 6175 C C . THR F 1 97 ? -0.029 24.024 54.655 1.00 26.91 77 THR F C 1
ATOM 6176 O O . THR F 1 97 ? 0.877 23.266 55.009 1.00 25.45 77 THR F O 1
ATOM 6180 N N . ILE F 1 98 ? 0.198 25.197 54.069 1.00 21.16 78 ILE F N 1
ATOM 6181 C CA . ILE F 1 98 ? 1.536 25.693 53.777 1.00 22.65 78 ILE F CA 1
ATOM 6182 C C . ILE F 1 98 ? 1.778 26.911 54.648 1.00 21.93 78 ILE F C 1
ATOM 6183 O O . ILE F 1 98 ? 0.925 27.799 54.723 1.00 20.77 78 ILE F O 1
ATOM 6188 N N . VAL F 1 99 ? 2.937 26.963 55.307 1.00 22.28 79 VAL F N 1
ATOM 6189 C CA . VAL F 1 99 ? 3.284 28.119 56.120 1.00 21.46 79 VAL F CA 1
ATOM 6190 C C . VAL F 1 99 ? 4.691 28.582 55.775 1.00 25.94 79 VAL F C 1
ATOM 6191 O O . VAL F 1 99 ? 5.634 27.783 55.773 1.00 22.29 79 VAL F O 1
ATOM 6195 N N . ASP F 1 100 ? 4.826 29.873 55.511 1.00 24.46 80 ASP F N 1
ATOM 6196 C CA . ASP F 1 100 ? 6.093 30.524 55.193 1.00 26.23 80 ASP F CA 1
ATOM 6197 C C . ASP F 1 100 ? 6.373 31.501 56.332 1.00 30.09 80 ASP F C 1
ATOM 6198 O O . ASP F 1 100 ? 5.912 32.643 56.309 1.00 26.32 80 ASP F O 1
ATOM 6203 N N . GLU F 1 101 ? 7.153 31.052 57.323 1.00 30.65 81 GLU F N 1
ATOM 6204 C CA . GLU F 1 101 ? 7.423 31.909 58.472 1.00 32.40 81 GLU F CA 1
ATOM 6205 C C . GLU F 1 101 ? 8.087 33.218 58.066 1.00 30.71 81 GLU F C 1
ATOM 6206 O O . GLU F 1 101 ? 7.865 34.245 58.712 1.00 34.14 81 GLU F O 1
ATOM 6212 N N . ARG F 1 102 ? 8.885 33.212 56.994 1.00 32.03 82 ARG F N 1
ATOM 6213 C CA . ARG F 1 102 ? 9.632 34.415 56.626 1.00 31.61 82 ARG F CA 1
ATOM 6214 C C . ARG F 1 102 ? 8.721 35.507 56.069 1.00 34.13 82 ARG F C 1
ATOM 6215 O O . ARG F 1 102 ? 8.892 36.689 56.393 1.00 31.00 82 ARG F O 1
ATOM 6223 N N . THR F 1 103 ? 7.760 35.145 55.219 1.00 32.46 83 THR F N 1
ATOM 6224 C CA . THR F 1 103 ? 6.836 36.126 54.667 1.00 28.06 83 THR F CA 1
ATOM 6225 C C . THR F 1 103 ? 5.544 36.232 55.465 1.00 29.25 83 THR F C 1
ATOM 6226 O O . THR F 1 103 ? 4.684 37.055 55.117 1.00 28.40 83 THR F O 1
ATOM 6230 N N . ARG F 1 104 ? 5.401 35.430 56.527 1.00 29.97 84 ARG F N 1
ATOM 6231 C CA . ARG F 1 104 ? 4.209 35.418 57.377 1.00 26.62 84 ARG F CA 1
ATOM 6232 C C . ARG F 1 104 ? 2.965 35.017 56.584 1.00 27.84 84 ARG F C 1
ATOM 6233 O O . ARG F 1 104 ? 1.895 35.606 56.736 1.00 26.38 84 ARG F O 1
ATOM 6241 N N . LYS F 1 105 ? 3.102 34.002 55.736 1.00 24.31 85 LYS F N 1
ATOM 6242 C CA . LYS F 1 105 ? 2.013 33.580 54.871 1.00 21.41 85 LYS F CA 1
ATOM 6243 C C . LYS F 1 105 ? 1.554 32.171 55.209 1.00 21.51 85 LYS F C 1
ATOM 6244 O O . LYS F 1 105 ? 2.366 31.297 55.528 1.00 23.67 85 LYS F O 1
ATOM 6250 N N . VAL F 1 106 ? 0.242 31.960 55.111 1.00 19.19 86 VAL F N 1
ATOM 6251 C CA . VAL F 1 106 ? -0.387 30.662 55.309 1.00 20.35 86 VAL F CA 1
ATOM 6252 C C . VAL F 1 106 ? -1.288 30.401 54.110 1.00 21.60 86 VAL F C 1
ATOM 6253 O O . VAL F 1 106 ? -1.968 31.314 53.634 1.00 20.41 86 VAL F O 1
ATOM 6257 N N . VAL F 1 107 ? -1.264 29.171 53.598 1.00 21.54 87 VAL F N 1
ATOM 6258 C CA . VAL F 1 107 ? -2.128 28.761 52.496 1.00 20.77 87 VAL F CA 1
ATOM 6259 C C . VAL F 1 107 ? -3.036 27.646 52.989 1.00 22.29 87 VAL F C 1
ATOM 6260 O O . VAL F 1 107 ? -2.553 26.633 53.514 1.00 21.42 87 VAL F O 1
ATOM 6264 N N . PHE F 1 108 ? -4.346 27.829 52.812 1.00 17.97 88 PHE F N 1
ATOM 6265 C CA . PHE F 1 108 ? -5.352 26.820 53.093 1.00 19.15 88 PHE F CA 1
ATOM 6266 C C . PHE F 1 108 ? -5.988 26.387 51.780 1.00 21.06 88 PHE F C 1
ATOM 6267 O O . PHE F 1 108 ? -6.272 27.226 50.924 1.00 19.92 88 PHE F O 1
ATOM 6275 N N . TYR F 1 109 ? -6.232 25.090 51.624 1.00 19.28 89 TYR F N 1
ATOM 6276 C CA . TYR F 1 109 ? -7.134 24.607 50.590 1.00 21.86 89 TYR F CA 1
ATOM 6277 C C . TYR F 1 109 ? -8.440 24.229 51.282 1.00 21.97 89 TYR F C 1
ATOM 6278 O O . TYR F 1 109 ? -8.454 23.366 52.167 1.00 23.75 89 TYR F O 1
ATOM 6287 N N . LEU F 1 110 ? -9.525 24.881 50.883 1.00 20.12 90 LEU F N 1
ATOM 6288 C CA . LEU F 1 110 ? -10.752 24.929 51.662 1.00 20.55 90 LEU F CA 1
ATOM 6289 C C . LEU F 1 110 ? -11.920 24.309 50.915 1.00 23.01 90 LEU F C 1
ATOM 6290 O O . LEU F 1 110 ? -12.006 24.385 49.690 1.00 19.73 90 LEU F O 1
ATOM 6295 N N . ALA F 1 111 ? -12.822 23.695 51.673 1.00 21.48 91 ALA F N 1
ATOM 6296 C CA . ALA F 1 111 ? -14.126 23.308 51.161 1.00 20.53 91 ALA F CA 1
ATOM 6297 C C . ALA F 1 111 ? -15.100 24.428 51.485 1.00 25.58 91 ALA F C 1
ATOM 6298 O O . ALA F 1 111 ? -15.120 24.918 52.619 1.00 24.44 91 ALA F O 1
ATOM 6300 N N . SER F 1 112 ? -15.885 24.858 50.492 1.00 20.56 92 SER F N 1
ATOM 6301 C CA . SER F 1 112 ? -16.885 25.894 50.706 1.00 21.97 92 SER F CA 1
ATOM 6302 C C . SER F 1 112 ? -18.268 25.314 50.473 1.00 21.67 92 SER F C 1
ATOM 6303 O O . SER F 1 112 ? -18.468 24.494 49.571 1.00 20.94 92 SER F O 1
ATOM 6306 N N . ARG F 1 113 ? -19.212 25.720 51.315 1.00 23.55 93 ARG F N 1
ATOM 6307 C CA . ARG F 1 113 ? -20.586 25.264 51.227 1.00 26.48 93 ARG F CA 1
ATOM 6308 C C . ARG F 1 113 ? -21.491 26.416 51.624 1.00 26.98 93 ARG F C 1
ATOM 6309 O O . ARG F 1 113 ? -21.134 27.250 52.463 1.00 27.66 93 ARG F O 1
ATOM 6317 N N . GLY F 1 114 ? -22.661 26.466 51.000 1.00 26.71 94 GLY F N 1
ATOM 6318 C CA . GLY F 1 114 ? -23.630 27.482 51.355 1.00 27.31 94 GLY F CA 1
ATOM 6319 C C . GLY F 1 114 ? -25.013 27.105 50.891 1.00 27.09 94 GLY F C 1
ATOM 6320 O O . GLY F 1 114 ? -25.192 26.238 50.031 1.00 29.93 94 GLY F O 1
ATOM 6321 N N . ASP F 1 115 ? -25.998 27.762 51.492 1.00 30.35 95 ASP F N 1
ATOM 6322 C CA . ASP F 1 115 ? -27.383 27.695 51.056 1.00 29.24 95 ASP F CA 1
ATOM 6323 C C . ASP F 1 115 ? -27.719 29.005 50.366 1.00 29.05 95 ASP F C 1
ATOM 6324 O O . ASP F 1 115 ? -27.488 30.080 50.929 1.00 28.37 95 ASP F O 1
ATOM 6329 N N . THR F 1 116 ? -28.243 28.919 49.145 1.00 27.69 96 THR F N 1
ATOM 6330 C CA . THR F 1 116 ? -28.518 30.107 48.350 1.00 31.61 96 THR F CA 1
ATOM 6331 C C . THR F 1 116 ? -29.955 30.075 47.844 1.00 29.95 96 THR F C 1
ATOM 6332 O O . THR F 1 116 ? -30.650 29.057 47.919 1.00 29.95 96 THR F O 1
ATOM 6336 N N . ILE F 1 117 ? -30.390 31.216 47.308 1.00 29.36 97 ILE F N 1
ATOM 6337 C CA . ILE F 1 117 ? -31.735 31.319 46.759 1.00 31.95 97 ILE F CA 1
ATOM 6338 C C . ILE F 1 117 ? -31.936 30.455 45.524 1.00 33.24 97 ILE F C 1
ATOM 6339 O O . ILE F 1 117 ? -33.080 30.252 45.113 1.00 36.14 97 ILE F O 1
ATOM 6344 N N . VAL F 1 118 ? -30.865 29.925 44.925 1.00 30.58 98 VAL F N 1
ATOM 6345 C CA . VAL F 1 118 ? -31.012 28.928 43.866 1.00 31.02 98 VAL F CA 1
ATOM 6346 C C . VAL F 1 118 ? -30.438 27.595 44.327 1.00 29.67 98 VAL F C 1
ATOM 6347 O O . VAL F 1 118 ? -29.973 26.792 43.513 1.00 37.58 98 VAL F O 1
ATOM 6351 N N . GLY F 1 119 ? -30.439 27.356 45.633 1.00 33.65 99 GLY F N 1
ATOM 6352 C CA . GLY F 1 119 ? -30.036 26.055 46.127 1.00 27.56 99 GLY F CA 1
ATOM 6353 C C . GLY F 1 119 ? -28.587 25.924 46.562 1.00 32.72 99 GLY F C 1
ATOM 6354 O O . GLY F 1 119 ? -27.983 26.880 47.055 1.00 28.19 99 GLY F O 1
ATOM 6355 N N . GLU F 1 120 ? -28.020 24.739 46.347 1.00 28.39 100 GLU F N 1
ATOM 6356 C CA . GLU F 1 120 ? -26.764 24.345 46.976 1.00 36.20 100 GLU F CA 1
ATOM 6357 C C . GLU F 1 120 ? -25.574 25.044 46.338 1.00 27.49 100 GLU F C 1
ATOM 6358 O O . GLU F 1 120 ? -25.448 25.061 45.114 1.00 28.97 100 GLU F O 1
ATOM 6364 N N . TRP F 1 121 ? -24.700 25.609 47.174 1.00 27.46 101 TRP F N 1
ATOM 6365 C CA . TRP F 1 121 ? -23.346 25.981 46.773 1.00 26.20 101 TRP F CA 1
ATOM 6366 C C . TRP F 1 121 ? -22.368 24.956 47.348 1.00 25.43 101 TRP F C 1
ATOM 6367 O O . TRP F 1 121 ? -22.391 24.674 48.553 1.00 25.50 101 TRP F O 1
ATOM 6378 N N . LYS F 1 122 ? -21.511 24.401 46.487 1.00 24.49 102 LYS F N 1
ATOM 6379 C CA . LYS F 1 122 ? -20.542 23.388 46.906 1.00 24.89 102 LYS F CA 1
ATOM 6380 C C . LYS F 1 122 ? -19.311 23.503 46.015 1.00 23.15 102 LYS F C 1
ATOM 6381 O O . LYS F 1 122 ? -19.390 23.267 44.804 1.00 23.66 102 LYS F O 1
ATOM 6387 N N . SER F 1 123 ? -18.178 23.859 46.601 1.00 23.53 103 SER F N 1
ATOM 6388 C CA . SER F 1 123 ? -16.981 24.087 45.800 1.00 20.24 103 SER F CA 1
ATOM 6389 C C . SER F 1 123 ? -15.759 23.975 46.709 1.00 21.73 103 SER F C 1
ATOM 6390 O O . SER F 1 123 ? -15.861 23.587 47.878 1.00 23.25 103 SER F O 1
ATOM 6393 N N . GLU F 1 124 ? -14.592 24.301 46.159 1.00 17.57 104 GLU F N 1
ATOM 6394 C CA . GLU F 1 124 ? -13.361 24.369 46.929 1.00 20.47 104 GLU F CA 1
ATOM 6395 C C . GLU F 1 124 ? -12.604 25.606 46.476 1.00 20.02 104 GLU F C 1
ATOM 6396 O O . GLU F 1 124 ? -12.800 26.102 45.358 1.00 18.59 104 GLU F O 1
ATOM 6402 N N . CYS F 1 125 ? -11.751 26.120 47.359 1.00 16.86 105 CYS F N 1
ATOM 6403 C CA . CYS F 1 125 ? -11.034 27.347 47.053 1.00 17.46 105 CYS F CA 1
ATOM 6404 C C . CYS F 1 125 ? -9.728 27.359 47.827 1.00 19.84 105 CYS F C 1
ATOM 6405 O O . CYS F 1 125 ? -9.568 26.652 48.826 1.00 18.80 105 CYS F O 1
ATOM 6408 N N . ILE F 1 126 ? -8.786 28.157 47.339 1.00 19.76 106 ILE F N 1
ATOM 6409 C CA . ILE F 1 126 ? -7.476 28.319 47.964 1.00 18.73 106 ILE F CA 1
ATOM 6410 C C . ILE F 1 126 ? -7.396 29.744 48.490 1.00 19.22 106 ILE F C 1
ATOM 6411 O O . ILE F 1 126 ? -7.677 30.701 47.759 1.00 19.65 106 ILE F O 1
ATOM 6416 N N . PHE F 1 127 ? -7.052 29.884 49.769 1.00 18.10 107 PHE F N 1
ATOM 6417 C CA . PHE F 1 127 ? -6.925 31.180 50.413 1.00 20.34 107 PHE F CA 1
ATOM 6418 C C . PHE F 1 127 ? -5.470 31.335 50.817 1.00 20.52 107 PHE F C 1
ATOM 6419 O O . PHE F 1 127 ? -4.868 30.400 51.350 1.00 18.62 107 PHE F O 1
ATOM 6427 N N . ILE F 1 128 ? -4.907 32.497 50.547 1.00 19.33 108 ILE F N 1
ATOM 6428 C CA . ILE F 1 128 ? -3.559 32.821 50.985 1.00 22.23 108 ILE F CA 1
ATOM 6429 C C . ILE F 1 128 ? -3.661 34.040 51.879 1.00 21.84 108 ILE F C 1
ATOM 6430 O O . ILE F 1 128 ? -4.270 35.045 51.497 1.00 22.93 108 ILE F O 1
ATOM 6435 N N . PHE F 1 129 ? -3.075 33.947 53.066 1.00 24.13 109 PHE F N 1
ATOM 6436 C CA . PHE F 1 129 ? -3.100 35.024 54.039 1.00 22.36 109 PHE F CA 1
ATOM 6437 C C . PHE F 1 129 ? -1.676 35.493 54.280 1.00 27.15 109 PHE F C 1
ATOM 6438 O O . PHE F 1 129 ? -0.785 34.666 54.487 1.00 25.13 109 PHE F O 1
ATOM 6446 N N . GLN F 1 130 ? -1.468 36.808 54.280 1.00 28.30 110 GLN F N 1
ATOM 6447 C CA . GLN F 1 130 ? -0.240 37.404 54.795 1.00 28.66 110 GLN F CA 1
ATOM 6448 C C . GLN F 1 130 ? -0.573 38.124 56.097 1.00 29.20 110 GLN F C 1
ATOM 6449 O O . GLN F 1 130 ? -1.462 38.983 56.125 1.00 30.97 110 GLN F O 1
ATOM 6455 N N . MET F 1 131 ? 0.128 37.761 57.168 1.00 31.32 111 MET F N 1
ATOM 6456 C CA . MET F 1 131 ? -0.178 38.265 58.500 1.00 30.75 111 MET F CA 1
ATOM 6457 C C . MET F 1 131 ? 0.615 39.533 58.798 1.00 32.97 111 MET F C 1
ATOM 6458 O O . MET F 1 131 ? 1.692 39.762 58.244 1.00 34.12 111 MET F O 1
ATOM 6463 N N . SER F 1 132 ? 0.069 40.357 59.688 1.00 35.44 112 SER F N 1
ATOM 6464 C CA . SER F 1 132 ? 0.815 41.495 60.192 1.00 39.10 112 SER F CA 1
ATOM 6465 C C . SER F 1 132 ? 2.095 41.019 60.890 1.00 36.42 112 SER F C 1
ATOM 6466 O O . SER F 1 132 ? 2.281 39.832 61.184 1.00 35.19 112 SER F O 1
ATOM 6469 N N . GLU F 1 133 ? 2.984 41.975 61.164 1.00 42.84 113 GLU F N 1
ATOM 6470 C CA . GLU F 1 133 ? 4.288 41.636 61.731 1.00 43.36 113 GLU F CA 1
ATOM 6471 C C . GLU F 1 133 ? 4.155 40.854 63.032 1.00 40.16 113 GLU F C 1
ATOM 6472 O O . GLU F 1 133 ? 4.897 39.893 63.262 1.00 39.27 113 GLU F O 1
ATOM 6478 N N . ASP F 1 134 ? 3.204 41.231 63.885 1.00 43.06 114 ASP F N 1
ATOM 6479 C CA . ASP F 1 134 ? 3.025 40.525 65.148 1.00 42.42 114 ASP F CA 1
ATOM 6480 C C . ASP F 1 134 ? 2.261 39.215 64.993 1.00 44.02 114 ASP F C 1
ATOM 6481 O O . ASP F 1 134 ? 2.114 38.482 65.979 1.00 43.55 114 ASP F O 1
ATOM 6486 N N . GLY F 1 135 ? 1.777 38.909 63.789 1.00 39.90 115 GLY F N 1
ATOM 6487 C CA . GLY F 1 135 ? 1.078 37.669 63.525 1.00 39.43 115 GLY F CA 1
ATOM 6488 C C . GLY F 1 135 ? -0.366 37.624 63.971 1.00 36.38 115 GLY F C 1
ATOM 6489 O O . GLY F 1 135 ? -0.975 36.548 63.927 1.00 35.63 115 GLY F O 1
ATOM 6490 N N . LYS F 1 136 ? -0.940 38.751 64.394 1.00 35.80 116 LYS F N 1
ATOM 6491 C CA . LYS F 1 136 ? -2.262 38.725 65.005 1.00 37.76 116 LYS F CA 1
ATOM 6492 C C . LYS F 1 136 ? -3.386 39.140 64.062 1.00 34.69 116 LYS F C 1
ATOM 6493 O O . LYS F 1 136 ? -4.547 38.861 64.359 1.00 30.40 116 LYS F O 1
ATOM 6499 N N . LEU F 1 137 ? -3.083 39.790 62.942 1.00 36.92 117 LEU F N 1
ATOM 6500 C CA . LEU F 1 137 ? -4.114 40.209 62.003 1.00 34.33 117 LEU F CA 1
ATOM 6501 C C . LEU F 1 137 ? -3.708 39.808 60.593 1.00 33.67 117 LEU F C 1
ATOM 6502 O O . LEU F 1 137 ? -2.557 39.444 60.338 1.00 27.77 117 LEU F O 1
ATOM 6507 N N . VAL F 1 138 ? -4.679 39.870 59.682 1.00 35.10 118 VAL F N 1
ATOM 6508 C CA . VAL F 1 138 ? -4.469 39.561 58.269 1.00 31.63 118 VAL F CA 1
ATOM 6509 C C . VAL F 1 138 ? -4.259 40.870 57.519 1.00 29.98 118 VAL F C 1
ATOM 6510 O O . VAL F 1 138 ? -5.137 41.740 57.508 1.00 31.75 118 VAL F O 1
ATOM 6514 N N . ASP F 1 139 ? -3.094 41.015 56.892 1.00 30.94 119 ASP F N 1
ATOM 6515 C CA . ASP F 1 139 ? -2.750 42.238 56.185 1.00 35.25 119 ASP F CA 1
ATOM 6516 C C . ASP F 1 139 ? -3.008 42.153 54.686 1.00 39.35 119 ASP F C 1
ATOM 6517 O O . ASP F 1 139 ? -3.122 43.197 54.032 1.00 39.33 119 ASP F O 1
ATOM 6522 N N . ARG F 1 140 ? -3.107 40.944 54.138 1.00 33.88 120 ARG F N 1
ATOM 6523 C CA . ARG F 1 140 ? -3.332 40.748 52.715 1.00 32.90 120 ARG F CA 1
ATOM 6524 C C . ARG F 1 140 ? -3.937 39.365 52.532 1.00 32.12 120 ARG F C 1
ATOM 6525 O O . ARG F 1 140 ? -3.572 38.429 53.247 1.00 25.73 120 ARG F O 1
ATOM 6533 N N . ILE F 1 141 ? -4.888 39.253 51.602 1.00 28.09 121 ILE F N 1
ATOM 6534 C CA . ILE F 1 141 ? -5.546 37.989 51.293 1.00 28.62 121 ILE F CA 1
ATOM 6535 C C . ILE F 1 141 ? -5.507 37.785 49.785 1.00 25.61 121 ILE F C 1
ATOM 6536 O O . ILE F 1 141 ? -5.655 38.743 49.021 1.00 26.27 121 ILE F O 1
ATOM 6541 N N . TRP F 1 142 ? -5.275 36.546 49.361 1.00 23.96 122 TRP F N 1
ATOM 6542 C CA . TRP F 1 142 ? -5.448 36.143 47.966 1.00 25.44 122 TRP F CA 1
ATOM 6543 C C . TRP F 1 142 ? -6.388 34.950 47.959 1.00 26.01 122 TRP F C 1
ATOM 6544 O O . TRP F 1 142 ? -6.203 34.021 48.756 1.00 23.08 122 TRP F O 1
ATOM 6555 N N . ALA F 1 143 ? -7.393 34.968 47.073 1.00 22.04 123 ALA F N 1
ATOM 6556 C CA . ALA F 1 143 ? -8.393 33.904 47.022 1.00 19.95 123 ALA F CA 1
ATOM 6557 C C . ALA F 1 143 ? -8.515 33.383 45.598 1.00 19.98 123 ALA F C 1
ATOM 6558 O O . ALA F 1 143 ? -8.837 34.147 44.685 1.00 21.18 123 ALA F O 1
ATOM 6560 N N . GLY F 1 144 ? -8.282 32.084 45.424 1.00 19.72 124 GLY F N 1
ATOM 6561 C CA . GLY F 1 144 ? -8.473 31.423 44.152 1.00 19.17 124 GLY F CA 1
ATOM 6562 C C . GLY F 1 144 ? -9.725 30.567 44.197 1.00 19.41 124 GLY F C 1
ATOM 6563 O O . GLY F 1 144 ? -9.786 29.592 44.951 1.00 19.22 124 GLY F O 1
ATOM 6564 N N . PHE F 1 145 ? -10.739 30.936 43.419 1.00 18.15 125 PHE F N 1
ATOM 6565 C CA . PHE F 1 145 ? -11.977 30.177 43.339 1.00 16.67 125 PHE F CA 1
ATOM 6566 C C . PHE F 1 145 ? -12.029 29.362 42.048 1.00 20.29 125 PHE F C 1
ATOM 6567 O O . PHE F 1 145 ? -11.265 29.599 41.108 1.00 20.91 125 PHE F O 1
ATOM 6575 N N . ASP F 1 146 ? -12.935 28.382 42.032 1.00 19.11 126 ASP F N 1
ATOM 6576 C CA . ASP F 1 146 ? -13.258 27.576 40.851 1.00 20.24 126 ASP F CA 1
ATOM 6577 C C . ASP F 1 146 ? -14.121 28.452 39.941 1.00 20.25 126 ASP F C 1
ATOM 6578 O O . ASP F 1 146 ? -15.340 28.551 40.120 1.00 17.23 126 ASP F O 1
ATOM 6583 N N . THR F 1 147 ? -13.490 29.125 38.971 1.00 18.35 127 THR F N 1
ATOM 6584 C CA . THR F 1 147 ? -14.225 30.133 38.209 1.00 18.54 127 THR F CA 1
ATOM 6585 C C . THR F 1 147 ? -15.268 29.509 37.281 1.00 19.93 127 THR F C 1
ATOM 6586 O O . THR F 1 147 ? -16.299 30.135 37.018 1.00 19.70 127 THR F O 1
ATOM 6590 N N . ALA F 1 148 ? -15.021 28.296 36.774 1.00 20.27 128 ALA F N 1
ATOM 6591 C CA . ALA F 1 148 ? -16.050 27.584 36.016 1.00 19.94 128 ALA F CA 1
ATOM 6592 C C . ALA F 1 148 ? -17.285 27.337 36.865 1.00 22.61 128 ALA F C 1
ATOM 6593 O O . ALA F 1 148 ? -18.416 27.486 36.392 1.00 20.06 128 ALA F O 1
ATOM 6595 N N . TYR F 1 149 ? -17.094 26.979 38.135 1.00 20.96 129 TYR F N 1
ATOM 6596 C CA . TYR F 1 149 ? -18.246 26.740 38.992 1.00 20.85 129 TYR F CA 1
ATOM 6597 C C . TYR F 1 149 ? -18.967 28.044 39.317 1.00 22.55 129 TYR F C 1
ATOM 6598 O O . TYR F 1 149 ? -20.200 28.067 39.414 1.00 22.54 129 TYR F O 1
ATOM 6607 N N . MET F 1 150 ? -18.223 29.143 39.477 1.00 20.51 130 MET F N 1
ATOM 6608 C CA . MET F 1 150 ? -18.873 30.443 39.610 1.00 20.38 130 MET F CA 1
ATOM 6609 C C . MET F 1 150 ? -19.751 30.746 38.391 1.00 24.02 130 MET F C 1
ATOM 6610 O O . MET F 1 150 ? -20.883 31.231 38.539 1.00 23.80 130 MET F O 1
ATOM 6615 N N . ASP F 1 151 ? -19.247 30.457 37.186 1.00 20.80 131 ASP F N 1
ATOM 6616 C CA . ASP F 1 151 ? -20.040 30.627 35.958 1.00 24.68 131 ASP F CA 1
ATOM 6617 C C . ASP F 1 151 ? -21.318 29.798 35.998 1.00 26.05 131 ASP F C 1
ATOM 6618 O O . ASP F 1 151 ? -22.409 30.299 35.699 1.00 26.06 131 ASP F O 1
ATOM 6623 N N . GLU F 1 152 ? -21.194 28.511 36.345 1.00 23.80 132 GLU F N 1
ATOM 6624 C CA . GLU F 1 152 ? -22.366 27.648 36.456 1.00 26.04 132 GLU F CA 1
ATOM 6625 C C . GLU F 1 152 ? -23.338 28.139 37.521 1.00 27.97 132 GLU F C 1
ATOM 6626 O O . GLU F 1 152 ? -24.554 27.992 37.358 1.00 25.99 132 GLU F O 1
ATOM 6632 N N . PHE F 1 153 ? -22.830 28.711 38.621 1.00 24.93 133 PHE F N 1
ATOM 6633 C CA . PHE F 1 153 ? -23.729 29.205 39.661 1.00 26.41 133 PHE F CA 1
ATOM 6634 C C . PHE F 1 153 ? -24.501 30.430 39.191 1.00 25.70 133 PHE F C 1
ATOM 6635 O O . PHE F 1 153 ? -25.694 30.574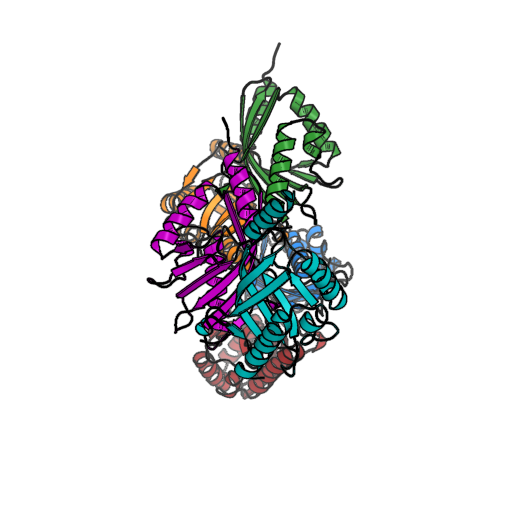 39.487 1.00 28.78 133 PHE F O 1
ATOM 6643 N N . GLU F 1 154 ? -23.834 31.337 38.486 1.00 24.78 134 GLU F N 1
ATOM 6644 C CA . GLU F 1 154 ? -24.537 32.489 37.938 1.00 30.01 134 GLU F CA 1
ATOM 6645 C C . GLU F 1 154 ? -25.571 32.071 36.897 1.00 29.88 134 GLU F C 1
ATOM 6646 O O . GLU F 1 154 ? -26.628 32.704 36.789 1.00 33.97 134 GLU F O 1
ATOM 6652 N N . SER F 1 155 ? -25.298 31.006 36.136 1.00 29.09 135 SER F N 1
ATOM 6653 C CA . SER F 1 155 ? -26.298 30.502 35.194 1.00 33.00 135 SER F CA 1
ATOM 6654 C C . SER F 1 155 ? -27.523 29.954 35.916 1.00 35.02 135 SER F C 1
ATOM 6655 O O . SER F 1 155 ? -28.645 30.070 35.407 1.00 34.86 135 SER F O 1
ATOM 6658 N N . ARG F 1 156 ? -27.330 29.343 37.087 1.00 31.14 136 ARG F N 1
ATOM 6659 C CA . ARG F 1 156 ? -28.466 28.919 37.900 1.00 34.86 136 ARG F CA 1
ATOM 6660 C C . ARG F 1 156 ? -29.277 30.116 38.372 1.00 34.03 136 ARG F C 1
ATOM 6661 O O . ARG F 1 156 ? -30.513 30.101 38.305 1.00 36.22 136 ARG F O 1
ATOM 6669 N N . LEU F 1 157 ? -28.600 31.163 38.851 1.00 32.21 137 LEU F N 1
ATOM 6670 C CA . LEU F 1 157 ? -29.288 32.411 39.158 1.00 34.58 137 LEU F CA 1
ATOM 6671 C C . LEU F 1 157 ? -30.031 32.950 37.944 1.00 36.64 137 LEU F C 1
ATOM 6672 O O . LEU F 1 157 ? -31.091 33.565 38.093 1.00 37.73 137 LEU F O 1
ATOM 6677 N N . ASP F 1 158 ? -29.494 32.731 36.741 1.00 38.30 138 ASP F N 1
ATOM 6678 C CA . ASP F 1 158 ? -30.142 33.222 35.529 1.00 36.63 138 ASP F CA 1
ATOM 6679 C C . ASP F 1 158 ? -31.501 32.583 35.295 1.00 40.20 138 ASP F C 1
ATOM 6680 O O . ASP F 1 158 ? -32.282 33.098 34.491 1.00 43.13 138 ASP F O 1
ATOM 6685 N N . GLY F 1 159 ? -31.798 31.474 35.959 1.00 36.91 139 GLY F N 1
ATOM 6686 C CA . GLY F 1 159 ? -33.082 30.830 35.799 1.00 40.47 139 GLY F CA 1
ATOM 6687 C C . GLY F 1 159 ? -34.013 31.031 36.979 1.00 44.90 139 GLY F C 1
ATOM 6688 O O . GLY F 1 159 ? -34.802 30.140 37.307 1.00 47.14 139 GLY F O 1
ATOM 6689 N N . ILE F 1 160 ? -33.938 32.196 37.626 1.00 42.44 140 ILE F N 1
ATOM 6690 C CA . ILE F 1 160 ? -34.853 32.500 38.723 1.00 43.15 140 ILE F CA 1
ATOM 6691 C C . ILE F 1 160 ? -36.257 32.698 38.171 1.00 46.52 140 ILE F C 1
ATOM 6692 O O . ILE F 1 160 ? -36.478 33.521 37.270 1.00 39.89 140 ILE F O 1
ATOM 6697 N N . THR F 1 161 ? -37.209 31.931 38.704 1.00 47.77 141 THR F N 1
ATOM 6698 C CA . THR F 1 161 ? -38.629 32.080 38.385 1.00 53.65 141 THR F CA 1
ATOM 6699 C C . THR F 1 161 ? -39.464 31.946 39.661 1.00 47.87 141 THR F C 1
ATOM 6700 O O . THR F 1 161 ? -40.586 32.446 39.740 1.00 44.89 141 THR F O 1
#

Radius of gyration: 32.93 Å; Cα contacts (8 Å, |Δi|>4): 1803; chains: 6; bounding box: 118×59×95 Å

Solvent-accessible surface area: 38928 Å² total; per-residue (Å²): 72,74,28,87,70,0,35,39,10,0,14,69,9,9,10,62,45,33,96,18,46,31,121,7,16,50,56,4,17,17,107,139,1,43,26,35,51,14,1,65,50,44,107,24,72,69,70,26,41,78,9,66,111,33,9,46,78,31,92,125,25,30,148,36,23,17,7,56,2,64,35,28,65,45,12,2,3,1,86,157,30,63,7,0,3,0,34,0,33,10,71,8,65,5,86,32,32,100,25,127,8,49,2,2,6,12,0,38,0,19,144,88,1,147,64,0,58,86,9,25,7,0,42,1,0,14,39,28,58,86,14,73,66,60,49,111,47,83,122,242,72,69,30,54,52,0,10,17,10,0,21,91,8,12,56,57,48,15,81,20,48,36,122,6,17,49,57,4,17,16,108,135,2,43,26,49,63,9,0,67,60,69,86,28,74,71,71,26,40,76,10,65,111,27,8,50,84,33,87,132,29,29,140,55,21,18,5,20,24,63,23,31,56,61,12,3,2,1,84,88,33,55,7,0,4,2,45,0,25,8,68,10,70,4,87,33,32,113,28,133,8,49,2,1,5,10,0,25,0,20,111,80,1,142,64,0,56,89,9,32,8,0,41,2,3,12,25,22,59,89,12,72,72,68,42,113,44,83,127,236,70,56,28,14,50,0,30,60,13,0,66,88,9,12,58,55,44,52,104,17,55,39,110,5,16,28,43,4,16,15,118,139,0,39,25,36,52,14,2,63,59,37,116,27,76,81,69,26,37,78,11,67,113,26,8,49,95,34,83,133,27,29,140,53,25,76,5,61,34,82,59,72,122,56,14,3,5,1,84,134,28,60,7,0,4,0,45,0,14,8,83,7,72,4,81,32,35,109,24,114,5,39,2,0,5,12,0,36,0,18,140,90,2,147,64,0,57,91,8,25,7,0,45,2,0,10,33,28,68,84,11,76,67,74,48,122,55,91,120,244,69,71,29,110,68,0,33,60,13,0,86,90,7,14,52,57,48,42,100,19,51,29,110,9,16,34,58,5,17,14,116,136,0,42,28,35,55,10,3,65,61,62,107,24,77,78,72,31,46,86,10,52,119,28,9,49,86,35,85,134,29,31,135,60,23,64,4,54,35,88,59,89,127,51,13,3,3,1,92,157,32,60,10,0,4,0,42,0,20,8,99,1,62,3,87,32,35,112,24,93,4,40,1,1,4,10,0,38,0,19,145,82,2,134,60,0,58,96,8,26,8,0,42,2,1,4,32,29,65,89,12,79,78,91,42,112,48,90,122,235,72,71,29,111,50,0,37,60,8,0,79,99,8,13,57,44,49,20,77,21,52,36,135,9,17,38,59,4,15,14,106,136,2,44,24,34,56,16,2,61,48,36,114,25,74,77,67,43,35,87,11,57,112,31,9,37,93,34,87,132,27,33,119,43,22,24,6,51,32,87,58,93,124,48,14,3,3,0,87,152,33,59,6,0,4,0,44,0,27,12,24,1,46,3,85,35,32,91,25,112,6,46,3,2,8,10,0,35,0,18,144,94,0,131,63,0,56,84,3,22,5,0,43,1,0,1,31,26,55,86,10,74,73,86,42,122,56,83,118,245,75,71,25,104,65,0,30,61,6,0,82,97,7,12,51,62,38,45,99,16,52,28,111,6,16,29,60,5,17,15,115,143,0,35,24,31,54,14,1,62,51,37,109,21,76,74,72,30,43,80,9,48,111,28,10,48,83,38,64,128,31,28,128,37,21,44,5,65,34,86,56,90,126,51,13,4,4,1,84,154,27,64,6,0,4,0,45,0,37,9,112,4,73,8,90,34,32,116,24,143,7,49,1,2,5,10,0,38,0,22,140,96,0,126,68,0,58,84,8,22,10,0,46,2,1,0,32,29,55,86,9,75,71,86,41,123,54,105,179

Foldseek 3Di:
DDQVLLVVLVVCCQVLVQVLALCSNCVQEDQQEKEFEDDVVDTDIAGSVRSNVVSVVVVQWWVGKHKDQPDCVPWDADVVQSKIKGKIWMWTATPLGIDTFIKIKMFGADPVSRGTRYIYIYGPVVSVVVVVVSVVPDDD/DDQVLLVVLVVCLQVLVQVLALCSNCVQADQQEKEWEPDDPPTDIDGSVRVNVVSVVVVQFFVGKHKDQPDPVPWDADVVQSKIKGKIWMWTQTPLGIDTFIKIKMFGADPVSRGTRYIYIYGPVVSVVVVVVSVVPDDD/DDQVLLVVLVVCLQVLVQVLALCSNCVQADQAAKEFEDDVVDTDIDGSVRSNVVSVVVVQFFVGKHKDQPDPVPWDADVVQSKIKGWIWMWTQTPLGIDTFIKIKIFGADPVSRGTRYIYIYGPVVSVVVVVVSVVPDDD/DDQVLLVVLVVCLQVLVQVQALCSNCVQEDQQAKEFEDDPPVTDIAGSVRSNVVSVVVVQFFVGKHKDAPDPVPWDADVVQSKIKGWIWMWTQTPLGIDTFIKIKMFGADPVSRGTRYIYIYGPVVVVVVVVVSVVPDDD/DDQVLLVVLVVCLQVLVQVQALCSNCVQEDQAAKEFEDDVVDTDIGGSVSSSVVSVVVVQWFVGKHKAAPDPVPWDADVVQSKIKGWIWMWTQTPLGIDTFIKIKMFGADPVSRGTRYMYIYTPVVSVVVVVVSVVPDDD/DDQVLLVVLVVCLQVLVQVQALCSNCVQEDQAAKEFEDDVVDTDIGGSVRSNVVSVVVCQFFVGKHKDQPDPVPWDADVVQSKIKGWIWMWTQTPLGIDTFIKIKMFGADPVSRGTRYIYIYGPVVVVVVVVVSVVPDD

Organism: Aspergillus terreus (strain NIH 2624 / FGSC A1156) (NCBI:txid341663)

Sequence (839 aa):
PTREDLVATAKLFIAKYNEFTPESIISVRTPNSVSHRLFPTRNATRNIGESMEACANAKEVFKSLTVSVIDDNDTIVDERTRKVVFYLASRGDTIVGEWKSECIFIFQMSEDGKLVDRIWAGFDTAYMDEFESRLDGITFPTREDLVATAKLFIAKYNEFTPESIISVRTPNSVSHRLFPTRNATRNIGESMEACANAKEVFKSLTVSVIDDNDTIVDERTRKVVFYLASRGDTIVGEWKSECIFIFQMSEDGKLVDRIWAGFDTAYMDEFESRLDGITFPTREDLVATAKLFIAKYNEFTPESIISVRTPNSVSHRLFPTRNATRNIGESMEACANAKEVFKSLTVSVIDDNDTIVDERTRKVVFYLASRGDTIVGEWKSECIFIFQMSEDGKLVDRIWAGFDTAYMDEFESRLDGITFPTREDLVATAKLFIAKYNEFTPESIISVRTPNSVSHRLFPTRNATRNIGESMEACANAKEVFKSLTVSVIDDNDTIVDERTRKVVFYLASRGDTIVGEWKSECIFIFQMSEDGKLVDRIWAGFDTAYMDEFESRLDGITFPTREDLVATAKLFIAKYNEFTPESIISVRTPNSVSHRLFPTRNATRNIGESMEACANAKEVFKSLTVSVIDDNDTIVDERTRKVVFYLASRGDTIVGEWKSECIFIFQMSEDGKLVDRIWAGFDTAYMDEFESRLDGITFPTREDLVATAKLFIAKYNEFTPESIISVRTPNSVSHRLFPTRNATRNIGESMEACANAKEVFKSLTVSVIDDNDTIVDERTRKVVFYLASRGDTIVGEWKSECIFIFQMSEDGKLVDRIWAGFDTAYMDEFESRLDGIT

Nearest PDB structures (foldseek):
  5wqf-assembly3_F  TM=1.005E+00  e=3.466E-31  Aspergillus terreus NIH2624
  5wqf-assembly2_B  TM=9.959E-01  e=7.204E-30  Aspergillus terreus NIH2624
  5x9j-assembly1_A  TM=9.611E-01  e=3.856E-14  Penicillium brasilianum
  6u9i-assembly1_B  TM=9.572E-01  e=1.233E-13  Penicillium brevicompactum
  6u9i-assembly1_A  TM=9.541E-01  e=1.937E-13  Penicillium brevicompactum

InterPro domains:
  IPR050977 Fungal Meroterpenoid Biosynthesis Isomerase [PTHR39598] (1-138)